Protein 4KEM (pdb70)

Radius of gyration: 26.62 Å; Cα contacts (8 Å, |Δi|>4): 1867; chains: 2; bounding box: 56×68×78 Å

Secondary structure (DSSP, 8-state):
--EEEEEEEEEE---S-B-SS-B-TT-EEEEEEEEEEEEETTEEEEEEEEPPTTS---HHHIIIIIHHHHHTS-GGGGB-TTSSSB-HHHHHHHHTTT--SS--SSHHHHHHHHHHHHHHHHHHHHTSBHHHHHHHHHSTT---SSEEEEEE---B-TT--HHHHHHHHHHHHHTT-S-EEEE-SSS-HHHHHHHHHHHHHHH-SGGGEEEE-TT-B-HHHHHHHHHHHGGG--SEEE--B-TT-HHHHHHHHTT--S-EEE-TT--SHHHHHHHHHHS---TTT-EE---GGGTTHHHHHHHHHHHHHHTT--GGGB--SS--HHHHHHHHHHT-S-EEE-SSTTTTS---STT---BTTEE---SSSBSSGGGSHHHHHHHHHHHT--/--EEEEEEEEEE---S-B-SS-B-TT-EEEEEEEEEEEEETTEEEEEEEEPPTTS---HHHIIIIIHHHHHTS-GGGGB-TTSSSB-HHHHHHHHTTT--SS--SSHHHHHHHHHHHHHHHHHHHHTSBHHHHHHHHHSTT---SSEEEEEE---B-TT--HHHHHHHHHHHHHTT-S-EEEE-SSS-HHHHHHHHHHHHHHH-SGGGEEEE-TT---HHHHHHHHHHHGGG--SEEE--S-TT-HHHHHHHHTT--S-EEE-TT--SHHHHHHHHHHS---TTT-EE---GGGTTHHHHHHHHHHHHHHTT--GGGB--SS--HHHHHHHHHHT-S-EEE-SSTTTTS---STT---BTTEE---SSSBSSGGG-HHHHHHHHHHHT--

Structure (mmCIF, N/CA/C/O backbone):
data_4KEM
#
_entry.id   4KEM
#
_cell.length_a   50.167
_cell.length_b   82.925
_cell.length_c   103.266
_cell.angle_alpha   90.000
_cell.angle_beta   100.860
_cell.angle_gamma   90.000
#
_symmetry.space_group_name_H-M   'P 1 21 1'
#
loop_
_entity.id
_entity.type
_entity.pdbx_description
1 polymer 'Mandelate racemase/muconate lactonizing enzyme'
2 non-polymer 'MAGNESIUM ION'
3 non-polymer 'CHLORIDE ION'
4 non-polymer 'ACRYLIC ACID'
5 water water
#
loop_
_atom_site.group_PDB
_atom_site.id
_atom_site.type_symbol
_atom_site.label_atom_id
_atom_site.label_alt_id
_atom_site.label_comp_id
_atom_site.label_asym_id
_atom_site.label_entity_id
_atom_site.label_seq_id
_atom_site.pdbx_PDB_ins_code
_atom_site.Cartn_x
_atom_site.Cartn_y
_atom_site.Cartn_z
_atom_site.occupancy
_atom_site.B_iso_or_equiv
_atom_site.auth_seq_id
_atom_site.auth_comp_id
_atom_site.auth_asym_id
_atom_site.auth_atom_id
_atom_site.pdbx_PDB_model_num
ATOM 1 N N . MET A 1 1 ? -5.045 41.540 35.633 1.00 22.92 1 MET A N 1
ATOM 2 C CA . MET A 1 1 ? -5.401 40.581 34.562 1.00 20.63 1 MET A CA 1
ATOM 3 C C . MET A 1 1 ? -4.883 39.199 34.916 1.00 23.34 1 MET A C 1
ATOM 4 O O . MET A 1 1 ? -3.992 39.057 35.756 1.00 23.28 1 MET A O 1
ATOM 20 N N . ARG A 1 2 ? -5.451 38.185 34.273 1.00 18.15 2 ARG A N 1
ATOM 21 C CA . ARG A 1 2 ? -5.069 36.807 34.538 1.00 18.35 2 ARG A CA 1
ATOM 22 C C . ARG A 1 2 ? -5.676 35.854 33.530 1.00 17.84 2 ARG A C 1
ATOM 23 O O . ARG A 1 2 ? -6.559 36.218 32.750 1.00 17.80 2 ARG A O 1
ATOM 44 N N . ILE A 1 3 ? -5.176 34.628 33.565 1.00 14.68 3 ILE A N 1
ATOM 45 C CA . ILE A 1 3 ? -5.816 33.495 32.917 1.00 12.81 3 ILE A CA 1
ATOM 46 C C . ILE A 1 3 ? -6.965 33.044 33.804 1.00 17.61 3 ILE A C 1
ATOM 47 O O . ILE A 1 3 ? -6.759 32.679 34.964 1.00 17.73 3 ILE A O 1
ATOM 63 N N . VAL A 1 4 ? -8.176 33.107 33.263 1.00 13.50 4 VAL A N 1
ATOM 64 C CA . VAL A 1 4 ? -9.383 32.739 33.990 1.00 13.51 4 VAL A CA 1
ATOM 65 C C . VAL A 1 4 ? -9.631 31.227 33.916 1.00 14.71 4 VAL A C 1
ATOM 66 O O . VAL A 1 4 ? -10.046 30.606 34.901 1.00 17.69 4 VAL A O 1
ATOM 79 N N . GLU A 1 5 ? -9.390 30.634 32.751 1.00 12.36 5 GLU A N 1
ATOM 80 C CA . GLU A 1 5 ? -9.520 29.196 32.595 1.00 15.53 5 GLU A CA 1
ATOM 81 C C . GLU A 1 5 ? -8.730 28.736 31.384 1.00 11.91 5 GLU A C 1
ATOM 82 O O . GLU A 1 5 ? -8.382 29.534 30.506 1.00 12.45 5 GLU A O 1
ATOM 94 N N . ILE A 1 6 ? -8.406 27.448 31.364 1.00 10.45 6 ILE A N 1
ATOM 95 C CA . ILE A 1 6 ? -7.790 26.822 30.217 1.00 10.86 6 ILE A CA 1
ATOM 96 C C . ILE A 1 6 ? -8.616 25.601 29.860 1.00 10.72 6 ILE A C 1
ATOM 97 O O . ILE A 1 6 ? -8.844 24.718 30.706 1.00 12.54 6 ILE A O 1
ATOM 113 N N . ARG A 1 7 ? -9.077 25.560 28.614 1.00 9.96 7 ARG A N 1
ATOM 114 C CA . ARG A 1 7 ? -9.931 24.483 28.132 1.00 9.49 7 ARG A CA 1
ATOM 115 C C . ARG A 1 7 ? -9.174 23.647 27.116 1.00 9.36 7 ARG A C 1
ATOM 116 O O . ARG A 1 7 ? -8.292 24.146 26.403 1.00 9.15 7 ARG A O 1
ATOM 137 N N . GLU A 1 8 ? -9.510 22.365 27.044 1.00 10.14 8 GLU A N 1
ATOM 138 C CA . GLU A 1 8 ? -8.973 21.483 26.012 1.00 10.66 8 GLU A CA 1
ATOM 139 C C . GLU A 1 8 ? -10.046 20.568 25.459 1.00 9.17 8 GLU A C 1
ATOM 140 O O . GLU A 1 8 ? -11.009 20.211 26.148 1.00 10.62 8 GLU A O 1
ATOM 152 N N . GLN A 1 9 ? -9.875 20.197 24.202 1.00 7.97 9 GLN A N 1
ATOM 153 C CA . GLN A 1 9 ? -10.715 19.186 23.568 1.00 9.61 9 GLN A CA 1
ATOM 154 C C . GLN A 1 9 ? -9.902 18.460 22.516 1.00 8.53 9 GLN A C 1
ATOM 155 O O . GLN A 1 9 ? -8.873 18.956 22.048 1.00 9.56 9 GLN A O 1
ATOM 169 N N . THR A 1 10 ? -10.342 17.255 22.177 1.00 9.41 10 THR A N 1
ATOM 170 C CA . THR A 1 10 ? -9.720 16.466 21.133 1.00 8.80 10 THR A CA 1
ATOM 171 C C . THR A 1 10 ? -10.502 16.576 19.826 1.00 8.67 10 THR A C 1
ATOM 172 O O . THR A 1 10 ? -11.737 16.471 19.812 1.00 11.38 10 THR A O 1
ATOM 183 N N . ALA A 1 11 ? -9.754 16.781 18.747 1.00 8.64 11 ALA A N 1
ATOM 184 C CA . ALA A 1 11 ? -10.276 16.818 17.380 1.00 7.71 11 ALA A CA 1
ATOM 185 C C . ALA A 1 11 ? -9.789 15.606 16.586 1.00 8.37 11 ALA A C 1
ATOM 186 O O . ALA A 1 11 ? -8.666 15.155 16.772 1.00 9.76 11 ALA A O 1
ATOM 193 N N . GLY A 1 12 ? -10.626 15.112 15.682 1.00 9.48 12 GLY A N 1
ATOM 194 C CA . GLY A 1 12 ? -10.214 14.075 14.751 1.00 9.12 12 GLY A CA 1
ATOM 195 C C . GLY A 1 12 ? -9.663 14.661 13.453 1.00 9.45 12 GLY A C 1
ATOM 196 O O . GLY A 1 12 ? -10.217 15.627 12.908 1.00 8.68 12 GLY A O 1
ATOM 200 N N . ILE A 1 13 ? -8.541 14.108 12.989 1.00 8.37 13 ILE A N 1
ATOM 201 C CA . ILE A 1 13 ? -8.001 14.366 11.651 1.00 7.81 13 ILE A CA 1
ATOM 202 C C . ILE A 1 13 ? -7.680 13.021 11.010 1.00 7.64 13 ILE A C 1
ATOM 203 O O . ILE A 1 13 ? -6.572 12.772 10.535 1.00 9.01 13 ILE A O 1
ATOM 219 N N . LYS A 1 14 ? -8.682 12.157 11.034 1.00 7.89 14 LYS A N 1
ATOM 220 C CA . LYS A 1 14 ? -8.532 10.763 10.623 1.00 9.87 14 LYS A CA 1
ATOM 221 C C . LYS A 1 14 ? -8.718 10.599 9.121 1.00 11.16 14 LYS A C 1
ATOM 222 O O . LYS A 1 14 ? -9.608 11.204 8.529 1.00 11.56 14 LYS A O 1
ATOM 241 N N . SER A 1 15 ? -7.871 9.787 8.502 1.00 10.45 15 SER A N 1
ATOM 242 C CA . SER A 1 15 ? -8.080 9.372 7.123 1.00 10.53 15 SER A CA 1
ATOM 243 C C . SER A 1 15 ? -7.136 8.213 6.816 1.00 9.45 15 SER A C 1
ATOM 244 O O . SER A 1 15 ? -6.233 7.918 7.599 1.00 9.91 15 SER A O 1
ATOM 252 N N . ASP A 1 16 ? -7.333 7.590 5.663 1.00 9.77 16 ASP A N 1
ATOM 253 C CA . ASP A 1 16 ? -6.538 6.422 5.295 1.00 8.86 16 ASP A CA 1
ATOM 254 C C . ASP A 1 16 ? -5.270 6.782 4.522 1.00 9.96 16 ASP A C 1
ATOM 255 O O . ASP A 1 16 ? -4.636 5.895 3.952 1.00 10.74 16 ASP A O 1
ATOM 264 N N . ILE A 1 17 ? -4.881 8.060 4.494 1.00 7.60 17 ILE A N 1
ATOM 265 C CA . ILE A 1 17 ? -3.573 8.382 3.956 1.00 7.31 17 ILE A CA 1
ATOM 266 C C . ILE A 1 17 ? -2.485 7.668 4.778 1.00 7.36 17 ILE A C 1
ATOM 267 O O . ILE A 1 17 ? -2.651 7.405 5.986 1.00 7.33 17 ILE A O 1
ATOM 283 N N . ALA A 1 18 ? -1.354 7.387 4.140 1.00 8.31 18 ALA A N 1
ATOM 284 C CA . ALA A 1 18 ? -0.264 6.659 4.789 1.00 7.30 18 ALA A CA 1
ATOM 285 C C . ALA A 1 18 ? 1.078 7.151 4.280 1.00 8.09 18 ALA A C 1
ATOM 286 O O . ALA A 1 18 ? 1.236 7.553 3.126 1.00 7.55 18 ALA A O 1
ATOM 293 N N . ASN A 1 19 ? 2.048 7.137 5.176 1.00 7.08 19 ASN A N 1
ATOM 294 C CA . ASN A 1 19 ? 3.438 7.326 4.804 1.00 6.03 19 ASN A CA 1
ATOM 295 C C . ASN A 1 19 ? 4.170 5.995 5.027 1.00 6.19 19 ASN A C 1
ATOM 296 O O . ASN A 1 19 ? 3.509 4.985 5.223 1.00 9.13 19 ASN A O 1
ATOM 307 N N . ALA A 1 20 ? 5.501 5.966 4.935 1.00 6.32 20 ALA A N 1
ATOM 308 C CA . ALA A 1 20 ? 6.241 4.719 5.056 1.00 7.40 20 ALA A CA 1
ATOM 309 C C . ALA A 1 20 ? 6.151 4.076 6.425 1.00 7.10 20 ALA A C 1
ATOM 310 O O . ALA A 1 20 ? 6.411 2.876 6.542 1.00 8.35 20 ALA A O 1
ATOM 317 N N . PHE A 1 21 ? 5.812 4.860 7.449 1.00 7.25 21 PHE A N 1
ATOM 318 C CA . PHE A 1 21 ? 5.824 4.371 8.834 1.00 5.89 21 PHE A CA 1
ATOM 319 C C . PHE A 1 21 ? 4.442 4.073 9.429 1.00 6.33 21 PHE A C 1
ATOM 320 O O . PHE A 1 21 ? 4.274 3.058 10.091 1.00 8.73 21 PHE A O 1
ATOM 337 N N . ILE A 1 22 ? 3.467 4.943 9.179 1.00 7.34 22 ILE A N 1
ATOM 338 C CA . ILE A 1 22 ? 2.117 4.852 9.764 1.00 6.09 22 ILE A CA 1
ATOM 339 C C . ILE A 1 22 ? 1.023 5.198 8.746 1.00 6.45 22 ILE A C 1
ATOM 340 O O . ILE A 1 22 ? 1.295 5.841 7.710 1.00 7.29 22 ILE A O 1
ATOM 356 N N . ASP A 1 23 ? -0.222 4.836 9.066 1.00 6.70 23 ASP A N 1
ATOM 357 C CA . ASP A 1 23 ? -1.383 5.439 8.398 1.00 7.96 23 ASP A CA 1
ATOM 358 C C . ASP A 1 23 ? -2.092 6.337 9.410 1.00 8.06 23 ASP A C 1
ATOM 359 O O . ASP A 1 23 ? -1.793 6.275 10.611 1.00 9.04 23 ASP A O 1
ATOM 368 N N . PHE A 1 24 ? -2.988 7.180 8.927 1.00 7.68 24 PHE A N 1
ATOM 369 C CA . PHE A 1 24 ? -3.580 8.238 9.748 1.00 5.68 24 PHE A CA 1
ATOM 370 C C . PHE A 1 24 ? -5.025 7.917 10.145 1.00 7.93 24 PHE A C 1
ATOM 371 O O . PHE A 1 24 ? -5.791 8.802 10.527 1.00 8.32 24 PHE A O 1
ATOM 388 N N . SER A 1 25 ? -5.374 6.631 10.110 1.00 6.57 25 SER A N 1
ATOM 389 C CA . SER A 1 25 ? -6.759 6.231 10.331 1.00 7.21 25 SER A CA 1
ATOM 390 C C . SER A 1 25 ? -7.292 6.533 11.728 1.00 7.21 25 SER A C 1
ATOM 391 O O . SER A 1 25 ? -8.501 6.503 11.929 1.00 9.35 25 SER A O 1
ATOM 399 N N . GLN A 1 26 ? -6.408 6.755 12.697 1.00 8.59 26 GLN A N 1
ATOM 400 C CA . GLN A 1 26 ? -6.874 7.157 14.025 1.00 9.56 26 GLN A CA 1
ATOM 401 C C . GLN A 1 26 ? -6.272 8.470 14.502 1.00 8.57 26 GLN A C 1
ATOM 402 O O . GLN A 1 26 ? -6.299 8.777 15.694 1.00 9.08 26 GLN A O 1
ATOM 416 N N . MET A 1 27 ? -5.777 9.268 13.573 1.00 8.67 27 MET A N 1
ATOM 417 C CA . MET A 1 27 ? -5.081 10.473 13.977 1.00 8.36 27 MET A CA 1
ATOM 418 C C . MET A 1 27 ? -6.014 11.519 14.572 1.00 9.13 27 MET A C 1
ATOM 419 O O . MET A 1 27 ? -7.098 11.795 14.051 1.00 7.94 27 MET A O 1
ATOM 433 N N . THR A 1 28 ? -5.536 12.116 15.664 1.00 7.61 28 THR A N 1
ATOM 434 C CA . THR A 1 28 ? -6.245 13.145 16.415 1.00 7.32 28 THR A CA 1
ATOM 435 C C . THR A 1 28 ? -5.278 14.288 16.720 1.00 6.00 28 THR A C 1
ATOM 436 O O . THR A 1 28 ? -4.053 14.182 16.483 1.00 6.77 28 THR A O 1
ATOM 447 N N . CYS A 1 29 ? -5.811 15.391 17.246 1.00 6.86 29 CYS A N 1
ATOM 448 C CA . CYS A 1 29 ? -4.974 16.444 17.800 1.00 6.13 29 CYS A CA 1
ATOM 449 C C . CYS A 1 29 ? -5.720 17.127 18.924 1.00 6.12 29 CYS A C 1
ATOM 450 O O . CYS A 1 29 ? -6.959 17.066 19.002 1.00 7.78 29 CYS A O 1
ATOM 458 N N . SER A 1 30 ? -4.966 17.779 19.803 1.00 7.21 30 SER A N 1
ATOM 459 C CA . SER A 1 30 ? -5.537 18.607 20.864 1.00 6.58 30 SER A CA 1
ATOM 460 C C . SER A 1 30 ? -5.765 20.028 20.375 1.00 7.75 30 SER A C 1
ATOM 461 O O . SER A 1 30 ? -4.990 20.545 19.566 1.00 7.73 30 SER A O 1
ATOM 469 N N . VAL A 1 31 ? -6.826 20.644 20.880 1.00 6.23 31 VAL A N 1
ATOM 470 C CA . VAL A 1 31 ? -7.054 22.078 20.753 1.00 7.00 31 VAL A CA 1
ATOM 471 C C . VAL A 1 31 ? -7.193 22.648 22.168 1.00 7.10 31 VAL A C 1
ATOM 472 O O . VAL A 1 31 ? -7.709 21.979 23.071 1.00 7.80 31 VAL A O 1
ATOM 485 N N . VAL A 1 32 ? -6.674 23.861 22.369 1.00 6.47 32 VAL A N 1
ATOM 486 C CA . VAL A 1 32 ? -6.650 24.504 23.683 1.00 8.19 32 VAL A CA 1
ATOM 487 C C . VAL A 1 32 ? -7.102 25.952 23.554 1.00 7.53 32 VAL A C 1
ATOM 488 O O . VAL A 1 32 ? -6.776 26.617 22.566 1.00 7.16 32 VAL A O 1
ATOM 501 N N . ALA A 1 33 ? -7.875 26.420 24.533 1.00 7.82 33 ALA A N 1
ATOM 502 C CA . ALA A 1 33 ? -8.196 27.844 24.689 1.00 8.33 33 ALA A CA 1
ATOM 503 C C . ALA A 1 33 ? -7.668 28.326 26.025 1.00 8.51 33 ALA A C 1
ATOM 504 O O . ALA A 1 33 ? -7.975 27.742 27.068 1.00 8.96 33 ALA A O 1
ATOM 511 N N . VAL A 1 34 ? -6.882 29.400 25.997 1.00 9.17 34 VAL A N 1
ATOM 512 C CA . VAL A 1 34 ? -6.446 30.073 27.210 1.00 8.87 34 VAL A CA 1
ATOM 513 C C . VAL A 1 34 ? -7.300 31.330 27.332 1.00 10.18 34 VAL A C 1
ATOM 514 O O . VAL A 1 34 ? -7.107 32.305 26.602 1.00 9.73 34 VAL A O 1
ATOM 527 N N . VAL A 1 35 ? -8.281 31.288 28.230 1.00 11.82 35 VAL A N 1
ATOM 528 C CA . VAL A 1 35 ? -9.251 32.363 28.394 1.00 11.99 35 VAL A CA 1
ATOM 529 C C . VAL A 1 35 ? -8.737 33.363 29.411 1.00 11.55 35 VAL A C 1
ATOM 530 O O . VAL A 1 35 ? -8.493 33.010 30.570 1.00 13.31 35 VAL A O 1
ATOM 543 N N . THR A 1 36 ? -8.577 34.617 28.982 1.00 11.93 36 THR A N 1
ATOM 544 C CA . THR A 1 36 ? -8.129 35.673 29.876 1.00 14.52 36 THR A CA 1
ATOM 545 C C . THR A 1 36 ? -9.286 36.588 30.236 1.00 15.45 36 THR A C 1
ATOM 546 O O . THR A 1 36 ? -10.393 36.439 29.721 1.00 15.73 36 THR A O 1
ATOM 557 N N . ASP A 1 37 ? -9.025 37.541 31.124 1.00 14.96 37 ASP A N 1
ATOM 558 C CA . ASP A 1 37 ? -10.024 38.554 31.462 1.00 16.15 37 ASP A CA 1
ATOM 559 C C . ASP A 1 37 ? -9.711 39.919 30.847 1.00 16.77 37 ASP A C 1
ATOM 560 O O . ASP A 1 37 ? -10.250 40.948 31.270 1.00 17.93 37 ASP A O 1
ATOM 569 N N . VAL A 1 38 ? -8.856 39.916 29.829 1.00 14.92 38 VAL A N 1
ATOM 570 C CA . VAL A 1 38 ? -8.530 41.134 29.099 1.00 15.31 38 VAL A CA 1
ATOM 571 C C . VAL A 1 38 ? -9.533 41.368 27.981 1.00 20.31 38 VAL A C 1
ATOM 572 O O . VAL A 1 38 ? -9.937 40.440 27.289 1.00 19.00 38 VAL A O 1
ATOM 585 N N . VAL A 1 39 ? -9.944 42.618 27.812 1.00 21.76 39 VAL A N 1
ATOM 586 C CA . VAL A 1 39 ? -10.873 42.966 26.748 1.00 26.87 39 VAL A CA 1
ATOM 587 C C . VAL A 1 39 ? -10.150 43.664 25.597 1.00 20.35 39 VAL A C 1
ATOM 588 O O . VAL A 1 39 ? -9.430 44.643 25.800 1.00 23.36 39 VAL A O 1
ATOM 601 N N . ARG A 1 40 ? -10.329 43.124 24.395 1.00 21.39 40 ARG A N 1
ATOM 602 C CA . ARG A 1 40 ? -9.817 43.735 23.183 1.00 26.66 40 ARG A CA 1
ATOM 603 C C . ARG A 1 40 ? -10.930 43.720 22.152 1.00 24.53 40 ARG A C 1
ATOM 604 O O . ARG A 1 40 ? -11.510 42.669 21.861 1.00 26.77 40 ARG A O 1
ATOM 625 N N . ASP A 1 41 ? -11.233 44.895 21.615 1.00 30.31 41 ASP A N 1
ATOM 626 C CA . ASP A 1 41 ? -12.275 45.042 20.605 1.00 36.64 41 ASP A CA 1
ATOM 627 C C . ASP A 1 41 ? -13.620 44.489 21.089 1.00 37.73 41 ASP A C 1
ATOM 628 O O . ASP A 1 41 ? -14.345 43.844 20.331 1.00 37.59 41 ASP A O 1
ATOM 637 N N . GLY A 1 42 ? -13.937 44.729 22.359 1.00 29.82 42 GLY A N 1
ATOM 638 C CA . GLY A 1 42 ? -15.254 44.416 22.891 1.00 29.90 42 GLY A CA 1
ATOM 639 C C . GLY A 1 42 ? -15.487 42.989 23.360 1.00 33.69 42 GLY A C 1
ATOM 640 O O . GLY A 1 42 ? -16.593 42.656 23.784 1.00 38.59 42 GLY A O 1
ATOM 644 N N . LYS A 1 43 ? -14.468 42.138 23.293 1.00 32.11 43 LYS A N 1
ATOM 645 C CA . LYS A 1 43 ? -14.618 40.749 23.731 1.00 32.12 43 LYS A CA 1
ATOM 646 C C . LYS A 1 43 ? -13.404 40.273 24.516 1.00 23.50 43 LYS A C 1
ATOM 647 O O . LYS A 1 43 ? -12.338 40.879 24.448 1.00 24.72 43 LYS A O 1
ATOM 666 N N . PRO A 1 44 ? -13.570 39.181 25.275 1.00 27.43 44 PRO A N 1
ATOM 667 C CA . PRO A 1 44 ? -12.437 38.582 25.980 1.00 21.81 44 PRO A CA 1
ATOM 668 C C . PRO A 1 44 ? -11.334 38.154 25.024 1.00 18.18 44 PRO A C 1
ATOM 669 O O . PRO A 1 44 ? -11.613 37.635 23.938 1.00 19.89 44 PRO A O 1
ATOM 680 N N . VAL A 1 45 ? -10.088 38.381 25.423 1.00 13.66 45 VAL A N 1
ATOM 681 C CA . VAL A 1 45 ? -8.964 37.835 24.698 1.00 12.73 45 VAL A CA 1
ATOM 682 C C . VAL A 1 45 ? -8.854 36.360 25.068 1.00 11.94 45 VAL A C 1
ATOM 683 O O . VAL A 1 45 ? -8.722 35.990 26.240 1.00 12.20 45 VAL A O 1
ATOM 696 N N . ILE A 1 46 ? -8.940 35.513 24.061 1.00 7.83 46 ILE A N 1
ATOM 697 C CA . ILE A 1 46 ? -8.736 34.083 24.237 1.00 9.30 46 ILE A CA 1
ATOM 698 C C . ILE A 1 46 ? -7.634 33.629 23.292 1.00 8.52 46 ILE A C 1
ATOM 699 O O . ILE A 1 46 ? -7.724 33.842 22.085 1.00 10.46 46 ILE A O 1
ATOM 715 N N . GLY A 1 47 ? -6.586 33.021 23.835 1.00 8.44 47 GLY A N 1
ATOM 716 C CA . GLY A 1 47 ? -5.544 32.428 23.016 1.00 7.15 47 GLY A CA 1
ATOM 717 C C . GLY A 1 47 ? -5.888 31.008 22.627 1.00 7.32 47 GLY A C 1
ATOM 718 O O . GLY A 1 47 ? -6.461 30.269 23.440 1.00 8.77 47 GLY A O 1
ATOM 722 N N . TYR A 1 48 ? -5.512 30.617 21.413 1.00 6.21 48 TYR A N 1
ATOM 723 C CA . TYR A 1 48 ? -5.822 29.288 20.873 1.00 7.75 48 TYR A CA 1
ATOM 724 C C . TYR A 1 48 ? -4.560 28.547 20.477 1.00 7.13 48 TYR A C 1
ATOM 725 O O . TYR A 1 48 ? -3.555 29.135 20.093 1.00 6.95 48 TYR A O 1
ATOM 743 N N . GLY A 1 49 ? -4.621 27.224 20.585 1.00 5.84 49 GLY A N 1
ATOM 744 C CA . GLY A 1 49 ? -3.508 26.382 20.189 1.00 6.18 49 GLY A CA 1
ATOM 745 C C . GLY A 1 49 ? -3.985 25.024 19.704 1.00 7.31 49 GLY A C 1
ATOM 746 O O . GLY A 1 49 ? -5.062 24.590 20.076 1.00 7.11 49 GLY A O 1
ATOM 750 N N . PHE A 1 50 ? -3.209 24.385 18.839 1.00 5.49 50 PHE A N 1
ATOM 751 C CA . PHE A 1 50 ? -3.435 22.986 18.474 1.00 6.61 50 PHE A CA 1
ATOM 752 C C . PHE A 1 50 ? -2.089 22.346 18.175 1.00 6.40 50 PHE A C 1
ATOM 753 O O . PHE A 1 50 ? -1.128 23.046 17.857 1.00 7.38 50 PHE A O 1
ATOM 770 N N . ASN A 1 51 ? -2.007 21.022 18.266 1.00 5.70 51 ASN A N 1
ATOM 771 C CA . ASN A 1 51 ? -0.754 20.357 17.915 1.00 5.16 51 ASN A CA 1
ATOM 772 C C . ASN A 1 51 ? -0.799 19.764 16.512 1.00 5.47 51 ASN A C 1
ATOM 773 O O . ASN A 1 51 ? -1.844 19.370 16.016 1.00 6.44 51 ASN A O 1
ATOM 784 N N . SER A 1 52 ? 0.378 19.683 15.905 1.00 5.96 52 SER A N 1
ATOM 785 C CA . SER A 1 52 ? 0.531 19.196 14.540 1.00 6.40 52 SER A CA 1
ATOM 786 C C . SER A 1 52 ? 0.144 17.729 14.422 1.00 5.96 52 SER A C 1
ATOM 787 O O . SER A 1 52 ? 0.135 16.968 15.397 1.00 7.29 52 SER A O 1
ATOM 795 N N . ASN A 1 53 ? -0.119 17.330 13.186 1.00 5.81 53 ASN A N 1
ATOM 796 C CA . ASN A 1 53 ? -0.405 15.962 12.819 1.00 7.20 53 ASN A CA 1
ATOM 797 C C . ASN A 1 53 ? 0.738 15.035 13.192 1.00 7.11 53 ASN A C 1
ATOM 798 O O . ASN A 1 53 ? 1.911 15.418 13.187 1.00 7.56 53 ASN A O 1
ATOM 809 N N . GLY A 1 54 ? 0.374 13.793 13.499 1.00 7.41 54 GLY A N 1
ATOM 810 C CA . GLY A 1 54 ? 1.308 12.685 13.521 1.00 7.81 54 GLY A CA 1
ATOM 811 C C . GLY A 1 54 ? 1.572 12.123 14.895 1.00 6.17 54 GLY A C 1
ATOM 812 O O . GLY A 1 54 ? 1.945 10.962 15.023 1.00 7.34 54 GLY A O 1
ATOM 816 N N . ARG A 1 55 ? 1.410 12.946 15.927 1.00 5.95 55 ARG A N 1
ATOM 817 C CA . ARG A 1 55 ? 1.722 12.524 17.282 1.00 5.34 55 ARG A CA 1
ATOM 818 C C . ARG A 1 55 ? 0.481 12.252 18.135 1.00 6.31 55 ARG A C 1
ATOM 819 O O . ARG A 1 55 ? 0.615 11.748 19.257 1.00 7.29 55 ARG A O 1
ATOM 840 N N . TYR A 1 56 ? -0.706 12.512 17.590 1.00 5.61 56 TYR A N 1
ATOM 841 C CA . TYR A 1 56 ? -1.998 12.345 18.266 1.00 5.92 56 TYR A CA 1
ATOM 842 C C . TYR A 1 56 ? -2.217 13.445 19.313 1.00 5.99 56 TYR A C 1
ATOM 843 O O . TYR A 1 56 ? -1.322 14.215 19.647 1.00 7.21 56 TYR A O 1
ATOM 861 N N . ALA A 1 57 ? -3.439 13.495 19.831 1.00 6.98 57 ALA A N 1
ATOM 862 C CA . ALA A 1 57 ? -3.813 14.444 20.874 1.00 6.05 57 ALA A CA 1
ATOM 863 C C . ALA A 1 57 ? -3.168 14.050 22.206 1.00 7.50 57 ALA A C 1
ATOM 864 O O . ALA A 1 57 ? -2.748 12.911 22.423 1.00 8.00 57 ALA A O 1
ATOM 871 N N . ALA A 1 58 ? -3.102 15.011 23.114 1.00 7.47 58 ALA A N 1
ATOM 872 C CA . ALA A 1 58 ? -2.555 14.802 24.455 1.00 7.68 58 ALA A CA 1
ATOM 873 C C . ALA A 1 58 ? -3.510 15.326 25.530 1.00 7.19 58 ALA A C 1
ATOM 874 O O . ALA A 1 58 ? -3.090 15.953 26.503 1.00 7.03 58 ALA A O 1
ATOM 881 N N . GLY A 1 59 ? -4.797 15.041 25.356 1.00 9.37 59 GLY A N 1
ATOM 882 C CA . GLY A 1 59 ? -5.832 15.459 26.290 1.00 7.84 59 GLY A CA 1
ATOM 883 C C . GLY A 1 59 ? -5.632 14.973 27.715 1.00 8.20 59 GLY A C 1
ATOM 884 O O . GLY A 1 59 ? -5.801 15.742 28.648 1.00 9.44 59 GLY A O 1
ATOM 888 N N . GLY A 1 60 ? -5.269 13.706 27.893 1.00 8.13 60 GLY A N 1
ATOM 889 C CA . GLY A 1 60 ? -5.024 13.170 29.219 1.00 9.66 60 GLY A CA 1
ATOM 890 C C . GLY A 1 60 ? -3.965 13.956 29.969 1.00 9.39 60 GLY A C 1
ATOM 891 O O . GLY A 1 60 ? -4.152 14.345 31.139 1.00 9.02 60 GLY A O 1
ATOM 895 N N . LEU A 1 61 ? -2.822 14.140 29.324 1.00 7.72 61 LEU A N 1
ATOM 896 C CA . LEU A 1 61 ? -1.727 14.914 29.889 1.00 8.24 61 LEU A CA 1
ATOM 897 C C . LEU A 1 61 ? -2.153 16.347 30.219 1.00 8.22 61 LEU A C 1
ATOM 898 O O . LEU A 1 61 ? -1.826 16.874 31.292 1.00 7.58 61 LEU A O 1
ATOM 914 N N . LEU A 1 62 ? -2.849 16.991 29.290 1.00 8.44 62 LEU A N 1
ATOM 915 C CA . LEU A 1 62 ? -3.318 18.356 29.511 1.00 8.59 62 LEU A CA 1
ATOM 916 C C . LEU A 1 62 ? -4.203 18.421 30.753 1.00 8.45 62 LEU A C 1
ATOM 917 O O . LEU A 1 62 ? -4.011 19.279 31.619 1.00 9.09 62 LEU A O 1
ATOM 933 N N . ARG A 1 63 ? -5.169 17.507 30.872 1.00 9.05 63 ARG A N 1
ATOM 934 C CA . ARG A 1 63 ? -6.133 17.561 31.972 1.00 8.16 63 ARG A CA 1
ATOM 935 C C . ARG A 1 63 ? -5.562 17.115 33.300 1.00 11.43 63 ARG A C 1
ATOM 936 O O . ARG A 1 63 ? -5.939 17.642 34.335 1.00 12.52 63 ARG A O 1
ATOM 957 N N . GLU A 1 64 ? -4.681 16.117 33.281 1.00 9.94 64 GLU A N 1
ATOM 958 C CA . GLU A 1 64 ? -4.248 15.469 34.507 1.00 10.66 64 GLU A CA 1
ATOM 959 C C . GLU A 1 64 ? -2.999 16.085 35.130 1.00 10.55 64 GLU A C 1
ATOM 960 O O . GLU A 1 64 ? -2.841 16.050 36.355 1.00 11.76 64 GLU A O 1
ATOM 972 N N . ARG A 1 65 ? -2.119 16.634 34.300 1.00 9.00 65 ARG A N 1
ATOM 973 C CA . ARG A 1 65 ? -0.877 17.225 34.781 1.00 7.99 65 ARG A CA 1
ATOM 974 C C . ARG A 1 65 ? -0.783 18.734 34.544 1.00 7.92 65 ARG A C 1
ATOM 975 O O . ARG A 1 65 ? -0.609 19.526 35.477 1.00 10.13 65 ARG A O 1
ATOM 996 N N . PHE A 1 66 ? -0.899 19.150 33.294 1.00 8.01 66 PHE A N 1
ATOM 997 C CA . PHE A 1 66 ? -0.445 20.494 32.923 1.00 7.51 66 PHE A CA 1
ATOM 998 C C . PHE A 1 66 ? -1.433 21.630 33.231 1.00 7.92 66 PHE A C 1
ATOM 999 O O . PHE A 1 66 ? -1.059 22.618 33.867 1.00 7.99 66 PHE A O 1
ATOM 1016 N N . ILE A 1 67 ? -2.696 21.480 32.862 1.00 8.40 67 ILE A N 1
ATOM 1017 C CA . ILE A 1 67 ? -3.673 22.527 33.144 1.00 8.91 67 ILE A CA 1
ATOM 1018 C C . ILE A 1 67 ? -3.824 22.739 34.657 1.00 9.65 67 ILE A C 1
ATOM 1019 O O . ILE A 1 67 ? -3.801 23.879 35.119 1.00 9.46 67 ILE A O 1
ATOM 1035 N N . PRO A 1 68 ? -3.924 21.657 35.452 1.00 8.96 68 PRO A N 1
ATOM 1036 C CA . PRO A 1 68 ? -4.042 21.929 36.898 1.00 9.95 68 PRO A CA 1
ATOM 1037 C C . PRO A 1 68 ? -2.857 22.684 37.521 1.00 12.13 68 PRO A C 1
ATOM 1038 O O . PRO A 1 68 ? -3.045 23.476 38.450 1.00 12.03 68 PRO A O 1
ATOM 1049 N N . ARG A 1 69 ? -1.654 22.460 37.006 1.00 13.46 69 ARG A N 1
ATOM 1050 C CA . ARG A 1 69 ? -0.499 23.211 37.472 1.00 19.60 69 ARG A CA 1
ATOM 1051 C C . ARG A 1 69 ? -0.620 24.699 37.274 1.00 24.69 69 ARG A C 1
ATOM 1052 O O . ARG A 1 69 ? -0.341 25.474 38.185 1.00 26.35 69 ARG A O 1
ATOM 1073 N N . LEU A 1 70 ? -1.004 25.118 36.074 1.00 19.80 70 LEU A N 1
ATOM 1074 C CA . LEU A 1 70 ? -1.137 26.542 35.812 1.00 17.67 70 LEU A CA 1
ATOM 1075 C C . LEU A 1 70 ? -2.255 27.130 36.617 1.00 17.76 70 LEU A C 1
ATOM 1076 O O . LEU A 1 70 ? -2.157 28.241 37.142 1.00 19.31 70 LEU A O 1
ATOM 1092 N N . MET A 1 71 ? -3.353 26.396 36.701 1.00 15.08 71 MET A N 1
ATOM 1093 C CA . MET A 1 71 ? -4.533 26.946 37.310 1.00 13.79 71 MET A CA 1
ATOM 1094 C C . MET A 1 71 ? -4.432 27.007 38.831 1.00 15.65 71 MET A C 1
ATOM 1095 O O . MET A 1 71 ? -5.192 27.719 39.474 1.00 18.04 71 MET A O 1
ATOM 1109 N N . SER A 1 72 ? -3.466 26.293 39.398 1.00 17.10 72 SER A N 1
ATOM 1110 C CA . SER A 1 72 ? -3.229 26.369 40.837 1.00 18.20 72 SER A CA 1
ATOM 1111 C C . SER A 1 72 ? -2.190 27.437 41.198 1.00 20.84 72 SER A C 1
ATOM 1112 O O . SER A 1 72 ? -1.993 27.738 42.375 1.00 20.54 72 SER A O 1
ATOM 1120 N N . ALA A 1 73 ? -1.537 28.022 40.196 1.00 17.94 73 ALA A N 1
ATOM 1121 C CA . ALA A 1 73 ? -0.541 29.066 40.447 1.00 20.89 73 ALA A CA 1
ATOM 1122 C C . ALA A 1 73 ? -1.205 30.374 40.867 1.00 18.69 73 ALA A C 1
ATOM 1123 O O . ALA A 1 73 ? -2.314 30.686 40.436 1.00 24.06 73 ALA A O 1
ATOM 1130 N N . ALA A 1 74 ? -0.524 31.147 41.708 1.00 17.53 74 ALA A N 1
ATOM 1131 C CA . ALA A 1 74 ? -0.947 32.514 41.978 1.00 20.51 74 ALA A CA 1
ATOM 1132 C C . ALA A 1 74 ? -1.029 33.275 40.650 1.00 19.91 74 ALA A C 1
ATOM 1133 O O . ALA A 1 74 ? -0.065 33.303 39.885 1.00 19.48 74 ALA A O 1
ATOM 1140 N N . PRO A 1 75 ? -2.187 33.878 40.364 1.00 16.81 75 PRO A N 1
ATOM 1141 C CA . PRO A 1 75 ? -2.361 34.530 39.059 1.00 22.40 75 PRO A CA 1
ATOM 1142 C C . PRO A 1 75 ? -1.277 35.554 38.734 1.00 22.30 75 PRO A C 1
ATOM 1143 O O . PRO A 1 75 ? -0.826 35.603 37.589 1.00 23.58 75 PRO A O 1
ATOM 1154 N N . ASP A 1 76 ? -0.867 36.358 39.707 1.00 20.59 76 ASP A N 1
ATOM 1155 C CA . ASP A 1 76 ? 0.153 37.369 39.457 1.00 23.95 76 ASP A CA 1
ATOM 1156 C C . ASP A 1 76 ? 1.486 36.745 39.025 1.00 22.18 76 ASP A C 1
ATOM 1157 O O . ASP A 1 76 ? 2.298 37.412 38.389 1.00 18.10 76 ASP A O 1
ATOM 1166 N N . SER A 1 77 ? 1.705 35.470 39.351 1.00 14.10 77 SER A N 1
ATOM 1167 C CA . SER A 1 77 ? 2.990 34.823 39.071 1.00 16.08 77 SER A CA 1
ATOM 1168 C C . SER A 1 77 ? 3.161 34.439 37.601 1.00 12.75 77 SER A C 1
ATOM 1169 O O . SER A 1 77 ? 4.234 33.979 37.198 1.00 13.94 77 SER A O 1
ATOM 1177 N N . LEU A 1 78 ? 2.107 34.621 36.816 1.00 13.84 78 LEU A N 1
ATOM 1178 C CA . LEU A 1 78 ? 2.125 34.264 35.407 1.00 11.39 78 LEU A CA 1
ATOM 1179 C C . LEU A 1 78 ? 2.253 35.503 34.501 1.00 12.99 78 LEU A C 1
ATOM 1180 O O . LEU A 1 78 ? 2.283 35.369 33.284 1.00 13.14 78 LEU A O 1
ATOM 1196 N N . LEU A 1 79 ? 2.333 36.688 35.104 1.00 14.39 79 LEU A N 1
ATOM 1197 C CA . LEU A 1 79 ? 2.356 37.954 34.371 1.00 13.42 79 LEU A CA 1
ATOM 1198 C C . LEU A 1 79 ? 3.800 38.413 34.140 1.00 12.64 79 LEU A C 1
ATOM 1199 O O . LEU A 1 79 ? 4.705 38.053 34.892 1.00 15.62 79 LEU A O 1
ATOM 1215 N N . ASP A 1 80 ? 4.014 39.223 33.101 1.00 13.80 80 ASP A N 1
ATOM 1216 C CA . ASP A 1 80 ? 5.346 39.783 32.858 1.00 13.75 80 ASP A CA 1
ATOM 1217 C C . ASP A 1 80 ? 5.581 40.988 33.775 1.00 19.35 80 ASP A C 1
ATOM 1218 O O . ASP A 1 80 ? 4.711 41.353 34.564 1.00 18.09 80 ASP A O 1
ATOM 1227 N N . GLU A 1 81 ? 6.753 41.607 33.659 1.00 22.58 81 GLU A N 1
ATOM 1228 C CA . GLU A 1 81 ? 7.140 42.735 34.518 1.00 23.39 81 GLU A CA 1
ATOM 1229 C C . GLU A 1 81 ? 6.170 43.912 34.530 1.00 24.80 81 GLU A C 1
ATOM 1230 O O . GLU A 1 81 ? 6.159 44.698 35.491 1.00 26.03 81 GLU A O 1
ATOM 1242 N N . THR A 1 82 ? 5.395 44.083 33.464 1.00 23.20 82 THR A N 1
ATOM 1243 C CA . THR A 1 82 ? 4.507 45.239 33.344 1.00 24.21 82 THR A CA 1
ATOM 1244 C C . THR A 1 82 ? 3.211 45.018 34.107 1.00 22.72 82 THR A C 1
ATOM 1245 O O . THR A 1 82 ? 2.506 45.974 34.434 1.00 24.24 82 THR A O 1
ATOM 1256 N N . GLY A 1 83 ? 2.893 43.755 34.389 1.00 22.59 83 GLY A N 1
ATOM 1257 C CA . GLY A 1 83 ? 1.647 43.430 35.055 1.00 17.16 83 GLY A CA 1
ATOM 1258 C C . GLY A 1 83 ? 0.431 43.455 34.152 1.00 21.36 83 GLY A C 1
ATOM 1259 O O . GLY A 1 83 ? -0.680 43.189 34.616 1.00 27.02 83 GLY A O 1
ATOM 1263 N N . GLU A 1 84 ? 0.630 43.731 32.862 1.00 21.45 84 GLU A N 1
ATOM 1264 C CA . GLU A 1 84 ? -0.491 43.824 31.921 1.00 19.80 84 GLU A CA 1
ATOM 1265 C C . GLU A 1 84 ? -0.346 42.934 30.680 1.00 22.39 84 GLU A C 1
ATOM 1266 O O . GLU A 1 84 ? -1.022 43.154 29.675 1.00 23.06 84 GLU A O 1
ATOM 1278 N N . ASN A 1 85 ? 0.532 41.935 30.747 1.00 15.71 85 ASN A N 1
ATOM 1279 C CA . ASN A 1 85 ? 0.530 40.865 29.773 1.00 12.86 85 ASN A CA 1
ATOM 1280 C C . ASN A 1 85 ? 1.070 39.612 30.439 1.00 14.04 85 ASN A C 1
ATOM 1281 O O . ASN A 1 85 ? 1.676 39.689 31.520 1.00 12.75 85 ASN A O 1
ATOM 1292 N N . LEU A 1 86 ? 0.804 38.473 29.811 1.00 11.64 86 LEU A N 1
ATOM 1293 C CA . LEU A 1 86 ? 1.256 37.175 30.310 1.00 10.29 86 LEU A CA 1
ATOM 1294 C C . LEU A 1 86 ? 2.741 37.029 30.008 1.00 10.30 86 LEU A C 1
ATOM 1295 O O . LEU A 1 86 ? 3.245 37.645 29.058 1.00 10.49 86 LEU A O 1
ATOM 1311 N N . ASP A 1 87 ? 3.420 36.207 30.809 1.00 9.98 87 ASP A N 1
ATOM 1312 C CA . ASP A 1 87 ? 4.834 35.897 30.614 1.00 9.77 87 ASP A CA 1
ATOM 1313 C C . ASP A 1 87 ? 4.940 34.433 30.213 1.00 10.06 87 ASP A C 1
ATOM 1314 O O . ASP A 1 87 ? 4.817 33.557 31.067 1.00 9.41 87 ASP A O 1
ATOM 1323 N N . PRO A 1 88 ? 5.150 34.152 28.916 1.00 8.43 88 PRO A N 1
ATOM 1324 C CA . PRO A 1 88 ? 5.239 32.752 28.497 1.00 9.90 88 PRO A CA 1
ATOM 1325 C C . PRO A 1 88 ? 6.358 31.980 29.198 1.00 9.42 88 PRO A C 1
ATOM 1326 O O . PRO A 1 88 ? 6.250 30.759 29.298 1.00 8.43 88 PRO A O 1
ATOM 1337 N N . PHE A 1 89 ? 7.412 32.662 29.634 1.00 8.64 89 PHE A N 1
ATOM 1338 C CA . PHE A 1 89 ? 8.543 31.998 30.273 1.00 9.48 89 PHE A CA 1
ATOM 1339 C C . PHE A 1 89 ? 8.206 31.563 31.691 1.00 8.62 89 PHE A C 1
ATOM 1340 O O . PHE A 1 89 ? 8.531 30.450 32.096 1.00 9.76 89 PHE A O 1
ATOM 1357 N N . ARG A 1 90 ? 7.550 32.424 32.457 1.00 9.42 90 ARG A N 1
ATOM 1358 C CA . ARG A 1 90 ? 7.079 32.034 33.781 1.00 9.57 90 ARG A CA 1
ATOM 1359 C C . ARG A 1 90 ? 6.039 30.918 33.671 1.00 9.10 90 ARG A C 1
ATOM 1360 O O . ARG A 1 90 ? 6.005 30.013 34.489 1.00 9.11 90 ARG A O 1
ATOM 1381 N N . ILE A 1 91 ? 5.173 31.004 32.670 1.00 8.73 91 ILE A N 1
ATOM 1382 C CA . ILE A 1 91 ? 4.152 29.981 32.430 1.00 8.30 91 ILE A CA 1
ATOM 1383 C C . ILE A 1 91 ? 4.802 28.625 32.105 1.00 7.75 91 ILE A C 1
ATOM 1384 O O . ILE A 1 91 ? 4.426 27.587 32.674 1.00 7.78 91 ILE A O 1
ATOM 1400 N N . TRP A 1 92 ? 5.840 28.654 31.285 1.00 7.46 92 TRP A N 1
ATOM 1401 C CA . TRP A 1 92 ? 6.541 27.419 30.895 1.00 6.98 92 TRP A CA 1
ATOM 1402 C C . TRP A 1 92 ? 7.180 26.794 32.138 1.00 8.35 92 TRP A C 1
ATOM 1403 O O . TRP A 1 92 ? 7.053 25.586 32.372 1.00 8.95 92 TRP A O 1
ATOM 1424 N N . THR A 1 93 ? 7.854 27.606 32.942 1.00 8.19 93 THR A N 1
ATOM 1425 C CA . THR A 1 93 ? 8.479 27.104 34.152 1.00 9.52 93 THR A CA 1
ATOM 1426 C C . THR A 1 93 ? 7.441 26.462 35.063 1.00 9.26 93 THR A C 1
ATOM 1427 O O . THR A 1 93 ? 7.687 25.394 35.615 1.00 10.38 93 THR A O 1
ATOM 1438 N N . ARG A 1 94 ? 6.268 27.075 35.212 1.00 8.85 94 ARG A N 1
ATOM 1439 C CA . ARG A 1 94 ? 5.245 26.509 36.064 1.00 11.89 94 ARG A CA 1
ATOM 1440 C C . ARG A 1 94 ? 4.745 25.190 35.490 1.00 10.51 94 ARG A C 1
ATOM 1441 O O . ARG A 1 94 ? 4.564 24.214 36.232 1.00 10.01 94 ARG A O 1
ATOM 1462 N N . LEU A 1 95 ? 4.579 25.127 34.176 1.00 8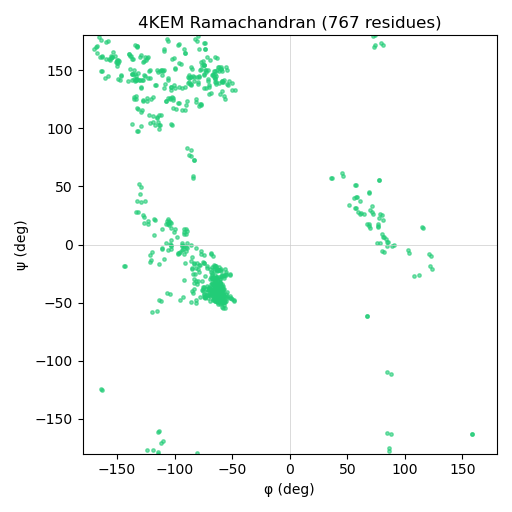.19 95 LEU A N 1
ATOM 1463 C CA . LEU A 1 95 ? 4.069 23.927 33.531 1.00 7.05 95 LEU A CA 1
ATOM 1464 C C . LEU A 1 95 ? 5.017 22.751 33.771 1.00 7.26 95 LEU A C 1
ATOM 1465 O O . LEU A 1 95 ? 4.582 21.610 33.939 1.00 8.22 95 LEU A O 1
ATOM 1481 N N . MET A 1 96 ? 6.314 23.019 33.773 1.00 7.02 96 MET A N 1
ATOM 1482 C CA . MET A 1 96 ? 7.301 21.943 33.810 1.00 7.32 96 MET A CA 1
ATOM 1483 C C . MET A 1 96 ? 7.850 21.662 35.189 1.00 8.52 96 MET A C 1
ATOM 1484 O O . MET A 1 96 ? 8.772 20.850 35.357 1.00 9.55 96 MET A O 1
ATOM 1498 N N A THR A 1 97 ? 7.262 22.282 36.199 0.56 7.56 97 THR A N 1
ATOM 1499 N N B THR A 1 97 ? 7.304 22.322 36.202 0.44 7.57 97 THR A N 1
ATOM 1500 C CA A THR A 1 97 ? 7.653 22.001 37.564 0.56 7.99 97 THR A CA 1
ATOM 1501 C CA B THR A 1 97 ? 7.693 21.986 37.556 0.44 7.99 97 THR A CA 1
ATOM 1502 C C A THR A 1 97 ? 7.274 20.569 37.969 0.56 7.83 97 THR A C 1
ATOM 1503 C C B THR A 1 97 ? 7.363 20.523 37.812 0.44 7.76 97 THR A C 1
ATOM 1504 O O A THR A 1 97 ? 6.157 20.109 37.727 0.56 7.67 97 THR A O 1
ATOM 1505 O O B THR A 1 97 ? 6.365 19.998 37.303 0.44 7.95 97 THR A O 1
ATOM 1526 N N . ASN A 1 98 ? 8.229 19.881 38.591 1.00 8.00 98 ASN A N 1
ATOM 1527 C CA . ASN A 1 98 ? 8.093 18.480 38.987 1.00 8.32 98 ASN A CA 1
ATOM 1528 C C . ASN A 1 98 ? 8.041 17.487 37.808 1.00 7.30 98 ASN A C 1
ATOM 1529 O O . ASN A 1 98 ? 7.533 16.365 37.947 1.00 8.48 98 ASN A O 1
ATOM 1541 N N . GLU A 1 99 ? 8.616 17.868 36.677 1.00 6.90 99 GLU A N 1
ATOM 1542 C CA . GLU A 1 99 ? 8.795 16.967 35.533 1.00 6.60 99 GLU A CA 1
ATOM 1543 C C . GLU A 1 99 ? 10.251 16.512 35.444 1.00 6.36 99 GLU A C 1
ATOM 1544 O O . GLU A 1 99 ? 11.176 17.329 35.439 1.00 6.69 99 GLU A O 1
ATOM 1556 N N . LYS A 1 100 ? 10.464 15.198 35.420 1.00 6.22 100 LYS A N 1
ATOM 1557 C CA . LYS A 1 100 ? 11.823 14.686 35.323 1.00 6.21 100 LYS A CA 1
ATOM 1558 C C . LYS A 1 100 ? 12.372 14.861 33.921 1.00 6.94 100 LYS A C 1
ATOM 1559 O O . LYS A 1 100 ? 11.623 14.949 32.964 1.00 6.82 100 LYS A O 1
ATOM 1578 N N . PRO A 1 101 ? 13.704 14.932 33.795 1.00 7.21 101 PRO A N 1
ATOM 1579 C CA . PRO A 1 101 ? 14.344 15.087 32.491 1.00 5.90 101 PRO A CA 1
ATOM 1580 C C . PRO A 1 101 ? 14.301 13.815 31.652 1.00 6.55 101 PRO A C 1
ATOM 1581 O O . PRO A 1 101 ? 13.989 12.753 32.191 1.00 6.91 101 PRO A O 1
ATOM 1592 N N . GLY A 1 102 ? 14.648 13.931 30.374 1.00 6.05 102 GLY A N 1
ATOM 1593 C CA . GLY A 1 102 ? 14.484 12.834 29.431 1.00 6.06 102 GLY A CA 1
ATOM 1594 C C . GLY A 1 102 ? 13.011 12.639 29.122 1.00 8.13 102 GLY A C 1
ATOM 1595 O O . GLY A 1 102 ? 12.144 13.337 29.643 1.00 7.72 102 GLY A O 1
ATOM 1599 N N . GLY A 1 103 ? 12.699 11.671 28.267 1.00 5.43 103 GLY A N 1
ATOM 1600 C CA . GLY A 1 103 ? 11.312 11.356 27.995 1.00 5.78 103 GLY A CA 1
ATOM 1601 C C . GLY A 1 103 ? 10.548 12.429 27.224 1.00 4.38 103 GLY A C 1
ATOM 1602 O O . GLY A 1 103 ? 9.386 12.697 27.558 1.00 5.96 103 GLY A O 1
ATOM 1606 N N . HIS A 1 104 ? 11.150 12.974 26.165 1.00 5.40 104 HIS A N 1
ATOM 1607 C CA . HIS A 1 104 ? 10.547 14.079 25.431 1.00 5.52 104 HIS A CA 1
ATOM 1608 C C . HIS A 1 104 ? 9.650 13.557 24.321 1.00 6.26 104 HIS A C 1
ATOM 1609 O O . HIS A 1 104 ? 10.034 13.477 23.147 1.00 7.06 104 HIS A O 1
ATOM 1624 N N . GLY A 1 105 ? 8.429 13.232 24.722 1.00 7.08 105 GLY A N 1
ATOM 1625 C CA . GLY A 1 105 ? 7.362 12.804 23.850 1.00 5.57 105 GLY A CA 1
ATOM 1626 C C . GLY A 1 105 ? 6.049 12.904 24.614 1.00 7.61 105 GLY A C 1
ATOM 1627 O O . GLY A 1 105 ? 6.026 12.754 25.850 1.00 6.94 105 GLY A O 1
ATOM 1631 N N . GLU A 1 106 ? 4.976 13.175 23.873 1.00 6.58 106 GLU A N 1
ATOM 1632 C CA . GLU A 1 106 ? 3.603 13.298 24.378 1.00 4.86 106 GLU A CA 1
ATOM 1633 C C . GLU A 1 106 ? 3.395 14.519 25.291 1.00 7.30 106 GLU A C 1
ATOM 1634 O O . GLU A 1 106 ? 2.594 15.394 24.968 1.00 7.17 106 GLU A O 1
ATOM 1646 N N . ARG A 1 107 ? 4.097 14.589 26.420 1.00 5.52 107 ARG A N 1
ATOM 1647 C CA . ARG A 1 107 ? 4.004 15.786 27.263 1.00 4.84 107 ARG A CA 1
ATOM 1648 C C . ARG A 1 107 ? 4.556 17.009 26.510 1.00 6.48 107 ARG A C 1
ATOM 1649 O O . ARG A 1 107 ? 4.140 18.141 26.776 1.00 6.49 107 ARG A O 1
ATOM 1670 N N . SER A 1 108 ? 5.495 16.763 25.591 1.00 5.99 108 SER A N 1
ATOM 1671 C CA . SER A 1 108 ? 6.027 17.825 24.725 1.00 5.29 108 SER A CA 1
ATOM 1672 C C . SER A 1 108 ? 4.934 18.437 23.842 1.00 5.96 108 SER A C 1
ATOM 1673 O O . SER A 1 108 ? 4.975 19.617 23.521 1.00 5.31 108 SER A O 1
ATOM 1681 N N . VAL A 1 109 ? 3.966 17.606 23.468 1.00 6.08 109 VAL A N 1
ATOM 1682 C CA . VAL A 1 109 ? 2.817 18.008 22.673 1.00 5.36 109 VAL A CA 1
ATOM 1683 C C . VAL A 1 109 ? 1.833 18.799 23.537 1.00 4.35 109 VAL A C 1
ATOM 1684 O O . VAL A 1 109 ? 1.355 19.855 23.118 1.00 5.94 109 VAL A O 1
ATOM 1697 N N . ALA A 1 110 ? 1.549 18.320 24.745 1.00 6.07 110 ALA A N 1
ATOM 1698 C CA . ALA A 1 110 ? 0.679 19.061 25.658 1.00 6.66 110 ALA A CA 1
ATOM 1699 C C . ALA A 1 110 ? 1.203 20.470 25.930 1.00 6.72 110 ALA A C 1
ATOM 1700 O O . ALA A 1 110 ? 0.475 21.460 25.809 1.00 6.58 110 ALA A O 1
ATOM 1707 N N . VAL A 1 111 ? 2.492 20.563 26.254 1.00 6.65 111 VAL A N 1
ATOM 1708 C CA . VAL A 1 111 ? 3.087 21.857 26.589 1.00 7.09 111 VAL A CA 1
ATOM 1709 C C . VAL A 1 111 ? 3.181 22.723 25.330 1.00 6.35 111 VAL A C 1
ATOM 1710 O O . VAL A 1 111 ? 2.924 23.918 25.393 1.00 5.89 111 VAL A O 1
ATOM 1723 N N . GLY A 1 112 ? 3.516 22.135 24.185 1.00 4.72 112 GLY A N 1
ATOM 1724 C CA . GLY A 1 112 ? 3.583 22.874 22.928 1.00 6.78 112 GLY A CA 1
ATOM 1725 C C . GLY A 1 112 ? 2.265 23.517 22.572 1.00 7.20 112 GLY A C 1
ATOM 1726 O O . GLY A 1 112 ? 2.223 24.636 22.030 1.00 6.30 112 GLY A O 1
ATOM 1730 N N . THR A 1 113 ? 1.170 22.827 22.870 1.00 5.74 113 THR A N 1
ATOM 1731 C CA . THR A 1 113 ? -0.169 23.305 22.547 1.00 6.72 113 THR A CA 1
ATOM 1732 C C . THR A 1 113 ? -0.592 24.454 23.465 1.00 5.80 113 THR A C 1
ATOM 1733 O O . THR A 1 113 ? -1.138 25.455 22.994 1.00 6.57 113 THR A O 1
ATOM 1744 N N . ILE A 1 114 ? -0.364 24.317 24.768 1.00 6.15 114 ILE A N 1
ATOM 1745 C CA . ILE A 1 114 ? -0.613 25.437 25.659 1.00 6.80 114 ILE A CA 1
ATOM 1746 C C . ILE A 1 114 ? 0.256 26.646 25.301 1.00 5.76 114 ILE A C 1
ATOM 1747 O O . ILE A 1 114 ? -0.232 27.766 25.269 1.00 6.37 114 ILE A O 1
ATOM 1763 N N . ASP A 1 115 ? 1.540 26.423 25.025 1.00 5.18 115 ASP A N 1
ATOM 1764 C CA . ASP A 1 115 ? 2.445 27.529 24.667 1.00 7.56 115 ASP A CA 1
ATOM 1765 C C . ASP A 1 115 ? 1.960 28.301 23.434 1.00 5.65 115 ASP A C 1
ATOM 1766 O O . ASP A 1 115 ? 1.975 29.534 23.434 1.00 6.51 115 ASP A O 1
ATOM 1775 N N . MET A 1 116 ? 1.486 27.586 22.415 1.00 5.82 116 MET A N 1
ATOM 1776 C CA . MET A 1 116 ? 0.905 28.254 21.250 1.00 6.14 116 MET A CA 1
ATOM 1777 C C . MET A 1 116 ? -0.216 29.203 21.666 1.00 7.28 116 MET A C 1
ATOM 1778 O O . MET A 1 116 ? -0.238 30.353 21.215 1.00 6.19 116 MET A O 1
ATOM 1792 N N . ALA A 1 117 ? -1.142 28.737 22.497 1.00 7.28 117 ALA A N 1
ATOM 1793 C CA . ALA A 1 117 ? -2.270 29.546 22.947 1.00 8.18 117 ALA A CA 1
ATOM 1794 C C . ALA A 1 117 ? -1.807 30.735 23.784 1.00 8.42 117 ALA A C 1
ATOM 1795 O O . ALA A 1 117 ? -2.378 31.830 23.681 1.00 7.38 117 ALA A O 1
ATOM 1802 N N . VAL A 1 118 ? -0.772 30.530 24.599 1.00 6.83 118 VAL A N 1
ATOM 1803 C CA . VAL A 1 118 ? -0.220 31.594 25.418 1.00 7.10 118 VAL A CA 1
ATOM 1804 C C . VAL A 1 118 ? 0.348 32.702 24.534 1.00 8.19 118 VAL A C 1
ATOM 1805 O O . VAL A 1 118 ? 0.037 33.873 24.735 1.00 8.12 118 VAL A O 1
ATOM 1818 N N . TRP A 1 119 ? 1.150 32.352 23.537 1.00 6.59 119 TRP A N 1
ATOM 1819 C CA . TRP A 1 119 ? 1.705 33.380 22.667 1.00 6.38 119 TRP A CA 1
ATOM 1820 C C . TRP A 1 119 ? 0.628 34.070 21.844 1.00 6.11 119 TRP A C 1
ATOM 1821 O O . TRP A 1 119 ? 0.720 35.270 21.556 1.00 6.88 119 TRP A O 1
ATOM 1842 N N . ASP A 1 120 ? -0.383 33.316 21.433 1.00 7.17 120 ASP A N 1
ATOM 1843 C CA . ASP A 1 120 ? -1.510 33.919 20.714 1.00 6.51 120 ASP A CA 1
ATOM 1844 C C . ASP A 1 120 ? -2.153 35.008 21.610 1.00 6.93 120 ASP A C 1
ATOM 1845 O O . ASP A 1 120 ? -2.381 36.134 21.161 1.00 7.49 120 ASP A O 1
ATOM 1854 N N . ALA A 1 121 ? -2.407 34.672 22.874 1.00 7.42 121 ALA A N 1
ATOM 1855 C CA . ALA A 1 121 ? -2.960 35.635 23.830 1.00 9.57 121 ALA A CA 1
ATOM 1856 C C . ALA A 1 121 ? -2.051 36.851 24.070 1.00 8.61 121 ALA A C 1
ATOM 1857 O O . ALA A 1 121 ? -2.526 37.978 24.107 1.00 9.47 121 ALA A O 1
ATOM 1864 N N . VAL A 1 122 ? -0.748 36.621 24.212 1.00 7.77 122 VAL A N 1
ATOM 1865 C CA . VAL A 1 122 ? 0.203 37.697 24.474 1.00 8.41 122 VAL A CA 1
ATOM 1866 C C . VAL A 1 122 ? 0.191 38.670 23.311 1.00 9.63 122 VAL A C 1
ATOM 1867 O O . VAL A 1 122 ? 0.165 39.895 23.506 1.00 10.01 122 VAL A O 1
ATOM 1880 N N . ALA A 1 123 ? 0.218 38.150 22.090 1.00 8.04 123 ALA A N 1
ATOM 1881 C CA . ALA A 1 123 ? 0.235 39.024 20.920 1.00 8.43 123 ALA A CA 1
ATOM 1882 C C . ALA A 1 123 ? -1.078 39.789 20.797 1.00 8.49 123 ALA A C 1
ATOM 1883 O O . ALA A 1 123 ? -1.088 40.976 20.461 1.00 9.20 123 ALA A O 1
ATOM 1890 N N . LYS A 1 124 ? -2.193 39.130 21.089 1.00 8.42 124 LYS A N 1
ATOM 1891 C CA . LYS A 1 124 ? -3.484 39.796 21.092 1.00 8.95 124 LYS A CA 1
ATOM 1892 C C . LYS A 1 124 ? -3.569 40.895 22.152 1.00 9.07 124 LYS A C 1
ATOM 1893 O O . LYS A 1 124 ? -4.135 41.966 21.916 1.00 11.31 124 LYS A O 1
ATOM 1912 N N . ILE A 1 125 ? -3.023 40.649 23.334 1.00 9.95 125 ILE A N 1
ATOM 1913 C CA . ILE A 1 125 ? -3.055 41.666 24.375 1.00 12.24 125 ILE A CA 1
ATOM 1914 C C . ILE A 1 125 ? -2.203 42.872 23.959 1.00 12.54 125 ILE A C 1
ATOM 1915 O O . ILE A 1 125 ? -2.586 44.025 24.201 1.00 12.43 125 ILE A O 1
ATOM 1931 N N . ALA A 1 126 ? -1.074 42.601 23.304 1.00 10.61 126 ALA A N 1
ATOM 1932 C CA . ALA A 1 126 ? -0.200 43.653 22.775 1.00 10.65 126 ALA A CA 1
ATOM 1933 C C . ALA A 1 126 ? -0.770 44.321 21.514 1.00 10.40 126 ALA A C 1
ATOM 1934 O O . ALA A 1 126 ? -0.331 45.401 21.134 1.00 12.70 126 ALA A O 1
ATOM 1941 N N . GLY A 1 127 ? -1.753 43.698 20.881 1.00 9.85 127 GLY A N 1
ATOM 1942 C CA . GLY A 1 127 ? -2.404 44.275 19.710 1.00 9.79 127 GLY A CA 1
ATOM 1943 C C . GLY A 1 127 ? -1.670 44.119 18.387 1.00 10.27 127 GLY A C 1
ATOM 1944 O O . GLY A 1 127 ? -1.881 44.918 17.473 1.00 12.05 127 GLY A O 1
ATOM 1948 N N . VAL A 1 128 ? -0.822 43.105 18.250 1.00 9.72 128 VAL A N 1
ATOM 1949 C CA . VAL A 1 128 ? -0.015 42.947 17.051 1.00 9.82 128 VAL A CA 1
ATOM 1950 C C . VAL A 1 128 ? -0.019 41.497 16.587 1.00 9.07 128 VAL A C 1
ATOM 1951 O O . VAL A 1 128 ? -0.264 40.582 17.369 1.00 7.78 128 VAL A O 1
ATOM 1964 N N . PRO A 1 129 ? 0.303 41.246 15.313 1.00 8.54 129 PRO A N 1
ATOM 1965 C CA . PRO A 1 129 ? 0.543 39.866 14.884 1.00 9.62 129 PRO A CA 1
ATOM 1966 C C . PRO A 1 129 ? 1.724 39.269 15.635 1.00 9.19 129 PRO A C 1
ATOM 1967 O O . PRO A 1 129 ? 2.624 40.009 16.016 1.00 8.08 129 PRO A O 1
ATOM 1978 N N . LEU A 1 130 ? 1.723 37.959 15.860 1.00 7.09 130 LEU A N 1
ATOM 1979 C CA . LEU A 1 130 ? 2.786 37.364 16.637 1.00 6.88 130 LEU A CA 1
ATOM 1980 C C . LEU A 1 130 ? 4.167 37.610 16.015 1.00 7.28 130 LEU A C 1
ATOM 1981 O O . LEU A 1 130 ? 5.129 37.858 16.731 1.00 6.70 130 LEU A O 1
ATOM 1997 N N . TYR A 1 131 ? 4.283 37.584 14.679 1.00 6.06 131 TYR A N 1
ATOM 1998 C CA . TYR A 1 131 ? 5.608 37.773 14.093 1.00 5.69 131 TYR A CA 1
ATOM 1999 C C . TYR A 1 131 ? 6.184 39.134 14.487 1.00 7.60 131 TYR A C 1
ATOM 2000 O O . TYR A 1 131 ? 7.394 39.263 14.642 1.00 7.44 131 TYR A O 1
ATOM 2018 N N . ARG A 1 132 ? 5.313 40.127 14.635 1.00 7.56 132 ARG A N 1
ATOM 2019 C CA . ARG A 1 132 ? 5.739 41.479 14.979 1.00 7.67 132 ARG A CA 1
ATOM 2020 C C . ARG A 1 132 ? 6.187 41.529 16.442 1.00 8.18 132 ARG A C 1
ATOM 2021 O O . ARG A 1 132 ? 7.225 42.109 16.747 1.00 9.15 132 ARG A O 1
ATOM 2042 N N . LEU A 1 133 ? 5.428 40.896 17.337 1.00 8.04 133 LEU A N 1
ATOM 2043 C CA . LEU A 1 133 ? 5.840 40.771 18.738 1.00 8.24 133 LEU A CA 1
ATOM 2044 C C . LEU A 1 133 ? 7.237 40.132 18.812 1.00 7.56 133 LEU A C 1
ATOM 2045 O O . LEU A 1 133 ? 8.110 40.612 19.525 1.00 8.54 133 LEU A O 1
ATOM 2061 N N . LEU A 1 134 ? 7.449 39.058 18.059 1.00 7.18 134 LEU A N 1
ATOM 2062 C CA . LEU A 1 134 ? 8.715 38.342 18.119 1.00 9.06 134 LEU A CA 1
ATOM 2063 C C . LEU A 1 134 ? 9.873 39.128 17.519 1.00 8.20 134 LEU A C 1
ATOM 2064 O O . LEU A 1 134 ? 10.965 39.172 18.089 1.00 8.99 134 LEU A O 1
ATOM 2080 N N . ALA A 1 135 ? 9.648 39.765 16.368 1.00 7.64 135 ALA A N 1
ATOM 2081 C CA . ALA A 1 135 ? 10.694 40.562 15.749 1.00 8.47 135 ALA A CA 1
ATOM 2082 C C . ALA A 1 135 ? 11.119 41.696 16.676 1.00 9.28 135 ALA A C 1
ATOM 2083 O O . ALA A 1 135 ? 12.311 42.002 16.803 1.00 9.20 135 ALA A O 1
ATOM 2090 N N . ASP A 1 136 ? 10.142 42.349 17.295 1.00 9.15 136 ASP A N 1
ATOM 2091 C CA . ASP A 1 136 ? 10.422 43.493 18.169 1.00 8.94 136 ASP A CA 1
ATOM 2092 C C . ASP A 1 136 ? 11.198 43.061 19.402 1.00 9.83 136 ASP A C 1
ATOM 2093 O O . ASP A 1 136 ? 12.104 43.768 19.837 1.00 11.79 136 ASP A O 1
ATOM 2102 N N . ARG A 1 137 ? 10.835 41.917 19.974 1.00 10.93 137 ARG A N 1
ATOM 2103 C CA . ARG A 1 137 ? 11.432 41.483 21.229 1.00 12.09 137 ARG A CA 1
ATOM 2104 C C . ARG A 1 137 ? 12.768 40.777 21.036 1.00 12.60 137 ARG A C 1
ATOM 2105 O O . ARG A 1 137 ? 13.637 40.860 21.909 1.00 16.54 137 ARG A O 1
ATOM 2126 N N . PHE A 1 138 ? 12.953 40.103 19.903 1.00 12.36 138 PHE A N 1
ATOM 2127 C CA . PHE A 1 138 ? 14.119 39.234 19.719 1.00 11.84 138 PHE A CA 1
ATOM 2128 C C . PHE A 1 138 ? 15.031 39.562 18.543 1.00 13.49 138 PHE A C 1
ATOM 2129 O O . PHE A 1 138 ? 16.158 39.052 18.493 1.00 14.84 138 PHE A O 1
ATOM 2146 N N . ARG A 1 139 ? 14.569 40.395 17.607 1.00 13.36 139 ARG A N 1
ATOM 2147 C CA . ARG A 1 139 ? 15.333 40.680 16.389 1.00 11.87 139 ARG A CA 1
ATOM 2148 C C . ARG A 1 139 ? 15.417 42.184 16.090 1.00 13.77 139 ARG A C 1
ATOM 2149 O O . ARG A 1 139 ? 15.548 42.589 14.941 1.00 13.20 139 ARG A O 1
ATOM 2170 N N . GLY A 1 140 ? 15.350 43.009 17.128 1.00 12.21 140 GLY A N 1
ATOM 2171 C CA . GLY A 1 140 ? 15.518 44.444 16.959 1.00 15.65 140 GLY A CA 1
ATOM 2172 C C . GLY A 1 140 ? 14.507 45.092 16.022 1.00 12.62 140 GLY A C 1
ATOM 2173 O O . GLY A 1 140 ? 14.785 46.119 15.388 1.00 12.44 140 GLY A O 1
ATOM 2177 N N . GLY A 1 141 ? 13.324 44.493 15.934 1.00 10.54 141 GLY A N 1
ATOM 2178 C CA . GLY A 1 141 ? 12.245 45.018 15.125 1.00 9.98 141 GLY A CA 1
ATOM 2179 C C . GLY A 1 141 ? 12.309 44.631 13.661 1.00 10.62 141 GLY A C 1
ATOM 2180 O O . GLY A 1 141 ? 11.475 45.061 12.867 1.00 11.48 141 GLY A O 1
ATOM 2184 N N . VAL A 1 142 ? 13.269 43.796 13.279 1.00 9.99 142 VAL A N 1
ATOM 2185 C CA . VAL A 1 142 ? 13.378 43.391 11.885 1.00 10.37 142 VAL A CA 1
ATOM 2186 C C . VAL A 1 142 ? 12.625 42.085 11.628 1.00 10.77 142 VAL A C 1
ATOM 2187 O O . VAL A 1 142 ? 12.976 41.051 12.185 1.00 10.83 142 VAL A O 1
ATOM 2200 N N . ALA A 1 143 ? 11.586 42.138 10.797 1.00 9.61 143 ALA A N 1
ATOM 2201 C CA . ALA A 1 143 ? 10.821 40.961 10.393 1.00 8.41 143 ALA A CA 1
ATOM 2202 C C . ALA A 1 143 ? 10.984 40.695 8.909 1.00 7.92 143 ALA A C 1
ATOM 2203 O O . ALA A 1 143 ? 11.110 41.643 8.131 1.00 9.79 143 ALA A O 1
ATOM 2210 N N . ASP A 1 144 ? 10.942 39.434 8.501 1.00 7.67 144 ASP A N 1
ATOM 2211 C CA . ASP A 1 144 ? 10.853 39.117 7.081 1.00 7.40 144 ASP A CA 1
ATOM 2212 C C . ASP A 1 144 ? 9.531 39.619 6.510 1.00 7.25 144 ASP A C 1
ATOM 2213 O O . ASP A 1 144 ? 8.489 39.543 7.172 1.00 9.30 144 ASP A O 1
ATOM 2222 N N . ASP A 1 145 ? 9.565 40.100 5.261 1.00 7.99 145 ASP A N 1
ATOM 2223 C CA . ASP A 1 145 ? 8.371 40.547 4.540 1.00 8.91 145 ASP A CA 1
ATOM 2224 C C . ASP A 1 145 ? 7.433 39.386 4.226 1.00 8.74 145 ASP A C 1
ATOM 2225 O O . ASP A 1 145 ? 6.220 39.566 4.096 1.00 9.60 145 ASP A O 1
ATOM 2234 N N . GLY A 1 146 ? 7.994 38.188 4.121 1.00 8.20 146 GLY A N 1
ATOM 2235 C CA . GLY A 1 146 ? 7.218 37.010 3.797 1.00 10.64 146 GLY A CA 1
ATOM 2236 C C . GLY A 1 146 ? 8.031 35.774 4.091 1.00 8.68 146 GLY A C 1
ATOM 2237 O O . GLY A 1 146 ? 9.190 35.870 4.495 1.00 10.24 146 GLY A O 1
ATOM 2241 N N . VAL A 1 147 ? 7.425 34.609 3.874 1.00 7.27 147 VAL A N 1
ATOM 2242 C CA . VAL A 1 147 ? 8.018 33.343 4.252 1.00 8.00 147 VAL A CA 1
ATOM 2243 C C . VAL A 1 147 ? 8.003 32.357 3.094 1.00 8.04 147 VAL A C 1
ATOM 2244 O O . VAL A 1 147 ? 6.989 32.208 2.405 1.00 8.48 147 VAL A O 1
ATOM 2257 N N . TRP A 1 148 ? 9.131 31.677 2.891 1.00 6.25 148 TRP A N 1
ATOM 2258 C CA . TRP A 1 148 ? 9.215 30.595 1.925 1.00 6.92 148 TRP A CA 1
ATOM 2259 C C . TRP A 1 148 ? 8.394 29.411 2.388 1.00 6.92 148 TRP A C 1
ATOM 2260 O O . TRP A 1 148 ? 8.529 28.958 3.523 1.00 7.18 148 TRP A O 1
ATOM 2281 N N . VAL A 1 149 ? 7.561 28.890 1.502 1.00 7.18 149 VAL A N 1
ATOM 2282 C CA . VAL A 1 149 ? 6.702 27.745 1.826 1.00 6.19 149 VAL A CA 1
ATOM 2283 C C . VAL A 1 149 ? 6.689 26.733 0.678 1.00 6.62 149 VAL A C 1
ATOM 2284 O O . VAL A 1 149 ? 6.817 27.101 -0.486 1.00 8.44 149 VAL A O 1
ATOM 2297 N N . TYR A 1 150 ? 6.574 25.451 1.018 1.00 5.90 150 TYR A N 1
ATOM 2298 C CA . TYR A 1 150 ? 6.475 24.373 0.050 1.00 7.04 150 TYR A CA 1
ATOM 2299 C C . TYR A 1 150 ? 5.242 23.563 0.414 1.00 6.89 150 TYR A C 1
ATOM 2300 O O . TYR A 1 150 ? 4.809 23.555 1.575 1.00 7.86 150 TYR A O 1
ATOM 2318 N N . ALA A 1 151 ? 4.709 22.855 -0.580 1.00 6.98 151 ALA A N 1
ATOM 2319 C CA . ALA A 1 151 ? 3.467 22.101 -0.427 1.00 7.03 151 ALA A CA 1
ATOM 2320 C C . ALA A 1 151 ? 3.776 20.636 -0.169 1.00 6.86 151 ALA A C 1
ATOM 2321 O O . ALA A 1 151 ? 4.345 19.954 -1.030 1.00 7.45 151 ALA A O 1
ATOM 2328 N N . ALA A 1 152 ? 3.388 20.157 1.004 1.00 5.79 152 ALA A N 1
ATOM 2329 C CA . ALA A 1 152 ? 3.635 18.774 1.409 1.00 7.13 152 ALA A CA 1
ATOM 2330 C C . ALA A 1 152 ? 2.398 17.918 1.251 1.00 7.71 152 ALA A C 1
ATOM 2331 O O . ALA A 1 152 ? 1.325 18.208 1.782 1.00 8.79 152 ALA A O 1
ATOM 2338 N N . GLY A 1 153 ? 2.554 16.835 0.501 1.00 6.94 153 GLY A N 1
ATOM 2339 C CA . GLY A 1 153 ? 1.509 15.831 0.371 1.00 7.81 153 GLY A CA 1
ATOM 2340 C C . GLY A 1 153 ? 2.115 14.548 -0.183 1.00 7.70 153 GLY A C 1
ATOM 2341 O O . GLY A 1 153 ? 3.068 14.019 0.364 1.00 7.45 153 GLY A O 1
ATOM 2345 N N . GLY A 1 154 ? 1.570 14.039 -1.282 1.00 7.50 154 GLY A N 1
ATOM 2346 C CA . GLY A 1 154 ? 2.114 12.838 -1.902 1.00 7.15 154 GLY A CA 1
ATOM 2347 C C . GLY A 1 154 ? 2.094 11.605 -1.023 1.00 6.47 154 GLY A C 1
ATOM 2348 O O . GLY A 1 154 ? 2.996 10.781 -1.093 1.00 6.81 154 GLY A O 1
ATOM 2352 N N . TYR A 1 155 ? 1.034 11.477 -0.239 1.00 6.43 155 TYR A N 1
ATOM 2353 C CA . TYR A 1 155 ? 0.838 10.310 0.615 1.00 5.96 155 TYR A CA 1
ATOM 2354 C C . TYR A 1 155 ? 0.389 9.123 -0.234 1.00 6.80 155 TYR A C 1
ATOM 2355 O O . TYR A 1 155 ? -0.145 9.292 -1.344 1.00 6.82 155 TYR A O 1
ATOM 2373 N N . TYR A 1 156 ? 0.610 7.915 0.281 1.00 6.38 156 TYR A N 1
ATOM 2374 C CA . TYR A 1 156 ? -0.002 6.719 -0.290 1.00 5.52 156 TYR A CA 1
ATOM 2375 C C . TYR A 1 156 ? -1.452 6.694 0.184 1.00 6.97 156 TYR A C 1
ATOM 2376 O O . TYR A 1 156 ? -1.773 7.151 1.291 1.00 9.17 156 TYR A O 1
ATOM 2394 N N . TYR A 1 157 ? -2.320 6.116 -0.640 1.00 7.42 157 TYR A N 1
ATOM 2395 C CA . TYR A 1 157 ? -3.743 6.026 -0.333 1.00 7.91 157 TYR A CA 1
ATOM 2396 C C . TYR A 1 157 ? -4.353 4.883 -1.150 1.00 9.74 157 TYR A C 1
ATOM 2397 O O . TYR A 1 157 ? -3.946 4.642 -2.280 1.00 10.17 157 TYR A O 1
ATOM 2415 N N . PRO A 1 158 ? -5.331 4.168 -0.590 1.00 9.72 158 PRO A N 1
ATOM 2416 C CA . PRO A 1 158 ? -5.872 3.051 -1.375 1.00 10.49 158 PRO A CA 1
ATOM 2417 C C . PRO A 1 158 ? -6.487 3.537 -2.692 1.00 9.89 158 PRO A C 1
ATOM 2418 O O . PRO A 1 158 ? -7.293 4.468 -2.682 1.00 10.47 158 PRO A O 1
ATOM 2429 N N . GLY A 1 159 ? -6.096 2.918 -3.803 1.00 9.68 159 GLY A N 1
ATOM 2430 C CA . GLY A 1 159 ? -6.604 3.298 -5.111 1.00 12.37 159 GLY A CA 1
ATOM 2431 C C . GLY A 1 159 ? -5.906 4.494 -5.745 1.00 12.60 159 GLY A C 1
ATOM 2432 O O . GLY A 1 159 ? -6.194 4.825 -6.902 1.00 15.24 159 GLY A O 1
ATOM 2436 N N . LYS A 1 160 ? -5.012 5.149 -5.012 1.00 9.20 160 LYS A N 1
ATOM 2437 C CA . LYS A 1 160 ? -4.293 6.310 -5.539 1.00 8.87 160 LYS A CA 1
ATOM 2438 C C . LYS A 1 160 ? -3.111 5.896 -6.393 1.00 9.28 160 LYS A C 1
ATOM 2439 O O . LYS A 1 160 ? -2.266 5.116 -5.946 1.00 11.74 160 LYS A O 1
ATOM 2458 N N . ASP A 1 161 ? -3.082 6.397 -7.632 1.00 9.32 161 ASP A N 1
ATOM 2459 C CA . ASP A 1 161 ? -2.116 5.995 -8.647 1.00 9.28 161 ASP A CA 1
ATOM 2460 C C . ASP A 1 161 ? -1.380 7.243 -9.134 1.00 8.58 161 ASP A C 1
ATOM 2461 O O . ASP A 1 161 ? -1.583 8.329 -8.592 1.00 8.32 161 ASP A O 1
ATOM 2470 N N . VAL A 1 162 ? -0.505 7.082 -10.117 1.00 8.89 162 VAL A N 1
ATOM 2471 C CA . VAL A 1 162 ? 0.335 8.199 -10.530 1.00 9.83 162 VAL A CA 1
ATOM 2472 C C . VAL A 1 162 ? -0.474 9.333 -11.134 1.00 9.65 162 VAL A C 1
ATOM 2473 O O . VAL A 1 162 ? -0.113 10.480 -10.978 1.00 9.11 162 VAL A O 1
ATOM 2486 N N . LYS A 1 163 ? -1.587 9.030 -11.793 1.00 9.81 163 LYS A N 1
ATOM 2487 C CA . LYS A 1 163 ? -2.438 10.084 -12.346 1.00 10.24 163 LYS A CA 1
ATOM 2488 C C . LYS A 1 163 ? -2.989 10.934 -11.211 1.00 9.75 163 LYS A C 1
ATOM 2489 O O . LYS A 1 163 ? -2.935 12.177 -11.276 1.00 9.76 163 LYS A O 1
ATOM 2508 N N . ALA A 1 164 ? -3.475 10.296 -10.150 1.00 9.36 164 ALA A N 1
ATOM 2509 C CA . ALA A 1 164 ? -4.020 11.061 -9.031 1.00 10.18 164 ALA A CA 1
ATOM 2510 C C . ALA A 1 164 ? -2.936 11.859 -8.318 1.00 8.36 164 ALA A C 1
ATOM 2511 O O . ALA A 1 164 ? -3.173 12.978 -7.871 1.00 8.67 164 ALA A O 1
ATOM 2518 N N . LEU A 1 165 ? -1.738 11.295 -8.206 1.00 8.07 165 LEU A N 1
ATOM 2519 C CA . LEU A 1 165 ? -0.615 11.991 -7.591 1.00 8.19 165 LEU A CA 1
ATOM 2520 C C . LEU A 1 165 ? -0.222 13.210 -8.428 1.00 7.89 165 LEU A C 1
ATOM 2521 O O . LEU A 1 165 ? 0.092 14.277 -7.887 1.00 7.61 165 LEU A O 1
ATOM 2537 N N . GLN A 1 166 ? -0.221 13.061 -9.739 1.00 9.38 166 GLN A N 1
ATOM 2538 C CA . GLN A 1 166 ? 0.039 14.200 -10.607 1.00 9.20 166 GLN A CA 1
ATOM 2539 C C . GLN A 1 166 ? -1.015 15.294 -10.442 1.00 9.56 166 GLN A C 1
ATOM 2540 O O . GLN A 1 166 ? -0.668 16.471 -10.343 1.00 10.01 166 GLN A O 1
ATOM 2554 N N . ASP A 1 167 ? -2.288 14.913 -10.401 1.00 9.29 167 ASP A N 1
ATOM 2555 C CA . ASP A 1 167 ? -3.363 15.886 -10.210 1.00 9.81 167 ASP A CA 1
ATOM 2556 C C . ASP A 1 167 ? -3.189 16.655 -8.907 1.00 9.24 167 ASP A C 1
ATOM 2557 O O . ASP A 1 167 ? -3.404 17.867 -8.852 1.00 9.14 167 ASP A O 1
ATOM 2566 N N . GLU A 1 168 ? -2.807 15.944 -7.863 1.00 8.39 168 GLU A N 1
ATOM 2567 C CA . GLU A 1 168 ? -2.546 16.542 -6.573 1.00 8.31 168 GLU A CA 1
ATOM 2568 C C . GLU A 1 168 ? -1.462 17.604 -6.694 1.00 7.78 168 GLU A C 1
ATOM 2569 O O . GLU A 1 168 ? -1.647 18.733 -6.243 1.00 8.60 168 GLU A O 1
ATOM 2581 N N . MET A 1 169 ? -0.304 17.235 -7.239 1.00 8.26 169 MET A N 1
ATOM 2582 C CA . MET A 1 169 ? 0.827 18.162 -7.302 1.00 8.29 169 MET A CA 1
ATOM 2583 C C . MET A 1 169 ? 0.545 19.348 -8.222 1.00 8.34 169 MET A C 1
ATOM 2584 O O . MET A 1 169 ? 0.973 20.470 -7.913 1.00 8.89 169 MET A O 1
ATOM 2598 N N . ARG A 1 170 ? -0.207 19.127 -9.302 1.00 9.00 170 ARG A N 1
ATOM 2599 C CA . ARG A 1 170 ? -0.654 20.213 -10.163 1.00 10.19 170 ARG A CA 1
ATOM 2600 C C . ARG A 1 170 ? -1.492 21.217 -9.374 1.00 11.07 170 ARG A C 1
ATOM 2601 O O . ARG A 1 170 ? -1.354 22.442 -9.544 1.00 10.38 170 ARG A O 1
ATOM 2622 N N . SER A 1 171 ? -2.372 20.717 -8.512 1.00 9.61 171 SER A N 1
ATOM 2623 C CA . SER A 1 171 ? -3.223 21.597 -7.716 1.00 8.48 171 SER A CA 1
ATOM 2624 C C . SER A 1 171 ? -2.419 22.416 -6.714 1.00 11.18 171 SER A C 1
ATOM 2625 O O . SER A 1 171 ? -2.817 23.543 -6.377 1.00 10.13 171 SER A O 1
ATOM 2633 N N . TYR A 1 172 ? -1.295 21.878 -6.245 1.00 7.51 172 TYR A N 1
ATOM 2634 C CA . TYR A 1 172 ? -0.436 22.649 -5.356 1.00 8.31 172 TYR A CA 1
ATOM 2635 C C . TYR A 1 172 ? 0.238 23.763 -6.140 1.00 8.36 172 TYR A C 1
ATOM 2636 O O . TYR A 1 172 ? 0.286 24.909 -5.683 1.00 9.99 172 TYR A O 1
ATOM 2654 N N A ARG A 1 173 ? 0.742 23.442 -7.322 0.50 9.27 173 ARG A N 1
ATOM 2655 N N B ARG A 1 173 ? 0.770 23.431 -7.315 0.50 8.88 173 ARG A N 1
ATOM 2656 C CA A ARG A 1 173 ? 1.404 24.439 -8.154 0.50 10.27 173 ARG A CA 1
ATOM 2657 C CA B ARG A 1 173 ? 1.413 24.419 -8.190 0.50 10.66 173 ARG A CA 1
ATOM 2658 C C A ARG A 1 173 ? 0.431 25.531 -8.601 0.50 9.44 173 ARG A C 1
ATOM 2659 C C B ARG A 1 173 ? 0.433 25.524 -8.595 0.50 9.10 173 ARG A C 1
ATOM 2660 O O A ARG A 1 173 ? 0.789 26.712 -8.637 0.50 11.18 173 ARG A O 1
ATOM 2661 O O B ARG A 1 173 ? 0.790 26.705 -8.592 0.50 10.98 173 ARG A O 1
ATOM 2702 N N . ASP A 1 174 ? -0.808 25.154 -8.902 1.00 9.53 174 ASP A N 1
ATOM 2703 C CA . ASP A 1 174 ? -1.843 26.117 -9.270 1.00 13.03 174 ASP A CA 1
ATOM 2704 C C . ASP A 1 174 ? -2.181 27.058 -8.111 1.00 11.27 174 ASP A C 1
ATOM 2705 O O . ASP A 1 174 ? -2.669 28.176 -8.341 1.00 11.90 174 ASP A O 1
ATOM 2714 N N . ARG A 1 175 ? -1.954 26.621 -6.874 1.00 9.41 175 ARG A N 1
ATOM 2715 C CA . ARG A 1 175 ? -2.185 27.467 -5.710 1.00 11.48 175 ARG A CA 1
ATOM 2716 C C . ARG A 1 175 ? -0.943 28.255 -5.276 1.00 14.02 175 ARG A C 1
ATOM 2717 O O . ARG A 1 175 ? -0.905 28.822 -4.174 1.00 13.99 175 ARG A O 1
ATOM 2738 N N . GLY A 1 176 ? 0.073 28.290 -6.129 1.00 8.66 176 GLY A N 1
ATOM 2739 C CA . GLY A 1 176 ? 1.207 29.184 -5.933 1.00 10.20 176 GLY A CA 1
ATOM 2740 C C . GLY A 1 176 ? 2.479 28.582 -5.387 1.00 10.39 176 GLY A C 1
ATOM 2741 O O . GLY A 1 176 ? 3.477 29.286 -5.270 1.00 10.95 176 GLY A O 1
ATOM 2745 N N . TYR A 1 177 ? 2.467 27.298 -5.026 1.00 7.70 177 TYR A N 1
ATOM 2746 C CA . TYR A 1 177 ? 3.666 26.639 -4.520 1.00 8.23 177 TYR A CA 1
ATOM 2747 C C . TYR A 1 177 ? 4.565 26.251 -5.675 1.00 9.81 177 TYR A C 1
ATOM 2748 O O . TYR A 1 177 ? 4.067 25.768 -6.701 1.00 14.92 177 TYR A O 1
ATOM 2766 N N . ARG A 1 178 ? 5.874 26.442 -5.547 1.00 8.68 178 ARG A N 1
ATOM 2767 C CA . ARG A 1 178 ? 6.809 25.978 -6.569 1.00 11.43 178 ARG A CA 1
ATOM 2768 C C . ARG A 1 178 ? 7.335 24.584 -6.242 1.00 7.94 178 ARG A C 1
ATOM 2769 O O . ARG A 1 178 ? 7.391 23.705 -7.117 1.00 7.79 178 ARG A O 1
ATOM 2790 N N . VAL A 1 179 ? 7.718 24.384 -4.986 1.00 7.50 179 VAL A N 1
ATOM 2791 C CA . VAL A 1 179 ? 8.329 23.147 -4.517 1.00 8.37 179 VAL A CA 1
ATOM 2792 C C . VAL A 1 179 ? 7.266 22.329 -3.807 1.00 7.21 179 VAL A C 1
ATOM 2793 O O . VAL A 1 179 ? 6.466 22.860 -3.025 1.00 8.57 179 VAL A O 1
ATOM 2806 N N . VAL A 1 180 ? 7.262 21.025 -4.078 1.00 6.24 180 VAL A N 1
ATOM 2807 C CA . VAL A 1 180 ? 6.342 20.093 -3.435 1.00 6.99 180 VAL A CA 1
ATOM 2808 C C . VAL A 1 180 ? 7.117 18.961 -2.757 1.00 6.46 180 VAL A C 1
ATOM 2809 O O . VAL A 1 180 ? 8.303 18.743 -3.053 1.00 7.40 180 VAL A O 1
ATOM 2822 N N . LYS A 1 181 ? 6.471 18.277 -1.814 1.00 5.85 181 LYS A N 1
ATOM 2823 C CA . LYS A 1 181 ? 7.077 17.138 -1.142 1.00 6.11 181 LYS A CA 1
ATOM 2824 C C . LYS A 1 181 ? 6.141 15.946 -1.230 1.00 5.75 181 LYS A C 1
ATOM 2825 O O . LYS A 1 181 ? 4.923 16.096 -1.153 1.00 7.31 181 LYS A O 1
ATOM 2844 N N . MET A 1 182 ? 6.718 14.768 -1.431 1.00 6.17 182 MET A N 1
ATOM 2845 C CA . MET A 1 182 ? 5.948 13.520 -1.486 1.00 5.27 182 MET A CA 1
ATOM 2846 C C . MET A 1 182 ? 6.565 12.482 -0.556 1.00 6.34 182 MET A C 1
ATOM 2847 O O . MET A 1 182 ? 7.730 12.583 -0.173 1.00 6.46 182 MET A O 1
ATOM 2861 N N . LYS A 1 183 ? 5.788 11.448 -0.249 1.00 6.37 183 LYS A N 1
ATOM 2862 C CA . LYS A 1 183 ? 6.265 10.346 0.566 1.00 5.93 183 LYS A CA 1
ATOM 2863 C C . LYS A 1 183 ? 6.914 9.271 -0.291 1.00 6.28 183 LYS A C 1
ATOM 2864 O O . LYS A 1 183 ? 6.505 9.007 -1.416 1.00 7.59 183 LYS A O 1
ATOM 2883 N N . ILE A 1 184 ? 7.953 8.663 0.262 1.00 6.10 184 ILE A N 1
ATOM 2884 C CA . ILE A 1 184 ? 8.588 7.481 -0.331 1.00 6.66 184 ILE A CA 1
ATOM 2885 C C . ILE A 1 184 ? 8.783 6.442 0.780 1.00 7.48 184 ILE A C 1
ATOM 2886 O O . ILE A 1 184 ? 8.572 6.726 1.975 1.00 7.30 184 ILE A O 1
ATOM 2902 N N . GLY A 1 185 ? 9.175 5.232 0.395 1.00 7.41 185 GLY A N 1
ATOM 2903 C CA . GLY A 1 185 ? 9.453 4.169 1.346 1.00 8.29 185 GLY A CA 1
ATOM 2904 C C . GLY A 1 185 ? 8.279 3.295 1.735 1.00 8.29 185 GLY A C 1
ATOM 2905 O O . GLY A 1 185 ? 8.462 2.349 2.525 1.00 9.37 185 GLY A O 1
ATOM 2909 N N . GLY A 1 186 ? 7.086 3.571 1.219 1.00 6.76 186 GLY A N 1
ATOM 2910 C CA . GLY A 1 186 ? 5.909 2.752 1.483 1.00 8.55 186 GLY A CA 1
ATOM 2911 C C . GLY A 1 186 ? 5.500 1.877 0.309 1.00 9.45 186 GLY A C 1
ATOM 2912 O O . GLY A 1 186 ? 4.359 1.410 0.253 1.00 10.51 186 GLY A O 1
ATOM 2916 N N . ALA A 1 187 ? 6.431 1.678 -0.627 1.00 7.93 187 ALA A N 1
ATOM 2917 C CA . ALA A 1 187 ? 6.224 0.832 -1.791 1.00 7.51 187 ALA A CA 1
ATOM 2918 C C . ALA A 1 187 ? 7.598 0.371 -2.249 1.00 6.93 187 ALA A C 1
ATOM 2919 O O . ALA A 1 187 ? 8.603 0.982 -1.904 1.00 8.85 187 ALA A O 1
ATOM 2926 N N . PRO A 1 188 ? 7.649 -0.683 -3.064 1.00 7.73 188 PRO A N 1
ATOM 2927 C CA . PRO A 1 188 ? 8.948 -1.073 -3.612 1.00 7.54 188 PRO A CA 1
ATOM 2928 C C . PRO A 1 188 ? 9.639 0.076 -4.361 1.00 8.47 188 PRO A C 1
ATOM 2929 O O . PRO A 1 188 ? 8.968 0.950 -4.928 1.00 7.63 188 PRO A O 1
ATOM 2940 N N . LEU A 1 189 ? 10.966 0.031 -4.386 1.00 8.76 189 LEU A N 1
ATOM 2941 C CA . LEU A 1 189 ? 11.777 1.091 -4.967 1.00 9.13 189 LEU A CA 1
ATOM 2942 C C . LEU A 1 189 ? 11.308 1.463 -6.371 1.00 8.84 189 LEU A C 1
ATOM 2943 O O . LEU A 1 189 ? 11.148 2.649 -6.683 1.00 8.49 189 LEU A O 1
ATOM 2959 N N . ALA A 1 190 ? 11.071 0.473 -7.228 1.00 7.70 190 ALA A N 1
ATOM 2960 C CA . ALA A 1 190 ? 10.713 0.771 -8.612 1.00 9.27 190 ALA A CA 1
ATOM 2961 C C . ALA A 1 190 ? 9.401 1.521 -8.673 1.00 8.10 190 ALA A C 1
ATOM 2962 O O . ALA A 1 190 ? 9.220 2.398 -9.522 1.00 8.05 190 ALA A O 1
ATOM 2969 N N . GLU A 1 191 ? 8.482 1.199 -7.772 1.00 7.72 191 GLU A N 1
ATOM 2970 C CA . GLU A 1 191 ? 7.176 1.831 -7.767 1.00 7.66 191 GLU A CA 1
ATOM 2971 C C . GLU A 1 191 ? 7.348 3.278 -7.285 1.00 7.29 191 GLU A C 1
ATOM 2972 O O . GLU A 1 191 ? 6.730 4.195 -7.828 1.00 7.34 191 GLU A O 1
ATOM 2984 N N . ASP A 1 192 ? 8.181 3.512 -6.273 1.00 6.97 192 ASP A N 1
ATOM 2985 C CA . ASP A 1 192 ? 8.482 4.877 -5.818 1.00 6.78 192 ASP A CA 1
ATOM 2986 C C . ASP A 1 192 ? 9.165 5.688 -6.920 1.00 8.87 192 ASP A C 1
ATOM 2987 O O . ASP A 1 192 ? 8.861 6.859 -7.088 1.00 6.94 192 ASP A O 1
ATOM 2996 N N . LEU A 1 193 ? 10.100 5.096 -7.658 1.00 8.57 193 LEU A N 1
ATOM 2997 C CA . LEU A 1 193 ? 10.750 5.829 -8.752 1.00 9.40 193 LEU A CA 1
ATOM 2998 C C . LEU A 1 193 ? 9.755 6.238 -9.827 1.00 8.80 193 LEU A C 1
ATOM 2999 O O . LEU A 1 193 ? 9.847 7.333 -10.361 1.00 8.85 193 LEU A O 1
ATOM 3015 N N . ARG A 1 194 ? 8.819 5.357 -10.164 1.00 8.81 194 ARG A N 1
ATOM 3016 C CA . ARG A 1 194 ? 7.769 5.704 -11.105 1.00 8.06 194 ARG A CA 1
ATOM 3017 C C . ARG A 1 194 ? 6.905 6.865 -10.583 1.00 7.81 194 ARG A C 1
ATOM 3018 O O . ARG A 1 194 ? 6.519 7.751 -11.348 1.00 8.19 194 ARG A O 1
ATOM 3039 N N . ARG A 1 195 ? 6.616 6.871 -9.281 1.00 7.41 195 ARG A N 1
ATOM 3040 C CA . ARG A 1 195 ? 5.882 7.985 -8.665 1.00 8.18 195 ARG A CA 1
ATOM 3041 C C . ARG A 1 195 ? 6.654 9.299 -8.772 1.00 7.07 195 ARG A C 1
ATOM 3042 O O . ARG A 1 195 ? 6.081 10.324 -9.145 1.00 7.54 195 ARG A O 1
ATOM 3063 N N . ILE A 1 196 ? 7.955 9.234 -8.531 1.00 7.47 196 ILE A N 1
ATOM 3064 C CA . ILE A 1 196 ? 8.823 10.408 -8.611 1.00 8.09 196 ILE A CA 1
ATOM 3065 C C . ILE A 1 196 ? 8.864 10.891 -10.060 1.00 7.39 196 ILE A C 1
ATOM 3066 O O . ILE A 1 196 ? 8.745 12.098 -10.331 1.00 8.31 196 ILE A O 1
ATOM 3082 N N . ASP A 1 197 ? 8.990 9.969 -11.008 1.00 8.67 197 ASP A N 1
ATOM 3083 C CA . ASP A 1 197 ? 8.998 10.333 -12.429 1.00 9.20 197 ASP A CA 1
ATOM 3084 C C . ASP A 1 197 ? 7.719 11.062 -12.758 1.00 10.26 197 ASP A C 1
ATOM 3085 O O . ASP A 1 197 ? 7.724 12.087 -13.444 1.00 9.34 197 ASP A O 1
ATOM 3094 N N . ALA A 1 198 ? 6.599 10.556 -12.253 1.00 8.21 198 ALA A N 1
ATOM 3095 C CA . ALA A 1 198 ? 5.310 11.139 -12.594 1.00 10.69 198 ALA A CA 1
ATOM 3096 C C . ALA A 1 198 ? 5.216 12.565 -12.061 1.00 9.42 198 ALA A C 1
ATOM 3097 O O . ALA A 1 198 ? 4.703 13.466 -12.720 1.00 9.66 198 ALA A O 1
ATOM 3104 N N . VAL A 1 199 ? 5.708 12.779 -10.850 1.00 8.63 199 VAL A N 1
ATOM 3105 C CA . VAL A 1 199 ? 5.626 14.108 -10.261 1.00 9.49 199 VAL A CA 1
ATOM 3106 C C . VAL A 1 199 ? 6.548 15.096 -10.970 1.00 8.63 199 VAL A C 1
ATOM 3107 O O . VAL A 1 199 ? 6.202 16.262 -11.111 1.00 8.40 199 VAL A O 1
ATOM 3120 N N . LEU A 1 200 ? 7.724 14.656 -11.386 1.00 8.20 200 LEU A N 1
ATOM 3121 C CA . LEU A 1 200 ? 8.632 15.534 -12.104 1.00 10.91 200 LEU A CA 1
ATOM 3122 C C . LEU A 1 200 ? 8.058 15.977 -13.463 1.00 11.24 200 LEU A C 1
ATOM 3123 O O . LEU A 1 200 ? 8.410 17.046 -13.966 1.00 11.29 200 LEU A O 1
ATOM 3139 N N . GLU A 1 201 ? 7.168 15.186 -14.063 1.00 9.44 201 GLU A N 1
ATOM 3140 C CA . GLU A 1 201 ? 6.484 15.639 -15.287 1.00 11.64 201 GLU A CA 1
ATOM 3141 C C . GLU A 1 201 ? 5.635 16.868 -15.011 1.00 11.41 201 GLU A C 1
ATOM 3142 O O . GLU A 1 201 ? 5.387 17.674 -15.909 1.00 12.83 201 GLU A O 1
ATOM 3154 N N . VAL A 1 202 ? 5.169 17.015 -13.779 1.00 9.79 202 VAL A N 1
ATOM 3155 C CA . VAL A 1 202 ? 4.400 18.179 -13.368 1.00 10.32 202 VAL A CA 1
ATOM 3156 C C . VAL A 1 202 ? 5.293 19.348 -12.929 1.00 9.31 202 VAL A C 1
ATOM 3157 O O . VAL A 1 202 ? 5.114 20.465 -13.418 1.00 11.22 202 VAL A O 1
ATOM 3170 N N . VAL A 1 203 ? 6.268 19.110 -12.063 1.00 9.71 203 VAL A N 1
ATOM 3171 C CA . VAL A 1 203 ? 7.001 20.218 -11.445 1.00 10.70 203 VAL A CA 1
ATOM 3172 C C . VAL A 1 203 ? 8.320 20.560 -12.117 1.00 9.59 203 VAL A C 1
ATOM 3173 O O . VAL A 1 203 ? 8.924 21.583 -11.781 1.00 10.04 203 VAL A O 1
ATOM 3186 N N . GLY A 1 204 ? 8.750 19.751 -13.075 1.00 10.22 204 GLY A N 1
ATOM 3187 C CA . GLY A 1 204 ? 9.940 20.058 -13.853 1.00 12.32 204 GLY A CA 1
ATOM 3188 C C . GLY A 1 204 ? 11.230 19.625 -13.187 1.00 11.65 204 GLY A C 1
ATOM 3189 O O . GLY A 1 204 ? 11.504 18.430 -13.084 1.00 13.70 204 GLY A O 1
ATOM 3193 N N . SER A 1 205 ? 12.014 20.592 -12.725 1.00 15.07 205 SER A N 1
ATOM 3194 C CA . SER A 1 205 ? 13.317 20.316 -12.117 1.00 13.11 205 SER A CA 1
ATOM 3195 C C . SER A 1 205 ? 13.212 19.559 -10.793 1.00 11.45 205 SER A C 1
ATOM 3196 O O . SER A 1 205 ? 12.267 19.759 -10.024 1.00 11.83 205 SER A O 1
ATOM 3204 N N . GLY A 1 206 ? 14.188 18.690 -10.519 1.00 9.11 206 GLY A N 1
ATOM 3205 C CA . GLY A 1 206 ? 14.356 18.150 -9.176 1.00 10.15 206 GLY A CA 1
ATOM 3206 C C . GLY A 1 206 ? 14.426 19.204 -8.085 1.00 10.93 206 GLY A C 1
ATOM 3207 O O . GLY A 1 206 ? 14.148 18.908 -6.911 1.00 9.85 206 GLY A O 1
ATOM 3211 N N . ASP A 1 207 ? 14.840 20.413 -8.464 1.00 8.82 207 ASP A N 1
ATOM 3212 C CA . ASP A 1 207 ? 14.870 21.540 -7.539 1.00 9.73 207 ASP A CA 1
ATOM 3213 C C . ASP A 1 207 ? 13.492 21.777 -6.936 1.00 7.75 207 ASP A C 1
ATOM 3214 O O . ASP A 1 207 ? 13.364 22.431 -5.889 1.00 9.17 207 ASP A O 1
ATOM 3223 N N . ASN A 1 208 ? 12.459 21.295 -7.607 1.00 9.06 208 ASN A N 1
ATOM 3224 C CA . ASN A 1 208 ? 11.087 21.501 -7.148 1.00 7.09 208 ASN A CA 1
ATOM 3225 C C . ASN A 1 208 ? 10.453 20.318 -6.421 1.00 6.75 208 ASN A C 1
ATOM 3226 O O . ASN A 1 208 ? 9.242 20.326 -6.186 1.00 7.98 208 ASN A O 1
ATOM 3237 N N . LEU A 1 209 ? 11.257 19.314 -6.070 1.00 6.54 209 LEU A N 1
ATOM 3238 C CA . LEU A 1 209 ? 10.739 18.103 -5.432 1.00 6.64 209 LEU A CA 1
ATOM 3239 C C . LEU A 1 209 ? 11.557 17.663 -4.217 1.00 7.28 209 LEU A C 1
ATOM 3240 O O . LEU A 1 209 ? 12.800 17.530 -4.296 1.00 8.32 209 LEU A O 1
ATOM 3256 N N . CYS A 1 210 ? 10.854 17.452 -3.103 1.00 7.06 210 CYS A N 1
ATOM 3257 C CA . CYS A 1 210 ? 11.406 16.824 -1.910 1.00 5.84 210 CYS A CA 1
ATOM 3258 C C . CYS A 1 210 ? 10.777 15.457 -1.748 1.00 6.29 210 CYS A C 1
ATOM 3259 O O . CYS A 1 210 ? 9.605 15.274 -2.057 1.00 7.25 210 CYS A O 1
ATOM 3267 N N . VAL A 1 211 ? 11.533 14.530 -1.175 1.00 6.48 211 VAL A N 1
ATOM 3268 C CA . VAL A 1 211 ? 11.007 13.205 -0.839 1.00 7.76 211 VAL A CA 1
ATOM 3269 C C . VAL A 1 211 ? 11.240 12.899 0.641 1.00 7.52 211 VAL A C 1
ATOM 3270 O O . VAL A 1 211 ? 12.259 13.294 1.201 1.00 8.20 211 VAL A O 1
ATOM 3283 N N . ASP A 1 212 ? 10.291 12.189 1.250 1.00 7.07 212 ASP A N 1
ATOM 3284 C CA . ASP A 1 212 ? 10.293 11.964 2.698 1.00 6.70 212 ASP A CA 1
ATOM 3285 C C . ASP A 1 212 ? 10.052 10.491 3.001 1.00 7.38 212 ASP A C 1
ATOM 3286 O O . ASP A 1 212 ? 8.975 9.963 2.689 1.00 5.88 212 ASP A O 1
ATOM 3295 N N . ALA A 1 213 ? 11.042 9.848 3.635 1.00 6.94 213 ALA A N 1
ATOM 3296 C CA . ALA A 1 213 ? 10.950 8.434 3.985 1.00 6.56 213 ALA A CA 1
ATOM 3297 C C . ALA A 1 213 ? 10.399 8.179 5.377 1.00 5.87 213 ALA A C 1
ATOM 3298 O O . ALA A 1 213 ? 10.281 7.024 5.796 1.00 6.43 213 ALA A O 1
ATOM 3305 N N . ASN A 1 214 ? 10.099 9.246 6.116 1.00 7.27 214 ASN A N 1
ATOM 3306 C CA . ASN A 1 214 ? 9.489 9.158 7.444 1.00 7.74 214 ASN A CA 1
ATOM 3307 C C . ASN A 1 214 ? 10.186 8.225 8.440 1.00 6.44 214 ASN A C 1
ATOM 3308 O O . ASN A 1 214 ? 9.561 7.583 9.307 1.00 8.59 214 ASN A O 1
ATOM 3319 N N . GLY A 1 215 ? 11.503 8.169 8.316 1.00 5.98 215 GLY A N 1
ATOM 3320 C CA . GLY A 1 215 ? 12.336 7.460 9.259 1.00 8.02 215 GLY A CA 1
ATOM 3321 C C . GLY A 1 215 ? 12.328 5.960 9.123 1.00 9.22 215 GLY A C 1
ATOM 3322 O O . GLY A 1 215 ? 12.749 5.268 10.043 1.00 9.26 215 GLY A O 1
ATOM 3326 N N . ARG A 1 216 ? 11.880 5.437 7.992 1.00 7.99 216 ARG A N 1
ATOM 3327 C CA . ARG A 1 216 ? 11.618 4.005 7.893 1.00 8.35 216 ARG A CA 1
ATOM 3328 C C . ARG A 1 216 ? 12.846 3.158 7.540 1.00 8.51 216 ARG A C 1
ATOM 3329 O O . ARG A 1 216 ? 12.847 1.955 7.816 1.00 8.16 216 ARG A O 1
ATOM 3350 N N . PHE A 1 217 ? 13.884 3.743 6.947 1.00 7.26 217 PHE A N 1
ATOM 3351 C CA . PHE A 1 217 ? 14.954 2.939 6.345 1.00 9.94 217 PHE A CA 1
ATOM 3352 C C . PHE A 1 217 ? 16.078 2.535 7.310 1.00 8.31 217 PHE A C 1
ATOM 3353 O O . PHE A 1 217 ? 16.531 3.360 8.125 1.00 8.44 217 PHE A O 1
ATOM 3370 N N . ASP A 1 218 ? 16.548 1.292 7.187 1.00 7.66 218 ASP A N 1
ATOM 3371 C CA . ASP A 1 218 ? 17.851 0.926 7.726 1.00 7.68 218 ASP A CA 1
ATOM 3372 C C . ASP A 1 218 ? 18.963 1.507 6.851 1.00 9.05 218 ASP A C 1
ATOM 3373 O O . ASP A 1 218 ? 18.695 2.111 5.805 1.00 8.13 218 ASP A O 1
ATOM 3382 N N . ILE A 1 219 ? 20.210 1.390 7.269 1.00 8.39 219 ILE A N 1
ATOM 3383 C CA . ILE A 1 219 ? 21.281 2.077 6.534 1.00 9.95 219 ILE A CA 1
ATOM 3384 C C . ILE A 1 219 ? 21.404 1.567 5.093 1.00 9.06 219 ILE A C 1
ATOM 3385 O O . ILE A 1 219 ? 21.581 2.365 4.169 1.00 9.68 219 ILE A O 1
ATOM 3401 N N . ASP A 1 220 ? 21.302 0.260 4.882 1.00 9.77 220 ASP A N 1
ATOM 3402 C CA . ASP A 1 220 ? 21.447 -0.269 3.528 1.00 11.11 220 ASP A CA 1
ATOM 3403 C C . ASP A 1 220 ? 20.363 0.274 2.599 1.00 8.98 220 ASP A C 1
ATOM 3404 O O . ASP A 1 220 ? 20.641 0.656 1.459 1.00 10.46 220 ASP A O 1
ATOM 3413 N N . THR A 1 221 ? 19.120 0.299 3.078 1.00 8.74 221 THR A N 1
ATOM 3414 C CA . THR A 1 221 ? 18.001 0.784 2.282 1.00 9.07 221 THR A CA 1
ATOM 3415 C C . THR A 1 221 ? 18.119 2.305 2.062 1.00 7.69 221 THR A C 1
ATOM 3416 O O . THR A 1 221 ? 17.804 2.819 0.993 1.00 8.80 221 THR A O 1
ATOM 3427 N N . ALA A 1 222 ? 18.570 3.024 3.081 1.00 6.62 222 ALA A N 1
ATOM 3428 C CA . ALA A 1 222 ? 18.748 4.465 2.990 1.00 8.77 222 ALA A CA 1
ATOM 3429 C C . ALA A 1 222 ? 19.800 4.807 1.942 1.00 8.02 222 ALA A C 1
ATOM 3430 O O . ALA A 1 222 ? 19.604 5.707 1.128 1.00 7.81 222 ALA A O 1
ATOM 3437 N N . ILE A 1 223 ? 20.899 4.067 1.925 1.00 8.35 223 ILE A N 1
ATOM 3438 C CA . ILE A 1 223 ? 21.931 4.249 0.922 1.00 9.25 223 ILE A CA 1
ATOM 3439 C C . ILE A 1 223 ? 21.426 3.867 -0.470 1.00 8.58 223 ILE A C 1
ATOM 3440 O O . ILE A 1 223 ? 21.688 4.578 -1.447 1.00 10.29 223 ILE A O 1
ATOM 3456 N N . ALA A 1 224 ? 20.719 2.741 -0.582 1.00 9.70 224 ALA A N 1
ATOM 3457 C CA . ALA A 1 224 ? 20.214 2.287 -1.872 1.00 8.44 224 ALA A CA 1
ATOM 3458 C C . ALA A 1 224 ? 19.221 3.291 -2.468 1.00 9.32 224 ALA A C 1
ATOM 3459 O O . ALA A 1 224 ? 19.261 3.606 -3.660 1.00 10.63 224 ALA A O 1
ATOM 3466 N N . TYR A 1 225 ? 18.296 3.784 -1.653 1.00 8.66 225 TYR A N 1
ATOM 3467 C CA . TYR A 1 225 ? 17.399 4.832 -2.143 1.00 9.15 225 TYR A CA 1
ATOM 3468 C C . TYR A 1 225 ? 18.209 6.053 -2.526 1.00 6.45 225 TYR A C 1
ATOM 3469 O O . TYR A 1 225 ? 17.969 6.652 -3.562 1.00 7.85 225 TYR A O 1
ATOM 3487 N N . GLY A 1 226 ? 19.164 6.453 -1.704 1.00 7.72 226 GLY A N 1
ATOM 3488 C CA . GLY A 1 226 ? 20.007 7.586 -2.070 1.00 8.31 226 GLY A CA 1
ATOM 3489 C C . GLY A 1 226 ? 20.646 7.462 -3.444 1.00 8.36 226 GLY A C 1
ATOM 3490 O O . GLY A 1 226 ? 20.664 8.421 -4.231 1.00 8.05 226 GLY A O 1
ATOM 3494 N N . GLU A 1 227 ? 21.172 6.284 -3.763 1.00 9.57 227 GLU A N 1
ATOM 3495 C CA . GLU A 1 227 ? 21.842 6.117 -5.036 1.00 9.38 227 GLU A CA 1
ATOM 3496 C C . GLU A 1 227 ? 20.835 6.266 -6.175 1.00 9.39 227 GLU A C 1
ATOM 3497 O O . GLU A 1 227 ? 21.136 6.852 -7.210 1.00 10.71 227 GLU A O 1
ATOM 3509 N N . ALA A 1 228 ? 19.626 5.755 -5.969 1.00 9.32 228 ALA A N 1
ATOM 3510 C CA . ALA A 1 228 ? 18.599 5.806 -7.003 1.00 10.28 228 ALA A CA 1
ATOM 3511 C C . ALA A 1 228 ? 18.051 7.221 -7.157 1.00 9.52 228 ALA A C 1
ATOM 3512 O O . ALA A 1 228 ? 17.602 7.611 -8.229 1.00 11.44 228 ALA A O 1
ATOM 3519 N N . LEU A 1 229 ? 18.115 7.994 -6.081 1.00 8.89 229 LEU A N 1
ATOM 3520 C CA . LEU A 1 229 ? 17.596 9.370 -6.067 1.00 9.28 229 LEU A CA 1
ATOM 3521 C C . LEU A 1 229 ? 18.574 10.378 -6.664 1.00 8.73 229 LEU A C 1
ATOM 3522 O O . LEU A 1 229 ? 18.160 11.416 -7.183 1.00 8.81 229 LEU A O 1
ATOM 3538 N N . LYS A 1 230 ? 19.864 10.074 -6.635 1.00 10.34 230 LYS A N 1
ATOM 3539 C CA . LYS A 1 230 ? 20.884 11.039 -7.062 1.00 11.14 230 LYS A CA 1
ATOM 3540 C C . LYS A 1 230 ? 20.663 11.647 -8.442 1.00 13.18 230 LYS A C 1
ATOM 3541 O O . LYS A 1 230 ? 20.795 12.864 -8.596 1.00 14.51 230 LYS A O 1
ATOM 3560 N N . PRO A 1 231 ? 20.332 10.829 -9.444 1.00 12.07 231 PRO A N 1
ATOM 3561 C CA . PRO A 1 231 ? 20.183 11.372 -10.801 1.00 13.52 231 PRO A CA 1
ATOM 3562 C C . PRO A 1 231 ? 19.085 12.424 -10.923 1.00 15.96 231 PRO A C 1
ATOM 3563 O O . PRO A 1 231 ? 19.101 13.199 -11.879 1.00 15.88 231 PRO A O 1
ATOM 3574 N N . TYR A 1 232 ? 18.152 12.459 -9.979 1.00 10.54 232 TYR A N 1
ATOM 3575 C CA . TYR A 1 232 ? 17.036 13.389 -10.059 1.00 11.91 232 TYR A CA 1
ATOM 3576 C C . TYR A 1 232 ? 17.387 14.781 -9.532 1.00 12.49 232 TYR A C 1
ATOM 3577 O O . TYR A 1 232 ? 16.677 15.745 -9.818 1.00 13.14 232 TYR A O 1
ATOM 3595 N N . GLY A 1 233 ? 18.474 14.904 -8.780 1.00 10.56 233 GLY A N 1
ATOM 3596 C CA . GLY A 1 233 ? 18.865 16.198 -8.227 1.00 10.50 233 GLY A CA 1
ATOM 3597 C C . GLY A 1 233 ? 17.784 16.820 -7.355 1.00 9.59 233 GLY A C 1
ATOM 3598 O O . GLY A 1 233 ? 17.433 18.006 -7.526 1.00 11.23 233 GLY A O 1
ATOM 3602 N N . LEU A 1 234 ? 17.272 16.048 -6.400 1.00 10.14 234 LEU A N 1
ATOM 3603 C CA . LEU A 1 234 ? 16.141 16.480 -5.580 1.00 7.82 234 LEU A CA 1
ATOM 3604 C C . LEU A 1 234 ? 16.514 17.576 -4.597 1.00 9.09 234 LEU A C 1
ATOM 3605 O O . LEU A 1 234 ? 17.644 17.660 -4.119 1.00 10.04 234 LEU A O 1
ATOM 3621 N N . PHE A 1 235 ? 15.542 18.421 -4.273 1.00 9.00 235 PHE A N 1
ATOM 3622 C CA . PHE A 1 235 ? 15.787 19.526 -3.366 1.00 7.71 235 PHE A CA 1
ATOM 3623 C C . PHE A 1 235 ? 16.217 19.036 -1.974 1.00 7.53 235 PHE A C 1
ATOM 3624 O O . PHE A 1 235 ? 17.150 19.589 -1.389 1.00 9.18 235 PHE A O 1
ATOM 3641 N N . TRP A 1 236 ? 15.538 18.031 -1.428 1.00 7.20 236 TRP A N 1
ATOM 3642 C CA . TRP A 1 236 ? 16.054 17.340 -0.265 1.00 7.21 236 TRP A CA 1
ATOM 3643 C C . TRP A 1 236 ? 15.477 15.937 -0.168 1.00 6.88 236 TRP A C 1
ATOM 3644 O O . TRP A 1 236 ? 14.441 15.614 -0.753 1.00 6.62 236 TRP A O 1
ATOM 3665 N N . TYR A 1 237 ? 16.212 15.107 0.574 1.00 6.58 237 TYR A N 1
ATOM 3666 C CA . TYR A 1 237 ? 15.890 13.713 0.907 1.00 7.04 237 TYR A CA 1
ATOM 3667 C C . TYR A 1 237 ? 15.704 13.708 2.434 1.00 6.64 237 TYR A C 1
ATOM 3668 O O . TYR A 1 237 ? 16.647 13.948 3.193 1.00 7.43 237 TYR A O 1
ATOM 3686 N N . GLU A 1 238 ? 14.456 13.541 2.866 1.00 5.57 238 GLU A N 1
ATOM 3687 C CA . GLU A 1 238 ? 14.066 13.746 4.255 1.00 6.05 238 GLU A CA 1
ATOM 3688 C C . GLU A 1 238 ? 13.864 12.471 5.077 1.00 6.88 238 GLU A C 1
ATOM 3689 O O . GLU A 1 238 ? 13.246 11.509 4.611 1.00 6.34 238 GLU A O 1
ATOM 3701 N N . GLU A 1 239 ? 14.410 12.506 6.300 1.00 6.78 239 GLU A N 1
ATOM 3702 C CA . GLU A 1 239 ? 14.237 11.504 7.345 1.00 5.55 239 GLU A CA 1
ATOM 3703 C C . GLU A 1 239 ? 14.394 10.090 6.804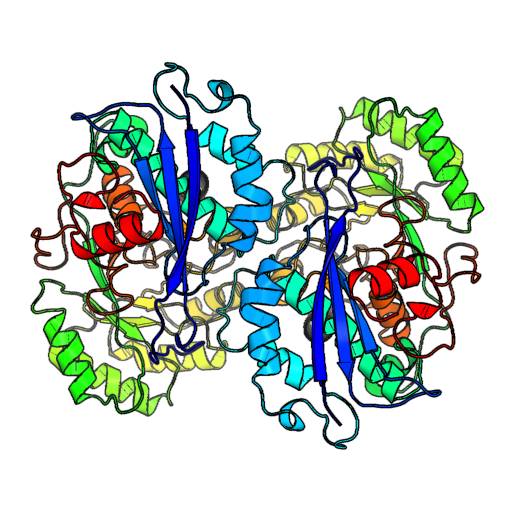 1.00 6.92 239 GLU A C 1
ATOM 3704 O O . GLU A 1 239 ? 13.483 9.268 6.871 1.00 7.69 239 GLU A O 1
ATOM 3716 N N . ALA A 1 240 ? 15.573 9.800 6.278 1.00 5.92 240 ALA A N 1
ATOM 3717 C CA . ALA A 1 240 ? 15.819 8.496 5.666 1.00 5.14 240 ALA A CA 1
ATOM 3718 C C . ALA A 1 240 ? 15.667 7.401 6.719 1.00 8.76 240 ALA A C 1
ATOM 3719 O O . ALA A 1 240 ? 14.936 6.419 6.509 1.00 7.72 240 ALA A O 1
ATOM 3726 N N . GLY A 1 241 ? 16.368 7.577 7.848 1.00 6.27 241 GLY A N 1
ATOM 3727 C CA . GLY A 1 241 ? 16.384 6.609 8.918 1.00 5.46 241 GLY A CA 1
ATOM 3728 C C . GLY A 1 241 ? 15.754 7.105 10.206 1.00 7.34 241 GLY A C 1
ATOM 3729 O O . GLY A 1 241 ? 15.281 8.230 10.295 1.00 6.50 241 GLY A O 1
ATOM 3733 N N . ASP A 1 242 ? 15.756 6.234 11.206 1.00 6.61 242 ASP A N 1
ATOM 3734 C CA . ASP A 1 242 ? 15.170 6.537 12.502 1.00 6.42 242 ASP A CA 1
ATOM 3735 C C . ASP A 1 242 ? 15.646 7.912 12.986 1.00 4.93 242 ASP A C 1
ATOM 3736 O O . ASP A 1 242 ? 16.840 8.199 12.952 1.00 6.50 242 ASP A O 1
ATOM 3745 N N . PRO A 1 243 ? 14.724 8.749 13.458 1.00 5.58 243 PRO A N 1
ATOM 3746 C CA . PRO A 1 243 ? 15.087 10.117 13.849 1.00 6.26 243 PRO A CA 1
ATOM 3747 C C . PRO A 1 243 ? 16.172 10.185 14.908 1.00 6.64 243 PRO A C 1
ATOM 3748 O O . PRO A 1 243 ? 16.878 11.188 14.974 1.00 6.58 243 PRO A O 1
ATOM 3759 N N . LEU A 1 244 ? 16.284 9.143 15.728 1.00 5.17 244 LEU A N 1
ATOM 3760 C CA . LEU A 1 244 ? 17.243 9.138 16.823 1.00 7.28 244 LEU A CA 1
ATOM 3761 C C . LEU A 1 244 ? 18.561 8.427 16.457 1.00 7.59 244 LEU A C 1
ATOM 3762 O O . LEU A 1 244 ? 19.511 8.444 17.242 1.00 6.65 244 LEU A O 1
ATOM 3778 N N . ASP A 1 245 ? 18.630 7.784 15.292 1.00 7.46 245 ASP A N 1
ATOM 3779 C CA . ASP A 1 245 ? 19.830 7.012 14.932 1.00 6.97 245 A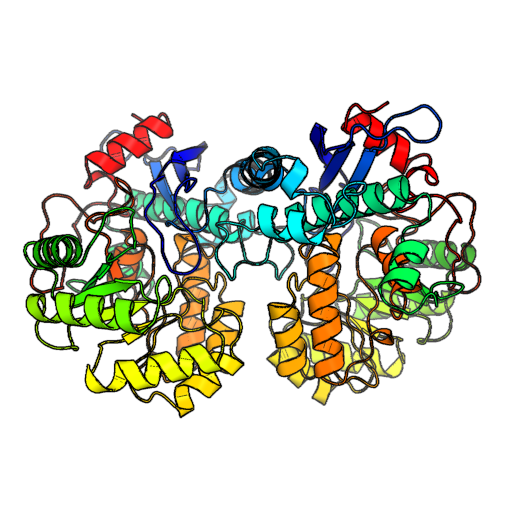SP A CA 1
ATOM 3780 C C . ASP A 1 245 ? 20.821 7.965 14.253 1.00 7.01 245 ASP A C 1
ATOM 3781 O O . ASP A 1 245 ? 20.951 8.037 13.023 1.00 7.67 245 ASP A O 1
ATOM 3790 N N . TYR A 1 246 ? 21.482 8.769 15.070 1.00 5.78 246 TYR A N 1
ATOM 3791 C CA . TYR A 1 246 ? 22.342 9.819 14.555 1.00 6.41 246 TYR A CA 1
ATOM 3792 C C . TYR A 1 246 ? 23.503 9.255 13.728 1.00 8.42 246 TYR A C 1
ATOM 3793 O O . TYR A 1 246 ? 23.845 9.803 12.672 1.00 7.79 246 TYR A O 1
ATOM 3811 N N . ALA A 1 247 ? 24.100 8.167 14.195 1.00 7.90 247 ALA A N 1
ATOM 3812 C CA . ALA A 1 247 ? 25.180 7.528 13.451 1.00 8.32 247 ALA A CA 1
ATOM 3813 C C . ALA A 1 247 ? 24.767 7.087 12.045 1.00 8.85 247 ALA A C 1
ATOM 3814 O O . ALA A 1 247 ? 25.566 7.145 11.126 1.00 8.29 247 ALA A O 1
ATOM 3821 N N . LEU A 1 248 ? 23.522 6.661 11.872 1.00 8.05 248 LEU A N 1
ATOM 3822 C CA . LEU A 1 248 ? 23.030 6.259 10.547 1.00 8.24 248 LEU A CA 1
ATOM 3823 C C . LEU A 1 248 ? 23.020 7.457 9.586 1.00 9.08 248 LEU A C 1
ATOM 3824 O O . LEU A 1 248 ? 23.507 7.367 8.467 1.00 8.41 248 LEU A O 1
ATOM 3840 N N . GLN A 1 249 ? 22.473 8.584 10.032 1.00 7.28 249 GLN A N 1
ATOM 3841 C CA . GLN A 1 249 ? 22.475 9.777 9.198 1.00 6.86 249 GLN A CA 1
ATOM 3842 C C . GLN A 1 249 ? 23.908 10.213 8.854 1.00 7.76 249 GLN A C 1
ATOM 3843 O O . GLN A 1 249 ? 24.179 10.636 7.729 1.00 8.10 249 GLN A O 1
ATOM 3857 N N . ALA A 1 250 ? 24.817 10.129 9.822 1.00 8.10 250 ALA A N 1
ATOM 3858 C CA . ALA A 1 250 ? 26.216 10.487 9.593 1.00 8.73 250 ALA A CA 1
ATOM 3859 C C . ALA A 1 250 ? 26.851 9.591 8.526 1.00 8.12 250 ALA A C 1
ATOM 3860 O O . ALA A 1 250 ? 27.605 10.062 7.670 1.00 9.94 250 ALA A O 1
ATOM 3867 N N . GLU A 1 251 ? 26.544 8.303 8.570 1.00 8.47 251 GLU A N 1
ATOM 3868 C CA . GLU A 1 251 ? 27.059 7.384 7.577 1.00 8.75 251 GLU A CA 1
ATOM 3869 C C . GLU A 1 251 ? 26.428 7.664 6.216 1.00 8.19 251 GLU A C 1
ATOM 3870 O O . GLU A 1 251 ? 27.118 7.651 5.209 1.00 9.84 251 GLU A O 1
ATOM 3882 N N . LEU A 1 252 ? 25.117 7.913 6.199 1.00 8.37 252 LEU A N 1
ATOM 3883 C CA . LEU A 1 252 ? 24.406 8.201 4.948 1.00 9.61 252 LEU A CA 1
ATOM 3884 C C . LEU A 1 252 ? 25.007 9.427 4.240 1.00 8.34 252 LEU A C 1
ATOM 3885 O O . LEU A 1 252 ? 25.152 9.446 3.013 1.00 9.92 252 LEU A O 1
ATOM 3901 N N . ALA A 1 253 ? 25.395 10.427 5.010 1.00 9.71 253 ALA A N 1
ATOM 3902 C CA . ALA A 1 253 ? 25.953 11.636 4.437 1.00 9.30 253 ALA A CA 1
ATOM 3903 C C . ALA A 1 253 ? 27.268 11.355 3.688 1.00 10.44 253 ALA A C 1
ATOM 3904 O O . ALA A 1 253 ? 27.664 12.110 2.800 1.00 13.52 253 ALA A O 1
ATOM 3911 N N . LYS A 1 254 ? 27.945 10.267 4.026 1.00 10.37 254 LYS A N 1
ATOM 3912 C CA . LYS A 1 254 ? 29.152 9.868 3.303 1.00 11.80 254 LYS A CA 1
ATOM 3913 C C . LYS A 1 254 ? 28.826 9.336 1.909 1.00 11.41 254 LYS A C 1
ATOM 3914 O O . LYS A 1 254 ? 29.694 9.316 1.039 1.00 14.72 254 LYS A O 1
ATOM 3933 N N . HIS A 1 255 ? 27.578 8.914 1.704 1.00 10.17 255 HIS A N 1
ATOM 3934 C CA . HIS A 1 255 ? 27.156 8.288 0.448 1.00 9.50 255 HIS A CA 1
ATOM 3935 C C . HIS A 1 255 ? 26.231 9.154 -0.393 1.00 12.95 255 HIS A C 1
ATOM 3936 O O . HIS A 1 255 ? 25.964 8.835 -1.544 1.00 16.36 255 HIS A O 1
ATOM 3951 N N . TYR A 1 256 ? 25.709 10.228 0.189 1.00 13.11 256 TYR A N 1
ATOM 3952 C CA . TYR A 1 256 ? 24.715 11.059 -0.482 1.00 9.35 256 TYR A CA 1
ATOM 3953 C C . TYR A 1 256 ? 25.064 12.519 -0.237 1.00 8.90 256 TYR A C 1
ATOM 3954 O O . TYR A 1 256 ? 24.814 13.061 0.852 1.00 10.50 256 TYR A O 1
ATOM 3972 N N . ASP A 1 257 ? 25.623 13.155 -1.265 1.00 11.74 257 ASP A N 1
ATOM 3973 C CA . ASP A 1 257 ? 26.199 14.495 -1.129 1.00 14.85 257 ASP A CA 1
ATOM 3974 C C . ASP A 1 257 ? 25.176 15.627 -1.299 1.00 15.09 257 ASP A C 1
ATOM 3975 O O . ASP A 1 257 ? 25.439 16.777 -0.916 1.00 14.45 257 ASP A O 1
ATOM 3984 N N . ARG A 1 258 ? 24.001 15.306 -1.827 1.00 9.70 258 ARG A N 1
ATOM 3985 C CA . ARG A 1 258 ? 22.933 16.290 -1.983 1.00 11.93 258 ARG A CA 1
ATOM 3986 C C . ARG A 1 258 ? 22.191 16.552 -0.655 1.00 7.95 258 ARG A C 1
ATOM 3987 O O . ARG A 1 258 ? 22.369 15.828 0.326 1.00 8.57 258 ARG A O 1
ATOM 4008 N N . PRO A 1 259 ? 21.358 17.608 -0.620 1.00 8.81 259 PRO A N 1
ATOM 4009 C CA . PRO A 1 259 ? 20.762 18.038 0.647 1.00 8.69 259 PRO A CA 1
ATOM 4010 C C . PRO A 1 259 ? 19.835 17.010 1.276 1.00 6.74 259 PRO A C 1
ATOM 4011 O O . PRO A 1 259 ? 19.083 16.311 0.602 1.00 7.69 259 PRO A O 1
ATOM 4022 N N . MET A 1 260 ? 19.930 16.906 2.593 1.00 7.42 260 MET A N 1
ATOM 4023 C CA . MET A 1 260 ? 19.045 16.062 3.371 1.00 9.27 260 MET A CA 1
ATOM 4024 C C . MET A 1 260 ? 18.388 16.895 4.462 1.00 7.01 260 MET A C 1
ATOM 4025 O O . MET A 1 260 ? 18.838 17.999 4.786 1.00 7.86 260 MET A O 1
ATOM 4039 N N . ALA A 1 261 ? 17.292 16.374 5.001 1.00 6.73 261 ALA A N 1
ATOM 4040 C CA . ALA A 1 261 ? 16.513 17.083 6.013 1.00 5.90 261 ALA A CA 1
ATOM 4041 C C . ALA A 1 261 ? 16.053 16.115 7.059 1.00 7.18 261 ALA A C 1
ATOM 4042 O O . ALA A 1 261 ? 15.703 14.978 6.732 1.00 7.02 261 ALA A O 1
ATOM 4049 N N . THR A 1 262 ? 16.074 16.533 8.319 1.00 6.35 262 THR A N 1
ATOM 4050 C CA . THR A 1 262 ? 15.473 15.718 9.363 1.00 4.75 262 THR A CA 1
ATOM 4051 C C . THR A 1 262 ? 15.112 16.570 10.581 1.00 5.55 262 THR A C 1
ATOM 4052 O O . THR A 1 262 ? 15.441 17.769 10.607 1.00 6.71 262 THR A O 1
ATOM 4063 N N . GLY A 1 263 ? 14.455 15.965 11.568 1.00 6.25 263 GLY A N 1
ATOM 4064 C CA . GLY A 1 263 ? 14.264 16.593 12.855 1.00 6.06 263 GLY A CA 1
ATOM 4065 C C . GLY A 1 263 ? 12.841 16.803 13.324 1.00 7.41 263 GLY A C 1
ATOM 4066 O O . GLY A 1 263 ? 12.659 17.206 14.463 1.00 6.18 263 GLY A O 1
ATOM 4070 N N . GLU A 1 264 ? 11.836 16.555 12.485 1.00 6.21 264 GLU A N 1
ATOM 4071 C CA . GLU A 1 264 ? 10.453 16.755 12.886 1.00 4.64 264 GLU A CA 1
ATOM 4072 C C . GLU A 1 264 ? 10.093 15.936 14.128 1.00 5.15 264 GLU A C 1
ATOM 4073 O O . GLU A 1 264 ? 9.168 16.300 14.875 1.00 5.44 264 GLU A O 1
ATOM 4085 N N . ASN A 1 265 ? 10.797 14.814 14.333 1.00 6.12 265 ASN A N 1
ATOM 4086 C CA . ASN A 1 265 ? 10.482 13.884 15.420 1.00 5.05 265 ASN A CA 1
ATOM 4087 C C . ASN A 1 265 ? 11.429 13.990 16.595 1.00 6.37 265 ASN A C 1
ATOM 4088 O O . ASN A 1 265 ? 11.523 13.055 17.390 1.00 5.87 265 ASN A O 1
ATOM 4099 N N . LEU A 1 266 ? 12.146 15.112 16.691 1.00 5.31 266 LEU A N 1
ATOM 4100 C CA . LEU A 1 266 ? 12.949 15.471 17.863 1.00 5.64 266 LEU A CA 1
ATOM 4101 C C . LEU A 1 266 ? 12.233 16.605 18.601 1.00 4.72 266 LEU A C 1
ATOM 4102 O O . LEU A 1 266 ? 11.969 17.640 17.992 1.00 5.51 266 LEU A O 1
ATOM 4118 N N . PHE A 1 267 ? 11.932 16.406 19.890 1.00 6.30 267 PHE A N 1
ATOM 4119 C CA . PHE A 1 267 ? 10.944 17.238 20.595 1.00 6.02 267 PHE A CA 1
ATOM 4120 C C . PHE A 1 267 ? 11.512 18.046 21.771 1.00 4.19 267 PHE A C 1
ATOM 4121 O O . PHE A 1 267 ? 10.770 18.480 22.636 1.00 6.75 267 PHE A O 1
ATOM 4138 N N . SER A 1 268 ? 12.828 18.257 21.773 1.00 4.48 268 SER A N 1
ATOM 4139 C CA . SER A 1 268 ? 13.482 19.076 22.799 1.00 5.75 268 SER A CA 1
ATOM 4140 C C . SER A 1 268 ? 14.775 19.655 22.247 1.00 5.20 268 SER A C 1
ATOM 4141 O O . SER A 1 268 ? 15.328 19.152 21.252 1.00 6.40 268 SER A O 1
ATOM 4149 N N . HIS A 1 269 ? 15.274 20.700 22.903 1.00 4.39 269 HIS A N 1
ATOM 4150 C CA . HIS A 1 269 ? 16.584 21.230 22.519 1.00 6.34 269 HIS A CA 1
ATOM 4151 C C . HIS A 1 269 ? 17.680 20.191 22.763 1.00 5.60 269 HIS A C 1
ATOM 4152 O O . HIS A 1 269 ? 18.667 20.152 22.018 1.00 6.28 269 HIS A O 1
ATOM 4167 N N . GLN A 1 270 ? 17.504 19.317 23.760 1.00 5.78 270 GLN A N 1
ATOM 4168 C CA . GLN A 1 270 ? 18.514 18.290 24.039 1.00 6.94 270 GLN A CA 1
ATOM 4169 C C . GLN A 1 270 ? 18.614 17.310 22.888 1.00 5.88 270 GLN A C 1
ATOM 4170 O O . GLN A 1 270 ? 19.717 16.922 22.480 1.00 6.32 270 GLN A O 1
ATOM 4184 N N . ASP A 1 271 ? 17.464 16.865 22.401 1.00 6.69 271 ASP A N 1
ATOM 4185 C CA . ASP A 1 271 ? 17.453 15.939 21.277 1.00 6.29 271 ASP A CA 1
ATOM 4186 C C . ASP A 1 271 ? 17.952 16.609 19.989 1.00 6.89 271 ASP A C 1
ATOM 4187 O O . ASP A 1 271 ? 18.704 16.013 19.226 1.00 8.26 271 ASP A O 1
ATOM 4196 N N . ALA A 1 272 ? 17.547 17.851 19.751 1.00 6.30 272 ALA A N 1
ATOM 4197 C CA . ALA A 1 272 ? 18.051 18.612 18.616 1.00 5.96 272 ALA A CA 1
ATOM 4198 C C . ALA A 1 272 ? 19.563 18.757 18.697 1.00 5.49 272 ALA A C 1
ATOM 4199 O O . ALA A 1 272 ? 20.263 18.639 17.687 1.00 7.59 272 ALA A O 1
ATOM 4206 N N . ARG A 1 273 ? 20.071 19.032 19.901 1.00 5.97 273 ARG A N 1
ATOM 4207 C CA . ARG A 1 273 ? 21.502 19.210 20.075 1.00 6.67 273 ARG A CA 1
ATOM 4208 C C . ARG A 1 273 ? 22.256 17.918 19.751 1.00 6.71 273 ARG A C 1
ATOM 4209 O O . ARG A 1 273 ? 23.350 17.954 19.199 1.00 6.92 273 ARG A O 1
ATOM 4230 N N . ASN A 1 274 ? 21.707 16.781 20.162 1.00 6.55 274 ASN A N 1
ATOM 4231 C CA . ASN A 1 274 ? 22.330 15.504 19.825 1.00 6.29 274 ASN A CA 1
ATOM 4232 C C . ASN A 1 274 ? 22.393 15.251 18.311 1.00 6.57 274 ASN A C 1
ATOM 4233 O O . ASN A 1 274 ? 23.394 14.738 17.833 1.00 7.22 274 ASN A O 1
ATOM 4244 N N . LEU A 1 275 ? 21.370 15.674 17.571 1.00 7.11 275 LEU A N 1
ATOM 4245 C CA . LEU A 1 275 ? 21.417 15.589 16.103 1.00 7.02 275 LEU A CA 1
ATOM 4246 C C . LEU A 1 275 ? 22.578 16.434 15.567 1.00 6.00 275 LEU A C 1
ATOM 4247 O O . LEU A 1 275 ? 23.370 15.989 14.741 1.00 6.21 275 LEU A O 1
ATOM 4263 N N . ILE A 1 276 ? 22.692 17.649 16.083 1.00 7.30 276 ILE A N 1
ATOM 4264 C CA . ILE A 1 276 ? 23.731 18.567 15.645 1.00 7.62 276 ILE A CA 1
ATOM 4265 C C . ILE A 1 276 ? 25.133 18.061 15.958 1.00 7.75 276 ILE A C 1
ATOM 4266 O O . ILE A 1 276 ? 26.051 18.231 15.169 1.00 9.08 276 ILE A O 1
ATOM 4282 N N . ARG A 1 277 ? 25.312 17.445 17.127 1.00 7.18 277 ARG A N 1
ATOM 4283 C CA . ARG A 1 277 ? 26.614 16.913 17.524 1.00 7.50 277 ARG A CA 1
ATOM 4284 C C . ARG A 1 277 ? 26.990 15.630 16.817 1.00 7.56 277 ARG A C 1
ATOM 4285 O O . ARG A 1 277 ? 28.150 15.435 16.470 1.00 8.08 277 ARG A O 1
ATOM 4306 N N . HIS A 1 278 ? 26.019 14.747 16.640 1.00 7.36 278 HIS A N 1
ATOM 4307 C CA . HIS A 1 278 ? 26.318 13.351 16.294 1.00 7.32 278 HIS A CA 1
ATOM 4308 C C . HIS A 1 278 ? 25.744 12.845 14.967 1.00 8.05 278 HIS A C 1
ATOM 4309 O O . HIS A 1 278 ? 26.048 11.725 14.556 1.00 7.68 278 HIS A O 1
ATOM 4324 N N . GLY A 1 279 ? 24.920 13.652 14.299 1.00 6.60 279 GLY A N 1
ATOM 4325 C CA . GLY A 1 279 ? 24.216 13.211 13.111 1.00 8.57 279 GLY A CA 1
ATOM 4326 C C . GLY A 1 279 ? 24.874 13.499 11.774 1.00 8.27 279 GLY A C 1
ATOM 4327 O O . GLY A 1 279 ? 24.345 13.100 10.743 1.00 8.38 279 GLY A O 1
ATOM 4331 N N . GLY A 1 280 ? 26.024 14.154 11.756 1.00 8.90 280 GLY A N 1
ATOM 4332 C CA . GLY A 1 280 ? 26.689 14.445 10.499 1.00 9.00 280 GLY A CA 1
ATOM 4333 C C . GLY A 1 280 ? 25.881 15.339 9.566 1.00 10.37 280 GLY A C 1
ATOM 4334 O O . GLY A 1 280 ? 26.015 15.249 8.336 1.00 11.88 280 GLY A O 1
ATOM 4338 N N . MET A 1 281 ? 25.016 16.177 10.125 1.00 9.64 281 MET A N 1
ATOM 4339 C CA . MET A 1 281 ? 24.300 17.158 9.315 1.00 8.73 281 MET A CA 1
ATOM 4340 C C . MET A 1 281 ? 25.275 18.274 8.932 1.00 9.01 281 MET A C 1
ATOM 4341 O O . MET A 1 281 ? 26.182 18.635 9.689 1.00 11.53 281 MET A O 1
ATOM 4355 N N . ARG A 1 282 ? 25.074 18.815 7.741 1.00 8.82 282 ARG A N 1
ATOM 4356 C CA . ARG A 1 282 ? 26.010 19.745 7.134 1.00 10.74 282 ARG A CA 1
ATOM 4357 C C . ARG A 1 282 ? 25.371 21.136 7.063 1.00 9.44 282 ARG A C 1
ATOM 4358 O O . ARG A 1 282 ? 24.409 21.343 6.330 1.00 9.82 282 ARG A O 1
ATOM 4379 N N . PRO A 1 283 ? 25.885 22.095 7.851 1.00 9.22 283 PRO A N 1
ATOM 4380 C CA . PRO A 1 283 ? 25.226 23.405 7.992 1.00 9.28 283 PRO A CA 1
ATOM 4381 C C . PRO A 1 283 ? 25.072 24.184 6.699 1.00 12.98 283 PRO A C 1
ATOM 4382 O O . PRO A 1 283 ? 24.234 25.080 6.659 1.00 13.05 283 PRO A O 1
ATOM 4393 N N . ASP A 1 284 ? 25.871 23.866 5.687 1.00 11.35 284 ASP A N 1
ATOM 4394 C CA . ASP A 1 284 ? 25.860 24.591 4.427 1.00 10.61 284 ASP A CA 1
ATOM 4395 C C . ASP A 1 284 ? 24.779 24.124 3.469 1.00 12.17 284 ASP A C 1
ATOM 4396 O O . ASP A 1 284 ? 24.480 24.824 2.497 1.00 15.91 284 ASP A O 1
ATOM 4405 N N . ARG A 1 285 ? 24.204 22.949 3.706 1.00 10.53 285 ARG A N 1
ATOM 4406 C CA . ARG A 1 285 ? 23.317 22.355 2.709 1.00 12.33 285 ARG A CA 1
ATOM 4407 C C . ARG A 1 285 ? 22.112 21.585 3.244 1.00 10.79 285 ARG A C 1
ATOM 4408 O O . ARG A 1 285 ? 21.181 21.326 2.488 1.00 11.31 285 ARG A O 1
ATOM 4429 N N . ASP A 1 286 ? 22.129 21.183 4.513 1.00 7.64 286 ASP A N 1
ATOM 4430 C CA . ASP A 1 286 ? 21.058 20.352 5.060 1.00 8.10 286 ASP A CA 1
ATOM 4431 C C . ASP A 1 286 ? 20.027 21.215 5.797 1.00 8.29 286 ASP A C 1
ATOM 4432 O O . ASP A 1 286 ? 20.235 22.416 5.989 1.00 7.72 286 ASP A O 1
ATOM 4441 N N . TRP A 1 287 ? 18.921 20.602 6.192 1.00 5.89 287 TRP A N 1
ATOM 4442 C CA . TRP A 1 287 ? 17.728 21.307 6.666 1.00 6.67 287 TRP A CA 1
ATOM 4443 C C . TRP A 1 287 ? 17.209 20.652 7.955 1.00 6.09 287 TRP A C 1
ATOM 4444 O O . TRP A 1 287 ? 17.274 19.425 8.108 1.00 6.08 287 TRP A O 1
ATOM 4465 N N . LEU A 1 288 ? 16.742 21.480 8.885 1.00 5.96 288 LEU A N 1
ATOM 4466 C CA . LEU A 1 288 ? 16.295 21.043 10.201 1.00 4.62 288 LEU A CA 1
ATOM 4467 C C . LEU A 1 288 ? 14.802 21.356 10.333 1.00 6.13 288 LEU A C 1
ATOM 4468 O O . LEU A 1 288 ? 14.371 22.442 9.943 1.00 7.32 288 LEU A O 1
ATOM 4484 N N . GLN A 1 289 ? 14.020 20.435 10.887 1.00 5.69 289 GLN A N 1
ATOM 4485 C CA . GLN A 1 289 ? 12.560 20.498 10.747 1.00 4.64 289 GLN A CA 1
ATOM 4486 C C . GLN A 1 289 ? 11.791 20.432 12.055 1.00 5.92 289 GLN A C 1
ATOM 4487 O O . GLN A 1 289 ? 10.598 20.103 12.091 1.00 5.87 289 GLN A O 1
ATOM 4501 N N . PHE A 1 290 ? 12.457 20.854 13.127 1.00 5.76 290 PHE A N 1
ATOM 4502 C CA . PHE A 1 290 ? 11.887 20.890 14.466 1.00 6.05 290 PHE A CA 1
ATOM 4503 C C . PHE A 1 290 ? 10.565 21.663 14.441 1.00 4.64 290 PHE A C 1
ATOM 4504 O O . PHE A 1 290 ? 10.459 22.719 13.786 1.00 5.75 290 PHE A O 1
ATOM 4521 N N . ASP A 1 291 ? 9.582 21.182 15.188 1.00 5.09 291 ASP A N 1
ATOM 4522 C CA . ASP A 1 291 ? 8.208 21.717 15.192 1.00 5.78 291 ASP A CA 1
ATOM 4523 C C . ASP A 1 291 ? 7.845 22.154 16.622 1.00 5.59 291 ASP A C 1
ATOM 4524 O O . ASP A 1 291 ? 7.741 21.321 17.528 1.00 5.67 291 ASP A O 1
ATOM 4533 N N . CYS A 1 292 ? 7.701 23.455 16.858 1.00 6.00 292 CYS A N 1
ATOM 4534 C CA . CYS A 1 292 ? 7.490 23.905 18.236 1.00 6.88 292 CYS A CA 1
ATOM 4535 C C . CYS A 1 292 ? 6.228 23.353 18.898 1.00 5.42 292 CYS A C 1
ATOM 4536 O O . CYS A 1 292 ? 6.201 23.158 20.121 1.00 6.09 292 CYS A O 1
ATOM 4544 N N . ALA A 1 293 ? 5.192 23.070 18.107 1.00 5.15 293 ALA A N 1
ATOM 4545 C CA . ALA A 1 293 ? 3.916 22.658 18.668 1.00 5.54 293 ALA A CA 1
ATOM 4546 C C . ALA A 1 293 ? 4.017 21.258 19.292 1.00 7.39 293 ALA A C 1
ATOM 4547 O O . ALA A 1 293 ? 3.185 20.889 20.116 1.00 8.10 293 ALA A O 1
ATOM 4554 N N . LEU A 1 294 ? 5.024 20.494 18.866 1.00 5.52 294 LEU A N 1
ATOM 4555 C CA . LEU A 1 294 ? 5.257 19.134 19.346 1.00 6.62 294 LEU A CA 1
ATOM 4556 C C . LEU A 1 294 ? 6.395 19.070 20.346 1.00 5.59 294 LEU A C 1
ATOM 4557 O O . LEU A 1 294 ? 6.675 17.998 20.892 1.00 5.69 294 LEU A O 1
ATOM 4573 N N . SER A 1 295 ? 7.011 20.220 20.640 1.00 5.78 295 SER A N 1
ATOM 4574 C CA . SER A 1 295 ? 8.330 20.259 21.275 1.00 5.70 295 SER A CA 1
ATOM 4575 C C . SER A 1 295 ? 8.404 21.224 22.463 1.00 5.61 295 SER A C 1
ATOM 4576 O O . SER A 1 295 ? 9.407 21.906 22.656 1.00 5.69 295 SER A O 1
ATOM 4584 N N . TYR A 1 296 ? 7.325 21.297 23.240 1.00 4.96 296 TYR A N 1
ATOM 4585 C CA . TYR A 1 296 ? 7.224 22.197 24.388 1.00 6.08 296 TYR A CA 1
ATOM 4586 C C . TYR A 1 296 ? 7.190 23.678 23.990 1.00 5.49 296 TYR A C 1
ATOM 4587 O O . TYR A 1 296 ? 7.432 24.539 24.839 1.00 5.23 296 TYR A O 1
ATOM 4605 N N . GLY A 1 297 ? 6.900 23.993 22.730 1.00 5.58 297 GLY A N 1
ATOM 4606 C CA . GLY A 1 297 ? 6.523 25.343 22.351 1.00 6.28 297 GLY A CA 1
ATOM 4607 C C . GLY A 1 297 ? 7.675 26.260 22.044 1.00 5.52 297 GLY A C 1
ATOM 4608 O O . GLY A 1 297 ? 8.837 25.872 21.982 1.00 5.75 297 GLY A O 1
ATOM 4612 N N . LEU A 1 298 ? 7.317 27.511 21.797 1.00 6.15 298 LEU A N 1
ATOM 4613 C CA . LEU A 1 298 ? 8.284 28.531 21.422 1.00 5.58 298 LEU A CA 1
ATOM 4614 C C . LEU A 1 298 ? 9.291 28.857 22.514 1.00 5.81 298 LEU A C 1
ATOM 4615 O O . LEU A 1 298 ? 10.454 29.107 22.224 1.00 5.89 298 LEU A O 1
ATOM 4631 N N . VAL A 1 299 ? 8.903 28.749 23.782 1.00 6.02 299 VAL A N 1
ATOM 4632 C CA . VAL A 1 299 ? 9.868 28.978 24.844 1.00 7.13 299 VAL A CA 1
ATOM 4633 C C . VAL A 1 299 ? 11.038 28.004 24.712 1.00 6.80 299 VAL A C 1
ATOM 4634 O O . VAL A 1 299 ? 12.204 28.369 24.770 1.00 6.67 299 VAL A O 1
ATOM 4647 N N . GLU A 1 300 ? 10.721 26.748 24.454 1.00 6.12 300 GLU A N 1
ATOM 4648 C CA . GLU A 1 300 ? 11.751 25.736 24.241 1.00 7.38 300 GLU A CA 1
ATOM 4649 C C . GLU A 1 300 ? 12.461 25.944 22.888 1.00 6.69 300 GLU A C 1
ATOM 4650 O O . GLU A 1 300 ? 13.679 25.718 22.781 1.00 6.14 300 GLU A O 1
ATOM 4662 N N . TYR A 1 301 ? 11.726 26.381 21.863 1.00 6.89 301 TYR A N 1
ATOM 4663 C CA . TYR A 1 301 ? 12.301 26.575 20.525 1.00 8.11 301 TYR A CA 1
ATOM 4664 C C . TYR A 1 301 ? 13.411 27.620 20.532 1.00 5.65 301 TYR A C 1
ATOM 4665 O O . TYR A 1 301 ? 14.405 27.490 19.818 1.00 6.93 301 TYR A O 1
ATOM 4683 N N . LEU A 1 302 ? 13.250 28.637 21.378 1.00 5.85 302 LEU A N 1
ATOM 4684 C CA . LEU A 1 302 ? 14.280 29.670 21.550 1.00 8.87 302 LEU A CA 1
ATOM 4685 C C . LEU A 1 302 ? 15.583 29.055 22.067 1.00 7.31 302 LEU A C 1
ATOM 4686 O O . LEU A 1 302 ? 16.670 29.435 21.636 1.00 8.00 302 LEU A O 1
ATOM 4702 N N . ARG A 1 303 ? 15.489 28.102 22.989 1.00 7.64 303 ARG A N 1
ATOM 4703 C CA . ARG A 1 303 ? 16.662 27.358 23.456 1.00 7.26 303 ARG A CA 1
ATOM 4704 C C . ARG A 1 303 ? 17.309 26.574 22.312 1.00 7.19 303 ARG A C 1
ATOM 4705 O O . ARG A 1 303 ? 18.530 26.557 22.159 1.00 8.12 303 ARG A O 1
ATOM 4726 N N . THR A 1 304 ? 16.497 25.928 21.497 1.00 7.77 304 THR A N 1
ATOM 4727 C CA . THR A 1 304 ? 17.008 25.233 20.324 1.00 6.55 304 THR A CA 1
ATOM 4728 C C . THR A 1 304 ? 17.701 26.188 19.356 1.00 6.60 304 THR A C 1
ATOM 4729 O O . THR A 1 304 ? 18.793 25.866 18.872 1.00 6.84 304 THR A O 1
ATOM 4740 N N . LEU A 1 305 ? 17.115 27.354 19.104 1.00 6.92 305 LEU A N 1
ATOM 4741 C CA . LEU A 1 305 ? 17.741 28.334 18.210 1.00 7.19 305 LEU A CA 1
ATOM 4742 C C . LEU A 1 305 ? 19.065 28.832 18.784 1.00 8.73 305 LEU A C 1
ATOM 4743 O O . LEU A 1 305 ? 20.040 28.965 18.041 1.00 7.58 305 LEU A O 1
ATOM 4759 N N . ASP A 1 306 ? 19.131 29.056 20.098 1.00 6.73 306 ASP A N 1
ATOM 4760 C CA . ASP A 1 306 ? 20.380 29.486 20.735 1.00 8.15 306 ASP A CA 1
ATOM 4761 C C . ASP A 1 306 ? 21.447 28.420 20.550 1.00 8.99 306 ASP A C 1
ATOM 4762 O O . ASP A 1 306 ? 22.607 28.705 20.261 1.00 8.79 306 ASP A O 1
ATOM 4771 N N . MET A 1 307 ? 21.046 27.175 20.746 1.00 7.77 307 MET A N 1
ATOM 4772 C CA . MET A 1 307 ? 21.942 26.034 20.552 1.00 7.46 307 MET A CA 1
ATOM 4773 C C . MET A 1 307 ? 22.463 25.967 19.117 1.00 6.96 307 MET A C 1
ATOM 4774 O O . MET A 1 307 ? 23.669 25.770 18.889 1.00 7.37 307 MET A O 1
ATOM 4788 N N . LEU A 1 308 ? 21.601 26.204 18.143 1.00 7.74 308 LEU A N 1
ATOM 4789 C CA . LEU A 1 308 ? 22.047 26.183 16.759 1.00 8.33 308 LEU A CA 1
ATOM 4790 C C . LEU A 1 308 ? 23.133 27.230 16.508 1.00 7.87 308 LEU A C 1
ATOM 4791 O O . LEU A 1 308 ? 24.169 26.941 15.906 1.00 8.33 308 LEU A O 1
ATOM 4807 N N . LYS A 1 309 ? 22.923 28.439 17.019 1.00 7.50 309 LYS A N 1
ATOM 4808 C CA . LYS A 1 309 ? 23.907 29.500 16.833 1.00 10.18 309 LYS A CA 1
ATOM 4809 C C . LYS A 1 309 ? 25.254 29.109 17.421 1.00 10.66 309 LYS A C 1
ATOM 4810 O O . LYS A 1 309 ? 26.301 29.286 16.790 1.00 12.14 309 LYS A O 1
ATOM 4829 N N . GLU A 1 310 ? 25.232 28.598 18.644 1.00 9.90 310 GLU A N 1
ATOM 4830 C CA . GLU A 1 310 ? 26.444 28.173 19.337 1.00 13.32 310 GLU A CA 1
ATOM 4831 C C . GLU A 1 310 ? 27.191 27.079 18.577 1.00 8.86 310 GLU A C 1
ATOM 4832 O O . GLU A 1 310 ? 28.418 26.930 18.706 1.00 11.83 310 GLU A O 1
ATOM 4844 N N . ASN A 1 311 ? 26.447 26.306 17.795 1.00 9.73 311 ASN A N 1
ATOM 4845 C CA . ASN A 1 311 ? 26.999 25.170 17.064 1.00 10.17 311 ASN A CA 1
ATOM 4846 C C . ASN A 1 311 ? 27.216 25.448 15.574 1.00 9.64 311 ASN A C 1
ATOM 4847 O O . ASN A 1 311 ? 27.404 24.520 14.781 1.00 11.39 311 ASN A O 1
ATOM 4858 N N . GLY A 1 312 ? 27.168 26.717 15.185 1.00 10.15 312 GLY A N 1
ATOM 4859 C CA . GLY A 1 312 ? 27.537 27.096 13.834 1.00 12.45 312 GLY A CA 1
ATOM 4860 C C . GLY A 1 312 ? 26.467 26.895 12.786 1.00 10.07 312 GLY A C 1
ATOM 4861 O O . GLY A 1 312 ? 26.782 26.844 11.594 1.00 13.95 312 GLY A O 1
ATOM 4865 N N . TRP A 1 313 ? 25.214 26.828 13.211 1.00 8.12 313 TRP A N 1
ATOM 4866 C CA . TRP A 1 313 ? 24.094 26.685 12.289 1.00 9.90 313 TRP A CA 1
ATOM 4867 C C . TRP A 1 313 ? 23.275 27.955 12.218 1.00 8.76 313 TRP A C 1
ATOM 4868 O O . TRP A 1 313 ? 22.971 28.559 13.240 1.00 12.65 313 TRP A O 1
ATOM 4889 N N . SER A 1 314 ? 22.921 28.363 11.010 1.00 8.64 314 SER A N 1
ATOM 4890 C CA . SER A 1 314 ? 22.002 29.474 10.814 1.00 8.60 314 SER A CA 1
ATOM 4891 C C . SER A 1 314 ? 20.545 29.070 11.021 1.00 8.59 314 SER A C 1
ATOM 4892 O O . SER A 1 314 ? 20.134 27.972 10.610 1.00 8.17 314 SER A O 1
ATOM 4900 N N . SER A 1 315 ? 19.750 29.977 11.583 1.00 8.91 315 SER A N 1
ATOM 4901 C CA . SER A 1 315 ? 18.315 29.763 11.680 1.00 7.22 315 SER A CA 1
ATOM 4902 C C . SER A 1 315 ? 17.676 29.602 10.291 1.00 7.51 315 SER A C 1
ATOM 4903 O O . SER A 1 315 ? 16.577 29.062 10.181 1.00 7.36 315 SER A O 1
ATOM 4911 N N . ARG A 1 316 ? 18.345 30.095 9.252 1.00 7.01 316 ARG A N 1
ATOM 4912 C CA . ARG A 1 316 ? 17.824 29.960 7.898 1.00 6.64 316 ARG A CA 1
ATOM 4913 C C . ARG A 1 316 ? 17.831 28.504 7.406 1.00 7.61 316 ARG A C 1
ATOM 4914 O O . ARG A 1 316 ? 17.311 28.221 6.327 1.00 7.85 316 ARG A O 1
ATOM 4935 N N . ARG A 1 317 ? 18.430 27.581 8.165 1.00 6.41 317 ARG A N 1
ATOM 4936 C CA . ARG A 1 317 ? 18.394 26.165 7.788 1.00 6.83 317 ARG A CA 1
ATOM 4937 C C . ARG A 1 317 ? 17.187 25.479 8.401 1.00 7.68 317 ARG A C 1
ATOM 4938 O O . ARG A 1 317 ? 16.985 24.285 8.173 1.00 7.61 317 ARG A O 1
ATOM 4959 N N . VAL A 1 318 ? 16.391 26.196 9.188 1.00 6.25 318 VAL A N 1
ATOM 4960 C CA . VAL A 1 318 ? 15.241 25.619 9.883 1.00 7.45 318 VAL A CA 1
ATOM 4961 C C . VAL A 1 318 ? 13.971 25.857 9.102 1.00 6.71 318 VAL A C 1
ATOM 4962 O O . VAL A 1 318 ? 13.628 26.995 8.771 1.00 6.21 318 VAL A O 1
ATOM 4975 N N . VAL A 1 319 ? 13.295 24.768 8.745 1.00 6.56 319 VAL A N 1
ATOM 4976 C CA . VAL A 1 319 ? 12.010 24.823 8.052 1.00 6.75 319 VAL A CA 1
ATOM 4977 C C . VAL A 1 319 ? 11.062 23.875 8.786 1.00 6.28 319 VAL A C 1
ATOM 4978 O O . VAL A 1 319 ? 11.095 22.667 8.573 1.00 5.41 319 VAL A O 1
ATOM 4991 N N . PRO A 1 320 ? 10.222 24.415 9.681 1.00 5.47 320 PRO A N 1
ATOM 4992 C CA . PRO A 1 320 ? 9.474 23.522 10.573 1.00 5.82 320 PRO A CA 1
ATOM 4993 C C . PRO A 1 320 ? 8.468 22.604 9.893 1.00 5.59 320 PRO A C 1
ATOM 4994 O O . PRO A 1 320 ? 7.779 23.011 8.971 1.00 6.91 320 PRO A O 1
ATOM 5005 N N . HIS A 1 321 ? 8.369 21.391 10.407 1.00 5.77 321 HIS A N 1
ATOM 5006 C CA . HIS A 1 321 ? 7.225 20.539 10.166 1.00 6.04 321 HIS A CA 1
ATOM 5007 C C . HIS A 1 321 ? 5.969 21.181 10.734 1.00 5.08 321 HIS A C 1
ATOM 5008 O O . HIS A 1 321 ? 6.019 21.923 11.702 1.00 6.65 321 HIS A O 1
ATOM 5023 N N . GLY A 1 322 ? 4.826 20.851 10.147 1.00 5.64 322 GLY A N 1
ATOM 5024 C CA . GLY A 1 322 ? 3.531 20.999 10.801 1.00 5.75 322 GLY A CA 1
ATOM 5025 C C . GLY A 1 322 ? 2.505 21.883 10.106 1.00 5.27 322 GLY A C 1
ATOM 5026 O O . GLY A 1 322 ? 1.316 21.800 10.438 1.00 7.07 322 GLY A O 1
ATOM 5030 N N . GLY A 1 323 ? 2.951 22.744 9.183 1.00 5.38 323 GLY A N 1
ATOM 5031 C CA . GLY A 1 323 ? 2.083 23.556 8.342 1.00 5.67 323 GLY A CA 1
ATOM 5032 C C . GLY A 1 323 ? 1.313 24.667 9.037 1.00 5.65 323 GLY A C 1
ATOM 5033 O O . GLY A 1 323 ? 0.384 25.223 8.442 1.00 7.25 323 GLY A O 1
ATOM 5037 N N . HIS A 1 324 ? 1.673 25.019 10.265 1.00 6.60 324 HIS A N 1
ATOM 5038 C CA . HIS A 1 324 ? 0.816 25.892 11.052 1.00 6.83 324 HIS A CA 1
ATOM 5039 C C . HIS A 1 324 ? 1.255 27.359 11.081 1.00 6.46 324 HIS A C 1
ATOM 5040 O O . HIS A 1 324 ? 2.400 27.720 10.795 1.00 6.16 324 HIS A O 1
ATOM 5055 N N . GLN A 1 325 ? 0.306 28.208 11.435 1.00 5.40 325 GLN A N 1
ATOM 5056 C CA . GLN A 1 325 ? 0.538 29.647 11.513 1.00 5.83 325 GLN A CA 1
ATOM 5057 C C . GLN A 1 325 ? 1.478 30.041 12.648 1.00 6.12 325 GLN A C 1
ATOM 5058 O O . GLN A 1 325 ? 2.154 31.059 12.572 1.00 6.35 325 GLN A O 1
ATOM 5072 N N . MET A 1 326 ? 1.523 29.250 13.708 1.00 5.20 326 MET A N 1
ATOM 5073 C CA . MET A 1 326 ? 2.484 29.516 14.772 1.00 6.83 326 MET A CA 1
ATOM 5074 C C . MET A 1 326 ? 3.905 29.512 14.186 1.00 6.21 326 MET A C 1
ATOM 5075 O O . MET A 1 326 ? 4.663 30.484 14.354 1.00 6.33 326 MET A O 1
ATOM 5089 N N . SER A 1 327 ? 4.246 28.465 13.429 1.00 5.19 327 SER A N 1
ATOM 5090 C CA . SER A 1 327 ? 5.554 28.403 12.799 1.00 5.12 327 SER A CA 1
ATOM 5091 C C . SER A 1 327 ? 5.718 29.514 11.768 1.00 6.80 327 SER A C 1
ATOM 5092 O O . SER A 1 327 ? 6.832 30.020 11.595 1.00 6.28 327 SER A O 1
ATOM 5100 N N . LEU A 1 328 ? 4.639 29.862 11.065 1.00 5.87 328 LEU A N 1
ATOM 5101 C CA . LEU A 1 328 ? 4.718 30.914 10.049 1.00 5.17 328 LEU A CA 1
ATOM 5102 C C . LEU A 1 328 ? 5.172 32.228 10.709 1.00 6.56 328 LEU A C 1
ATOM 5103 O O . LEU A 1 328 ? 6.053 32.929 10.182 1.00 6.41 328 LEU A O 1
ATOM 5119 N N . ASN A 1 329 ? 4.592 32.535 11.871 1.00 5.28 329 ASN A N 1
ATOM 5120 C CA . ASN A 1 329 ? 4.952 33.733 12.612 1.00 6.72 329 ASN A CA 1
ATOM 5121 C C . ASN A 1 329 ? 6.379 33.666 13.136 1.00 5.42 329 ASN A C 1
ATOM 5122 O O . ASN A 1 329 ? 7.118 34.669 13.111 1.00 7.15 329 ASN A O 1
ATOM 5133 N N . ILE A 1 330 ? 6.776 32.497 13.637 1.00 6.15 330 ILE A N 1
ATOM 5134 C CA . ILE A 1 330 ? 8.154 32.320 14.101 1.00 7.71 330 ILE A CA 1
ATOM 5135 C C . ILE A 1 330 ? 9.144 32.515 12.954 1.00 5.54 330 ILE A C 1
ATOM 5136 O O . ILE A 1 330 ? 10.211 33.117 13.112 1.00 7.34 330 ILE A O 1
ATOM 5152 N N . ALA A 1 331 ? 8.800 31.979 11.790 1.00 5.56 331 ALA A N 1
ATOM 5153 C CA . ALA A 1 331 ? 9.680 32.073 10.652 1.00 6.39 331 ALA A CA 1
ATOM 5154 C C . ALA A 1 331 ? 9.988 33.540 10.295 1.00 5.61 331 ALA A C 1
ATOM 5155 O O . ALA A 1 331 ? 11.147 33.905 10.097 1.00 6.24 331 ALA A O 1
ATOM 5162 N N . ALA A 1 332 ? 8.952 34.367 10.213 1.00 5.86 332 ALA A N 1
ATOM 5163 C CA . ALA A 1 332 ? 9.123 35.774 9.827 1.00 6.67 332 ALA A CA 1
ATOM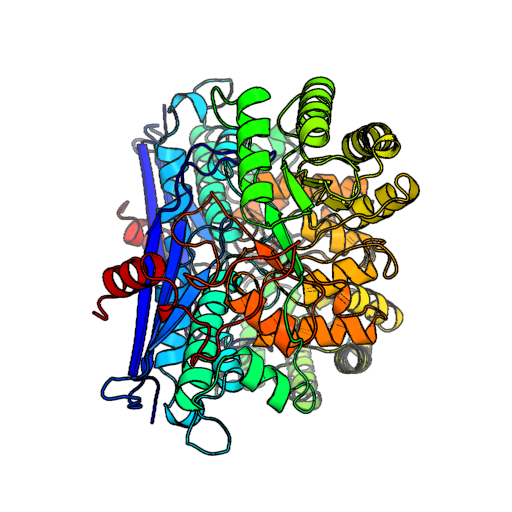 5164 C C . ALA A 1 332 ? 9.722 36.608 10.946 1.00 7.11 332 ALA A C 1
ATOM 5165 O O . ALA A 1 332 ? 10.505 37.537 10.696 1.00 7.51 332 ALA A O 1
ATOM 5172 N N . GLY A 1 333 ? 9.338 36.293 12.179 1.00 6.53 333 GLY A N 1
ATOM 5173 C CA . GLY A 1 333 ? 9.760 37.068 13.327 1.00 6.33 333 GLY A CA 1
ATOM 5174 C C . GLY A 1 333 ? 11.150 36.748 13.825 1.00 7.51 333 GLY A C 1
ATOM 5175 O O . GLY A 1 333 ? 11.835 37.630 14.363 1.00 8.79 333 GLY A O 1
ATOM 5179 N N . LEU A 1 334 ? 11.543 35.481 13.707 1.00 7.46 334 LEU A N 1
ATOM 5180 C CA . LEU A 1 334 ? 12.850 35.028 14.205 1.00 8.72 334 LEU A CA 1
ATOM 5181 C C . LEU A 1 334 ? 13.836 34.638 13.118 1.00 8.96 334 LEU A C 1
ATOM 5182 O O . LEU A 1 334 ? 14.992 34.341 13.401 1.00 12.61 334 LEU A O 1
ATOM 5198 N N . HIS A 1 335 ? 13.387 34.683 11.865 1.00 6.90 335 HIS A N 1
ATOM 5199 C CA . HIS A 1 335 ? 14.222 34.517 10.668 1.00 7.61 335 HIS A CA 1
ATOM 5200 C C . HIS A 1 335 ? 14.575 33.048 10.408 1.00 7.18 335 HIS A C 1
ATOM 5201 O O . HIS A 1 335 ? 15.747 32.692 10.251 1.00 7.94 335 HIS A O 1
ATOM 5216 N N . LEU A 1 336 ? 13.556 32.207 10.313 1.00 6.58 336 LEU A N 1
ATOM 5217 C CA . LEU A 1 336 ? 13.770 30.822 9.888 1.00 6.48 336 LEU A CA 1
ATOM 5218 C C . LEU A 1 336 ? 13.877 30.739 8.363 1.00 5.83 336 LEU A C 1
ATOM 5219 O O . LEU A 1 336 ? 13.674 31.720 7.655 1.00 7.00 336 LEU A O 1
ATOM 5235 N N . GLY A 1 337 ? 14.173 29.551 7.856 1.00 6.81 337 GLY A N 1
ATOM 5236 C CA . GLY A 1 337 ? 14.295 29.340 6.417 1.00 8.40 337 GLY A CA 1
ATOM 5237 C C . GLY A 1 337 ? 12.978 29.237 5.676 1.00 7.65 337 GLY A C 1
ATOM 5238 O O . GLY A 1 337 ? 12.951 29.406 4.461 1.00 10.16 337 GLY A O 1
ATOM 5242 N N . GLY A 1 338 ? 11.882 28.982 6.378 1.00 7.02 338 GLY A N 1
ATOM 5243 C CA . GLY A 1 338 ? 10.592 28.826 5.727 1.00 8.60 338 GLY A CA 1
ATOM 5244 C C . GLY A 1 338 ? 9.641 28.046 6.602 1.00 6.31 338 GLY A C 1
ATOM 5245 O O . GLY A 1 338 ? 9.879 27.893 7.794 1.00 7.07 338 GLY A O 1
ATOM 5249 N N . ASN A 1 339 ? 8.563 27.540 6.009 1.00 6.89 339 ASN A N 1
ATOM 5250 C CA . ASN A 1 339 ? 7.600 26.696 6.723 1.00 7.63 339 ASN A CA 1
ATOM 5251 C C . ASN A 1 339 ? 6.999 25.673 5.771 1.00 8.23 339 ASN A C 1
ATOM 5252 O O . ASN A 1 339 ? 6.750 25.972 4.612 1.00 8.64 339 ASN A O 1
ATOM 5263 N N . GLU A 1 340 ? 6.789 24.453 6.261 1.00 7.32 340 GLU A N 1
ATOM 5264 C CA . GLU A 1 340 ? 6.018 23.437 5.552 1.00 7.30 340 GLU A CA 1
ATOM 5265 C C . GLU A 1 340 ? 4.577 23.923 5.444 1.00 9.38 340 GLU A C 1
ATOM 5266 O O . GLU A 1 340 ? 4.105 24.647 6.338 1.00 9.05 340 GLU A O 1
ATOM 5278 N N . SER A 1 341 ? 3.893 23.576 4.349 1.00 7.64 341 SER A N 1
ATOM 5279 C CA . SER A 1 341 ? 2.461 23.833 4.245 1.00 6.48 341 SER A CA 1
ATOM 5280 C C . SER A 1 341 ? 1.717 22.588 3.775 1.00 6.11 341 SER A C 1
ATOM 5281 O O . SER A 1 341 ? 2.234 21.817 2.965 1.00 8.85 341 SER A O 1
ATOM 5289 N N . TYR A 1 342 ? 0.481 22.424 4.239 1.00 7.21 342 TYR A N 1
ATOM 5290 C CA . TYR A 1 342 ? -0.388 21.351 3.778 1.00 9.17 342 TYR A CA 1
ATOM 5291 C C . TYR A 1 342 ? -1.622 21.928 3.090 1.00 9.09 342 TYR A C 1
ATOM 5292 O O . TYR A 1 342 ? -2.529 22.410 3.764 1.00 11.55 342 TYR A O 1
ATOM 5310 N N . PRO A 1 343 ? -1.667 21.900 1.751 1.00 7.39 343 PRO A N 1
ATOM 5311 C CA . PRO A 1 343 ? -2.859 22.449 1.109 1.00 8.82 343 PRO A CA 1
ATOM 5312 C C . PRO A 1 343 ? -4.061 21.499 1.098 1.00 11.08 343 PRO A C 1
ATOM 5313 O O . PRO A 1 343 ? -5.189 21.987 0.997 1.00 14.50 343 PRO A O 1
ATOM 5324 N N . ASP A 1 344 ? -3.846 20.197 1.240 1.00 10.28 344 ASP A N 1
ATOM 5325 C CA . ASP A 1 344 ? -4.945 19.223 1.190 1.00 13.95 344 ASP A CA 1
ATOM 5326 C C . ASP A 1 344 ? -5.181 18.527 2.557 1.00 15.07 344 ASP A C 1
ATOM 5327 O O . ASP A 1 344 ? -6.318 18.414 3.017 1.00 17.65 344 ASP A O 1
ATOM 5336 N N . VAL A 1 345 ? -4.116 18.052 3.189 1.00 10.13 345 VAL A N 1
ATOM 5337 C CA . VAL A 1 345 ? -4.256 17.109 4.299 1.00 9.33 345 VAL A CA 1
ATOM 5338 C C . VAL A 1 345 ? -4.493 17.797 5.651 1.00 7.82 345 VAL A C 1
ATOM 5339 O O . VAL A 1 345 ? -4.104 18.937 5.886 1.00 7.92 345 VAL A O 1
ATOM 5352 N N . PHE A 1 346 ? -5.195 17.065 6.513 1.00 7.67 346 PHE A N 1
ATOM 5353 C CA . PHE A 1 346 ? -5.450 17.415 7.915 1.00 8.40 346 PHE A CA 1
ATOM 5354 C C . PHE A 1 346 ? -6.431 18.566 8.094 1.00 8.01 346 PHE A C 1
ATOM 5355 O O . PHE A 1 346 ? -6.411 19.253 9.110 1.00 8.69 346 PHE A O 1
ATOM 5372 N N . LYS A 1 347 ? -7.333 18.730 7.132 1.00 8.57 347 LYS A N 1
ATOM 5373 C CA . LYS A 1 347 ? -8.335 19.798 7.221 1.00 10.02 347 LYS A CA 1
ATOM 5374 C C . LYS A 1 347 ? -9.172 19.657 8.475 1.00 10.43 347 LYS A C 1
ATOM 5375 O O . LYS A 1 347 ? -9.531 18.547 8.865 1.00 11.29 347 LYS A O 1
ATOM 5394 N N . PRO A 1 348 ? -9.495 20.778 9.127 1.00 10.41 348 PRO A N 1
ATOM 5395 C CA . PRO A 1 348 ? -9.166 22.164 8.773 1.00 9.63 348 PRO A CA 1
ATOM 5396 C C . PRO A 1 348 ? -7.839 22.688 9.364 1.00 8.96 348 PRO A C 1
ATOM 5397 O O . PRO A 1 348 ? -7.555 23.889 9.276 1.00 9.08 348 PRO A O 1
ATOM 5408 N N . PHE A 1 349 ? -7.056 21.794 9.968 1.00 6.97 349 PHE A N 1
ATOM 5409 C CA . PHE A 1 349 ? -5.814 22.147 10.645 1.00 6.63 349 PHE A CA 1
ATOM 5410 C C . PHE A 1 349 ? -4.645 22.239 9.680 1.00 7.56 349 PHE A C 1
ATOM 5411 O O . PHE A 1 349 ? -3.638 21.525 9.795 1.00 8.45 349 PHE A O 1
ATOM 5428 N N . CYS A 1 350 ? -4.803 23.136 8.710 1.00 8.08 350 CYS A N 1
ATOM 5429 C CA . CYS A 1 350 ? -3.859 23.292 7.608 1.00 7.62 350 CYS A CA 1
ATOM 5430 C C . CYS A 1 350 ? -4.127 24.609 6.917 1.00 7.98 350 CYS A C 1
ATOM 5431 O O . CYS A 1 350 ? -5.205 25.173 7.053 1.00 8.32 350 CYS A O 1
ATOM 5439 N N . GLY A 1 351 ? -3.138 25.052 6.166 1.00 6.83 351 GLY A N 1
ATOM 5440 C CA . GLY A 1 351 ? -3.197 26.320 5.477 1.00 7.56 351 GLY A CA 1
ATOM 5441 C C . GLY A 1 351 ? -2.917 27.511 6.377 1.00 6.93 351 GLY A C 1
ATOM 5442 O O . GLY A 1 351 ? -2.764 27.392 7.582 1.00 7.55 351 GLY A O 1
ATOM 5446 N N . PHE A 1 352 ? -2.825 28.680 5.753 1.00 7.40 352 PHE A N 1
ATOM 5447 C CA . PHE A 1 352 ? -2.621 29.934 6.462 1.00 6.03 352 PHE A CA 1
ATOM 5448 C C . PHE A 1 352 ? -3.872 30.805 6.276 1.00 8.17 352 PHE A C 1
ATOM 5449 O O . PHE A 1 352 ? -4.946 30.299 5.969 1.00 7.91 352 PHE A O 1
ATOM 5466 N N . ALA A 1 353 ? -3.758 32.107 6.510 1.00 7.54 353 ALA A N 1
ATOM 5467 C CA . ALA A 1 353 ? -4.929 32.986 6.472 1.00 6.57 353 ALA A CA 1
ATOM 5468 C C . ALA A 1 353 ? -5.723 32.908 5.161 1.00 6.84 353 ALA A C 1
ATOM 5469 O O . ALA A 1 353 ? -5.140 32.874 4.084 1.00 8.40 353 ALA A O 1
ATOM 5476 N N . ASP A 1 354 ? -7.053 32.903 5.265 1.00 7.12 354 ASP A N 1
ATOM 5477 C CA . ASP A 1 354 ? -7.913 32.989 4.090 1.00 7.44 354 ASP A CA 1
ATOM 5478 C C . ASP A 1 354 ? -7.589 34.252 3.287 1.00 8.94 354 ASP A C 1
ATOM 5479 O O . ASP A 1 354 ? -7.369 35.327 3.852 1.00 8.69 354 ASP A O 1
ATOM 5488 N N . GLY A 1 355 ? -7.619 34.145 1.969 1.00 9.26 355 GLY A N 1
ATOM 5489 C CA . GLY A 1 355 ? -7.581 35.337 1.141 1.00 11.12 355 GLY A CA 1
ATOM 5490 C C . GLY A 1 355 ? -6.208 35.936 0.918 1.00 13.05 355 GLY A C 1
ATOM 5491 O O . GLY A 1 355 ? -6.089 37.013 0.341 1.00 13.83 355 GLY A O 1
ATOM 5495 N N . ILE A 1 356 ? -5.169 35.262 1.381 1.00 9.33 356 ILE A N 1
ATOM 5496 C CA . ILE A 1 356 ? -3.801 35.717 1.188 1.00 9.99 356 ILE A CA 1
ATOM 5497 C C . ILE A 1 356 ? -3.079 34.612 0.440 1.00 9.83 356 ILE A C 1
ATOM 5498 O O . ILE A 1 356 ? -2.766 33.581 0.979 1.00 9.27 356 ILE A O 1
ATOM 5514 N N . ALA A 1 357 ? -2.860 34.836 -0.844 1.00 12.61 357 ALA A N 1
ATOM 5515 C CA . ALA A 1 357 ? -2.391 33.785 -1.731 1.00 13.65 357 ALA A CA 1
ATOM 5516 C C . ALA A 1 357 ? -0.894 33.567 -1.608 1.00 10.86 357 ALA A C 1
ATOM 5517 O O . ALA A 1 357 ? -0.136 34.494 -1.375 1.00 12.58 357 ALA A O 1
ATOM 5524 N N . VAL A 1 358 ? -0.478 32.310 -1.731 1.00 10.27 358 VAL A N 1
ATOM 5525 C CA . VAL A 1 358 ? 0.926 31.982 -1.926 1.00 7.48 358 VAL A CA 1
ATOM 5526 C C . VAL A 1 358 ? 1.313 32.361 -3.353 1.00 8.46 358 VAL A C 1
ATOM 5527 O O . VAL A 1 358 ? 0.566 32.080 -4.289 1.00 9.67 358 VAL A O 1
ATOM 5540 N N . GLU A 1 359 ? 2.465 33.009 -3.519 1.00 8.84 359 GLU A N 1
ATOM 5541 C CA . GLU A 1 359 ? 2.921 33.471 -4.833 1.00 10.95 359 GLU A CA 1
ATOM 5542 C C . GLU A 1 359 ? 4.350 33.010 -5.081 1.00 10.34 359 GLU A C 1
ATOM 5543 O O . GLU A 1 359 ? 5.259 33.401 -4.367 1.00 11.09 359 GLU A O 1
ATOM 5555 N N . ASP A 1 360 ? 4.509 32.129 -6.071 1.00 10.88 360 ASP A N 1
ATOM 5556 C CA . ASP A 1 360 ? 5.779 31.465 -6.353 1.00 14.33 360 ASP A CA 1
ATOM 5557 C C . ASP A 1 360 ? 6.550 31.135 -5.072 1.00 11.71 360 ASP A C 1
ATOM 5558 O O . ASP A 1 360 ? 7.716 31.526 -4.877 1.00 11.86 360 ASP A O 1
ATOM 5567 N N . GLY A 1 361 ? 5.879 30.384 -4.217 1.00 10.07 361 GLY A N 1
ATOM 5568 C CA . GLY A 1 361 ? 6.500 29.807 -3.049 1.00 11.19 361 GLY A CA 1
ATOM 5569 C C . GLY A 1 361 ? 6.751 30.725 -1.877 1.00 9.47 361 GLY A C 1
ATOM 5570 O O . GLY A 1 361 ? 7.509 30.351 -1.001 1.00 7.83 361 GLY A O 1
ATOM 5574 N N . ARG A 1 362 ? 6.139 31.909 -1.850 1.00 8.08 362 ARG A N 1
ATOM 5575 C CA . ARG A 1 362 ? 6.286 32.837 -0.728 1.00 8.30 362 ARG A CA 1
ATOM 5576 C C . ARG A 1 362 ? 4.903 33.331 -0.323 1.00 6.99 362 ARG A C 1
ATOM 5577 O O . ARG A 1 362 ? 4.050 33.580 -1.178 1.00 9.15 362 ARG A O 1
ATOM 5598 N N . VAL A 1 363 ? 4.700 33.500 0.977 1.00 7.36 363 VAL A N 1
ATOM 5599 C CA . VAL A 1 363 ? 3.428 33.994 1.476 1.00 9.06 363 VAL A CA 1
ATOM 5600 C C . VAL A 1 363 ? 3.698 35.086 2.494 1.00 7.05 363 VAL A C 1
ATOM 5601 O O . VAL A 1 363 ? 4.650 35.007 3.263 1.00 8.35 363 VAL A O 1
ATOM 5614 N N . ARG A 1 364 ? 2.865 36.120 2.482 1.00 7.88 364 ARG A N 1
ATOM 5615 C CA . ARG A 1 364 ? 2.948 37.173 3.492 1.00 7.38 364 ARG A CA 1
ATOM 5616 C C . ARG A 1 364 ? 2.040 36.811 4.672 1.00 7.81 364 ARG A C 1
ATOM 5617 O O . ARG A 1 364 ? 1.207 35.891 4.579 1.00 9.03 364 ARG A O 1
ATOM 5638 N N . LEU A 1 365 ? 2.253 37.499 5.785 1.00 6.80 365 LEU A N 1
ATOM 5639 C CA . LEU A 1 365 ? 1.491 37.301 7.000 1.00 7.81 365 LEU A CA 1
ATOM 5640 C C . LEU A 1 365 ? 0.518 38.450 7.205 1.00 6.71 365 LEU A C 1
ATOM 5641 O O . LEU A 1 365 ? 0.834 39.604 6.942 1.00 7.02 365 LEU A O 1
ATOM 5657 N N . PRO A 1 366 ? -0.687 38.140 7.687 1.00 6.46 366 PRO A N 1
ATOM 5658 C CA . PRO A 1 366 ? -1.691 39.183 7.883 1.00 8.31 366 PRO A CA 1
ATOM 5659 C C . PRO A 1 366 ? -1.371 40.116 9.043 1.00 7.84 366 PRO A C 1
ATOM 5660 O O . PRO A 1 366 ? -0.874 39.689 10.083 1.00 8.28 366 PRO A O 1
ATOM 5671 N N . ASP A 1 367 ? -1.648 41.397 8.852 1.00 7.75 367 ASP A N 1
ATOM 5672 C CA . ASP A 1 367 ? -1.507 42.380 9.925 1.00 7.38 367 ASP A CA 1
ATOM 5673 C C . ASP A 1 367 ? -2.771 42.337 10.782 1.00 7.50 367 ASP A C 1
ATOM 5674 O O . ASP A 1 367 ? -3.633 43.198 10.725 1.00 8.59 367 ASP A O 1
ATOM 5683 N N . LEU A 1 368 ? -2.858 41.256 11.554 1.00 7.44 368 LEU A N 1
ATOM 5684 C CA . LEU A 1 368 ? -3.987 40.978 12.442 1.00 7.37 368 LEU A CA 1
ATOM 5685 C C . LEU A 1 368 ? -3.418 40.482 13.763 1.00 7.26 368 LEU A C 1
ATOM 5686 O O . LEU A 1 368 ? -2.362 39.842 13.768 1.00 8.10 368 LEU A O 1
ATOM 5702 N N . PRO A 1 369 ? -4.076 40.802 14.882 1.00 8.38 369 PRO A N 1
ATOM 5703 C CA . PRO A 1 369 ? -3.498 40.394 16.167 1.00 9.03 369 PRO A CA 1
ATOM 5704 C C . PRO A 1 369 ? -3.407 38.884 16.374 1.00 10.71 369 PRO A C 1
ATOM 5705 O O . PRO A 1 369 ? -4.265 38.125 15.913 1.00 11.57 369 PRO A O 1
ATOM 5716 N N . GLY A 1 370 ? -2.354 38.454 17.053 1.00 7.51 370 GLY A N 1
ATOM 5717 C CA . GLY A 1 370 ? -2.217 37.051 17.415 1.00 7.96 370 GLY A CA 1
ATOM 5718 C C . GLY A 1 370 ? -1.546 36.195 16.367 1.00 8.10 370 GLY A C 1
ATOM 5719 O O . GLY A 1 370 ? -0.891 36.680 15.446 1.00 7.38 370 GLY A O 1
ATOM 5723 N N . VAL A 1 371 ? -1.734 34.898 16.515 1.00 7.29 371 VAL A N 1
ATOM 5724 C CA . VAL A 1 371 ? -1.207 33.930 15.573 1.00 6.88 371 VAL A CA 1
ATOM 5725 C C . VAL A 1 371 ? -1.906 34.044 14.214 1.00 6.17 371 VAL A C 1
ATOM 5726 O O . VAL A 1 371 ? -1.290 33.799 13.180 1.00 7.26 371 VAL A O 1
ATOM 5739 N N . GLY A 1 372 ? -3.193 34.382 14.242 1.00 6.81 372 GLY A N 1
ATOM 5740 C CA . GLY A 1 372 ? -3.980 34.517 13.025 1.00 8.43 372 GLY A CA 1
ATOM 5741 C C . GLY A 1 372 ? -5.122 33.517 12.831 1.00 7.00 372 GLY A C 1
ATOM 5742 O O . GLY A 1 372 ? -5.636 33.413 11.705 1.00 7.79 372 GLY A O 1
ATOM 5746 N N . PHE A 1 373 ? -5.524 32.800 13.884 1.00 6.46 373 PHE A N 1
ATOM 5747 C CA . PHE A 1 373 ? -6.569 31.787 13.740 1.00 7.67 373 PHE A CA 1
ATOM 5748 C C . PHE A 1 373 ? -7.879 32.349 13.188 1.00 7.96 373 PHE A C 1
ATOM 5749 O O . PHE A 1 373 ? -8.542 31.684 12.380 1.00 8.19 373 PHE A O 1
ATOM 5766 N N . GLU A 1 374 ? -8.254 33.551 13.631 1.00 8.31 374 GLU A N 1
ATOM 5767 C CA . GLU A 1 374 ? -9.532 34.142 13.289 1.00 9.97 374 GLU A CA 1
ATOM 5768 C C . GLU A 1 374 ? -9.599 34.450 11.789 1.00 8.63 374 GLU A C 1
ATOM 5769 O O . GLU A 1 374 ? -10.692 34.579 11.237 1.00 10.64 374 GLU A O 1
ATOM 5781 N N . ALA A 1 375 ? -8.434 34.520 11.137 1.00 7.29 375 ALA A N 1
ATOM 5782 C CA . ALA A 1 375 ? -8.354 34.783 9.703 1.00 8.22 375 ALA A CA 1
ATOM 5783 C C . ALA A 1 375 ? -8.594 33.521 8.872 1.00 7.92 375 ALA A C 1
ATOM 5784 O O . ALA A 1 375 ? -8.584 33.580 7.649 1.00 8.64 375 ALA A O 1
ATOM 5791 N N . LYS A 1 376 ? -8.772 32.379 9.541 1.00 8.19 376 LYS A N 1
ATOM 5792 C CA . LYS A 1 376 ? -9.087 31.118 8.887 1.00 8.56 376 LYS A CA 1
ATOM 5793 C C . LYS A 1 376 ? -10.497 30.717 9.308 1.00 7.99 376 LYS A C 1
ATOM 5794 O O . LYS A 1 376 ? -10.700 30.182 10.388 1.00 7.78 376 LYS A O 1
ATOM 5813 N N . SER A 1 377 ? -11.466 30.972 8.458 1.00 9.36 377 SER A N 1
ATOM 5814 C CA . SER A 1 377 ? -12.864 30.847 8.835 1.00 9.03 377 SER A CA 1
ATOM 5815 C C . SER A 1 377 ? -13.211 29.430 9.305 1.00 9.10 377 SER A C 1
ATOM 5816 O O . SER A 1 377 ? -13.828 29.255 10.357 1.00 10.38 377 SER A O 1
ATOM 5824 N N . GLU A 1 378 ? -12.820 28.420 8.537 1.00 9.47 378 GLU A N 1
ATOM 5825 C CA . GLU A 1 378 ? -13.200 27.047 8.861 1.00 10.49 378 GLU A CA 1
ATOM 5826 C C . GLU A 1 378 ? -12.500 26.566 10.119 1.00 9.85 378 GLU A C 1
ATOM 5827 O O . GLU A 1 378 ? -13.123 25.994 11.018 1.00 11.57 378 GLU A O 1
ATOM 5839 N N . LEU A 1 379 ? -11.191 26.762 10.180 1.00 8.65 379 LEU A N 1
ATOM 5840 C CA . LEU A 1 379 ? -10.443 26.331 11.352 1.00 8.99 379 LEU A CA 1
ATOM 5841 C C . LEU A 1 379 ? -10.954 27.006 12.613 1.00 8.83 379 LEU A C 1
ATOM 5842 O O . LEU A 1 379 ? -11.129 26.352 13.639 1.00 8.19 379 LEU A O 1
ATOM 5858 N N . PHE A 1 380 ? -11.165 28.316 12.561 1.00 8.28 380 PHE A N 1
ATOM 5859 C CA . PHE A 1 380 ? -11.620 29.007 13.759 1.00 7.92 380 PHE A CA 1
ATOM 5860 C C . PHE A 1 380 ? -13.018 28.555 14.195 1.00 8.85 380 PHE A C 1
ATOM 5861 O O . PHE A 1 380 ? -13.297 28.397 15.387 1.00 8.81 380 PHE A O 1
ATOM 5878 N N . ALA A 1 381 ? -13.901 28.308 13.236 1.00 9.30 381 ALA A N 1
ATOM 5879 C CA . ALA A 1 381 ? -15.233 27.804 13.563 1.00 9.31 381 ALA A CA 1
ATOM 5880 C C . ALA A 1 381 ? -15.106 26.449 14.281 1.00 10.00 381 ALA A C 1
ATOM 5881 O O . ALA A 1 381 ? -15.766 26.179 15.288 1.00 10.14 381 ALA A O 1
ATOM 5888 N N . THR A 1 382 ? -14.243 25.593 13.753 1.00 9.34 382 THR A N 1
ATOM 5889 C CA . THR A 1 382 ? -14.052 24.271 14.325 1.00 9.14 382 THR A CA 1
ATOM 5890 C C . THR A 1 382 ? -13.492 24.349 15.745 1.00 9.54 382 THR A C 1
ATOM 5891 O O . THR A 1 382 ? -14.016 23.727 16.662 1.00 9.64 382 THR A O 1
ATOM 5902 N N . MET A 1 383 ? -12.434 25.128 15.924 1.00 9.66 383 MET A N 1
ATOM 5903 C CA . MET A 1 383 ? -11.777 25.229 17.219 1.00 8.58 383 MET A CA 1
ATOM 5904 C C . MET A 1 383 ? -12.670 25.882 18.270 1.00 9.04 383 MET A C 1
ATOM 5905 O O . MET A 1 383 ? -12.797 25.374 19.385 1.00 9.78 383 MET A O 1
ATOM 5919 N N . SER A 1 384 ? -13.295 26.999 17.918 1.00 10.11 384 SER A N 1
ATOM 5920 C CA . SER A 1 384 ? -14.154 27.697 18.864 1.00 9.87 384 SER A CA 1
ATOM 5921 C C . SER A 1 384 ? -15.378 26.848 19.217 1.00 11.24 384 SER A C 1
ATOM 5922 O O . SER A 1 384 ? -15.839 26.849 20.356 1.00 11.14 384 SER A O 1
ATOM 5930 N N . GLY A 1 385 ? -15.867 26.075 18.256 1.00 10.84 385 GLY A N 1
ATOM 5931 C CA . GLY A 1 385 ? -16.962 25.164 18.527 1.00 10.47 385 GLY A CA 1
ATOM 5932 C C . GLY A 1 385 ? -16.559 24.076 19.517 1.00 10.52 385 GLY A C 1
ATOM 5933 O O . GLY A 1 385 ? -17.258 23.808 20.500 1.00 11.01 385 GLY A O 1
ATOM 5937 N N . LEU A 1 386 ? -15.413 23.454 19.259 1.00 10.02 386 LEU A N 1
ATOM 5938 C CA . LEU A 1 386 ? -14.910 22.384 20.111 1.00 10.04 386 LEU A CA 1
ATOM 5939 C C . LEU A 1 386 ? -14.647 22.894 21.523 1.00 10.13 386 LEU A C 1
ATOM 5940 O O . LEU A 1 386 ? -14.861 22.167 22.489 1.00 10.85 386 LEU A O 1
ATOM 5956 N N . LEU A 1 387 ? -14.162 24.130 21.630 1.00 10.66 387 LEU A N 1
ATOM 5957 C CA . LEU A 1 387 ? -13.762 24.697 22.919 1.00 12.33 387 LEU A CA 1
ATOM 5958 C C . LEU A 1 387 ? -14.853 25.506 23.626 1.00 14.04 387 LEU A C 1
ATOM 5959 O O . LEU A 1 387 ? -14.625 26.047 24.709 1.00 15.61 387 LEU A O 1
ATOM 5975 N N . GLY A 1 388 ? -16.034 25.589 23.026 1.00 11.63 388 GLY A N 1
ATOM 5976 C CA . GLY A 1 388 ? -17.167 26.235 23.666 1.00 12.87 388 GLY A CA 1
ATOM 5977 C C . GLY A 1 388 ? -17.033 27.749 23.732 1.00 13.61 388 GLY A C 1
ATOM 5978 O O . GLY A 1 388 ? -17.626 28.391 24.604 1.00 15.64 388 GLY A O 1
ATOM 5982 N N . THR A 1 389 ? -16.276 28.334 22.809 1.00 13.09 389 THR A N 1
ATOM 5983 C CA . THR A 1 389 ? -16.080 29.777 22.803 1.00 13.37 389 THR A CA 1
ATOM 5984 C C . THR A 1 389 ? -16.831 30.467 21.661 1.00 15.42 389 THR A C 1
ATOM 5985 O O . THR A 1 389 ? -16.741 31.681 21.511 1.00 18.20 389 THR A O 1
ATOM 5996 N N . ARG A 1 390 ? -17.567 29.694 20.865 1.00 15.17 390 ARG A N 1
ATOM 5997 C CA . ARG A 1 390 ? -18.380 30.240 19.783 1.00 16.17 390 ARG A CA 1
ATOM 5998 C C . ARG A 1 390 ? -19.707 30.747 20.326 1.00 19.41 390 ARG A C 1
ATOM 5999 O O . ARG A 1 390 ? -20.346 30.096 21.161 1.00 20.51 390 ARG A O 1
ATOM 6021 N N . MET B 1 1 ? -8.388 -19.577 23.585 1.00 28.69 1 MET B N 1
ATOM 6022 C CA . MET B 1 1 ? -8.078 -18.628 24.683 1.00 25.65 1 MET B CA 1
ATOM 6023 C C . MET B 1 1 ? -7.812 -17.243 24.114 1.00 24.56 1 MET B C 1
ATOM 6024 O O . MET B 1 1 ? -7.518 -17.098 22.930 1.00 24.55 1 MET B O 1
ATOM 6040 N N . ARG B 1 2 ? -7.900 -16.227 24.964 1.00 21.70 2 ARG B N 1
ATOM 6041 C CA . ARG B 1 2 ? -7.753 -14.855 24.502 1.00 17.60 2 ARG B CA 1
ATOM 6042 C C . ARG B 1 2 ? -7.593 -13.899 25.665 1.00 15.50 2 ARG B C 1
ATOM 6043 O O . ARG B 1 2 ? -7.872 -14.242 26.819 1.00 16.00 2 ARG B O 1
ATOM 6064 N N . ILE B 1 3 ? -7.143 -12.693 25.350 1.00 14.64 3 ILE B N 1
ATOM 6065 C CA . ILE B 1 3 ? -7.323 -11.562 26.239 1.00 13.23 3 ILE B CA 1
ATOM 6066 C C . ILE B 1 3 ? -8.773 -11.109 26.107 1.00 17.25 3 ILE B C 1
ATOM 6067 O O . ILE B 1 3 ? -9.218 -10.742 25.010 1.00 17.00 3 ILE B O 1
ATOM 6083 N N . VAL B 1 4 ? -9.509 -11.142 27.216 1.00 14.28 4 VAL B N 1
ATOM 6084 C CA . VAL B 1 4 ? -10.926 -10.789 27.234 1.00 16.48 4 VAL B CA 1
ATOM 6085 C C . VAL B 1 4 ? -11.093 -9.274 27.368 1.00 17.42 4 VAL B C 1
ATOM 6086 O O . VAL B 1 4 ? -11.934 -8.656 26.713 1.00 20.04 4 VAL B O 1
ATOM 6099 N N . GLU B 1 5 ? -10.273 -8.677 28.220 1.00 13.57 5 GLU B N 1
ATOM 6100 C CA . GLU B 1 5 ? -10.301 -7.238 28.406 1.00 18.17 5 GLU B CA 1
ATOM 6101 C C . GLU B 1 5 ? -9.036 -6.760 29.081 1.00 14.08 5 GLU B C 1
ATOM 6102 O O . GLU B 1 5 ? -8.305 -7.547 29.695 1.00 13.52 5 GLU B O 1
ATOM 6114 N N . ILE B 1 6 ? -8.780 -5.466 28.956 1.00 11.72 6 ILE B N 1
ATOM 6115 C CA . ILE B 1 6 ? -7.665 -4.833 29.635 1.00 11.65 6 ILE B CA 1
ATOM 6116 C C . ILE B 1 6 ? -8.192 -3.633 30.403 1.00 10.67 6 ILE B C 1
ATOM 6117 O O . ILE B 1 6 ? -8.839 -2.762 29.815 1.00 14.40 6 ILE B O 1
ATOM 6133 N N . ARG B 1 7 ? -7.941 -3.590 31.707 1.00 12.37 7 ARG B N 1
ATOM 6134 C CA . ARG B 1 7 ? -8.395 -2.487 32.551 1.00 13.41 7 ARG B CA 1
ATOM 6135 C C . ARG B 1 7 ? -7.224 -1.615 32.991 1.00 11.50 7 ARG B C 1
ATOM 6136 O O . ARG B 1 7 ? -6.094 -2.100 33.126 1.00 10.55 7 ARG B O 1
ATOM 6157 N N . GLU B 1 8 ? -7.480 -0.324 33.203 1.00 10.26 8 GLU B N 1
ATOM 6158 C CA . GLU B 1 8 ? -6.475 0.576 33.768 1.00 10.56 8 GLU B CA 1
ATOM 6159 C C . GLU B 1 8 ? -7.066 1.471 34.847 1.00 11.10 8 GLU B C 1
ATOM 6160 O O . GLU B 1 8 ? -8.259 1.801 34.811 1.00 11.64 8 GLU B O 1
ATOM 6172 N N . GLN B 1 9 ? -6.234 1.847 35.809 1.00 10.47 9 GLN B N 1
ATOM 6173 C CA . GLN B 1 9 ? -6.622 2.802 36.846 1.00 10.60 9 GLN B CA 1
ATOM 6174 C C . GLN B 1 9 ? -5.383 3.567 37.279 1.00 8.13 9 GLN B C 1
ATOM 6175 O O . GLN B 1 9 ? -4.256 3.116 37.045 1.00 11.28 9 GLN B O 1
ATOM 6189 N N . THR B 1 10 ? -5.583 4.747 37.864 1.00 9.90 10 THR B N 1
ATOM 6190 C CA . THR B 1 10 ? -4.494 5.574 38.358 1.00 10.62 10 THR B CA 1
ATOM 6191 C C . THR B 1 10 ? -4.396 5.482 39.883 1.00 8.92 10 THR B C 1
ATOM 6192 O O . THR B 1 10 ? -5.406 5.557 40.577 1.00 12.15 10 THR B O 1
ATOM 6203 N N . ALA B 1 11 ? -3.181 5.285 40.372 1.00 9.50 11 ALA B N 1
ATOM 6204 C CA . ALA B 1 11 ? -2.898 5.247 41.806 1.00 8.78 11 ALA B CA 1
ATOM 6205 C C . ALA B 1 11 ? -2.058 6.453 42.195 1.00 11.42 11 ALA B C 1
ATOM 6206 O O . ALA B 1 11 ? -1.273 6.947 41.397 1.00 9.84 11 ALA B O 1
ATOM 6213 N N . GLY B 1 12 ? -2.227 6.913 43.429 1.00 9.98 12 GLY B N 1
ATOM 6214 C CA . GLY B 1 12 ? -1.403 7.968 43.984 1.00 8.30 12 GLY B CA 1
ATOM 6215 C C . GLY B 1 12 ? -0.225 7.389 44.751 1.00 10.46 12 GLY B C 1
ATOM 6216 O O . GLY B 1 12 ? -0.381 6.440 45.527 1.00 10.12 12 GLY B O 1
ATOM 6220 N N . ILE B 1 13 ? 0.961 7.945 44.514 1.00 8.70 13 ILE B N 1
ATOM 6221 C CA . ILE B 1 13 ? 2.144 7.700 45.343 1.00 8.93 13 ILE B CA 1
ATOM 6222 C C . ILE B 1 13 ? 2.764 9.049 45.745 1.00 6.92 13 ILE B C 1
ATOM 6223 O O . ILE B 1 13 ? 3.958 9.291 45.594 1.00 8.54 13 ILE B O 1
ATOM 6239 N N . LYS B 1 14 ? 1.910 9.919 46.249 1.00 8.50 14 LYS B N 1
ATOM 6240 C CA . LYS B 1 14 ? 2.283 11.299 46.531 1.00 9.54 14 LYS B CA 1
ATOM 6241 C C . LYS B 1 14 ? 2.965 11.434 47.879 1.00 10.40 14 LYS B C 1
ATOM 6242 O O . LYS B 1 14 ? 2.564 10.803 48.851 1.00 11.10 14 LYS B O 1
ATOM 6261 N N . SER B 1 15 ? 3.989 12.277 47.935 1.00 9.01 15 SER B N 1
ATOM 6262 C CA . SER B 1 15 ? 4.563 12.691 49.206 1.00 10.09 15 SER B CA 1
ATOM 6263 C C . SER B 1 15 ? 5.509 13.857 48.932 1.00 10.90 15 SER B C 1
ATOM 6264 O O . SER B 1 15 ? 5.839 14.152 47.781 1.00 9.62 15 SER B O 1
ATOM 6272 N N . ASP B 1 16 ? 5.966 14.490 50.000 1.00 8.32 16 ASP B N 1
ATOM 6273 C CA . ASP B 1 16 ? 6.838 15.651 49.874 1.00 7.61 16 ASP B CA 1
ATOM 6274 C C . ASP B 1 16 ? 8.332 15.302 49.811 1.00 8.68 16 ASP B C 1
ATOM 6275 O O . ASP B 1 16 ? 9.171 16.197 49.879 1.00 12.23 16 ASP B O 1
ATOM 6284 N N . ILE B 1 17 ? 8.691 14.031 49.631 1.00 6.50 17 ILE B N 1
ATOM 6285 C CA . ILE B 1 17 ? 10.084 13.728 49.367 1.00 6.91 17 ILE B CA 1
ATOM 6286 C C . ILE B 1 17 ? 10.509 14.417 48.073 1.00 6.84 17 ILE B C 1
ATOM 6287 O O . ILE B 1 17 ? 9.698 14.661 47.166 1.00 8.74 17 ILE B O 1
ATOM 6303 N N . ALA B 1 18 ? 11.802 14.714 47.982 1.00 8.05 18 ALA B N 1
ATOM 6304 C CA . ALA B 1 18 ? 12.340 15.455 46.850 1.00 6.94 18 ALA B CA 1
ATOM 6305 C C . ALA B 1 18 ? 13.745 14.981 46.531 1.00 6.70 18 ALA B C 1
ATOM 6306 O O . ALA B 1 18 ? 14.495 14.555 47.418 1.00 8.09 18 ALA B O 1
ATOM 6313 N N . ASN B 1 19 ? 14.079 14.982 45.245 1.00 5.86 19 ASN B N 1
ATOM 6314 C CA . ASN B 1 19 ? 15.449 14.805 44.789 1.00 6.47 19 ASN B CA 1
ATOM 6315 C C . ASN B 1 19 ? 15.933 16.138 44.213 1.00 7.33 19 ASN B C 1
ATOM 6316 O O . ASN B 1 19 ? 15.269 17.155 44.410 1.00 9.00 19 ASN B O 1
ATOM 6327 N N . ALA B 1 20 ? 17.074 16.163 43.528 1.00 7.39 20 ALA B N 1
ATOM 6328 C CA . ALA B 1 20 ? 17.611 17.424 43.046 1.00 8.18 20 ALA B CA 1
ATOM 6329 C C . ALA B 1 20 ? 16.775 18.070 41.959 1.00 6.85 20 ALA B C 1
ATOM 6330 O O . ALA B 1 20 ? 16.923 19.268 41.707 1.00 7.76 20 ALA B O 1
ATOM 6337 N N . PHE B 1 21 ? 15.926 17.280 41.309 1.00 7.20 21 PHE B N 1
ATOM 6338 C CA . PHE B 1 21 ? 15.190 17.769 40.141 1.00 5.89 21 PHE B CA 1
ATOM 6339 C C . PHE B 1 21 ? 13.704 18.035 40.400 1.00 5.70 21 PHE B C 1
ATOM 6340 O O . PHE B 1 21 ? 13.180 19.037 39.923 1.00 7.86 21 PHE B O 1
ATOM 6357 N N . ILE B 1 22 ? 13.036 17.149 41.146 1.00 6.75 22 ILE B N 1
ATOM 6358 C CA . ILE B 1 22 ? 11.587 17.236 41.391 1.00 6.19 22 ILE B CA 1
ATOM 6359 C C . ILE B 1 22 ? 11.236 16.891 42.838 1.00 6.89 22 ILE B C 1
ATOM 6360 O O . ILE B 1 22 ? 12.045 16.259 43.554 1.00 7.97 22 ILE B O 1
ATOM 6376 N N . ASP B 1 23 ? 10.022 17.248 43.255 1.00 6.81 23 ASP B N 1
ATOM 6377 C CA . ASP B 1 23 ? 9.417 16.618 44.425 1.00 7.92 23 ASP B CA 1
ATOM 6378 C C . ASP B 1 23 ? 8.260 15.720 43.983 1.00 8.21 23 ASP B C 1
ATOM 6379 O O . ASP B 1 23 ? 7.851 15.755 42.810 1.00 7.84 23 ASP B O 1
ATOM 6388 N N . PHE B 1 24 ? 7.772 14.896 44.904 1.00 6.70 24 PHE B N 1
ATOM 6389 C CA . PHE B 1 24 ? 6.851 13.821 44.563 1.00 5.70 24 PHE B CA 1
ATOM 6390 C C . PHE B 1 24 ? 5.417 14.133 45.007 1.00 8.30 24 PHE B C 1
ATOM 6391 O O . PHE B 1 24 ? 4.567 13.246 45.061 1.00 8.20 24 PHE B O 1
ATOM 6408 N N . SER B 1 25 ? 5.132 15.422 45.225 1.00 9.07 25 SER B N 1
ATOM 6409 C CA . SER B 1 25 ? 3.851 15.838 45.795 1.00 8.78 25 SER B CA 1
ATOM 6410 C C . SER B 1 25 ? 2.646 15.542 44.898 1.00 6.98 25 SER B C 1
ATOM 6411 O O . SER B 1 25 ? 1.516 15.553 45.363 1.00 9.78 25 SER B O 1
ATOM 6419 N N . GLN B 1 26 ? 2.897 15.325 43.614 1.00 7.94 26 GLN B N 1
ATOM 6420 C CA . GLN B 1 26 ? 1.834 15.039 42.660 1.00 10.12 26 GLN B CA 1
ATOM 6421 C C . GLN B 1 26 ? 1.980 13.644 42.030 1.00 7.78 26 GLN B C 1
ATOM 6422 O O . GLN B 1 26 ? 1.254 13.297 41.090 1.00 8.87 26 GLN B O 1
ATOM 6436 N N . MET B 1 27 ? 2.906 12.836 42.533 1.00 7.46 27 MET B N 1
ATOM 6437 C CA . MET B 1 27 ? 3.278 11.621 41.813 1.00 7.97 27 MET B CA 1
ATOM 6438 C C . MET B 1 27 ? 2.185 10.554 41.807 1.00 9.44 27 MET B C 1
ATOM 6439 O O . MET B 1 27 ? 1.553 10.266 42.834 1.00 8.64 27 MET B O 1
ATOM 6453 N N . THR B 1 28 ? 1.979 9.980 40.624 1.00 7.92 28 THR B N 1
ATOM 6454 C CA . THR B 1 28 ? 0.983 8.940 40.385 1.00 8.47 28 THR B CA 1
ATOM 6455 C C . THR B 1 28 ? 1.632 7.795 39.602 1.00 6.21 28 THR B C 1
ATOM 6456 O O . THR B 1 28 ? 2.775 7.912 39.162 1.00 6.81 28 THR B O 1
ATOM 6467 N N . CYS B 1 29 ? 0.917 6.685 39.454 1.00 6.81 29 CYS B N 1
ATOM 6468 C CA . CYS B 1 29 ? 1.326 5.620 38.539 1.00 6.38 29 CYS B CA 1
ATOM 6469 C C . CYS B 1 29 ? 0.079 4.924 38.013 1.00 7.00 29 CYS B C 1
ATOM 6470 O O . CYS B 1 29 ? -1.004 4.983 38.624 1.00 8.90 29 CYS B O 1
ATOM 6478 N N . SER B 1 30 ? 0.219 4.308 36.848 1.00 6.75 30 SER B N 1
ATOM 6479 C CA . SER B 1 30 ? -0.830 3.449 36.298 1.00 8.67 30 SER B CA 1
ATOM 6480 C C . SER B 1 30 ? -0.757 2.035 36.863 1.00 6.36 30 SER B C 1
ATOM 6481 O O . SER B 1 30 ? 0.327 1.512 37.114 1.00 6.91 30 SER B O 1
ATOM 6489 N N . VAL B 1 31 ? -1.920 1.426 37.040 1.00 7.04 31 VAL B N 1
ATOM 6490 C CA . VAL B 1 31 ? -2.017 -0.005 37.241 1.00 8.27 31 VAL B CA 1
ATOM 6491 C C . VAL B 1 31 ? -2.904 -0.574 36.133 1.00 7.75 31 VAL B C 1
ATOM 6492 O O . VAL B 1 31 ? -3.860 0.088 35.681 1.00 9.07 31 VAL B O 1
ATOM 6505 N N . VAL B 1 32 ? -2.559 -1.773 35.664 1.00 7.17 32 VAL B N 1
ATOM 6506 C CA . VAL B 1 32 ? -3.242 -2.453 34.559 1.00 8.22 32 VAL B CA 1
ATOM 6507 C C . VAL B 1 32 ? -3.538 -3.917 34.896 1.00 8.84 32 VAL B C 1
ATOM 6508 O O . VAL B 1 32 ? -2.739 -4.597 35.572 1.00 8.84 32 VAL B O 1
ATOM 6521 N N . ALA B 1 33 ? -4.697 -4.386 34.440 1.00 8.59 33 ALA B N 1
ATOM 6522 C CA . ALA B 1 33 ? -5.070 -5.801 34.486 1.00 10.47 33 ALA B CA 1
ATOM 6523 C C . ALA B 1 33 ? -5.326 -6.299 33.072 1.00 9.88 33 ALA B C 1
ATOM 6524 O O . ALA B 1 33 ? -6.136 -5.723 32.346 1.00 11.14 33 ALA B O 1
ATOM 6531 N N . VAL B 1 34 ? -4.639 -7.363 32.679 1.00 9.69 34 VAL B N 1
ATOM 6532 C CA . VAL B 1 34 ? -4.914 -8.057 31.429 1.00 9.83 34 VAL B CA 1
ATOM 6533 C C . VAL B 1 34 ? -5.690 -9.316 31.800 1.00 10.64 34 VAL B C 1
ATOM 6534 O O . VAL B 1 34 ? -5.129 -10.290 32.314 1.00 10.81 34 VAL B O 1
ATOM 6547 N N . VAL B 1 35 ? -6.997 -9.282 31.586 1.00 11.44 35 VAL B N 1
ATOM 6548 C CA . VAL B 1 35 ? -7.878 -10.369 31.963 1.00 13.53 35 VAL B CA 1
ATOM 6549 C C . VAL B 1 35 ? -7.969 -11.368 30.820 1.00 12.83 35 VAL B C 1
ATOM 6550 O O . VAL B 1 35 ? -8.338 -11.006 29.700 1.00 13.99 35 VAL B O 1
ATOM 6563 N N . THR B 1 36 ? -7.640 -12.630 31.093 1.00 13.49 36 THR B N 1
ATOM 6564 C CA . THR B 1 36 ? -7.774 -13.688 30.103 1.00 14.64 36 THR B CA 1
ATOM 6565 C C . THR B 1 36 ? -8.957 -14.577 30.437 1.00 15.81 36 THR B C 1
ATOM 6566 O O . THR B 1 36 ? -9.606 -14.401 31.474 1.00 16.51 36 THR B O 1
ATOM 6577 N N . ASP B 1 37 ? -9.216 -15.541 29.559 1.00 16.29 37 ASP B N 1
ATOM 6578 C CA . ASP B 1 37 ? -10.217 -16.575 29.817 1.00 17.33 37 ASP B CA 1
ATOM 6579 C C . ASP B 1 37 ? -9.588 -17.925 30.177 1.00 17.67 37 ASP B C 1
ATOM 6580 O O . ASP B 1 37 ? -10.256 -18.962 30.121 1.00 18.70 37 ASP B O 1
ATOM 6589 N N . VAL B 1 38 ? -8.308 -17.908 30.540 1.00 16.78 38 VAL B N 1
ATOM 6590 C CA . VAL B 1 38 ? -7.617 -19.114 30.987 1.00 17.19 38 VAL B CA 1
ATOM 6591 C C . VAL B 1 38 ? -7.843 -19.330 32.475 1.00 17.43 38 VAL B C 1
ATOM 6592 O O . VAL B 1 38 ? -7.801 -18.391 33.266 1.00 20.25 38 VAL B O 1
ATOM 6605 N N . VAL B 1 39 ? -8.103 -20.577 32.843 1.00 21.57 39 VAL B N 1
ATOM 6606 C CA . VAL B 1 39 ? -8.324 -20.941 34.235 1.00 27.09 39 VAL B CA 1
ATOM 6607 C C . VAL B 1 39 ? -7.088 -21.605 34.830 1.00 25.56 39 VAL B C 1
ATOM 6608 O O . VAL B 1 39 ? -6.564 -22.567 34.267 1.00 24.70 39 VAL B O 1
ATOM 6621 N N . ARG B 1 40 ? -6.622 -21.078 35.960 1.00 23.49 40 ARG B N 1
ATOM 6622 C CA . ARG B 1 40 ? -5.555 -21.711 36.727 1.00 24.63 40 ARG B CA 1
ATOM 6623 C C . ARG B 1 40 ? -5.947 -21.692 38.199 1.00 27.74 40 ARG B C 1
ATOM 6624 O O . ARG B 1 40 ? -6.275 -20.645 38.753 1.00 32.35 40 ARG B O 1
ATOM 6645 N N . ASP B 1 41 ? -5.950 -22.865 38.821 1.00 34.39 41 ASP B N 1
ATOM 6646 C CA . ASP B 1 41 ? -6.282 -22.984 40.239 1.00 37.53 41 ASP B CA 1
ATOM 6647 C C . ASP B 1 41 ? -7.670 -22.427 40.564 1.00 37.38 41 ASP B C 1
ATOM 6648 O O . ASP B 1 41 ? -7.865 -21.761 41.581 1.00 39.66 41 ASP B O 1
ATOM 6657 N N . GLY B 1 42 ? -8.632 -22.697 39.690 1.00 36.07 42 GLY B N 1
ATOM 6658 C CA . GLY B 1 42 ? -10.021 -22.392 39.978 1.00 36.89 42 GLY B CA 1
ATOM 6659 C C . GLY B 1 42 ? -10.474 -20.975 39.678 1.00 33.34 42 GLY B C 1
ATOM 6660 O O . GLY B 1 42 ? -11.647 -20.655 39.874 1.00 39.79 42 GLY B O 1
ATOM 6664 N N . LYS B 1 43 ? -9.568 -20.123 39.201 1.00 32.04 43 LYS B N 1
ATOM 6665 C CA . LYS B 1 43 ? -9.920 -18.734 38.885 1.00 35.81 43 LYS B CA 1
ATOM 6666 C C . LYS B 1 43 ? -9.281 -18.275 37.578 1.00 29.85 43 LYS B C 1
ATOM 6667 O O . LYS B 1 43 ? -8.334 -18.892 37.090 1.00 27.68 43 LYS B O 1
ATOM 6686 N N . PRO B 1 44 ? -9.803 -17.187 37.003 1.00 29.31 44 PRO B N 1
ATOM 6687 C CA . PRO B 1 44 ? -9.206 -16.714 35.752 1.00 26.94 44 PRO B CA 1
ATOM 6688 C C . PRO B 1 44 ? -7.794 -16.177 35.956 1.00 26.03 44 PRO B C 1
ATOM 6689 O O . PRO B 1 44 ? -7.467 -15.615 37.010 1.00 24.24 44 PRO B O 1
ATOM 6700 N N . VAL B 1 45 ? -6.956 -16.379 34.947 1.00 14.84 45 VAL B N 1
ATOM 6701 C CA . VAL B 1 45 ? -5.628 -15.814 34.949 1.00 13.89 45 VAL B CA 1
ATOM 6702 C C . VAL B 1 45 ? -5.751 -14.338 34.574 1.00 13.10 45 VAL B C 1
ATOM 6703 O O . VAL B 1 45 ? -6.283 -13.982 33.506 1.00 13.11 45 VAL B O 1
ATOM 6716 N N . ILE B 1 46 ? -5.287 -13.475 35.465 1.00 12.69 46 ILE B N 1
ATOM 6717 C CA . ILE B 1 46 ? -5.209 -12.056 35.175 1.00 11.92 46 ILE B CA 1
ATOM 6718 C C . ILE B 1 46 ? -3.775 -11.597 35.371 1.00 11.12 46 ILE B C 1
ATOM 6719 O O . ILE B 1 46 ? -3.180 -11.829 36.421 1.00 11.79 46 ILE B O 1
ATOM 6735 N N . GLY B 1 47 ? -3.208 -10.965 34.352 1.00 10.67 47 GLY B N 1
ATOM 6736 C CA . GLY B 1 47 ? -1.879 -10.388 34.458 1.00 11.26 47 GLY B CA 1
ATOM 6737 C C . GLY B 1 47 ? -1.970 -8.971 34.990 1.00 9.39 47 GLY B C 1
ATOM 6738 O O . GLY B 1 47 ? -2.873 -8.222 34.604 1.00 10.51 47 GLY B O 1
ATOM 6742 N N . TYR B 1 48 ? -1.010 -8.573 35.819 1.00 8.71 48 TYR B N 1
ATOM 6743 C CA . TYR B 1 48 ? -0.978 -7.236 36.405 1.00 8.22 48 TYR B CA 1
ATOM 6744 C C . TYR B 1 48 ? 0.293 -6.500 36.046 1.00 8.12 48 TYR B C 1
ATOM 6745 O O . TYR B 1 48 ? 1.358 -7.098 35.843 1.00 7.93 48 TYR B O 1
ATOM 6763 N N . GLY B 1 49 ? 0.170 -5.185 35.979 1.00 8.38 49 GLY B N 1
ATOM 6764 C CA . GLY B 1 49 ? 1.311 -4.325 35.745 1.00 8.29 49 GLY B CA 1
ATOM 6765 C C . GLY B 1 49 ? 1.151 -2.961 36.395 1.00 7.19 49 GLY B C 1
ATOM 6766 O O . GLY B 1 49 ? 0.041 -2.516 36.661 1.00 7.19 49 GLY B O 1
ATOM 6770 N N . PHE B 1 50 ? 2.271 -2.308 36.658 1.00 6.47 50 PHE B N 1
ATOM 6771 C CA . PHE B 1 50 ? 2.266 -0.910 37.112 1.00 6.88 50 PHE B CA 1
ATOM 6772 C C . PHE B 1 50 ? 3.552 -0.269 36.652 1.00 8.40 50 PHE B C 1
ATOM 6773 O O . PHE B 1 50 ? 4.524 -0.972 36.388 1.00 7.60 50 PHE B O 1
ATOM 6790 N N . ASN B 1 51 ? 3.574 1.062 36.532 1.00 6.02 51 ASN B N 1
ATOM 6791 C CA . ASN B 1 51 ? 4.804 1.738 36.136 1.00 6.27 51 ASN B CA 1
ATOM 6792 C C . ASN B 1 51 ? 5.545 2.338 37.324 1.00 5.96 51 ASN B C 1
ATOM 6793 O O . ASN B 1 51 ? 4.943 2.706 38.322 1.00 7.66 51 ASN B O 1
ATOM 6804 N N . SER B 1 52 ? 6.870 2.417 37.190 1.00 6.04 52 SER B N 1
ATOM 6805 C CA . SER B 1 52 ? 7.738 2.932 38.238 1.00 7.28 52 SER B CA 1
ATOM 6806 C C . SER B 1 52 ? 7.477 4.385 38.558 1.00 6.27 52 SER B C 1
ATOM 6807 O O . SER B 1 52 ? 6.935 5.142 37.754 1.00 7.09 52 SER B O 1
ATOM 6815 N N . ASN B 1 53 ? 7.935 4.771 39.736 1.00 6.55 53 ASN B N 1
ATOM 6816 C CA . ASN B 1 53 ? 7.863 6.128 40.213 1.00 8.02 53 ASN B CA 1
ATOM 6817 C C . ASN B 1 53 ? 8.597 7.077 39.286 1.00 8.48 53 ASN B C 1
ATOM 6818 O O . ASN B 1 53 ? 9.562 6.690 38.617 1.00 6.86 53 ASN B O 1
ATOM 6829 N N . GLY B 1 54 ? 8.135 8.326 39.261 1.00 6.89 54 GLY B N 1
ATOM 6830 C CA . GLY B 1 54 ? 8.878 9.433 38.678 1.00 6.19 54 GLY B CA 1
ATOM 6831 C C . GLY B 1 54 ? 8.352 9.974 37.372 1.00 6.30 54 GLY B C 1
ATOM 6832 O O . GLY B 1 54 ? 8.569 11.144 37.056 1.00 6.45 54 GLY B O 1
ATOM 6836 N N . ARG B 1 55 ? 7.672 9.134 36.607 1.00 5.79 55 ARG B N 1
ATOM 6837 C CA . ARG B 1 55 ? 7.143 9.554 35.324 1.00 4.95 55 ARG B CA 1
ATOM 6838 C C . ARG B 1 55 ? 5.633 9.830 35.294 1.00 5.45 55 ARG B C 1
ATOM 6839 O O . ARG B 1 55 ? 5.139 10.311 34.262 1.00 6.89 55 ARG B O 1
ATOM 6860 N N . TYR B 1 56 ? 4.938 9.580 36.405 1.00 5.47 56 TYR B N 1
ATOM 6861 C CA . TYR B 1 56 ? 3.490 9.734 36.546 1.00 5.01 56 TYR B CA 1
ATOM 6862 C C . TYR B 1 56 ? 2.750 8.608 35.808 1.00 5.86 56 TYR B C 1
ATOM 6863 O O . TYR B 1 56 ? 3.323 7.833 35.044 1.00 6.53 56 TYR B O 1
ATOM 6881 N N . ALA B 1 57 ? 1.444 8.558 36.025 1.00 6.39 57 ALA B N 1
ATOM 6882 C CA . ALA B 1 57 ? 0.586 7.597 35.365 1.00 5.71 57 ALA B CA 1
ATOM 6883 C C . ALA B 1 57 ? 0.493 7.938 33.868 1.00 5.93 57 ALA B C 1
ATOM 6884 O O . ALA B 1 57 ? 0.697 9.089 33.441 1.00 7.79 57 ALA B O 1
ATOM 6891 N N . ALA B 1 58 ? 0.128 6.936 33.083 1.00 8.60 58 ALA B N 1
ATOM 6892 C CA . ALA B 1 58 ? -0.067 7.082 31.638 1.00 9.40 58 ALA B CA 1
ATOM 6893 C C . ALA B 1 58 ? -1.450 6.588 31.226 1.00 11.88 58 ALA B C 1
ATOM 6894 O O . ALA B 1 58 ? -1.624 5.991 30.159 1.00 9.61 58 ALA B O 1
ATOM 6901 N N . GLY B 1 59 ? -2.432 6.853 32.073 1.00 9.20 59 GLY B N 1
ATOM 6902 C CA . GLY B 1 59 ? -3.799 6.424 31.833 1.00 9.53 59 GLY B CA 1
ATOM 6903 C C . GLY B 1 59 ? -4.446 6.989 30.585 1.00 10.21 59 GLY B C 1
ATOM 6904 O O . GLY B 1 59 ? -5.229 6.310 29.928 1.00 10.02 59 GLY B O 1
ATOM 6908 N N . GLY B 1 60 ? -4.141 8.246 30.266 1.00 10.37 60 GLY B N 1
ATOM 6909 C CA . GLY B 1 60 ? -4.674 8.855 29.066 1.00 12.15 60 GLY B CA 1
ATOM 6910 C C . GLY B 1 60 ? -4.239 8.075 27.844 1.00 7.27 60 GLY B C 1
ATOM 6911 O O . GLY B 1 60 ? -5.056 7.722 26.984 1.00 11.51 60 GLY B O 1
ATOM 6915 N N . LEU B 1 61 ? -2.943 7.822 27.761 1.00 8.33 61 LEU B N 1
ATOM 6916 C CA . LEU B 1 61 ? -2.393 7.068 26.645 1.00 10.24 61 LEU B CA 1
ATOM 6917 C C . LEU B 1 61 ? -2.991 5.665 26.577 1.00 7.69 61 LEU B C 1
ATOM 6918 O O . LEU B 1 61 ? -3.329 5.157 25.512 1.00 9.26 61 LEU B O 1
ATOM 6934 N N . LEU B 1 62 ? -3.091 5.017 27.729 1.00 7.70 62 LEU B N 1
ATOM 6935 C CA . LEU B 1 62 ? -3.654 3.669 27.802 1.00 8.68 62 LEU B CA 1
ATOM 6936 C C . LEU B 1 62 ? -5.075 3.631 27.279 1.00 8.73 62 LEU B C 1
ATOM 6937 O O . LEU B 1 62 ? -5.427 2.770 26.467 1.00 9.88 62 LEU B O 1
ATOM 6953 N N . ARG B 1 63 ? -5.913 4.547 27.749 1.00 8.41 63 ARG B N 1
ATOM 6954 C CA . ARG B 1 63 ? -7.322 4.499 27.401 1.00 9.51 63 ARG B CA 1
ATOM 6955 C C . ARG B 1 63 ? -7.602 5.071 26.011 1.00 11.20 63 ARG B C 1
ATOM 6956 O O . ARG B 1 63 ? -8.493 4.591 25.318 1.00 13.59 63 ARG B O 1
ATOM 6977 N N . GLU B 1 64 ? -6.820 6.053 25.583 1.00 9.78 64 GLU B N 1
ATOM 6978 C CA . GLU B 1 64 ? -7.080 6.721 24.318 1.00 10.88 64 GLU B CA 1
ATOM 6979 C C . GLU B 1 64 ? -6.521 5.969 23.106 1.00 9.33 64 GLU B C 1
ATOM 6980 O O . GLU B 1 64 ? -7.119 6.011 22.027 1.00 11.86 64 GLU B O 1
ATOM 6992 N N . ARG B 1 65 ? -5.336 5.372 23.248 1.00 8.32 65 ARG B N 1
ATOM 6993 C CA . ARG B 1 65 ? -4.647 4.753 22.112 1.00 8.43 65 ARG B CA 1
ATOM 6994 C C . ARG B 1 65 ? -4.401 3.254 22.283 1.00 8.41 65 ARG B C 1
ATOM 6995 O O . ARG B 1 65 ? -4.800 2.453 21.450 1.00 8.89 65 ARG B O 1
ATOM 7016 N N . PHE B 1 66 ? -3.704 2.877 23.344 1.00 9.14 66 PHE B N 1
ATOM 7017 C CA . PHE B 1 66 ? -3.126 1.535 23.366 1.00 9.33 66 PHE B CA 1
ATOM 7018 C C . PHE B 1 66 ? -4.114 0.415 23.685 1.00 9.12 66 PHE B C 1
ATOM 7019 O O . PHE B 1 66 ? -4.106 -0.599 22.999 1.00 9.07 66 PHE B O 1
ATOM 7036 N N . ILE B 1 67 ? -4.970 0.583 24.689 1.00 10.19 67 ILE B N 1
ATOM 7037 C CA . ILE B 1 67 ? -5.934 -0.479 24.995 1.00 10.13 67 ILE B CA 1
ATOM 7038 C C . ILE B 1 67 ? -6.905 -0.683 23.818 1.00 9.73 67 ILE B C 1
ATOM 7039 O O . ILE B 1 67 ? -7.084 -1.812 23.383 1.00 11.03 67 ILE B O 1
ATOM 7055 N N . PRO B 1 68 ? -7.497 0.397 23.263 1.00 10.54 68 PRO B N 1
ATOM 7056 C CA . PRO B 1 68 ? -8.397 0.136 22.125 1.00 12.17 68 PRO B CA 1
ATOM 7057 C C . PRO B 1 68 ? -7.712 -0.530 20.919 1.00 12.14 68 PRO B C 1
ATOM 7058 O O . PRO B 1 68 ? -8.317 -1.354 20.218 1.00 12.19 68 PRO B O 1
ATOM 7069 N N . ARG B 1 69 ? -6.461 -0.145 20.677 1.00 12.79 69 ARG B N 1
ATOM 7070 C CA . ARG B 1 69 ? -5.738 -0.649 19.526 1.00 16.55 69 ARG B CA 1
ATOM 7071 C C . ARG B 1 69 ? -5.481 -2.138 19.684 1.00 13.34 69 ARG B C 1
ATOM 7072 O O . ARG B 1 69 ? -5.624 -2.907 18.742 1.00 13.30 69 ARG B O 1
ATOM 7093 N N . LEU B 1 70 ? -5.142 -2.555 20.892 1.00 12.75 70 LEU B N 1
ATOM 7094 C CA . LEU B 1 70 ? -4.829 -3.944 21.140 1.00 12.52 70 LEU B CA 1
ATOM 7095 C C . LEU B 1 70 ? -6.104 -4.787 21.163 1.00 13.79 70 LEU B C 1
ATOM 7096 O O . LEU B 1 70 ? -6.141 -5.871 20.598 1.00 16.03 70 LEU B O 1
ATOM 7112 N N . MET B 1 71 ? -7.172 -4.232 21.735 1.00 15.11 71 MET B N 1
ATOM 7113 C CA . MET B 1 71 ? -8.439 -4.937 21.850 1.00 14.27 71 MET B CA 1
ATOM 7114 C C . MET B 1 71 ? -9.250 -4.993 20.559 1.00 15.95 71 MET B C 1
ATOM 7115 O O . MET B 1 71 ? -10.255 -5.709 20.487 1.00 18.51 71 MET B O 1
ATOM 7129 N N . SER B 1 72 ? -8.826 -4.266 19.531 1.00 16.57 72 SER B N 1
ATOM 7130 C CA . SER B 1 72 ? -9.511 -4.358 18.239 1.00 15.53 72 SER B CA 1
ATOM 7131 C C . SER B 1 72 ? -8.844 -5.386 17.325 1.00 20.97 72 SER B C 1
ATOM 7132 O O . SER B 1 72 ? -9.357 -5.682 16.248 1.00 19.61 72 SER B O 1
ATOM 7140 N N . ALA B 1 73 ? -7.726 -5.962 17.766 1.00 17.25 73 ALA B N 1
ATOM 7141 C CA . ALA B 1 73 ? -7.058 -6.996 16.989 1.00 18.40 73 ALA B CA 1
ATOM 7142 C C . ALA B 1 73 ? -7.858 -8.289 17.054 1.00 18.59 73 ALA B C 1
ATOM 7143 O O . ALA B 1 73 ? -8.551 -8.550 18.036 1.00 18.71 73 ALA B O 1
ATOM 7150 N N . ALA B 1 74 ? -7.773 -9.101 16.004 1.00 18.85 74 ALA B N 1
ATOM 7151 C CA . ALA B 1 74 ? -8.339 -10.446 16.057 1.00 20.36 74 ALA B CA 1
ATOM 7152 C C . ALA B 1 74 ? -7.674 -11.194 17.203 1.00 16.66 74 ALA B C 1
ATOM 7153 O O . ALA B 1 74 ? -6.449 -11.170 17.333 1.00 18.01 74 ALA B O 1
ATOM 7160 N N . PRO B 1 75 ? -8.469 -11.858 18.053 1.00 17.75 75 PRO B N 1
ATOM 7161 C CA . PRO B 1 75 ? -7.878 -12.455 19.256 1.00 16.93 75 PRO B CA 1
ATOM 7162 C C . PRO B 1 75 ? -6.815 -13.514 18.959 1.00 18.33 75 PRO B C 1
ATOM 7163 O O . PRO B 1 75 ? -5.818 -13.567 19.680 1.00 18.52 75 PRO B O 1
ATOM 7174 N N . ASP B 1 76 ? -7.006 -14.334 17.929 1.00 18.76 76 ASP B N 1
ATOM 7175 C CA . ASP B 1 76 ? -6.010 -15.359 17.602 1.00 20.45 76 ASP B CA 1
ATOM 7176 C C . ASP B 1 76 ? -4.662 -14.735 17.197 1.00 17.17 76 ASP B C 1
ATOM 7177 O O . ASP B 1 76 ? -3.623 -15.392 17.273 1.00 18.93 76 ASP B O 1
ATOM 7186 N N . SER B 1 77 ? -4.669 -13.466 16.780 1.00 14.81 77 SER B N 1
ATOM 7187 C CA . SER B 1 77 ? -3.447 -12.817 16.295 1.00 14.28 77 SER B CA 1
ATOM 7188 C C . SER B 1 77 ? -2.500 -12.458 17.437 1.00 13.39 77 SER B C 1
ATOM 7189 O O . SER B 1 77 ? -1.369 -12.045 17.200 1.00 14.88 77 SER B O 1
ATOM 7197 N N . LEU B 1 78 ? -2.970 -12.606 18.671 1.00 13.67 78 LEU B N 1
ATOM 7198 C CA . LEU B 1 78 ? -2.162 -12.256 19.832 1.00 12.82 78 LEU B CA 1
ATOM 7199 C C . LEU B 1 78 ? -1.575 -13.486 20.524 1.00 12.56 78 LEU B C 1
ATOM 7200 O O . LEU B 1 78 ? -0.925 -13.358 21.558 1.00 13.65 78 LEU B O 1
ATOM 7216 N N . LEU B 1 79 ? -1.797 -14.661 19.947 1.00 14.43 79 LEU B N 1
ATOM 7217 C CA . LEU B 1 79 ? -1.360 -15.926 20.549 1.00 13.53 79 LEU B CA 1
ATOM 7218 C C . LEU B 1 79 ? -0.022 -16.379 19.977 1.00 13.68 79 LEU B C 1
ATOM 7219 O O . LEU B 1 79 ? 0.326 -16.031 18.837 1.00 17.54 79 LEU B O 1
ATOM 7235 N N . ASP B 1 80 ? 0.712 -17.193 20.743 1.00 13.99 80 ASP B N 1
ATOM 7236 C CA . ASP B 1 80 ? 1.985 -17.716 20.253 1.00 16.10 80 ASP B CA 1
ATOM 7237 C C . ASP B 1 80 ? 1.743 -18.899 19.320 1.00 20.38 80 ASP B C 1
ATOM 7238 O O . ASP B 1 80 ? 0.601 -19.291 19.091 1.00 16.27 80 ASP B O 1
ATOM 7247 N N . GLU B 1 81 ? 2.831 -19.458 18.797 1.00 19.76 81 GLU B N 1
ATOM 7248 C CA . GLU B 1 81 ? 2.766 -20.481 17.754 1.00 20.75 81 GLU B CA 1
ATOM 7249 C C . GLU B 1 81 ? 2.150 -21.796 18.216 1.00 22.04 81 GLU B C 1
ATOM 7250 O O . GLU B 1 81 ? 1.869 -22.674 17.387 1.00 24.98 81 GLU B O 1
ATOM 7262 N N . THR B 1 82 ? 1.935 -21.950 19.521 1.00 20.70 82 THR B N 1
ATOM 7263 C CA . THR B 1 82 ? 1.268 -23.141 20.050 1.00 24.35 82 THR B CA 1
ATOM 7264 C C . THR B 1 82 ? -0.248 -22.943 20.157 1.00 23.91 82 THR B C 1
ATOM 7265 O O . THR B 1 82 ? -0.996 -23.906 20.277 1.00 24.41 82 THR B O 1
ATOM 7276 N N . GLY B 1 83 ? -0.706 -21.700 20.092 1.00 19.20 83 GLY B N 1
ATOM 7277 C CA . GLY B 1 83 ? -2.121 -21.422 20.260 1.00 22.47 83 GLY B CA 1
ATOM 7278 C C . GLY B 1 83 ? -2.625 -21.490 21.690 1.00 21.14 83 GLY B C 1
ATOM 7279 O O . GLY B 1 83 ? -3.809 -21.257 21.936 1.00 24.77 83 GLY B O 1
ATOM 7283 N N . GLU B 1 84 ? -1.739 -21.773 22.644 1.00 20.89 84 GLU B N 1
ATOM 7284 C CA . GLU B 1 84 ? -2.170 -21.934 24.039 1.00 24.27 84 GLU B CA 1
ATOM 7285 C C . GLU B 1 84 ? -1.472 -21.001 25.042 1.00 23.58 84 GLU B C 1
ATOM 7286 O O . GLU B 1 84 ? -1.514 -21.232 26.250 1.00 21.33 84 GLU B O 1
ATOM 7298 N N . ASN B 1 85 ? -0.844 -19.937 24.552 1.00 16.46 85 ASN B N 1
ATOM 7299 C CA . ASN B 1 85 ? -0.415 -18.862 25.423 1.00 13.55 85 ASN B CA 1
ATOM 7300 C C . ASN B 1 85 ? -0.369 -17.605 24.588 1.00 14.34 85 ASN B C 1
ATOM 7301 O O . ASN B 1 85 ? -0.419 -17.673 23.361 1.00 13.56 85 ASN B O 1
ATOM 7312 N N . LEU B 1 86 ? -0.294 -16.466 25.262 1.00 12.08 86 LEU B N 1
ATOM 7313 C CA . LEU B 1 86 ? -0.157 -15.178 24.594 1.00 11.47 86 LEU B CA 1
ATOM 7314 C C . LEU B 1 86 ? 1.271 -15.014 24.062 1.00 12.48 86 LEU B C 1
ATOM 7315 O O . LEU B 1 86 ? 2.218 -15.607 24.590 1.00 12.78 86 LEU B O 1
ATOM 7331 N N . ASP B 1 87 ? 1.405 -14.189 23.024 1.00 11.44 87 ASP B N 1
ATOM 7332 C CA . ASP B 1 87 ? 2.697 -13.876 22.429 1.00 11.01 87 ASP B CA 1
ATOM 7333 C C . ASP B 1 87 ? 2.997 -12.408 22.691 1.00 10.21 87 ASP B C 1
ATOM 7334 O O . ASP B 1 87 ? 2.430 -11.532 22.024 1.00 10.52 87 ASP B O 1
ATOM 7343 N N . PRO B 1 88 ? 3.872 -12.108 23.666 1.00 9.41 88 PRO B N 1
ATOM 7344 C CA . PRO B 1 88 ? 4.180 -10.715 23.969 1.00 9.62 88 PRO B CA 1
ATOM 7345 C C . PRO B 1 88 ? 4.708 -9.931 22.771 1.00 9.83 88 PRO B C 1
ATOM 7346 O O . PRO B 1 88 ? 4.538 -8.711 22.715 1.00 9.11 88 PRO B O 1
ATOM 7357 N N . PHE B 1 89 ? 5.359 -10.618 21.843 1.00 9.84 89 PHE B N 1
ATOM 7358 C CA . PHE B 1 89 ? 5.957 -9.953 20.685 1.00 10.97 89 PHE B CA 1
ATOM 7359 C C . PHE B 1 89 ? 4.892 -9.512 19.683 1.00 10.53 89 PHE B C 1
ATOM 7360 O O . PHE B 1 89 ? 4.928 -8.378 19.182 1.00 10.62 89 PHE B O 1
ATOM 7377 N N . ARG B 1 90 ? 3.939 -10.387 19.376 1.00 10.81 90 ARG B N 1
ATOM 7378 C CA . ARG B 1 90 ? 2.820 -10.008 18.518 1.00 11.33 90 ARG B CA 1
ATOM 7379 C C . ARG B 1 90 ? 1.998 -8.895 19.175 1.00 11.47 90 ARG B C 1
ATOM 7380 O O . ARG B 1 90 ? 1.519 -7.977 18.504 1.00 11.21 90 ARG B O 1
ATOM 7401 N N . ILE B 1 91 ? 1.834 -8.981 20.493 1.00 9.73 91 ILE B N 1
ATOM 7402 C CA . ILE B 1 91 ? 1.085 -7.974 21.236 1.00 9.36 91 ILE B CA 1
ATOM 7403 C C . ILE B 1 91 ? 1.788 -6.609 21.151 1.00 8.81 91 ILE B C 1
ATOM 7404 O O . ILE B 1 91 ? 1.141 -5.575 20.901 1.00 9.64 91 ILE B O 1
ATOM 7420 N N . TRP B 1 92 ? 3.114 -6.616 21.268 1.00 9.25 92 TRP B N 1
ATOM 7421 C CA . TRP B 1 92 ? 3.902 -5.383 21.204 1.00 8.05 92 TRP B CA 1
ATOM 7422 C C . TRP B 1 92 ? 3.761 -4.750 19.828 1.00 8.33 92 TRP B C 1
ATOM 7423 O O . TRP B 1 92 ? 3.528 -3.540 19.701 1.00 8.92 92 TRP B O 1
ATOM 7444 N N . THR B 1 93 ? 3.912 -5.558 18.787 1.00 8.68 93 THR B N 1
ATOM 7445 C CA . THR B 1 93 ? 3.752 -5.061 17.435 1.00 9.36 93 THR B CA 1
ATOM 7446 C C . THR B 1 93 ? 2.382 -4.435 17.243 1.00 9.19 93 THR B C 1
ATOM 7447 O O . THR B 1 93 ? 2.283 -3.358 16.631 1.00 9.78 93 THR B O 1
ATOM 7458 N N . ARG B 1 94 ? 1.321 -5.074 17.735 1.00 9.57 94 ARG B N 1
ATOM 7459 C CA . ARG B 1 94 ? -0.000 -4.501 17.618 1.00 9.93 94 ARG B CA 1
ATOM 7460 C C . ARG B 1 94 ? -0.078 -3.166 18.368 1.00 10.39 94 ARG B C 1
ATOM 7461 O O . ARG B 1 94 ? -0.587 -2.179 17.840 1.00 10.88 94 ARG B O 1
ATOM 7482 N N . LEU B 1 95 ? 0.449 -3.111 19.580 1.00 9.41 95 LEU B N 1
ATOM 7483 C CA . LEU B 1 95 ? 0.371 -1.905 20.386 1.00 9.29 95 LEU B CA 1
ATOM 7484 C C . LEU B 1 95 ? 1.024 -0.728 19.665 1.00 9.26 95 LEU B C 1
ATOM 7485 O O . LEU B 1 95 ? 0.572 0.414 19.803 1.00 9.82 95 LEU B O 1
ATOM 7501 N N . MET B 1 96 ? 2.111 -0.990 18.943 1.00 8.80 96 MET B N 1
ATOM 7502 C CA . MET B 1 96 ? 2.918 0.078 18.370 1.00 7.68 96 MET B CA 1
ATOM 7503 C C . MET B 1 96 ? 2.600 0.356 16.915 1.00 9.27 96 MET B C 1
ATOM 7504 O O . MET B 1 96 ? 3.237 1.187 16.260 1.00 9.35 96 MET B O 1
ATOM 7518 N N . THR B 1 97 ? 1.569 -0.290 16.398 1.00 8.67 97 THR B N 1
ATOM 7519 C CA . THR B 1 97 ? 1.108 0.049 15.067 1.00 10.46 97 THR B CA 1
ATOM 7520 C C . THR B 1 97 ? 0.587 1.494 15.007 1.00 8.91 97 THR B C 1
ATOM 7521 O O . THR B 1 97 ? -0.071 1.963 15.936 1.00 9.79 97 THR B O 1
ATOM 7532 N N . ASN B 1 98 ? 0.950 2.190 13.926 1.00 8.93 98 ASN B N 1
ATOM 7533 C CA . ASN B 1 98 ? 0.575 3.586 13.682 1.00 8.83 98 ASN B CA 1
ATOM 7534 C C . ASN B 1 98 ? 1.153 4.580 14.701 1.00 8.19 98 ASN B C 1
ATOM 7535 O O . ASN B 1 98 ? 0.608 5.687 14.878 1.00 8.22 98 ASN B O 1
ATOM 7546 N N . GLU B 1 99 ? 2.281 4.217 15.312 1.00 7.81 99 GLU B N 1
ATOM 7547 C CA . GLU B 1 99 ? 3.037 5.121 16.183 1.00 7.25 99 GLU B CA 1
ATOM 7548 C C . GLU B 1 99 ? 4.282 5.574 15.428 1.00 8.00 99 GLU B C 1
ATOM 7549 O O . GLU B 1 99 ? 5.052 4.742 14.917 1.00 8.28 99 GLU B O 1
ATOM 7561 N N . LYS B 1 100 ? 4.476 6.889 15.339 1.00 7.00 100 LYS B N 1
ATOM 7562 C CA . LYS B 1 100 ? 5.655 7.423 14.662 1.00 8.78 100 LYS B CA 1
ATOM 7563 C C . LYS B 1 100 ? 6.907 7.249 15.514 1.00 6.52 100 LYS B C 1
ATOM 7564 O O . LYS B 1 100 ? 6.818 7.185 16.743 1.00 6.68 100 LYS B O 1
ATOM 7583 N N . PRO B 1 101 ? 8.084 7.192 14.866 1.00 6.90 101 PRO B N 1
ATOM 7584 C CA . PRO B 1 101 ? 9.330 7.047 15.614 1.00 6.63 101 PRO B CA 1
ATOM 7585 C C . PRO B 1 101 ? 9.746 8.321 16.350 1.00 6.11 101 PRO B C 1
ATOM 7586 O O . PRO B 1 101 ? 9.189 9.403 16.090 1.00 6.65 101 PRO B O 1
ATOM 7597 N N . GLY B 1 102 ? 10.728 8.209 17.235 1.00 6.17 102 GLY B N 1
ATOM 7598 C CA . GLY B 1 102 ? 11.083 9.307 18.117 1.00 7.53 102 GLY B CA 1
ATOM 7599 C C . GLY B 1 102 ? 10.040 9.461 19.204 1.00 7.24 102 GLY B C 1
ATOM 7600 O O . GLY B 1 102 ? 9.027 8.753 19.269 1.00 7.25 102 GLY B O 1
ATOM 7604 N N . GLY B 1 103 ? 10.251 10.434 20.078 1.00 6.96 103 GLY B N 1
ATOM 7605 C CA . GLY B 1 103 ? 9.249 10.774 21.077 1.00 6.68 103 GLY B CA 1
ATOM 7606 C C . GLY B 1 103 ? 9.043 9.701 22.151 1.00 5.37 103 GLY B C 1
ATOM 7607 O O . GLY B 1 103 ? 7.900 9.401 22.523 1.00 5.44 103 GLY B O 1
ATOM 7611 N N . HIS B 1 104 ? 10.131 9.142 22.671 1.00 6.38 104 HIS B N 1
ATOM 7612 C CA . HIS B 1 104 ? 10.065 8.031 23.615 1.00 6.87 104 HIS B CA 1
ATOM 7613 C C . HIS B 1 104 ? 9.894 8.553 25.045 1.00 5.86 104 HIS B C 1
ATOM 7614 O O . HIS B 1 104 ? 10.848 8.653 25.817 1.00 6.85 104 HIS B O 1
ATOM 7629 N N . GLY B 1 105 ? 8.647 8.884 25.385 1.00 7.32 105 GLY B N 1
ATOM 7630 C CA . GLY B 1 105 ? 8.236 9.305 26.708 1.00 5.37 105 GLY B CA 1
ATOM 7631 C C . GLY B 1 105 ? 6.725 9.177 26.792 1.00 7.06 105 GLY B C 1
ATOM 7632 O O . GLY B 1 105 ? 6.021 9.314 25.782 1.00 7.37 105 GLY B O 1
ATOM 7636 N N . GLU B 1 106 ? 6.246 8.897 28.000 1.00 6.60 106 GLU B N 1
ATOM 7637 C CA . GLU B 1 106 ? 4.827 8.752 28.334 1.00 5.29 106 GLU B CA 1
ATOM 7638 C C . GLU B 1 106 ? 4.183 7.522 27.670 1.00 7.30 106 GLU B C 1
ATOM 7639 O O . GLU B 1 106 ? 3.724 6.622 28.372 1.00 7.32 106 GLU B O 1
ATOM 7651 N N . ARG B 1 107 ? 4.151 7.470 26.338 1.00 5.75 107 ARG B N 1
ATOM 7652 C CA . ARG B 1 107 ? 3.636 6.262 25.681 1.00 6.04 107 ARG B CA 1
ATOM 7653 C C . ARG B 1 107 ? 4.540 5.054 25.995 1.00 6.40 107 ARG B C 1
ATOM 7654 O O . ARG B 1 107 ? 4.082 3.925 25.967 1.00 7.29 107 ARG B O 1
ATOM 7675 N N . SER B 1 108 ? 5.828 5.297 26.230 1.00 5.75 108 SER B N 1
ATOM 7676 C CA . SER B 1 108 ? 6.753 4.248 26.660 1.00 6.40 108 SER B CA 1
ATOM 7677 C C . SER B 1 108 ? 6.341 3.620 27.993 1.00 6.40 108 SER B C 1
ATOM 7678 O O . SER B 1 108 ? 6.557 2.435 28.235 1.00 7.11 108 SER B O 1
ATOM 7686 N N . VAL B 1 109 ? 5.761 4.435 28.861 1.00 5.31 109 VAL B N 1
ATOM 7687 C CA . VAL B 1 109 ? 5.250 4.010 30.159 1.00 6.45 109 VAL B CA 1
ATOM 7688 C C . VAL B 1 109 ? 3.959 3.215 29.983 1.00 6.07 109 VAL B C 1
ATOM 7689 O O . VAL B 1 109 ? 3.790 2.177 30.609 1.00 7.13 109 VAL B O 1
ATOM 7702 N N . ALA B 1 110 ? 3.041 3.696 29.141 1.00 7.24 110 ALA B N 1
ATOM 7703 C CA . ALA B 1 110 ? 1.815 2.936 28.861 1.00 6.79 110 ALA B CA 1
ATOM 7704 C C . ALA B 1 110 ? 2.116 1.529 28.338 1.00 7.61 110 ALA B C 1
ATOM 7705 O O . ALA B 1 110 ? 1.585 0.533 28.848 1.00 7.34 110 ALA B O 1
ATOM 7712 N N . VAL B 1 111 ? 2.990 1.453 27.344 1.00 6.98 111 VAL B N 1
ATOM 7713 C CA . VAL B 1 111 ? 3.331 0.160 26.745 1.00 6.41 111 VAL B CA 1
ATOM 7714 C C . VAL B 1 111 ? 4.106 -0.715 27.740 1.00 6.57 111 VAL B C 1
ATOM 7715 O O . VAL B 1 111 ? 3.868 -1.923 27.826 1.00 7.24 111 VAL B O 1
ATOM 7728 N N . GLY B 1 112 ? 5.027 -0.117 28.490 1.00 6.62 112 GLY B N 1
ATOM 7729 C CA . GLY B 1 112 ? 5.751 -0.839 29.525 1.00 6.50 112 GLY B CA 1
ATOM 7730 C C . GLY B 1 112 ? 4.831 -1.455 30.560 1.00 6.80 112 GLY B C 1
ATOM 7731 O O . GLY B 1 112 ? 5.090 -2.566 31.039 1.00 6.46 112 GLY B O 1
ATOM 7735 N N . THR B 1 113 ? 3.743 -0.773 30.892 1.00 6.19 113 THR B N 1
ATOM 7736 C CA . THR B 1 113 ? 2.835 -1.256 31.921 1.00 7.81 113 THR B CA 1
ATOM 7737 C C . THR B 1 113 ? 2.001 -2.413 31.389 1.00 6.50 113 THR B C 1
ATOM 7738 O O . THR B 1 113 ? 1.797 -3.409 32.084 1.00 7.19 113 THR B O 1
ATOM 7749 N N . ILE B 1 114 ? 1.517 -2.303 30.159 1.00 7.00 114 ILE B N 1
ATOM 7750 C CA . ILE B 1 114 ? 0.788 -3.413 29.545 1.00 7.50 114 ILE B CA 1
ATOM 7751 C C . ILE B 1 114 ? 1.709 -4.629 29.363 1.00 6.60 114 ILE B C 1
ATOM 7752 O O . ILE B 1 114 ? 1.333 -5.755 29.685 1.00 7.41 114 ILE B O 1
ATOM 7768 N N . ASP B 1 115 ? 2.922 -4.398 28.871 1.00 6.17 115 ASP B N 1
ATOM 7769 C CA . ASP B 1 115 ? 3.893 -5.471 28.699 1.00 7.37 115 ASP B CA 1
ATOM 7770 C C . ASP B 1 115 ? 4.129 -6.226 30.013 1.00 7.48 115 ASP B C 1
ATOM 7771 O O . ASP B 1 115 ? 4.141 -7.463 30.013 1.00 7.47 115 ASP B O 1
ATOM 7780 N N . MET B 1 116 ? 4.253 -5.514 31.128 1.00 5.82 116 MET B N 1
ATOM 7781 C CA . MET B 1 116 ? 4.451 -6.190 32.420 1.00 6.79 116 MET B CA 1
ATOM 7782 C C . MET B 1 116 ? 3.299 -7.167 32.681 1.00 6.25 116 MET B C 1
ATOM 7783 O O . MET B 1 116 ? 3.523 -8.317 33.065 1.00 6.53 116 MET B O 1
ATOM 7797 N N . ALA B 1 117 ? 2.068 -6.693 32.515 1.00 7.34 117 ALA B N 1
ATOM 7798 C CA . ALA B 1 117 ? 0.882 -7.516 32.729 1.00 9.68 117 ALA B CA 1
ATOM 7799 C C . ALA B 1 117 ? 0.816 -8.692 31.765 1.00 8.36 117 ALA B C 1
ATOM 7800 O O . ALA B 1 117 ? 0.386 -9.786 32.151 1.00 7.82 117 ALA B O 1
ATOM 7807 N N . VAL B 1 118 ? 1.255 -8.489 30.530 1.00 8.06 118 VAL B N 1
ATOM 7808 C CA . VAL B 1 118 ? 1.252 -9.551 29.544 1.00 9.31 118 VAL B CA 1
ATOM 7809 C C . VAL B 1 118 ? 2.221 -10.652 29.971 1.00 8.10 118 VAL B C 1
ATOM 7810 O O . VAL B 1 118 ? 1.875 -11.840 29.981 1.00 9.29 118 VAL B O 1
ATOM 7823 N N . TRP B 1 119 ? 3.440 -10.286 30.339 1.00 7.26 119 TRP B N 1
ATOM 7824 C CA . TRP B 1 119 ? 4.385 -11.307 30.779 1.00 8.62 119 TRP B CA 1
ATOM 7825 C C . TRP B 1 119 ? 3.946 -12.017 32.061 1.00 7.37 119 TRP B C 1
ATOM 7826 O O . TRP B 1 119 ? 4.188 -13.210 32.227 1.00 7.82 119 TRP B O 1
ATOM 7847 N N . ASP B 1 120 ? 3.317 -11.287 32.972 1.00 7.11 120 ASP B N 1
ATOM 7848 C CA . ASP B 1 120 ? 2.760 -11.896 34.173 1.00 7.24 120 ASP B CA 1
ATOM 7849 C C . ASP B 1 120 ? 1.751 -12.981 33.767 1.00 7.94 120 ASP B C 1
ATOM 7850 O O . ASP B 1 120 ? 1.808 -14.100 34.263 1.00 8.67 120 ASP B O 1
ATOM 7859 N N . ALA B 1 121 ? 0.843 -12.642 32.856 1.00 8.23 121 ALA B N 1
ATOM 7860 C CA . ALA B 1 121 ? -0.143 -13.606 32.370 1.00 8.96 121 ALA B CA 1
ATOM 7861 C C . ALA B 1 121 ? 0.490 -14.807 31.673 1.00 9.37 121 ALA B C 1
ATOM 7862 O O . ALA B 1 121 ? 0.078 -15.946 31.898 1.00 9.90 121 ALA B O 1
ATOM 7869 N N . VAL B 1 122 ? 1.493 -14.558 30.838 1.00 9.71 122 VAL B N 1
ATOM 7870 C CA . VAL B 1 122 ? 2.152 -15.651 30.106 1.00 9.90 122 VAL B CA 1
ATOM 7871 C C . VAL B 1 122 ? 2.787 -16.633 31.071 1.00 10.50 122 VAL B C 1
ATOM 7872 O O . VAL B 1 122 ? 2.622 -17.842 30.926 1.00 10.69 122 VAL B O 1
ATOM 7885 N N . ALA B 1 123 ? 3.497 -16.123 32.072 1.00 9.80 123 ALA B N 1
ATOM 7886 C CA . ALA B 1 123 ? 4.105 -16.998 33.056 1.00 8.99 123 ALA B CA 1
ATOM 7887 C C . ALA B 1 123 ? 3.052 -17.744 33.880 1.00 10.54 123 ALA B C 1
ATOM 7888 O O . ALA B 1 123 ? 3.219 -18.926 34.172 1.00 10.61 123 ALA B O 1
ATOM 7895 N N . LYS B 1 124 ? 1.959 -17.071 34.237 1.00 9.48 124 LYS B N 1
ATOM 7896 C CA . LYS B 1 124 ? 0.882 -17.737 34.965 1.00 10.74 124 LYS B CA 1
ATOM 7897 C C . LYS B 1 124 ? 0.251 -18.854 34.129 1.00 11.44 124 LYS B C 1
ATOM 7898 O O . LYS B 1 124 ? -0.034 -19.939 34.651 1.00 11.88 124 LYS B O 1
ATOM 7917 N N . ILE B 1 125 ? 0.027 -18.606 32.840 1.00 10.85 125 ILE B N 1
ATOM 7918 C CA . ILE B 1 125 ? -0.525 -19.638 31.965 1.00 12.70 125 ILE B CA 1
ATOM 7919 C C . ILE B 1 125 ? 0.441 -20.822 31.875 1.00 11.97 125 ILE B C 1
ATOM 7920 O O . ILE B 1 125 ? 0.011 -21.976 31.853 1.00 14.19 125 ILE B O 1
ATOM 7936 N N . ALA B 1 126 ? 1.738 -20.540 31.820 1.00 11.91 126 ALA B N 1
ATOM 7937 C CA . ALA B 1 126 ? 2.768 -21.578 31.779 1.00 13.53 126 ALA B CA 1
ATOM 7938 C C . ALA B 1 126 ? 2.984 -22.256 33.128 1.00 11.82 126 ALA B C 1
ATOM 7939 O O . ALA B 1 126 ? 3.620 -23.317 33.188 1.00 13.96 126 ALA B O 1
ATOM 7946 N N . GLY B 1 127 ? 2.488 -21.649 34.202 1.00 10.06 127 GLY B N 1
ATOM 7947 C CA . GLY B 1 127 ? 2.606 -22.233 35.530 1.00 10.19 127 GLY B CA 1
ATOM 7948 C C . GLY B 1 127 ? 3.953 -22.072 36.215 1.00 12.95 127 GLY B C 1
ATOM 7949 O O . GLY B 1 127 ? 4.290 -22.879 37.079 1.00 12.76 127 GLY B O 1
ATOM 7953 N N . VAL B 1 128 ? 4.717 -21.038 35.873 1.00 9.28 128 VAL B N 1
ATOM 7954 C CA . VAL B 1 128 ? 6.047 -20.867 36.424 1.00 9.99 128 VAL B CA 1
ATOM 7955 C C . VAL B 1 128 ? 6.288 -19.424 36.810 1.00 9.75 128 VAL B C 1
ATOM 7956 O O . VAL B 1 128 ? 5.646 -18.493 36.295 1.00 8.58 128 VAL B O 1
ATOM 7969 N N . PRO B 1 129 ? 7.261 -19.194 37.690 1.00 8.57 129 PRO B N 1
ATOM 7970 C CA . PRO B 1 129 ? 7.691 -17.811 37.936 1.00 9.96 129 PRO B CA 1
ATOM 7971 C C . PRO B 1 129 ? 8.273 -17.213 36.664 1.00 8.34 129 PRO B C 1
ATOM 7972 O O . PRO B 1 129 ? 8.837 -17.950 35.858 1.00 8.12 129 PRO B O 1
ATOM 7983 N N . LEU B 1 130 ? 8.145 -15.900 36.488 1.00 6.96 130 LEU B N 1
ATOM 7984 C CA . LEU B 1 130 ? 8.596 -15.296 35.242 1.00 7.58 130 LEU B CA 1
ATOM 7985 C C . LEU B 1 130 ? 10.093 -15.518 34.987 1.00 7.40 130 LEU B C 1
ATOM 7986 O O . LEU B 1 130 ? 10.485 -15.794 33.859 1.00 7.38 130 LEU B O 1
ATOM 8002 N N . TYR B 1 131 ? 10.921 -15.502 36.037 1.00 6.64 131 TYR B N 1
ATOM 8003 C CA . TYR B 1 131 ? 12.355 -15.669 35.827 1.00 6.60 131 TYR B CA 1
ATOM 8004 C C . TYR B 1 131 ? 12.625 -17.020 35.184 1.00 8.11 131 TYR B C 1
ATOM 8005 O O . TYR B 1 131 ? 13.564 -17.147 34.401 1.00 8.40 131 TYR B O 1
ATOM 8023 N N . ARG B 1 132 ? 11.828 -18.029 35.554 1.00 7.07 132 ARG B N 1
ATOM 8024 C CA . ARG B 1 132 ? 11.986 -19.381 35.023 1.00 7.93 132 ARG B CA 1
ATOM 8025 C C . ARG B 1 132 ? 11.589 -19.438 33.550 1.00 8.85 132 ARG B C 1
ATOM 8026 O O . ARG B 1 132 ? 12.300 -20.023 32.724 1.00 8.17 132 ARG B O 1
ATOM 8047 N N . LEU B 1 133 ? 10.470 -18.793 33.225 1.00 8.56 133 LEU B N 1
ATOM 8048 C CA . LEU B 1 133 ? 10.060 -18.678 31.826 1.00 7.89 133 LEU B CA 1
ATOM 8049 C C . LEU B 1 133 ? 11.160 -18.044 30.985 1.00 7.92 133 LEU B C 1
ATOM 8050 O O . LEU B 1 133 ? 11.481 -18.518 29.899 1.00 8.91 133 LEU B O 1
ATOM 8066 N N . LEU B 1 134 ? 11.749 -16.973 31.499 1.00 7.66 134 LEU B N 1
ATOM 8067 C CA . LEU B 1 134 ? 12.749 -16.228 30.742 1.00 10.31 134 LEU B CA 1
ATOM 8068 C C . LEU B 1 134 ? 14.054 -17.004 30.605 1.00 8.93 134 LEU B C 1
ATOM 8069 O O . LEU B 1 134 ? 14.639 -17.069 29.516 1.00 10.01 134 LEU B O 1
ATOM 8085 N N . ALA B 1 135 ? 14.499 -17.623 31.694 1.00 9.35 135 ALA B N 1
ATOM 8086 C CA . ALA B 1 135 ? 15.704 -18.429 31.659 1.00 9.31 135 ALA B CA 1
ATOM 8087 C C . ALA B 1 135 ? 15.546 -19.572 30.659 1.00 8.69 135 ALA B C 1
ATOM 8088 O O . ALA B 1 135 ? 16.468 -19.859 29.886 1.00 10.23 135 ALA B O 1
ATOM 8095 N N . ASP B 1 136 ? 14.390 -20.228 30.660 1.00 9.21 136 ASP B N 1
ATOM 8096 C CA . ASP B 1 136 ? 14.166 -21.364 29.770 1.00 8.74 136 ASP B CA 1
ATOM 8097 C C . ASP B 1 136 ? 14.141 -20.918 28.314 1.00 11.47 136 ASP B C 1
ATOM 8098 O O . ASP B 1 136 ? 14.660 -21.623 27.454 1.00 11.95 136 ASP B O 1
ATOM 8107 N N . ARG B 1 137 ? 13.503 -19.784 28.022 1.00 10.78 137 ARG B N 1
ATOM 8108 C CA . ARG B 1 137 ? 13.332 -19.353 26.636 1.00 11.62 137 ARG B CA 1
ATOM 8109 C C . ARG B 1 137 ? 14.575 -18.656 26.085 1.00 14.76 137 ARG B C 1
ATOM 8110 O O . ARG B 1 137 ? 14.842 -18.729 24.872 1.00 17.50 137 ARG B O 1
ATOM 8131 N N . PHE B 1 138 ? 15.328 -17.972 26.944 1.00 12.69 138 PHE B N 1
ATOM 8132 C CA . PHE B 1 138 ? 16.408 -17.113 26.464 1.00 13.22 138 PHE B CA 1
ATOM 8133 C C . PHE B 1 138 ? 17.815 -17.426 26.956 1.00 14.47 138 PHE B C 1
ATOM 8134 O O . PHE B 1 138 ? 18.776 -16.887 26.407 1.00 14.95 138 PHE B O 1
ATOM 8151 N N . ARG B 1 139 ? 17.952 -18.268 27.982 1.00 12.89 139 ARG B N 1
ATOM 8152 C CA . ARG B 1 139 ? 19.266 -18.530 28.574 1.00 12.58 139 ARG B CA 1
ATOM 8153 C C . ARG B 1 139 ? 19.525 -20.022 28.791 1.00 14.03 139 ARG B C 1
ATOM 8154 O O . ARG B 1 139 ? 20.263 -20.398 29.699 1.00 12.96 139 ARG B O 1
ATOM 8175 N N . GLY B 1 140 ? 18.910 -20.870 27.971 1.00 13.12 140 GLY B N 1
ATOM 8176 C CA . GLY B 1 140 ? 19.176 -22.299 28.015 1.00 13.97 140 GLY B CA 1
ATOM 8177 C C . GLY B 1 140 ? 18.826 -22.938 29.347 1.00 14.05 140 GLY B C 1
ATOM 8178 O O . GLY B 1 140 ? 19.406 -23.968 29.716 1.00 15.15 140 GLY B O 1
ATOM 8182 N N . GLY B 1 141 ? 17.881 -22.333 30.068 1.00 12.28 141 GLY B N 1
ATOM 8183 C CA . GLY B 1 141 ? 17.394 -22.870 31.328 1.00 11.68 141 GLY B CA 1
ATOM 8184 C C . GLY B 1 141 ? 18.222 -22.491 32.533 1.00 11.38 141 GLY B C 1
ATOM 8185 O O . GLY B 1 141 ? 17.929 -22.940 33.642 1.00 13.46 141 GLY B O 1
ATOM 8189 N N . VAL B 1 142 ? 19.262 -21.687 32.342 1.00 10.80 142 VAL B N 1
ATOM 8190 C CA . VAL B 1 142 ? 20.103 -21.256 33.453 1.00 10.61 142 VAL B CA 1
ATOM 8191 C C . VAL B 1 142 ? 19.593 -19.947 34.060 1.00 9.43 142 VAL B C 1
ATOM 8192 O O . VAL B 1 142 ? 19.573 -18.911 33.385 1.00 10.47 142 VAL B O 1
ATOM 8205 N N . ALA B 1 143 ? 19.169 -19.995 35.322 1.00 10.52 143 ALA B N 1
ATOM 8206 C CA . ALA B 1 143 ? 18.770 -18.801 36.060 1.00 8.74 143 ALA B CA 1
ATOM 8207 C C . ALA B 1 143 ? 19.690 -18.537 37.236 1.00 7.70 143 ALA B C 1
ATOM 8208 O O . ALA B 1 143 ? 20.222 -19.484 37.836 1.00 8.47 143 ALA B O 1
ATOM 8215 N N . ASP B 1 144 ? 19.860 -17.278 37.597 1.00 8.11 144 ASP B N 1
ATOM 8216 C CA . ASP B 1 144 ? 20.587 -16.958 38.817 1.00 8.96 144 ASP B CA 1
ATOM 8217 C C . ASP B 1 144 ? 19.802 -17.473 40.018 1.00 7.47 144 ASP B C 1
ATOM 8218 O O . ASP B 1 144 ? 18.566 -17.401 40.042 1.00 9.51 144 ASP B O 1
ATOM 8227 N N . ASP B 1 145 ? 20.515 -17.952 41.036 1.00 8.50 145 ASP B N 1
ATOM 8228 C CA . ASP B 1 145 ? 19.901 -18.397 42.290 1.00 8.75 145 ASP B CA 1
ATOM 8229 C C . ASP B 1 145 ? 19.277 -17.231 43.054 1.00 8.17 145 ASP B C 1
ATOM 8230 O O . ASP B 1 145 ? 18.320 -17.406 43.809 1.00 10.69 145 ASP B O 1
ATOM 8239 N N . GLY B 1 146 ? 19.822 -16.040 42.850 1.00 8.58 146 GLY B N 1
ATOM 8240 C CA . GLY B 1 146 ? 19.370 -14.850 43.547 1.00 9.60 146 GLY B CA 1
ATOM 8241 C C . GLY B 1 146 ? 19.888 -13.604 42.854 1.00 9.63 146 GLY B C 1
ATOM 8242 O O . GLY B 1 146 ? 20.648 -13.701 41.891 1.00 10.18 146 GLY B O 1
ATOM 8246 N N . VAL B 1 147 ? 19.480 -12.441 43.349 1.00 7.14 147 VAL B N 1
ATOM 8247 C CA . VAL B 1 147 ? 19.740 -11.169 42.694 1.00 7.22 147 VAL B CA 1
ATOM 8248 C C . VAL B 1 147 ? 20.359 -10.186 43.685 1.00 6.66 147 VAL B C 1
ATOM 8249 O O . VAL B 1 147 ? 19.895 -10.044 44.833 1.00 8.27 147 VAL B O 1
ATOM 8262 N N . TRP B 1 148 ? 21.397 -9.504 43.227 1.00 6.50 148 TRP B N 1
ATOM 8263 C CA . TRP B 1 148 ? 22.009 -8.435 43.990 1.00 7.43 148 TRP B CA 1
ATOM 8264 C C . TRP B 1 148 ? 21.062 -7.255 44.041 1.00 7.34 148 TRP B C 1
ATOM 8265 O O . TRP B 1 148 ? 20.563 -6.812 42.997 1.00 8.18 148 TRP B O 1
ATOM 8286 N N . VAL B 1 149 ? 20.816 -6.748 45.243 1.00 6.67 149 VAL B N 1
ATOM 8287 C CA . VAL B 1 149 ? 19.935 -5.594 45.454 1.00 6.49 149 VAL B CA 1
ATOM 8288 C C . VAL B 1 149 ? 20.548 -4.567 46.404 1.00 6.63 149 VAL B C 1
ATOM 8289 O O . VAL B 1 149 ? 21.273 -4.928 47.318 1.00 8.29 149 VAL B O 1
ATOM 8302 N N . TYR B 1 150 ? 20.252 -3.291 46.173 1.00 6.20 150 TYR B N 1
ATOM 8303 C CA . TYR B 1 150 ? 20.674 -2.211 47.042 1.00 6.89 150 TYR B CA 1
ATOM 8304 C C . TYR B 1 150 ? 19.436 -1.412 47.427 1.00 7.50 150 TYR B C 1
ATOM 8305 O O . TYR B 1 150 ? 18.411 -1.441 46.730 1.00 7.50 150 TYR B O 1
ATOM 8323 N N . ALA B 1 151 ? 19.532 -0.698 48.542 1.00 6.56 151 ALA B N 1
ATOM 8324 C CA . ALA B 1 151 ? 18.392 0.021 49.103 1.00 7.41 151 ALA B CA 1
ATOM 8325 C C . ALA B 1 151 ? 18.507 1.498 48.744 1.00 6.52 151 ALA B C 1
ATOM 8326 O O . ALA B 1 151 ? 19.466 2.185 49.149 1.00 7.85 151 ALA B O 1
ATOM 8333 N N . ALA B 1 152 ? 17.535 1.988 47.986 1.00 6.27 152 ALA B N 1
ATOM 8334 C CA . ALA B 1 152 ? 17.507 3.384 47.539 1.00 7.82 152 ALA B CA 1
ATOM 8335 C C . ALA B 1 152 ? 16.552 4.234 48.356 1.00 6.88 152 ALA B C 1
ATOM 8336 O O . ALA B 1 152 ? 15.365 3.918 48.493 1.00 8.44 152 ALA B O 1
ATOM 8343 N N . GLY B 1 153 ? 17.076 5.337 48.886 1.00 6.36 153 GLY B N 1
ATOM 8344 C CA . GLY B 1 153 ? 16.277 6.336 49.560 1.00 6.81 153 GLY B CA 1
ATOM 8345 C C . GLY B 1 153 ? 17.097 7.605 49.684 1.00 7.00 153 GLY B C 1
ATOM 8346 O O . GLY B 1 153 ? 17.588 8.127 48.694 1.00 7.13 153 GLY B O 1
ATOM 8350 N N . GLY B 1 154 ? 17.251 8.094 50.900 1.00 7.24 154 GLY B N 1
ATOM 8351 C CA . GLY B 1 154 ? 18.026 9.299 51.146 1.00 5.61 154 GLY B CA 1
ATOM 8352 C C . GLY B 1 154 ? 17.522 10.516 50.396 1.00 5.54 154 GLY B C 1
ATOM 8353 O O . GLY B 1 154 ? 18.319 11.324 49.939 1.00 5.78 154 GLY B O 1
ATOM 8357 N N . TYR B 1 155 ? 16.197 10.668 50.342 1.00 6.31 155 TYR B N 1
ATOM 8358 C CA . TYR B 1 155 ? 15.558 11.821 49.724 1.00 5.80 155 TYR B CA 1
ATOM 8359 C C . TYR B 1 155 ? 15.657 13.001 50.677 1.00 6.92 155 TYR B C 1
ATOM 8360 O O . TYR B 1 155 ? 15.819 12.826 51.894 1.00 7.09 155 TYR B O 1
ATOM 8378 N N . TYR B 1 156 ? 15.563 14.209 50.119 1.00 7.12 156 TYR B N 1
ATOM 8379 C CA . TYR B 1 156 ? 15.361 15.401 50.932 1.00 5.32 156 TYR B CA 1
ATOM 8380 C C . TYR B 1 156 ? 13.892 15.433 51.354 1.00 5.83 156 TYR B C 1
ATOM 8381 O O . TYR B 1 156 ? 13.018 14.941 50.630 1.00 7.51 156 TYR B O 1
ATOM 8399 N N . TYR B 1 157 ? 13.614 16.024 52.511 1.00 6.72 157 TYR B N 1
ATOM 8400 C CA . TYR B 1 157 ? 12.251 16.091 53.025 1.00 6.82 157 TYR B CA 1
ATOM 8401 C C . TYR B 1 157 ? 12.214 17.218 54.049 1.00 8.94 157 TYR B C 1
ATOM 8402 O O . TYR B 1 157 ? 13.188 17.427 54.773 1.00 10.63 157 TYR B O 1
ATOM 8420 N N . PRO B 1 158 ? 11.105 17.968 54.115 1.00 8.83 158 PRO B N 1
ATOM 8421 C CA . PRO B 1 158 ? 11.050 19.065 55.089 1.00 8.94 158 PRO B CA 1
ATOM 8422 C C . PRO B 1 158 ? 11.278 18.589 56.526 1.00 10.02 158 PRO B C 1
ATOM 8423 O O . PRO B 1 158 ? 10.618 17.657 56.983 1.00 10.62 158 PRO B O 1
ATOM 8434 N N . GLY B 1 159 ? 12.209 19.228 57.223 1.00 11.14 159 GLY B N 1
ATOM 8435 C CA . GLY B 1 159 ? 12.540 18.843 58.583 1.00 13.29 159 GLY B CA 1
ATOM 8436 C C . GLY B 1 159 ? 13.462 17.638 58.738 1.00 12.73 159 GLY B C 1
ATOM 8437 O O . GLY B 1 159 ? 13.850 17.318 59.865 1.00 13.02 159 GLY B O 1
ATOM 8441 N N . LYS B 1 160 ? 13.806 16.968 57.639 1.00 7.98 160 LYS B N 1
ATOM 8442 C CA . LYS B 1 160 ? 14.683 15.806 57.698 1.00 8.11 160 LYS B CA 1
ATOM 8443 C C . LYS B 1 160 ? 16.142 16.211 57.780 1.00 9.08 160 LYS B C 1
ATOM 8444 O O . LYS B 1 160 ? 16.636 16.966 56.940 1.00 11.59 160 LYS B O 1
ATOM 8463 N N . ASP B 1 161 ? 16.803 15.745 58.839 1.00 9.61 161 ASP B N 1
ATOM 8464 C CA . ASP B 1 161 ? 18.181 16.117 59.111 1.00 9.68 161 ASP B CA 1
ATOM 8465 C C . ASP B 1 161 ? 19.069 14.880 59.098 1.00 9.82 161 ASP B C 1
ATOM 8466 O O . ASP B 1 161 ? 18.609 13.771 58.771 1.00 7.77 161 ASP B O 1
ATOM 8475 N N . VAL B 1 162 ? 20.350 15.071 59.391 1.00 8.25 162 VAL B N 1
ATOM 8476 C CA . VAL B 1 162 ? 21.286 13.946 59.312 1.00 8.55 162 VAL B CA 1
ATOM 8477 C C . VAL B 1 162 ? 20.937 12.796 60.256 1.00 8.94 162 VAL B C 1
ATOM 8478 O O . VAL B 1 162 ? 21.154 11.629 59.898 1.00 8.44 162 VAL B O 1
ATOM 8491 N N . LYS B 1 163 ? 20.380 13.080 61.426 1.00 8.03 163 LYS B N 1
ATOM 8492 C CA . LYS B 1 163 ? 19.996 12.013 62.343 1.00 8.39 163 LYS B CA 1
ATOM 8493 C C . LYS B 1 163 ? 18.902 11.165 61.710 1.00 8.48 163 LYS B C 1
ATOM 8494 O O . LYS B 1 163 ? 18.954 9.932 61.749 1.00 8.59 163 LYS B O 1
ATOM 8513 N N . ALA B 1 164 ? 17.914 11.810 61.092 1.00 9.06 164 ALA B N 1
ATOM 8514 C CA . ALA B 1 164 ? 16.841 11.058 60.434 1.00 7.76 164 ALA B CA 1
ATOM 8515 C C . ALA B 1 164 ? 17.361 10.266 59.243 1.00 8.76 164 ALA B C 1
ATOM 8516 O O . ALA B 1 164 ? 16.930 9.117 58.995 1.00 7.82 164 ALA B O 1
ATOM 8523 N N . LEU B 1 165 ? 18.301 10.845 58.512 1.00 6.89 165 LEU B N 1
ATOM 8524 C CA . LEU B 1 165 ? 18.905 10.155 57.376 1.00 6.55 165 LEU B CA 1
ATOM 8525 C C . LEU B 1 165 ? 19.691 8.924 57.845 1.00 6.72 165 LEU B C 1
ATOM 8526 O O . LEU B 1 165 ? 19.609 7.854 57.246 1.00 7.39 165 LEU B O 1
ATOM 8542 N N . GLN B 1 166 ? 20.428 9.058 58.929 1.00 8.38 166 GLN B N 1
ATOM 8543 C CA . GLN B 1 166 ? 21.119 7.919 59.508 1.00 8.27 166 GLN B CA 1
ATOM 8544 C C . GLN B 1 166 ? 20.143 6.847 59.947 1.00 7.68 166 GLN B C 1
ATOM 8545 O O . GLN B 1 166 ? 20.383 5.674 59.710 1.00 8.60 166 GLN B O 1
ATOM 8559 N N . ASP B 1 167 ? 19.039 7.234 60.578 1.00 8.44 167 ASP B N 1
ATOM 8560 C CA . ASP B 1 167 ? 18.062 6.250 61.038 1.00 11.67 167 ASP B CA 1
ATOM 8561 C C . ASP B 1 167 ? 17.470 5.492 59.863 1.00 7.76 167 ASP B C 1
ATOM 8562 O O . ASP B 1 167 ? 17.272 4.264 59.930 1.00 8.31 167 ASP B O 1
ATOM 8571 N N . GLU B 1 168 ? 17.214 6.207 58.776 1.00 7.67 168 GLU B N 1
ATOM 8572 C CA . GLU B 1 168 ? 16.709 5.603 57.560 1.00 7.12 168 GLU B CA 1
ATOM 8573 C C . GLU B 1 168 ? 17.689 4.542 57.066 1.00 7.61 168 GLU B C 1
ATOM 8574 O O . GLU B 1 168 ? 17.309 3.402 56.792 1.00 7.70 168 GLU B O 1
ATOM 8586 N N . MET B 1 169 ? 18.957 4.921 56.901 1.00 7.19 169 MET B N 1
ATOM 8587 C CA . MET B 1 169 ? 19.920 3.998 56.299 1.00 8.77 169 MET B CA 1
ATOM 8588 C C . MET B 1 169 ? 20.201 2.793 57.201 1.00 7.72 169 MET B C 1
ATOM 8589 O O . MET B 1 169 ? 20.408 1.675 56.711 1.00 8.37 169 MET B O 1
ATOM 8603 N N . ARG B 1 170 ? 20.170 3.005 58.514 1.00 8.78 170 ARG B N 1
ATOM 8604 C CA . ARG B 1 170 ? 20.372 1.926 59.459 1.00 9.27 170 ARG B CA 1
ATOM 8605 C C . ARG B 1 170 ? 19.235 0.917 59.304 1.00 10.39 170 ARG B C 1
ATOM 8606 O O . ARG B 1 170 ? 19.431 -0.301 59.411 1.00 9.07 170 ARG B O 1
ATOM 8627 N N . SER B 1 171 ? 18.028 1.416 59.067 1.00 8.30 171 SER B N 1
ATOM 8628 C CA . SER B 1 171 ? 16.879 0.546 58.902 1.00 8.95 171 SER B CA 1
ATOM 8629 C C . SER B 1 171 ? 16.969 -0.289 57.630 1.00 9.53 171 SER B C 1
ATOM 8630 O O . SER B 1 171 ? 16.453 -1.423 57.601 1.00 9.73 171 SER B O 1
ATOM 8638 N N . TYR B 1 172 ? 17.637 0.225 56.597 1.00 6.74 172 TYR B N 1
ATOM 8639 C CA . TYR B 1 172 ? 17.874 -0.558 55.392 1.00 8.48 172 TYR B CA 1
ATOM 8640 C C . TYR B 1 172 ? 18.896 -1.658 55.634 1.00 9.89 172 TYR B C 1
ATOM 8641 O O . TYR B 1 172 ? 18.704 -2.825 55.233 1.00 8.83 172 TYR B O 1
ATOM 8659 N N . ARG B 1 173 ? 19.993 -1.292 56.283 1.00 8.18 173 ARG B N 1
ATOM 8660 C CA . ARG B 1 173 ? 21.011 -2.267 56.676 1.00 8.76 173 ARG B CA 1
ATOM 8661 C C . ARG B 1 173 ? 20.434 -3.355 57.576 1.00 7.50 173 ARG B C 1
ATOM 8662 O O . ARG B 1 173 ? 20.733 -4.529 57.375 1.00 9.53 173 ARG B O 1
ATOM 8683 N N . ASP B 1 174 ? 19.565 -2.989 58.512 1.00 9.13 174 ASP B N 1
ATOM 8684 C CA . ASP B 1 174 ? 18.926 -3.958 59.407 1.00 10.59 174 ASP B CA 1
ATOM 8685 C C . ASP B 1 174 ? 17.997 -4.903 58.665 1.00 10.94 174 ASP B C 1
ATOM 8686 O O . ASP B 1 174 ? 17.723 -6.009 59.138 1.00 13.50 174 ASP B O 1
ATOM 8695 N N . ARG B 1 175 ? 17.534 -4.481 57.498 1.00 11.54 175 ARG B N 1
ATOM 8696 C CA . ARG B 1 175 ? 16.694 -5.312 56.651 1.00 9.64 175 ARG B CA 1
ATOM 8697 C C . ARG B 1 175 ? 17.483 -6.135 55.622 1.00 10.69 175 ARG B C 1
ATOM 8698 O O . ARG B 1 175 ? 16.901 -6.714 54.687 1.00 14.73 175 ARG B O 1
ATOM 8719 N N . GLY B 1 176 ? 18.801 -6.174 55.753 1.00 7.20 176 GLY B N 1
ATOM 8720 C CA . GLY B 1 176 ? 19.620 -7.061 54.940 1.00 8.78 176 GLY B CA 1
ATOM 8721 C C . GLY B 1 176 ? 20.387 -6.448 53.794 1.00 9.40 176 GLY B C 1
ATOM 8722 O O . GLY B 1 176 ? 21.192 -7.116 53.155 1.00 10.09 176 GLY B O 1
ATOM 8726 N N . TYR B 1 177 ? 20.152 -5.175 53.517 1.00 7.63 177 TYR B N 1
ATOM 8727 C CA . TYR B 1 177 ? 20.850 -4.511 52.422 1.00 8.03 177 TYR B CA 1
ATOM 8728 C C . TYR B 1 177 ? 22.233 -4.118 52.896 1.00 10.20 177 TYR B C 1
ATOM 8729 O O . TYR B 1 177 ? 22.381 -3.703 54.047 1.00 15.67 177 TYR B O 1
ATOM 8747 N N . ARG B 1 178 ? 23.250 -4.263 52.057 1.00 8.83 178 ARG B N 1
ATOM 8748 C CA . ARG B 1 178 ? 24.596 -3.802 52.396 1.00 8.66 178 ARG B CA 1
ATOM 8749 C C . ARG B 1 178 ? 24.868 -2.403 51.829 1.00 6.90 178 ARG B C 1
ATOM 8750 O O . ARG B 1 178 ? 25.415 -1.530 52.525 1.00 7.31 178 ARG B O 1
ATOM 8771 N N . VAL B 1 179 ? 24.537 -2.216 50.552 1.00 7.27 179 VAL B N 1
ATOM 8772 C CA . VAL B 1 179 ? 24.742 -0.971 49.814 1.00 6.98 179 VAL B CA 1
ATOM 8773 C C . VAL B 1 179 ? 23.449 -0.188 49.842 1.00 6.35 179 VAL B C 1
ATOM 8774 O O . VAL B 1 179 ? 22.349 -0.742 49.639 1.00 6.68 179 VAL B O 1
ATOM 8787 N N . VAL B 1 180 ? 23.585 1.112 50.109 1.00 6.41 180 VAL B N 1
ATOM 8788 C CA . VAL B 1 180 ? 22.454 2.034 50.074 1.00 5.48 180 VAL B CA 1
ATOM 8789 C C . VAL B 1 180 ? 22.719 3.179 49.091 1.00 6.66 180 VAL B C 1
ATOM 8790 O O . VAL B 1 180 ? 23.879 3.414 48.691 1.00 6.59 180 VAL B O 1
ATOM 8803 N N . LYS B 1 181 ? 21.656 3.863 48.677 1.00 5.44 181 LYS B N 1
ATOM 8804 C CA . LYS B 1 181 ? 21.769 5.009 47.785 1.00 6.39 181 LYS B CA 1
ATOM 8805 C C . LYS B 1 181 ? 21.023 6.202 48.381 1.00 6.15 181 LYS B C 1
ATOM 8806 O O . LYS B 1 181 ? 19.944 6.064 48.942 1.00 7.23 181 LYS B O 1
ATOM 8825 N N . MET B 1 182 ? 21.609 7.387 48.213 1.00 6.03 182 MET B N 1
ATOM 8826 C CA . MET B 1 182 ? 21.010 8.634 48.682 1.00 5.19 182 MET B CA 1
ATOM 8827 C C . MET B 1 182 ? 21.004 9.668 47.557 1.00 7.17 182 MET B C 1
ATOM 8828 O O . MET B 1 182 ? 21.764 9.566 46.594 1.00 6.24 182 MET B O 1
ATOM 8842 N N . LYS B 1 183 ? 20.163 10.687 47.706 1.00 7.07 183 LYS B N 1
ATOM 8843 C CA . LYS B 1 183 ? 20.120 11.809 46.782 1.00 6.69 183 LYS B CA 1
ATOM 8844 C C . LYS B 1 183 ? 21.136 12.877 47.137 1.00 5.85 183 LYS B C 1
ATOM 8845 O O . LYS B 1 183 ? 21.409 13.139 48.307 1.00 6.70 183 LYS B O 1
ATOM 8863 N N . ILE B 1 184 ? 21.693 13.483 46.100 1.00 5.55 184 ILE B N 1
ATOM 8864 C CA . ILE B 1 184 ? 22.529 14.667 46.230 1.00 5.29 184 ILE B CA 1
ATOM 8865 C C . ILE B 1 184 ? 22.082 15.709 45.199 1.00 6.05 184 ILE B C 1
ATOM 8866 O O . ILE B 1 184 ? 21.260 15.425 44.308 1.00 6.72 184 ILE B O 1
ATOM 8882 N N . GLY B 1 185 ? 22.607 16.925 45.314 1.00 6.05 185 GLY B N 1
ATOM 8883 C CA . GLY B 1 185 ? 22.322 17.979 44.361 1.00 6.52 185 GLY B CA 1
ATOM 8884 C C . GLY B 1 185 ? 21.131 18.849 44.697 1.00 8.73 185 GLY B C 1
ATOM 8885 O O . GLY B 1 185 ? 20.812 19.767 43.926 1.00 8.30 185 GLY B O 1
ATOM 8889 N N . GLY B 1 186 ? 20.456 18.585 45.805 1.00 7.68 186 GLY B N 1
ATOM 8890 C CA . GLY B 1 186 ? 19.340 19.408 46.229 1.00 8.75 186 GLY B CA 1
ATOM 8891 C C . GLY B 1 186 ? 19.652 20.283 47.428 1.00 7.52 186 GLY B C 1
ATOM 8892 O O . GLY B 1 186 ? 18.729 20.758 48.088 1.00 9.92 186 GLY B O 1
ATOM 8896 N N . ALA B 1 187 ? 20.943 20.463 47.703 1.00 7.41 187 ALA B N 1
ATOM 8897 C CA . ALA B 1 187 ? 21.427 21.298 48.792 1.00 5.96 187 ALA B CA 1
ATOM 8898 C C . ALA B 1 187 ? 22.826 21.748 48.406 1.00 6.13 187 ALA B C 1
ATOM 8899 O O . ALA B 1 187 ? 23.436 21.162 47.517 1.00 8.72 187 ALA B O 1
ATOM 8906 N N . PRO B 1 188 ? 23.323 22.807 49.054 1.00 7.53 188 PRO B N 1
ATOM 8907 C CA . PRO B 1 188 ? 24.703 23.211 48.795 1.00 7.96 188 PRO B CA 1
ATOM 8908 C C . PRO B 1 188 ? 25.673 22.061 49.007 1.00 7.82 188 PRO B C 1
ATOM 8909 O O . PRO B 1 188 ? 25.430 21.173 49.841 1.00 7.03 188 PRO B O 1
ATOM 8920 N N . LEU B 1 189 ? 26.773 22.097 48.264 1.00 8.69 189 LEU B N 1
ATOM 8921 C CA . LEU B 1 189 ? 27.788 21.053 48.312 1.00 9.57 189 LEU B CA 1
ATOM 8922 C C . LEU B 1 189 ? 28.184 20.698 49.742 1.00 8.70 189 LEU B C 1
ATOM 8923 O O . LEU B 1 189 ? 28.223 19.511 50.085 1.00 8.15 189 LEU B O 1
ATOM 8939 N N . ALA B 1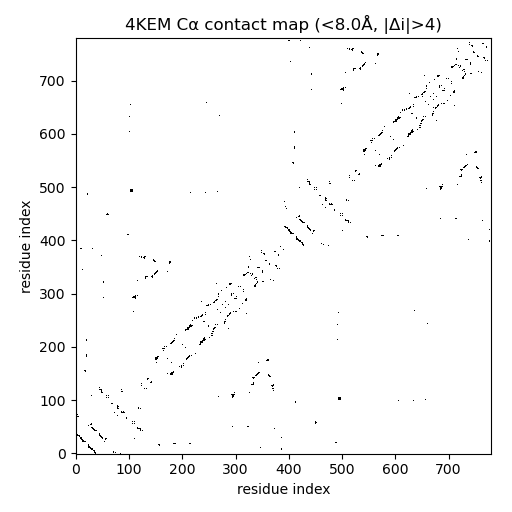 190 ? 28.474 21.682 50.588 1.00 8.02 190 ALA B N 1
ATOM 8940 C CA . ALA B 1 190 ? 28.929 21.365 51.949 1.00 7.80 190 ALA B CA 1
ATOM 8941 C C . ALA B 1 190 ? 27.863 20.627 52.747 1.00 6.33 190 ALA B C 1
ATOM 8942 O O . ALA B 1 190 ? 28.190 19.765 53.557 1.00 7.39 190 ALA B O 1
ATOM 8949 N N . GLU B 1 191 ? 26.594 20.941 52.503 1.00 6.74 191 GLU B N 1
ATOM 8950 C CA . GLU B 1 191 ? 25.507 20.302 53.220 1.00 8.11 191 GLU B CA 1
ATOM 8951 C C . GLU B 1 191 ? 25.375 18.855 52.716 1.00 6.61 191 GLU B C 1
ATOM 8952 O O . GLU B 1 191 ? 25.181 17.930 53.518 1.00 7.99 191 GLU B O 1
ATOM 8964 N N . ASP B 1 192 ? 25.548 18.624 51.417 1.00 6.50 192 ASP B N 1
ATOM 8965 C CA . ASP B 1 192 ? 25.525 17.266 50.877 1.00 7.07 192 ASP B CA 1
ATOM 8966 C C . ASP B 1 192 ? 26.699 16.462 51.398 1.00 8.05 192 ASP B C 1
ATOM 8967 O O . ASP B 1 192 ? 26.532 15.282 51.696 1.00 6.83 192 ASP B O 1
ATOM 8976 N N . LEU B 1 193 ? 27.887 17.056 51.508 1.00 7.50 193 LEU B N 1
ATOM 8977 C CA . LEU B 1 193 ? 29.014 16.314 52.056 1.00 7.32 193 LEU B CA 1
ATOM 8978 C C . LEU B 1 193 ? 28.780 15.921 53.510 1.00 6.99 193 LEU B C 1
ATOM 8979 O O . LEU B 1 193 ? 29.152 14.823 53.927 1.00 8.02 193 LEU B O 1
ATOM 8995 N N . ARG B 1 194 ? 28.152 16.796 54.286 1.00 8.00 194 ARG B N 1
ATOM 8996 C CA . ARG B 1 194 ? 27.833 16.442 55.660 1.00 7.71 194 ARG B CA 1
ATOM 8997 C C . ARG B 1 194 ? 26.814 15.297 55.715 1.00 7.16 194 ARG B C 1
ATOM 8998 O O . ARG B 1 194 ? 26.922 14.409 56.548 1.00 7.86 194 ARG B O 1
ATOM 9019 N N . ARG B 1 195 ? 25.840 15.289 54.809 1.00 7.36 195 ARG B N 1
ATOM 9020 C CA . ARG B 1 195 ? 24.904 14.167 54.687 1.00 7.09 195 ARG B CA 1
ATOM 9021 C C . ARG B 1 195 ? 25.614 12.860 54.337 1.00 6.22 195 ARG B C 1
ATOM 9022 O O . ARG B 1 195 ? 25.321 11.805 54.940 1.00 8.54 195 ARG B O 1
ATOM 9043 N N . ILE B 1 196 ? 26.549 12.921 53.394 1.00 7.53 196 ILE B N 1
ATOM 9044 C CA . ILE B 1 196 ? 27.333 11.744 53.014 1.00 7.91 196 ILE B CA 1
ATOM 9045 C C . ILE B 1 196 ? 28.149 11.243 54.219 1.00 7.68 196 ILE B C 1
ATOM 9046 O O . ILE B 1 196 ? 28.159 10.047 54.527 1.00 8.68 196 ILE B O 1
ATOM 9062 N N . ASP B 1 197 ? 28.812 12.171 54.913 1.00 9.02 197 ASP B N 1
ATOM 9063 C CA . ASP B 1 197 ? 29.594 11.834 56.102 1.00 9.96 197 ASP B CA 1
ATOM 9064 C C . ASP B 1 197 ? 28.716 11.085 57.100 1.00 7.45 197 ASP B C 1
ATOM 9065 O O . ASP B 1 197 ? 29.113 10.065 57.662 1.00 8.77 197 ASP B O 1
ATOM 9074 N N . ALA B 1 198 ? 27.490 11.571 57.302 1.00 7.79 198 ALA B N 1
ATOM 9075 C CA . ALA B 1 198 ? 26.585 10.993 58.287 1.00 9.09 198 ALA B CA 1
ATOM 9076 C C . ALA B 1 198 ? 26.212 9.563 57.891 1.00 8.61 198 ALA B C 1
ATOM 9077 O O . ALA B 1 198 ? 26.144 8.669 58.724 1.00 10.00 198 ALA B O 1
ATOM 9084 N N . VAL B 1 199 ? 25.980 9.335 56.610 1.00 7.78 199 VAL B N 1
ATOM 9085 C CA . VAL B 1 199 ? 25.565 8.014 56.165 1.00 8.79 199 VAL B CA 1
ATOM 9086 C C . VAL B 1 199 ? 26.722 7.032 56.279 1.00 8.69 199 VAL B C 1
ATOM 9087 O O . VAL B 1 199 ? 26.525 5.863 56.642 1.00 8.61 199 VAL B O 1
ATOM 9100 N N . LEU B 1 200 ? 27.924 7.476 55.946 1.00 7.56 200 LEU B N 1
ATOM 9101 C CA . LEU B 1 200 ? 29.096 6.623 56.063 1.00 9.60 200 LEU B CA 1
ATOM 9102 C C . LEU B 1 200 ? 29.370 6.174 57.506 1.00 10.32 200 LEU B C 1
ATOM 9103 O O . LEU B 1 200 ? 29.948 5.104 57.731 1.00 10.75 200 LEU B O 1
ATOM 9119 N N . GLU B 1 201 ? 28.963 6.968 58.488 1.00 10.31 201 GLU B N 1
ATOM 9120 C CA . GLU B 1 201 ? 29.090 6.546 59.886 1.00 11.98 201 GLU B CA 1
ATOM 9121 C C . GLU B 1 201 ? 28.256 5.296 60.111 1.00 12.05 201 GLU B C 1
ATOM 9122 O O . GLU B 1 201 ? 28.588 4.465 60.953 1.00 11.83 201 GLU B O 1
ATOM 9134 N N . VAL B 1 202 ? 27.160 5.167 59.379 1.00 11.97 202 VAL B N 1
ATOM 9135 C CA . VAL B 1 202 ? 26.308 3.998 59.453 1.00 9.97 202 VAL B CA 1
ATOM 9136 C C . VAL B 1 202 ? 26.825 2.814 58.611 1.00 10.49 202 VAL B C 1
ATOM 9137 O O . VAL B 1 202 ? 26.932 1.695 59.110 1.00 11.56 202 VAL B O 1
ATOM 9150 N N . VAL B 1 203 ? 27.155 3.042 57.345 1.00 9.62 203 VAL B N 1
ATOM 9151 C CA . VAL B 1 203 ? 27.403 1.932 56.438 1.00 8.92 203 VAL B CA 1
ATOM 9152 C C . VAL B 1 203 ? 28.880 1.583 56.266 1.00 8.14 203 VAL B C 1
ATOM 9153 O O . VAL B 1 203 ? 29.194 0.568 55.650 1.00 10.05 203 VAL B O 1
ATOM 9166 N N . GLY B 1 204 ? 29.779 2.399 56.793 1.00 9.53 204 GLY B N 1
ATOM 9167 C CA . GLY B 1 204 ? 31.207 2.087 56.771 1.00 10.91 204 GLY B CA 1
ATOM 9168 C C . GLY B 1 204 ? 31.908 2.569 55.506 1.00 14.04 204 GLY B C 1
ATOM 9169 O O . GLY B 1 204 ? 32.053 3.775 55.269 1.00 15.19 204 GLY B O 1
ATOM 9173 N N . SER B 1 205 ? 32.328 1.618 54.680 1.00 13.99 205 SER B N 1
ATOM 9174 C CA . SER B 1 205 ? 33.067 1.912 53.456 1.00 13.49 205 SER B CA 1
ATOM 9175 C C . SER B 1 205 ? 32.229 2.654 52.414 1.00 12.43 205 SER B C 1
ATOM 9176 O O . SER B 1 205 ? 31.014 2.445 52.313 1.00 10.36 205 SER B O 1
ATOM 9184 N N . GLY B 1 206 ? 32.875 3.529 51.643 1.00 10.82 206 GLY B N 1
ATOM 9185 C CA . GLY B 1 206 ? 32.282 4.094 50.432 1.00 9.72 206 GLY B CA 1
ATOM 9186 C C . GLY B 1 206 ? 31.750 3.022 49.492 1.00 10.35 206 GLY B C 1
ATOM 9187 O O . GLY B 1 206 ? 30.834 3.294 48.706 1.00 10.06 206 GLY B O 1
ATOM 9191 N N . ASP B 1 207 ? 32.319 1.821 49.569 1.00 9.22 207 ASP B N 1
ATOM 9192 C CA . ASP B 1 207 ? 31.835 0.692 48.788 1.00 10.03 207 ASP B CA 1
ATOM 9193 C C . ASP B 1 207 ? 30.347 0.449 49.032 1.00 7.61 207 ASP B C 1
ATOM 9194 O O . ASP B 1 207 ? 29.679 -0.222 48.239 1.00 9.49 207 ASP B O 1
ATOM 9203 N N . ASN B 1 208 ? 29.837 0.893 50.178 1.00 7.45 208 ASN B N 1
ATOM 9204 C CA . ASN B 1 208 ? 28.428 0.668 50.539 1.00 6.93 208 ASN B CA 1
ATOM 9205 C C . ASN B 1 208 ? 27.481 1.860 50.289 1.00 6.42 208 ASN B C 1
ATOM 9206 O O . ASN B 1 208 ? 26.333 1.842 50.750 1.00 8.00 208 ASN B O 1
ATOM 9217 N N . LEU B 1 209 ? 27.946 2.861 49.541 1.00 7.18 209 LEU B N 1
ATOM 9218 C CA . LEU B 1 209 ? 27.173 4.083 49.320 1.00 6.00 209 LEU B CA 1
ATOM 9219 C C . LEU B 1 209 ? 27.199 4.523 47.857 1.00 7.90 209 LEU B C 1
ATOM 9220 O O . LEU B 1 209 ? 28.272 4.679 47.252 1.00 7.68 209 LEU B O 1
ATOM 9236 N N . CYS B 1 210 ? 26.003 4.724 47.317 1.00 7.04 210 CYS B N 1
ATOM 9237 C CA . CYS B 1 210 ? 25.816 5.343 46.011 1.00 4.80 210 CYS B CA 1
ATOM 9238 C C . CYS B 1 210 ? 25.194 6.707 46.217 1.00 7.40 210 CYS B C 1
ATOM 9239 O O . CYS B 1 210 ? 24.413 6.893 47.149 1.00 6.30 210 CYS B O 1
ATOM 9247 N N . VAL B 1 211 ? 25.485 7.639 45.307 1.00 6.62 211 VAL B N 1
ATOM 9248 C CA . VAL B 1 211 ? 24.840 8.956 45.313 1.00 5.76 211 VAL B CA 1
ATOM 9249 C C . VAL B 1 211 ? 24.234 9.257 43.960 1.00 5.21 211 VAL B C 1
ATOM 9250 O O . VAL B 1 211 ? 24.786 8.884 42.930 1.00 7.08 211 VAL B O 1
ATOM 9263 N N . ASP B 1 212 ? 23.106 9.961 43.978 1.00 5.64 212 ASP B N 1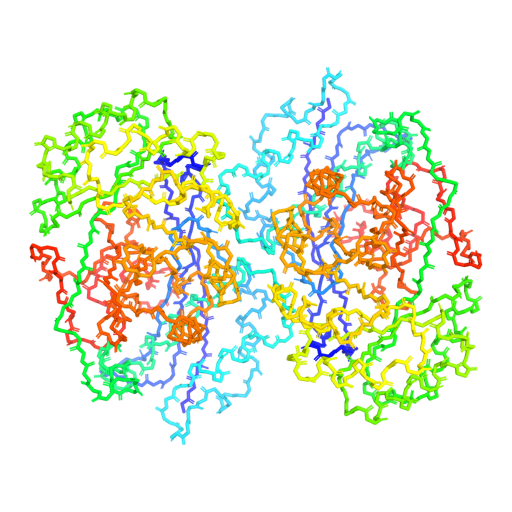
ATOM 9264 C CA . ASP B 1 2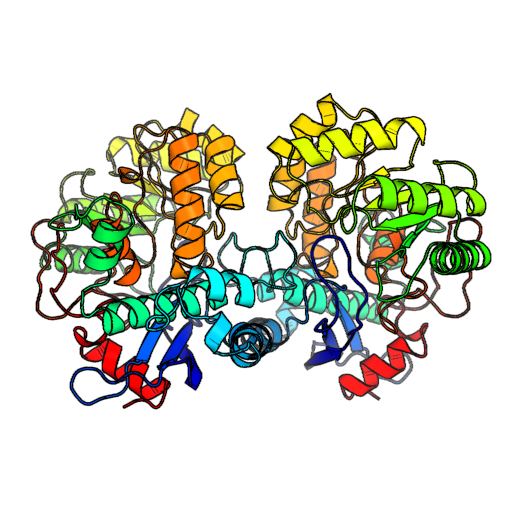12 ? 22.289 10.189 42.772 1.00 6.90 212 ASP B CA 1
ATOM 9265 C C . ASP B 1 212 ? 21.941 11.669 42.664 1.00 7.48 212 ASP B C 1
ATOM 9266 O O . ASP B 1 212 ? 21.228 12.194 43.511 1.00 5.82 212 ASP B O 1
ATOM 9275 N N . ALA B 1 213 ? 22.420 12.320 41.602 1.00 6.72 213 ALA B N 1
ATOM 9276 C CA . ALA B 1 213 ? 22.138 13.737 41.344 1.00 6.66 213 ALA B CA 1
ATOM 9277 C C . ALA B 1 213 ? 20.900 13.976 40.499 1.00 5.28 213 ALA B C 1
ATOM 9278 O O . ALA B 1 213 ? 20.578 15.124 40.215 1.00 5.64 213 ALA B O 1
ATOM 9285 N N . ASN B 1 214 ? 20.272 12.918 39.991 1.00 5.38 214 ASN B N 1
ATOM 9286 C CA . ASN B 1 214 ? 19.013 13.024 39.254 1.00 6.53 214 ASN B CA 1
ATOM 9287 C C . ASN B 1 214 ? 19.045 13.947 38.035 1.00 6.11 214 ASN B C 1
ATOM 9288 O O . ASN B 1 214 ? 18.049 14.573 37.661 1.00 7.72 214 ASN B O 1
ATOM 9299 N N . GLY B 1 215 ? 20.205 14.018 37.413 1.00 5.36 215 GLY B N 1
ATOM 9300 C CA . GLY B 1 215 ? 20.350 14.701 36.143 1.00 7.42 215 GLY B CA 1
ATOM 9301 C C . GLY B 1 215 ? 20.388 16.212 36.253 1.00 7.48 215 GLY B C 1
ATOM 9302 O O . GLY B 1 215 ? 20.233 16.908 35.252 1.00 7.12 215 GLY B O 1
ATOM 9306 N N . ARG B 1 216 ? 20.618 16.734 37.449 1.00 6.85 216 ARG B N 1
ATOM 9307 C CA . ARG B 1 216 ? 20.466 18.170 37.702 1.00 6.96 216 ARG B CA 1
ATOM 9308 C C . ARG B 1 216 ? 21.695 19.024 37.359 1.00 6.96 216 ARG B C 1
ATOM 9309 O O . ARG B 1 216 ? 21.540 20.226 37.146 1.00 7.60 216 ARG B O 1
ATOM 9330 N N . PHE B 1 217 ? 22.887 18.446 37.263 1.00 6.17 217 PHE B N 1
ATOM 9331 C CA . PHE B 1 217 ? 24.110 19.257 37.186 1.00 8.07 217 PHE B CA 1
ATOM 9332 C C . PHE B 1 217 ? 24.518 19.663 35.763 1.00 6.83 217 PHE B C 1
ATOM 9333 O O . PHE B 1 217 ? 24.470 18.856 34.832 1.00 7.55 217 PHE B O 1
ATOM 9350 N N . ASP B 1 218 ? 24.964 20.905 35.611 1.00 7.30 218 ASP B N 1
ATOM 9351 C CA . ASP B 1 218 ? 25.730 21.283 34.427 1.00 6.41 218 ASP B CA 1
ATOM 9352 C C . ASP B 1 218 ? 27.146 20.706 34.547 1.00 6.98 218 ASP B C 1
ATOM 9353 O O . ASP B 1 218 ? 27.508 20.121 35.581 1.00 7.60 218 ASP B O 1
ATOM 9362 N N . ILE B 1 219 ? 27.950 20.822 33.504 1.00 8.80 219 ILE B N 1
ATOM 9363 C CA . ILE B 1 219 ? 29.254 20.165 33.526 1.00 7.96 219 ILE B CA 1
ATOM 9364 C C . ILE B 1 219 ? 30.155 20.687 34.656 1.00 7.22 219 ILE B C 1
ATOM 9365 O O . ILE B 1 219 ? 30.841 19.902 35.306 1.00 8.48 219 ILE B O 1
ATOM 9381 N N . ASP B 1 220 ? 30.162 21.994 34.914 1.00 9.29 220 ASP B N 1
ATOM 9382 C CA . ASP B 1 220 ? 31.048 22.522 35.952 1.00 10.73 220 ASP B CA 1
ATOM 9383 C C . ASP B 1 220 ? 30.648 21.988 37.317 1.00 7.37 220 ASP B C 1
ATOM 9384 O O . ASP B 1 220 ? 31.510 21.600 38.117 1.00 9.94 220 ASP B O 1
ATOM 9393 N N . THR B 1 221 ? 29.346 21.946 37.599 1.00 7.92 221 THR B N 1
ATOM 9394 C CA . THR B 1 221 ? 28.887 21.451 38.888 1.00 7.10 221 THR B CA 1
ATOM 9395 C C . THR B 1 221 ? 29.141 19.938 38.987 1.00 8.53 221 THR B C 1
ATOM 9396 O O . THR B 1 221 ? 29.468 19.426 40.047 1.00 8.40 221 THR B O 1
ATOM 9407 N N . ALA B 1 222 ? 28.964 19.224 37.879 1.00 6.12 222 ALA B N 1
ATOM 9408 C CA . ALA B 1 222 ? 29.175 17.774 37.867 1.00 7.14 222 ALA B CA 1
ATOM 9409 C C . ALA B 1 222 ? 30.624 17.431 38.177 1.00 6.82 222 ALA B C 1
ATOM 9410 O O . ALA B 1 222 ? 30.892 16.521 38.958 1.00 6.28 222 ALA B O 1
ATOM 9417 N N . ILE B 1 223 ? 31.551 18.167 37.593 1.00 7.90 223 ILE B N 1
ATOM 9418 C CA . ILE B 1 223 ? 32.967 17.988 37.858 1.00 7.53 223 ILE B CA 1
ATOM 9419 C C . ILE B 1 223 ? 33.334 18.396 39.292 1.00 8.34 223 ILE B C 1
ATOM 9420 O O . ILE B 1 223 ? 34.079 17.680 39.961 1.00 9.09 223 ILE B O 1
ATOM 9436 N N . ALA B 1 224 ? 32.801 19.521 39.770 1.00 8.64 224 ALA B N 1
ATOM 9437 C CA . ALA B 1 224 ? 33.064 19.968 41.138 1.00 8.15 224 ALA B CA 1
ATOM 9438 C C . ALA B 1 224 ? 32.576 18.945 42.174 1.00 10.37 224 ALA B C 1
ATOM 9439 O O . ALA B 1 224 ? 33.290 18.605 43.127 1.00 9.39 224 ALA B O 1
ATOM 9446 N N . TYR B 1 225 ? 31.363 18.438 41.992 1.00 7.39 225 TYR B N 1
ATOM 9447 C CA . TYR B 1 225 ? 30.890 17.364 42.880 1.00 8.47 225 TYR B CA 1
ATOM 9448 C C . TYR B 1 225 ? 31.796 16.131 42.763 1.00 6.29 225 TYR B C 1
ATOM 9449 O O . TYR B 1 225 ? 32.191 15.540 43.758 1.00 8.54 225 TYR B O 1
ATOM 9467 N N . GLY B 1 226 ? 32.136 15.751 41.537 1.00 7.44 226 GLY B N 1
ATOM 9468 C CA . GLY B 1 226 ? 33.053 14.640 41.327 1.00 8.00 226 GLY B CA 1
ATOM 9469 C C . GLY B 1 226 ? 34.344 14.756 42.121 1.00 8.20 226 GLY B C 1
ATOM 9470 O O . GLY B 1 226 ? 34.769 13.806 42.782 1.00 8.70 226 GLY B O 1
ATOM 9474 N N . GLU B 1 227 ? 34.960 15.937 42.100 1.00 7.64 227 GLU B N 1
ATOM 9475 C CA . GLU B 1 227 ? 36.236 16.106 42.772 1.00 9.49 227 GLU B CA 1
ATOM 9476 C C . GLU B 1 227 ? 36.041 15.955 44.277 1.00 8.64 227 GLU B C 1
ATOM 9477 O O . GLU B 1 227 ? 36.871 15.386 44.960 1.00 9.45 227 GLU B O 1
ATOM 9489 N N . ALA B 1 228 ? 34.937 16.501 44.787 1.00 9.13 228 ALA B N 1
ATOM 9490 C CA . ALA B 1 228 ? 34.625 16.424 46.210 1.00 9.08 228 ALA B CA 1
ATOM 9491 C C . ALA B 1 228 ? 34.281 14.997 46.621 1.00 8.80 228 ALA B C 1
ATOM 9492 O O . ALA B 1 228 ? 34.533 14.599 47.764 1.00 9.22 228 ALA B O 1
ATOM 9499 N N . LEU B 1 229 ? 33.722 14.216 45.704 1.00 8.69 229 LEU B N 1
ATOM 9500 C CA . LEU B 1 229 ? 33.280 12.857 46.015 1.00 10.09 229 LEU B CA 1
ATOM 9501 C C . LEU B 1 229 ? 34.404 11.823 45.937 1.00 9.18 229 LEU B C 1
ATOM 9502 O O . LEU B 1 229 ? 34.346 10.797 46.611 1.00 9.06 229 LEU B O 1
ATOM 9518 N N . LYS B 1 230 ? 35.434 12.100 45.152 1.00 11.92 230 LYS B N 1
ATOM 9519 C CA . LYS B 1 230 ? 36.531 11.151 44.949 1.00 12.74 230 LYS B CA 1
ATOM 9520 C C . LYS B 1 230 ? 37.108 10.541 46.212 1.00 12.26 230 LYS B C 1
ATOM 9521 O O . LYS B 1 230 ? 37.311 9.332 46.268 1.00 13.36 230 LYS B O 1
ATOM 9540 N N . PRO B 1 231 ? 37.413 11.362 47.228 1.00 11.15 231 PRO B N 1
ATOM 9541 C CA . PRO B 1 231 ? 38.081 10.779 48.393 1.00 12.28 231 PRO B CA 1
ATOM 9542 C C . PRO B 1 231 ? 37.228 9.755 49.129 1.00 11.04 231 PRO B C 1
ATOM 9543 O O . PRO B 1 231 ? 37.764 8.966 49.908 1.00 16.43 231 PRO B O 1
ATOM 9554 N N . TYR B 1 232 ? 35.918 9.772 48.914 1.00 11.34 232 TYR B N 1
ATOM 9555 C CA . TYR B 1 232 ? 35.032 8.869 49.625 1.00 14.07 232 TYR B CA 1
ATOM 9556 C C . TYR B 1 232 ? 35.008 7.469 49.012 1.00 12.25 232 TYR B C 1
ATOM 9557 O O . TYR B 1 232 ? 34.549 6.523 49.643 1.00 14.74 232 TYR B O 1
ATOM 9575 N N . GLY B 1 233 ? 35.489 7.331 47.783 1.00 11.40 233 GLY B N 1
ATOM 9576 C CA . GLY B 1 233 ? 35.493 6.033 47.115 1.00 11.38 233 GLY B CA 1
ATOM 9577 C C . GLY B 1 233 ? 34.124 5.387 47.017 1.00 9.86 233 GLY B C 1
ATOM 9578 O O . GLY B 1 233 ? 33.969 4.214 47.374 1.00 10.44 233 GLY B O 1
ATOM 9582 N N . LEU B 1 234 ? 33.144 6.136 46.516 1.00 8.78 234 LEU B N 1
ATOM 9583 C CA . LEU B 1 234 ? 31.756 5.696 46.496 1.00 7.82 234 LEU B CA 1
ATOM 9584 C C . LEU B 1 234 ? 31.528 4.622 45.442 1.00 9.91 234 LEU B C 1
ATOM 9585 O O . LEU B 1 234 ? 32.185 4.578 44.397 1.00 9.48 234 LEU B O 1
ATOM 9601 N N . PHE B 1 235 ? 30.565 3.752 45.707 1.00 8.50 235 PHE B N 1
ATOM 9602 C CA . PHE B 1 235 ? 30.259 2.668 44.792 1.00 7.95 235 PHE B CA 1
ATOM 9603 C C . PHE B 1 235 ? 29.864 3.180 43.409 1.00 7.01 235 PHE B C 1
ATOM 9604 O O . PHE B 1 235 ? 30.338 2.656 42.402 1.00 8.78 235 PHE B O 1
ATOM 9621 N N . TRP B 1 236 ? 28.997 4.187 43.335 1.00 6.83 236 TRP B N 1
ATOM 9622 C CA . TRP B 1 236 ? 28.802 4.900 42.089 1.00 5.39 236 TRP B CA 1
ATOM 9623 C C . TRP B 1 236 ? 28.243 6.308 42.307 1.00 6.64 236 TRP B C 1
ATOM 9624 O O . TRP B 1 236 ? 27.704 6.622 43.361 1.00 6.83 236 TRP B O 1
ATOM 9645 N N . TYR B 1 237 ? 28.437 7.134 41.278 1.00 6.25 237 TYR B N 1
ATOM 9646 C CA . TYR B 1 237 ? 27.964 8.515 41.159 1.00 6.30 237 TYR B CA 1
ATOM 9647 C C . TYR B 1 237 ? 26.981 8.507 39.994 1.00 6.23 237 TYR B C 1
ATOM 9648 O O . TYR B 1 237 ? 27.357 8.282 38.845 1.00 6.76 237 TYR B O 1
ATOM 9666 N N . GLU B 1 238 ? 25.702 8.672 40.321 1.00 5.93 238 GLU B N 1
ATOM 9667 C CA . GLU B 1 238 ? 24.622 8.423 39.386 1.00 7.20 238 GLU B CA 1
ATOM 9668 C C . GLU B 1 238 ? 24.012 9.701 38.794 1.00 5.08 238 GLU B C 1
ATOM 9669 O O . GLU B 1 238 ? 23.747 10.665 39.523 1.00 6.46 238 GLU B O 1
ATOM 9681 N N . GLU B 1 239 ? 23.792 9.665 37.474 1.00 5.83 239 GLU B N 1
ATOM 9682 C CA . GLU B 1 239 ? 23.046 10.671 36.718 1.00 5.28 239 GLU B CA 1
ATOM 9683 C C . GLU B 1 239 ? 23.457 12.094 37.071 1.00 4.70 239 GLU B C 1
ATOM 9684 O O . GLU B 1 239 ? 22.651 12.919 37.509 1.00 6.53 239 GLU B O 1
ATOM 9696 N N . ALA B 1 240 ? 24.732 12.391 36.877 1.00 4.20 240 ALA B N 1
ATOM 9697 C CA . ALA B 1 240 ? 25.241 13.704 37.228 1.00 4.17 240 ALA B CA 1
ATOM 9698 C C . ALA B 1 240 ? 24.526 14.784 36.431 1.00 5.57 240 ALA B C 1
ATOM 9699 O O . ALA B 1 240 ? 24.029 15.773 37.001 1.00 6.63 240 ALA B O 1
ATOM 9706 N N . GLY B 1 241 ? 24.482 14.591 35.107 1.00 5.73 241 GLY B N 1
ATOM 9707 C CA . GLY B 1 241 ? 23.924 15.559 34.198 1.00 5.59 241 GLY B CA 1
ATOM 9708 C C . GLY B 1 241 ? 22.677 15.080 33.483 1.00 5.58 241 GLY B C 1
ATOM 9709 O O . GLY B 1 241 ? 22.214 13.953 33.669 1.00 6.05 241 GLY B O 1
ATOM 9713 N N . ASP B 1 242 ? 22.153 15.937 32.621 1.00 5.75 242 ASP B N 1
ATOM 9714 C CA . ASP B 1 242 ? 20.933 15.654 31.879 1.00 6.34 242 ASP B CA 1
ATOM 9715 C C . ASP B 1 242 ? 21.070 14.271 31.224 1.00 4.62 242 ASP B C 1
ATOM 9716 O O . ASP B 1 242 ? 22.106 13.976 30.613 1.00 6.32 242 ASP B O 1
ATOM 9725 N N . PRO B 1 243 ? 20.042 13.424 31.344 1.00 5.92 243 PRO B N 1
ATOM 9726 C CA . PRO B 1 243 ? 20.167 12.053 30.832 1.00 7.34 243 PRO B CA 1
ATOM 9727 C C . PRO B 1 243 ? 20.474 11.967 29.355 1.00 5.90 243 PRO B C 1
ATOM 9728 O O . PRO B 1 243 ? 21.026 10.973 28.899 1.00 6.76 243 PRO B O 1
ATOM 9739 N N . LEU B 1 244 ? 20.089 12.984 28.591 1.00 5.06 244 LEU B N 1
ATOM 9740 C CA . LEU B 1 244 ? 20.324 12.989 27.146 1.00 6.13 244 LEU B CA 1
ATOM 9741 C C . LEU B 1 244 ? 21.607 13.735 26.724 1.00 5.36 244 LEU B C 1
ATOM 9742 O O . LEU B 1 244 ? 21.949 13.747 25.544 1.00 6.20 244 LEU B O 1
ATOM 9758 N N . ASP B 1 245 ? 22.280 14.396 27.666 1.00 6.95 245 ASP B N 1
ATOM 9759 C CA . ASP B 1 245 ? 23.478 15.164 27.312 1.00 6.57 245 ASP B CA 1
ATOM 9760 C C . ASP B 1 245 ? 24.702 14.236 27.323 1.00 6.58 245 ASP B C 1
ATOM 9761 O O . ASP B 1 245 ? 25.485 14.201 28.276 1.00 7.16 245 ASP B O 1
ATOM 9770 N N . TYR B 1 246 ? 24.811 13.418 26.277 1.00 5.74 246 TYR B N 1
ATOM 9771 C CA . TYR B 1 246 ? 25.824 12.373 26.210 1.00 6.37 246 TYR B CA 1
ATOM 9772 C C . TYR B 1 246 ? 27.236 12.964 26.257 1.00 8.38 246 TYR B C 1
ATOM 9773 O O . TYR B 1 246 ? 28.115 12.449 26.944 1.00 8.83 246 TYR B O 1
ATOM 9791 N N . ALA B 1 247 ? 27.447 14.068 25.557 1.00 6.95 247 ALA B N 1
ATOM 9792 C CA . ALA B 1 247 ? 28.759 14.707 25.565 1.00 7.49 247 ALA B CA 1
ATOM 9793 C C . ALA B 1 247 ? 29.166 15.163 26.975 1.00 7.66 247 ALA B C 1
ATOM 9794 O O . ALA B 1 247 ? 30.368 15.153 27.318 1.00 9.31 247 ALA B O 1
ATOM 9801 N N . LEU B 1 248 ? 28.202 15.578 27.782 1.00 6.17 248 LEU B N 1
ATOM 9802 C CA . LEU B 1 248 ? 28.503 15.988 29.160 1.00 5.99 248 LEU B CA 1
ATOM 9803 C C . LEU B 1 248 ? 29.025 14.802 29.974 1.00 7.93 248 LEU B C 1
ATOM 9804 O O . LEU B 1 248 ? 30.030 14.917 30.650 1.00 8.09 248 LEU B O 1
ATOM 9820 N N . GLN B 1 249 ? 28.358 13.651 29.905 1.00 6.29 249 GLN B N 1
ATOM 9821 C CA . GLN B 1 249 ? 28.845 12.465 30.618 1.00 7.35 249 GLN B CA 1
ATOM 9822 C C . GLN B 1 249 ? 30.245 12.073 30.104 1.00 7.01 249 GLN B C 1
ATOM 9823 O O . GLN B 1 249 ? 31.089 11.685 30.893 1.00 6.84 249 GLN B O 1
ATOM 9837 N N . ALA B 1 250 ? 30.492 12.156 28.796 1.00 6.30 250 ALA B N 1
ATOM 9838 C CA . ALA B 1 250 ? 31.807 11.820 28.250 1.00 7.04 250 ALA B CA 1
ATOM 9839 C C . ALA B 1 250 ? 32.888 12.776 28.774 1.00 6.50 250 ALA B C 1
ATOM 9840 O O . ALA B 1 250 ? 33.992 12.335 29.074 1.00 9.04 250 ALA B O 1
ATOM 9847 N N . GLU B 1 251 ? 32.582 14.059 28.902 1.00 7.94 251 GLU B N 1
ATOM 9848 C CA . GLU B 1 251 ? 33.539 14.990 29.478 1.00 6.99 251 GLU B CA 1
ATOM 9849 C C . GLU B 1 251 ? 33.751 14.693 30.953 1.00 6.48 251 GLU B C 1
ATOM 9850 O O . GLU B 1 251 ? 34.878 14.713 31.412 1.00 8.46 251 GLU B O 1
ATOM 9862 N N . LEU B 1 252 ? 32.674 14.396 31.678 1.00 6.46 252 LEU B N 1
ATOM 9863 C CA . LEU B 1 252 ? 32.778 14.112 33.104 1.00 5.97 252 LEU B CA 1
ATOM 9864 C C . LEU B 1 252 ? 33.684 12.895 33.341 1.00 7.88 252 LEU B C 1
ATOM 9865 O O . LEU B 1 252 ? 34.485 12.892 34.274 1.00 7.91 252 LEU B O 1
ATOM 9881 N N . ALA B 1 253 ? 33.601 11.886 32.478 1.00 6.77 253 ALA B N 1
ATOM 9882 C CA . ALA B 1 253 ? 34.407 10.683 32.643 1.00 6.61 253 ALA B CA 1
ATOM 9883 C C . ALA B 1 253 ? 35.903 11.000 32.529 1.00 8.59 253 ALA B C 1
ATOM 9884 O O . ALA B 1 253 ? 36.735 10.246 33.034 1.00 11.76 253 ALA B O 1
ATOM 9891 N N . LYS B 1 254 ? 36.260 12.110 31.889 1.00 8.41 254 LYS B N 1
ATOM 9892 C CA . LYS B 1 254 ? 37.666 12.498 31.822 1.00 9.61 254 LYS B CA 1
ATOM 9893 C C . LYS B 1 254 ? 38.194 13.001 33.168 1.00 11.04 254 LYS B C 1
ATOM 9894 O O . LYS B 1 254 ? 39.405 13.041 33.377 1.00 13.95 254 LYS B O 1
ATOM 9913 N N . HIS B 1 255 ? 37.285 13.375 34.064 1.00 9.24 255 HIS B N 1
ATOM 9914 C CA . HIS B 1 255 ? 37.645 13.983 35.339 1.00 10.37 255 HIS B CA 1
ATOM 9915 C C . HIS B 1 255 ? 37.322 13.125 36.546 1.00 11.91 255 HIS B C 1
ATOM 9916 O O . HIS B 1 255 ? 37.813 13.395 37.644 1.00 19.93 255 HIS B O 1
ATOM 9931 N N . TYR B 1 256 ? 36.471 12.133 36.364 1.00 8.72 256 TYR B N 1
ATOM 9932 C CA . TYR B 1 256 ? 36.031 11.292 37.467 1.00 8.53 256 TYR B CA 1
ATOM 9933 C C . TYR B 1 256 ? 36.228 9.835 37.058 1.00 8.37 256 TYR B C 1
ATOM 9934 O O . TYR B 1 256 ? 35.433 9.273 36.287 1.00 7.91 256 TYR B O 1
ATOM 9952 N N . ASP B 1 257 ? 37.300 9.246 37.589 1.00 8.94 257 ASP B N 1
ATOM 9953 C CA . ASP B 1 257 ? 37.739 7.908 37.160 1.00 9.57 257 ASP B CA 1
ATOM 9954 C C . ASP B 1 257 ? 37.119 6.751 37.949 1.00 15.12 257 ASP B C 1
ATOM 9955 O O . ASP B 1 257 ? 37.396 5.581 37.652 1.00 16.79 257 ASP B O 1
ATOM 9964 N N . ARG B 1 258 ? 36.250 7.072 38.905 1.00 9.20 258 ARG B N 1
ATOM 9965 C CA . ARG B 1 258 ? 35.498 6.069 39.663 1.00 8.93 258 ARG B CA 1
ATOM 9966 C C . ARG B 1 258 ? 34.138 5.770 39.003 1.00 8.99 258 ARG B C 1
ATOM 9967 O O . ARG B 1 258 ? 33.698 6.486 38.095 1.00 7.80 258 ARG B O 1
ATOM 9988 N N . PRO B 1 259 ? 33.462 4.704 39.449 1.00 7.56 259 PRO B N 1
ATOM 9989 C CA . PRO B 1 259 ? 32.252 4.277 38.744 1.00 7.91 259 PRO B CA 1
ATOM 9990 C C . PRO B 1 259 ? 31.114 5.294 38.708 1.00 6.91 259 PRO B C 1
ATOM 9991 O O . PRO B 1 259 ? 30.852 5.969 39.699 1.00 6.77 259 PRO B O 1
ATOM 10002 N N . MET B 1 260 ? 30.476 5.381 37.546 1.00 8.11 260 MET B N 1
ATOM 10003 C CA . MET B 1 260 ? 29.287 6.192 37.350 1.00 7.51 260 MET B CA 1
ATOM 10004 C C . MET B 1 260 ? 28.149 5.346 36.797 1.00 6.06 260 MET B C 1
ATOM 10005 O O . MET B 1 260 ? 28.349 4.229 36.279 1.00 6.60 260 MET B O 1
ATOM 10019 N N . ALA B 1 261 ? 26.932 5.834 36.984 1.00 5.62 261 ALA B N 1
ATOM 10020 C CA . ALA B 1 261 ? 25.734 5.115 36.572 1.00 5.74 261 ALA B CA 1
ATOM 10021 C C . ALA B 1 261 ? 24.767 6.080 35.931 1.00 5.73 261 ALA B C 1
ATOM 10022 O O . ALA B 1 261 ? 24.670 7.212 36.371 1.00 6.68 261 ALA B O 1
ATOM 10029 N N . THR B 1 262 ? 24.081 5.654 34.880 1.00 6.44 262 THR B N 1
ATOM 10030 C CA . THR B 1 262 ? 22.998 6.462 34.337 1.00 4.32 262 THR B CA 1
ATOM 10031 C C . THR B 1 262 ? 22.064 5.584 33.504 1.00 5.01 262 THR B C 1
ATOM 10032 O O . THR B 1 262 ? 22.330 4.394 33.316 1.00 5.83 262 THR B O 1
ATOM 10043 N N . GLY B 1 263 ? 20.958 6.174 33.047 1.00 5.28 263 GLY B N 1
ATOM 10044 C CA . GLY B 1 263 ? 20.106 5.542 32.060 1.00 6.37 263 GLY B CA 1
ATOM 10045 C C . GLY B 1 263 ? 18.656 5.350 32.465 1.00 6.18 263 GLY B C 1
ATOM 10046 O O . GLY B 1 263 ? 17.877 4.936 31.626 1.00 6.47 263 GLY B O 1
ATOM 10050 N N . GLU B 1 264 ? 18.289 5.571 33.730 1.00 5.47 264 GLU B N 1
ATOM 10051 C CA . GLU B 1 264 ? 16.895 5.387 34.130 1.00 5.11 264 GLU B CA 1
ATOM 10052 C C . GLU B 1 264 ? 15.908 6.205 33.303 1.00 5.80 264 GLU B C 1
ATOM 10053 O O . GLU B 1 264 ? 14.722 5.848 33.233 1.00 5.42 264 GLU B O 1
ATOM 10065 N N . ASN B 1 265 ? 16.359 7.334 32.738 1.00 5.54 265 ASN B N 1
ATOM 10066 C CA . ASN B 1 265 ? 15.492 8.253 32.021 1.00 4.14 265 ASN B CA 1
ATOM 10067 C C . ASN B 1 265 ? 15.667 8.145 30.519 1.00 5.91 265 ASN B C 1
ATOM 10068 O O . ASN B 1 265 ? 15.282 9.059 29.805 1.00 6.49 265 ASN B O 1
ATOM 10079 N N . LEU B 1 266 ? 16.226 7.024 30.044 1.00 5.53 266 LEU B N 1
ATOM 10080 C CA . LEU B 1 266 ? 16.264 6.684 28.620 1.00 4.30 266 LEU B CA 1
ATOM 10081 C C . LEU B 1 266 ? 15.276 5.539 28.391 1.00 6.37 266 LEU B C 1
ATOM 10082 O O . LEU B 1 266 ? 15.402 4.489 29.024 1.00 5.61 266 LEU B O 1
ATOM 10098 N N . PHE B 1 267 ? 14.316 5.727 27.489 1.00 5.67 267 PHE B N 1
ATOM 10099 C CA . PHE B 1 267 ? 13.105 4.894 27.457 1.00 4.68 267 PHE B CA 1
ATOM 10100 C C . PHE B 1 267 ? 12.952 4.094 26.140 1.00 4.84 267 PHE B C 1
ATOM 10101 O O . PHE B 1 267 ? 11.854 3.657 25.806 1.00 6.39 267 PHE B O 1
ATOM 10118 N N . SER B 1 268 ? 14.058 3.884 25.428 1.00 4.89 268 SER B N 1
ATOM 10119 C CA . SER B 1 268 ? 14.042 3.063 24.206 1.00 5.19 268 SER B CA 1
ATOM 10120 C C . SER B 1 268 ? 15.419 2.490 23.944 1.00 5.20 268 SER B C 1
ATOM 10121 O O . SER B 1 268 ? 16.411 2.997 24.430 1.00 5.73 268 SER B O 1
ATOM 10129 N N . HIS B 1 269 ? 15.485 1.440 23.134 1.00 5.91 269 HIS B N 1
ATOM 10130 C CA . HIS B 1 269 ? 16.808 0.928 22.754 1.00 5.57 269 HIS B CA 1
ATOM 10131 C C . HIS B 1 269 ? 17.578 1.966 21.921 1.00 5.72 269 HIS B C 1
ATOM 10132 O O . HIS B 1 269 ? 18.817 1.981 21.949 1.00 6.62 269 HIS B O 1
ATOM 10147 N N . GLN B 1 270 ? 16.874 2.816 21.164 1.00 5.93 270 GLN B N 1
ATOM 10148 C CA . GLN B 1 270 ? 17.536 3.853 20.367 1.00 6.93 270 GLN B CA 1
ATOM 10149 C C . GLN B 1 270 ? 18.258 4.845 21.280 1.00 6.11 270 GLN B C 1
ATOM 10150 O O . GLN B 1 270 ? 19.420 5.217 21.020 1.00 6.59 270 GLN B O 1
ATOM 10164 N N . ASP B 1 271 ? 17.568 5.283 22.331 1.00 7.33 271 ASP B N 1
ATOM 10165 C CA . ASP B 1 271 ? 18.158 6.229 23.276 1.00 7.81 271 ASP B CA 1
ATOM 10166 C C . ASP B 1 271 ? 19.288 5.547 24.077 1.00 6.67 271 ASP B C 1
ATOM 10167 O O . ASP B 1 271 ? 20.332 6.146 24.303 1.00 8.15 271 ASP B O 1
ATOM 10176 N N . ALA B 1 272 ? 19.097 4.288 24.483 1.00 6.46 272 ALA B N 1
ATOM 10177 C CA . ALA B 1 272 ? 20.148 3.536 25.147 1.00 7.22 272 ALA B CA 1
ATOM 10178 C C . ALA B 1 272 ? 21.367 3.399 24.238 1.00 6.80 272 ALA B C 1
ATOM 10179 O O . ALA B 1 272 ? 22.497 3.550 24.696 1.00 6.68 272 ALA B O 1
ATOM 10186 N N . ARG B 1 273 ? 21.159 3.109 22.950 1.00 6.79 273 ARG B N 1
ATOM 10187 C CA . ARG B 1 273 ? 22.259 2.967 22.012 1.00 8.30 273 ARG B CA 1
ATOM 10188 C C . ARG B 1 273 ? 23.024 4.276 21.855 1.00 6.37 273 ARG B C 1
ATOM 10189 O O . ARG B 1 273 ? 24.244 4.277 21.720 1.00 6.50 273 ARG B O 1
ATOM 10210 N N . ASN B 1 274 ? 22.316 5.397 21.829 1.00 7.27 274 ASN B N 1
ATOM 10211 C CA . ASN B 1 274 ? 23.011 6.683 21.782 1.00 5.91 274 ASN B CA 1
ATOM 10212 C C . ASN B 1 274 ? 23.876 6.949 23.012 1.00 6.77 274 ASN B C 1
ATOM 10213 O O . ASN B 1 274 ? 24.967 7.507 22.878 1.00 5.96 274 ASN B O 1
ATOM 10224 N N . LEU B 1 275 ? 23.434 6.506 24.183 1.00 6.28 275 LEU B N 1
ATOM 10225 C CA . LEU B 1 275 ? 24.275 6.590 25.379 1.00 7.99 275 LEU B CA 1
ATOM 10226 C C . LEU B 1 275 ? 25.553 5.774 25.206 1.00 5.50 275 LEU B C 1
ATOM 10227 O O . LEU B 1 275 ? 26.671 6.233 25.495 1.00 6.37 275 LEU B O 1
ATOM 10243 N N . ILE B 1 276 ? 25.385 4.563 24.699 1.00 6.65 276 ILE B N 1
ATOM 10244 C CA . ILE B 1 276 ? 26.530 3.668 24.483 1.00 7.62 276 ILE B CA 1
ATOM 10245 C C . ILE B 1 276 ? 27.510 4.215 23.441 1.00 8.46 276 ILE B C 1
ATOM 10246 O O . ILE B 1 276 ? 28.723 4.067 23.562 1.00 11.00 276 ILE B O 1
ATOM 10262 N N . ARG B 1 277 ? 26.991 4.842 22.388 1.00 8.32 277 ARG B N 1
ATOM 10263 C CA . ARG B 1 277 ? 27.838 5.372 21.331 1.00 6.96 277 ARG B CA 1
ATOM 10264 C C . ARG B 1 277 ? 28.535 6.644 21.714 1.00 7.00 277 ARG B C 1
ATOM 10265 O O . ARG B 1 277 ? 29.689 6.847 21.333 1.00 9.08 277 ARG B O 1
ATOM 10286 N N . HIS B 1 278 ? 27.827 7.519 22.433 1.00 7.60 278 HIS B N 1
ATOM 10287 C CA . HIS B 1 278 ? 28.222 8.934 22.534 1.00 8.93 278 HIS B CA 1
ATOM 10288 C C . HIS B 1 278 ? 28.472 9.424 23.965 1.00 9.04 278 HIS B C 1
ATOM 10289 O O . HIS B 1 278 ? 28.975 10.532 24.165 1.00 8.79 278 HIS B O 1
ATOM 10304 N N . GLY B 1 279 ? 28.145 8.613 24.963 1.00 7.93 279 GLY B N 1
ATOM 10305 C CA . GLY B 1 279 ? 28.219 9.047 26.355 1.00 8.42 279 GLY B CA 1
ATOM 10306 C C . GLY B 1 279 ? 29.488 8.771 27.151 1.00 8.28 279 GLY B C 1
ATOM 10307 O O . GLY B 1 279 ? 29.568 9.146 28.329 1.00 9.41 279 GLY B O 1
ATOM 10311 N N . GLY B 1 280 ? 30.481 8.140 26.532 1.00 9.55 280 GLY B N 1
ATOM 10312 C CA . GLY B 1 280 ? 31.718 7.793 27.213 1.00 8.57 280 GLY B CA 1
ATOM 10313 C C . GLY B 1 280 ? 31.550 6.920 28.452 1.00 8.97 280 GLY B C 1
ATOM 10314 O O . GLY B 1 280 ? 32.319 7.039 29.420 1.00 10.78 280 GLY B O 1
ATOM 10318 N N . MET B 1 281 ? 30.536 6.067 28.452 1.00 9.21 281 MET B N 1
ATOM 10319 C CA . MET B 1 281 ? 30.379 5.084 29.512 1.00 8.19 281 MET B CA 1
ATOM 10320 C C . MET B 1 281 ? 31.418 3.978 29.307 1.00 10.17 281 MET B C 1
ATOM 10321 O O . MET B 1 281 ? 31.800 3.636 28.186 1.00 9.53 281 MET B O 1
ATOM 10335 N N . ARG B 1 282 ? 31.883 3.444 30.419 1.00 8.12 282 ARG B N 1
ATOM 10336 C CA . ARG B 1 282 ? 33.033 2.558 30.450 1.00 7.60 282 ARG B CA 1
ATOM 10337 C C . ARG B 1 282 ? 32.607 1.148 30.861 1.00 9.29 282 ARG B C 1
ATOM 10338 O O . ARG B 1 282 ? 32.199 0.937 32.001 1.00 7.79 282 ARG B O 1
ATOM 10359 N N . PRO B 1 283 ? 32.685 0.183 29.925 1.00 8.54 283 PRO B N 1
ATOM 10360 C CA . PRO B 1 283 ? 32.068 -1.125 30.176 1.00 9.56 283 PRO B CA 1
ATOM 10361 C C . PRO B 1 283 ? 32.638 -1.904 31.351 1.00 10.68 283 PRO B C 1
ATOM 10362 O O . PRO B 1 283 ? 31.932 -2.786 31.837 1.00 12.51 283 PRO B O 1
ATOM 10373 N N . ASP B 1 284 ? 33.874 -1.616 31.768 1.00 10.13 284 ASP B N 1
ATOM 10374 C CA . ASP B 1 284 ? 34.499 -2.321 32.890 1.00 9.26 284 ASP B CA 1
ATOM 10375 C C . ASP B 1 284 ? 34.157 -1.764 34.267 1.00 13.76 284 ASP B C 1
ATOM 10376 O O . ASP B 1 284 ? 34.487 -2.392 35.265 1.00 18.81 284 ASP B O 1
ATOM 10385 N N . ARG B 1 285 ? 33.528 -0.595 34.345 1.00 10.61 285 ARG B N 1
ATOM 10386 C CA . ARG B 1 285 ? 33.323 0.030 35.658 1.00 12.20 285 ARG B CA 1
ATOM 10387 C C . ARG B 1 285 ? 32.004 0.776 35.852 1.00 11.97 285 ARG B C 1
ATOM 10388 O O . ARG B 1 285 ? 31.620 1.045 36.987 1.00 11.52 285 ARG B O 1
ATOM 10409 N N . ASP B 1 286 ? 31.325 1.135 34.772 1.00 8.94 286 ASP B N 1
ATOM 10410 C CA . ASP B 1 286 ? 30.092 1.901 34.890 1.00 7.82 286 ASP B CA 1
ATOM 10411 C C . ASP B 1 286 ? 28.851 1.010 34.854 1.00 7.25 286 ASP B C 1
ATOM 10412 O O . ASP B 1 286 ? 28.938 -0.191 34.573 1.00 8.09 286 ASP B O 1
ATOM 10421 N N . TRP B 1 287 ? 27.700 1.612 35.105 1.00 5.33 287 TRP B N 1
ATOM 10422 C CA . TRP B 1 287 ? 26.445 0.904 35.341 1.00 5.40 287 TRP B CA 1
ATOM 10423 C C . TRP B 1 287 ? 25.317 1.564 34.552 1.00 8.22 287 TRP B C 1
ATOM 10424 O O . TRP B 1 287 ? 25.291 2.790 34.400 1.00 7.24 287 TRP B O 1
ATOM 10445 N N . LEU B 1 288 ? 24.420 0.728 34.027 1.00 5.41 288 LEU B N 1
ATOM 10446 C CA . LEU B 1 288 ? 23.311 1.144 33.185 1.00 6.32 288 LEU B CA 1
ATOM 10447 C C . LEU B 1 288 ? 21.987 0.834 33.876 1.00 6.66 288 LEU B C 1
ATOM 10448 O O . LEU B 1 288 ? 21.827 -0.248 34.424 1.00 7.34 288 LEU B O 1
ATOM 10464 N N . GLN B 1 289 ? 21.029 1.749 33.825 1.00 5.87 289 GLN B N 1
ATOM 10465 C CA . GLN B 1 289 ? 19.904 1.680 34.752 1.00 6.37 289 GLN B CA 1
ATOM 10466 C C . GLN B 1 289 ? 18.540 1.700 34.099 1.00 5.52 289 GLN B C 1
ATOM 10467 O O . GLN B 1 289 ? 17.540 2.031 34.723 1.00 5.23 289 GLN B O 1
ATOM 10481 N N . PHE B 1 290 ? 18.507 1.291 32.832 1.00 6.37 290 PHE B N 1
ATOM 10482 C CA . PHE B 1 290 ? 17.279 1.219 32.054 1.00 6.82 290 PHE B CA 1
ATOM 10483 C C . PHE B 1 290 ? 16.187 0.466 32.798 1.00 3.91 290 PHE B C 1
ATOM 10484 O O . PHE B 1 290 ? 16.445 -0.593 33.370 1.00 5.31 290 PHE B O 1
ATOM 10501 N N . ASP B 1 291 ? 14.962 0.961 32.725 1.00 4.04 291 ASP B N 1
ATOM 10502 C CA . ASP B 1 291 ? 13.793 0.428 33.432 1.00 5.67 291 ASP B CA 1
ATOM 10503 C C . ASP B 1 291 ? 12.718 -0.027 32.434 1.00 5.22 291 ASP B C 1
ATOM 10504 O O . ASP B 1 291 ? 12.120 0.794 31.732 1.00 5.63 291 ASP B O 1
ATOM 10513 N N . CYS B 1 292 ? 12.488 -1.330 32.320 1.00 6.38 292 CYS B N 1
ATOM 10514 C CA . CYS B 1 292 ? 11.568 -1.818 31.289 1.00 7.56 292 CYS B CA 1
ATOM 10515 C C . CYS B 1 292 ? 10.147 -1.281 31.445 1.00 5.44 292 CYS B C 1
ATOM 10516 O O . CYS B 1 292 ? 9.454 -1.090 30.453 1.00 6.26 292 CYS B O 1
ATOM 10524 N N . ALA B 1 293 ? 9.725 -0.988 32.675 1.00 5.77 293 ALA B N 1
ATOM 10525 C CA . ALA B 1 293 ? 8.345 -0.572 32.928 1.00 5.66 293 ALA B CA 1
ATOM 10526 C C . ALA B 1 293 ? 8.071 0.808 32.327 1.00 8.20 293 ALA B C 1
ATOM 10527 O O . ALA B 1 293 ? 6.916 1.154 32.070 1.00 7.93 293 ALA B O 1
ATOM 10534 N N . LEU B 1 294 ? 9.139 1.589 32.132 1.00 5.78 294 LEU B N 1
ATOM 10535 C CA . LEU B 1 294 ? 9.037 2.940 31.584 1.00 6.07 294 LEU B CA 1
ATOM 10536 C C . LEU B 1 294 ? 9.446 3.003 30.120 1.00 6.91 294 LEU B C 1
ATOM 10537 O O . LEU B 1 294 ? 9.361 4.064 29.501 1.00 5.88 294 LEU B O 1
ATOM 10553 N N . SER B 1 295 ? 9.854 1.861 29.563 1.00 5.74 295 SER B N 1
ATOM 10554 C CA . SER B 1 295 ? 10.595 1.833 28.309 1.00 4.88 295 SER B CA 1
ATOM 10555 C C . SER B 1 295 ? 10.017 0.870 27.272 1.00 6.49 295 SER B C 1
ATOM 10556 O O . SER B 1 295 ? 10.750 0.202 26.559 1.00 5.82 295 SER B O 1
ATOM 10564 N N . TYR B 1 296 ? 8.693 0.768 27.217 1.00 5.32 296 TYR B N 1
ATOM 10565 C CA . TYR B 1 296 ? 7.990 -0.137 26.294 1.00 5.71 296 TYR B CA 1
ATOM 10566 C C . TYR B 1 296 ? 8.181 -1.611 26.636 1.00 6.39 296 TYR B C 1
ATOM 10567 O O . TYR B 1 296 ? 7.930 -2.463 25.803 1.00 7.14 296 TYR B O 1
ATOM 10585 N N . GLY B 1 297 ? 8.602 -1.921 27.851 1.00 5.97 297 GLY B N 1
ATOM 10586 C CA . GLY B 1 297 ? 8.517 -3.280 28.344 1.00 7.35 297 GLY B CA 1
ATOM 10587 C C . GLY B 1 297 ? 9.665 -4.181 27.993 1.00 7.03 297 GLY B C 1
ATOM 10588 O O . GLY B 1 297 ? 10.670 -3.770 27.432 1.00 5.78 297 GLY B O 1
ATOM 10592 N N . LEU B 1 298 ? 9.530 -5.437 28.419 1.00 6.85 298 LEU B N 1
ATOM 10593 C CA . LEU B 1 298 ? 10.558 -6.449 28.214 1.00 5.75 298 LEU B CA 1
ATOM 10594 C C . LEU B 1 298 ? 10.806 -6.772 26.745 1.00 6.08 298 LEU B C 1
ATOM 10595 O O . LEU B 1 298 ? 11.928 -7.017 26.347 1.00 7.00 298 LEU B O 1
ATOM 10611 N N . VAL B 1 299 ? 9.787 -6.671 25.912 1.00 7.22 299 VAL B N 1
ATOM 10612 C CA . VAL B 1 299 ? 10.022 -6.913 24.496 1.00 6.80 299 VAL B CA 1
ATOM 10613 C C . VAL B 1 299 ? 11.063 -5.908 23.971 1.00 7.22 299 VAL B C 1
ATOM 10614 O O . VAL B 1 299 ? 12.003 -6.254 23.264 1.00 7.97 299 VAL B O 1
ATOM 10627 N N . GLU B 1 300 ? 10.910 -4.643 24.358 1.00 6.28 300 GLU B N 1
ATOM 10628 C CA . GLU B 1 300 ? 11.873 -3.617 23.968 1.00 7.27 300 GLU B CA 1
ATOM 10629 C C . GLU B 1 300 ? 13.210 -3.827 24.695 1.00 7.63 300 GLU B C 1
ATOM 10630 O O . GLU B 1 300 ? 14.278 -3.612 24.124 1.00 7.04 300 GLU B O 1
ATOM 10642 N N . TYR B 1 301 ? 13.158 -4.267 25.953 1.00 7.28 301 TYR B N 1
ATOM 10643 C CA . TYR B 1 301 ? 14.361 -4.453 26.765 1.00 7.81 301 TYR B CA 1
ATOM 10644 C C . TYR B 1 301 ? 15.288 -5.503 26.150 1.00 5.92 301 TYR B C 1
ATOM 10645 O O . TYR B 1 301 ? 16.514 -5.373 26.219 1.00 7.02 301 TYR B O 1
ATOM 10663 N N . LEU B 1 302 ? 14.710 -6.516 25.513 1.00 6.91 302 LEU B N 1
ATOM 10664 C CA . LEU B 1 302 ? 15.506 -7.537 24.830 1.00 7.08 302 LEU B CA 1
ATOM 10665 C C . LEU B 1 302 ? 16.300 -6.934 23.664 1.00 7.65 302 LEU B C 1
ATOM 10666 O O . LEU B 1 302 ? 17.453 -7.307 23.432 1.00 9.04 302 LEU B O 1
ATOM 10682 N N . ARG B 1 303 ? 15.717 -5.971 22.952 1.00 8.22 303 ARG B N 1
ATOM 10683 C CA . ARG B 1 303 ? 16.443 -5.249 21.901 1.00 6.95 303 ARG B CA 1
ATOM 10684 C C . ARG B 1 303 ? 17.595 -4.451 22.507 1.00 7.91 303 ARG B C 1
ATOM 10685 O O . ARG B 1 303 ? 18.696 -4.409 21.968 1.00 9.33 303 ARG B O 1
ATOM 10706 N N . THR B 1 304 ? 17.338 -3.792 23.622 1.00 6.21 304 THR B N 1
ATOM 10707 C CA . THR B 1 304 ? 18.383 -3.074 24.353 1.00 6.63 304 THR B CA 1
ATOM 10708 C C . THR B 1 304 ? 19.516 -4.011 24.788 1.00 6.63 304 THR B C 1
ATOM 10709 O O . THR B 1 304 ? 20.698 -3.711 24.569 1.00 7.51 304 THR B O 1
ATOM 10720 N N . LEU B 1 305 ? 19.173 -5.161 25.362 1.00 7.60 305 LEU B N 1
ATOM 10721 C CA . LEU B 1 305 ? 20.182 -6.141 25.768 1.00 8.87 305 LEU B CA 1
ATOM 10722 C C . LEU B 1 305 ? 20.961 -6.667 24.554 1.00 8.52 305 LEU B C 1
ATOM 10723 O O . LEU B 1 305 ? 22.183 -6.834 24.618 1.00 9.16 305 LEU B O 1
ATOM 10739 N N . ASP B 1 306 ? 20.289 -6.907 23.427 1.00 8.69 306 ASP B N 1
ATOM 10740 C CA . ASP B 1 306 ? 20.999 -7.327 22.221 1.00 10.71 306 ASP B CA 1
ATOM 10741 C C . ASP B 1 306 ? 21.991 -6.259 21.763 1.00 9.32 306 ASP B C 1
ATOM 10742 O O . ASP B 1 306 ? 23.126 -6.548 21.370 1.00 9.32 306 ASP B O 1
ATOM 10751 N N . MET B 1 307 ? 21.544 -5.009 21.784 1.00 7.95 307 MET B N 1
ATOM 10752 C CA . MET B 1 307 ? 22.400 -3.894 21.426 1.00 8.36 307 MET B CA 1
ATOM 10753 C C . MET B 1 307 ? 23.619 -3.803 22.343 1.00 7.29 307 MET B C 1
ATOM 10754 O O . MET B 1 307 ? 24.747 -3.617 21.870 1.00 8.02 307 MET B O 1
ATOM 10768 N N . LEU B 1 308 ? 23.421 -4.003 23.646 1.00 8.54 308 LEU B N 1
ATOM 10769 C CA . LEU B 1 308 ? 24.544 -3.953 24.565 1.00 8.95 308 LEU B CA 1
ATOM 10770 C C . LEU B 1 308 ? 25.574 -5.024 24.202 1.00 8.90 308 LEU B C 1
ATOM 10771 O O . LEU B 1 308 ? 26.772 -4.750 24.134 1.00 10.15 308 LEU B O 1
ATOM 10787 N N . LYS B 1 309 ? 25.127 -6.242 23.915 1.00 9.15 309 LYS B N 1
ATOM 10788 C CA . LYS B 1 309 ? 26.064 -7.314 23.599 1.00 12.21 309 LYS B CA 1
ATOM 10789 C C . LYS B 1 309 ? 26.860 -6.976 22.331 1.00 11.64 309 LYS B C 1
ATOM 10790 O O . LYS B 1 309 ? 28.070 -7.200 22.265 1.00 12.38 309 LYS B O 1
ATOM 10809 N N . GLU B 1 310 ? 26.181 -6.420 21.334 1.00 10.88 310 GLU B N 1
ATOM 10810 C CA . GLU B 1 310 ? 26.790 -6.071 20.058 1.00 14.20 310 GLU B CA 1
ATOM 10811 C C . GLU B 1 310 ? 27.792 -4.932 20.216 1.00 10.83 310 GLU B C 1
ATOM 10812 O O . GLU B 1 310 ? 28.710 -4.786 19.407 1.00 14.38 310 GLU B O 1
ATOM 10824 N N . ASN B 1 311 ? 27.617 -4.130 21.258 1.00 10.26 311 ASN B N 1
ATOM 10825 C CA . ASN B 1 311 ? 28.516 -3.017 21.532 1.00 11.72 311 ASN B CA 1
ATOM 10826 C C . ASN B 1 311 ? 29.484 -3.263 22.685 1.00 10.17 311 ASN B C 1
ATOM 10827 O O . ASN B 1 311 ? 30.009 -2.309 23.267 1.00 12.96 311 ASN B O 1
ATOM 10838 N N . GLY B 1 312 ? 29.696 -4.532 23.029 1.00 11.88 312 GLY B N 1
ATOM 10839 C CA . GLY B 1 312 ? 30.743 -4.911 23.962 1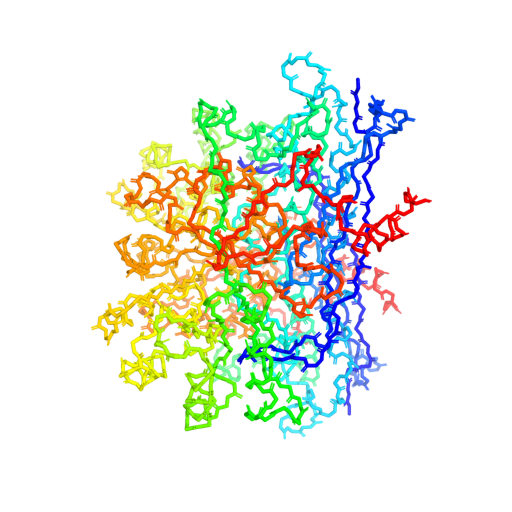.00 13.67 312 GLY B CA 1
ATOM 10840 C C . GLY B 1 312 ? 30.435 -4.676 25.424 1.00 12.41 312 GLY B C 1
ATOM 10841 O O . GLY B 1 312 ? 31.357 -4.566 26.228 1.00 16.32 312 GLY B O 1
ATOM 10845 N N . TRP B 1 313 ? 29.152 -4.600 25.770 1.00 9.22 313 TRP B N 1
ATOM 10846 C CA . TRP B 1 313 ? 28.730 -4.449 27.154 1.00 8.58 313 TRP B CA 1
ATOM 10847 C C . TRP B 1 313 ? 28.096 -5.738 27.673 1.00 10.59 313 TRP B C 1
ATOM 10848 O O . TRP B 1 313 ? 27.300 -6.357 26.977 1.00 14.22 313 TRP B O 1
ATOM 10869 N N . SER B 1 314 ? 28.415 -6.114 28.903 1.00 9.88 314 SER B N 1
ATOM 10870 C CA . SER B 1 314 ? 27.766 -7.241 29.561 1.00 8.73 314 SER B CA 1
ATOM 10871 C C . SER B 1 314 ? 26.445 -6.849 30.210 1.00 8.85 314 SER B C 1
ATOM 10872 O O . SER B 1 314 ? 26.314 -5.773 30.766 1.00 7.92 314 SER B O 1
ATOM 10880 N N . SER B 1 315 ? 25.485 -7.763 30.174 1.00 9.75 315 SER B N 1
ATOM 10881 C CA . SER B 1 315 ? 24.232 -7.580 30.872 1.00 7.93 315 SER B CA 1
ATOM 10882 C C . SER B 1 315 ? 24.457 -7.413 32.379 1.00 7.27 315 SER B C 1
ATOM 10883 O O . SER B 1 315 ? 23.614 -6.876 33.071 1.00 7.92 315 SER B O 1
ATOM 10891 N N . ARG B 1 316 ? 25.588 -7.903 32.872 1.00 8.38 316 ARG B N 1
ATOM 10892 C CA . ARG B 1 316 ? 25.909 -7.775 34.292 1.00 7.58 316 ARG B CA 1
ATOM 10893 C C . ARG B 1 316 ? 26.181 -6.318 34.707 1.00 7.05 316 ARG B C 1
ATOM 10894 O O . ARG B 1 316 ? 26.278 -6.013 35.892 1.00 8.60 316 ARG B O 1
ATOM 10915 N N . ARG B 1 317 ? 26.266 -5.398 33.741 1.00 7.45 317 ARG B N 1
ATOM 10916 C CA . ARG B 1 317 ? 26.431 -3.975 34.050 1.00 7.86 317 ARG B CA 1
ATOM 10917 C C . ARG B 1 317 ? 25.087 -3.281 34.201 1.00 7.15 317 ARG B C 1
ATOM 10918 O O . ARG B 1 317 ? 25.048 -2.098 34.510 1.00 8.03 317 ARG B O 1
ATOM 10939 N N . VAL B 1 318 ? 23.992 -4.001 33.974 1.00 6.49 318 VAL B N 1
ATOM 10940 C CA . VAL B 1 318 ? 22.644 -3.440 34.018 1.00 6.62 318 VAL B CA 1
ATOM 10941 C C . VAL B 1 318 ? 21.988 -3.677 35.384 1.00 6.27 318 VAL B C 1
ATOM 10942 O O . VAL B 1 318 ? 21.878 -4.824 35.827 1.00 6.42 318 VAL B O 1
ATOM 10955 N N . VAL B 1 319 ? 21.588 -2.601 36.059 1.00 5.47 319 VAL B N 1
ATOM 10956 C CA . VAL B 1 319 ? 20.895 -2.668 37.343 1.00 7.15 319 VAL B CA 1
ATOM 10957 C C . VAL B 1 319 ? 19.699 -1.724 37.239 1.00 6.36 319 VAL B C 1
ATOM 10958 O O . VAL B 1 319 ? 19.835 -0.512 37.409 1.00 6.14 319 VAL B O 1
ATOM 10971 N N . PRO B 1 320 ? 18.511 -2.262 36.948 1.00 6.25 320 PRO B N 1
ATOM 10972 C CA . PRO B 1 320 ? 17.379 -1.382 36.619 1.00 6.27 320 PRO B CA 1
ATOM 10973 C C . PRO B 1 320 ? 16.906 -0.483 37.765 1.00 4.78 320 PRO B C 1
ATOM 10974 O O . PRO B 1 320 ? 16.847 -0.890 38.921 1.00 6.36 320 PRO B O 1
ATOM 10985 N N . HIS B 1 321 ? 16.582 0.751 37.397 1.00 6.15 321 HIS B N 1
ATOM 10986 C CA . HIS B 1 321 ? 15.753 1.630 38.207 1.00 5.62 321 HIS B CA 1
ATOM 10987 C C . HIS B 1 321 ? 14.378 0.980 38.421 1.00 5.28 321 HIS B C 1
ATOM 10988 O O . HIS B 1 321 ? 13.913 0.195 37.596 1.00 6.28 321 HIS B O 1
ATOM 11003 N N . GLY B 1 322 ? 13.737 1.293 39.545 1.00 5.27 322 GLY B N 1
ATOM 11004 C CA . GLY B 1 322 ? 12.304 1.101 39.704 1.00 6.38 322 GLY B CA 1
ATOM 11005 C C . GLY B 1 322 ? 11.822 0.246 40.871 1.00 4.84 322 GLY B C 1
ATOM 11006 O O . GLY B 1 322 ? 10.646 0.322 41.246 1.00 7.29 322 GLY B O 1
ATOM 11010 N N . GLY B 1 323 ? 12.702 -0.610 41.393 1.00 6.09 323 GLY B N 1
ATOM 11011 C CA . GLY B 1 323 ? 12.439 -1.422 42.571 1.00 6.09 323 GLY B CA 1
ATOM 11012 C C . GLY B 1 323 ? 11.413 -2.531 42.416 1.00 7.17 323 GLY B C 1
ATOM 11013 O O . GLY B 1 323 ? 10.982 -3.090 43.421 1.00 6.75 323 GLY B O 1
ATOM 11017 N N . HIS B 1 324 ? 11.068 -2.915 41.190 1.00 5.69 324 HIS B N 1
ATOM 11018 C CA . HIS B 1 324 ? 9.918 -3.801 40.993 1.00 6.68 324 HIS B CA 1
ATOM 11019 C C . HIS B 1 324 ? 10.266 -5.258 40.722 1.00 5.89 324 HIS B C 1
ATOM 11020 O O . HIS B 1 324 ? 11.388 -5.598 40.337 1.00 6.49 324 HIS B O 1
ATOM 11035 N N . GLN B 1 325 ? 9.282 -6.114 40.955 1.00 6.40 325 GLN B N 1
ATOM 11036 C CA . GLN B 1 325 ? 9.458 -7.552 40.770 1.00 6.90 325 GLN B CA 1
ATOM 11037 C C . GLN B 1 325 ? 9.644 -7.930 39.306 1.00 5.78 325 GLN B C 1
ATOM 11038 O O . GLN B 1 325 ? 10.285 -8.939 39.012 1.00 5.91 325 GLN B O 1
ATOM 11052 N N . MET B 1 326 ? 9.078 -7.148 38.398 1.00 5.10 326 MET B N 1
ATOM 11053 C CA . MET B 1 326 ? 9.306 -7.402 36.973 1.00 5.34 326 MET B CA 1
ATOM 11054 C C . MET B 1 326 ? 10.821 -7.404 36.688 1.00 6.29 326 MET B C 1
ATOM 11055 O O . MET B 1 326 ? 11.365 -8.371 36.143 1.00 7.05 326 MET B O 1
ATOM 11069 N N . SER B 1 327 ? 11.512 -6.327 37.073 1.00 5.51 327 SER B N 1
ATOM 11070 C CA . SER B 1 327 ? 12.967 -6.275 36.912 1.00 4.68 327 SER B CA 1
ATOM 11071 C C . SER B 1 327 ? 13.668 -7.403 37.672 1.00 5.40 327 SER B C 1
ATOM 11072 O O . SER B 1 327 ? 14.692 -7.911 37.209 1.00 7.24 327 SER B O 1
ATOM 11080 N N . LEU B 1 328 ? 13.171 -7.731 38.866 1.00 6.60 328 LEU B N 1
ATOM 11081 C CA . LEU B 1 328 ? 13.796 -8.776 39.664 1.00 6.45 328 LEU B CA 1
ATOM 11082 C C . LEU B 1 328 ? 13.805 -10.086 38.882 1.00 7.43 328 LEU B C 1
ATOM 11083 O O . LEU B 1 328 ? 14.825 -10.789 38.849 1.00 7.09 328 LEU B O 1
ATOM 11099 N N . ASN B 1 329 ? 12.681 -10.401 38.240 1.00 6.95 329 ASN B N 1
ATOM 11100 C CA . ASN B 1 329 ? 12.597 -11.607 37.401 1.00 7.12 329 ASN B CA 1
ATOM 11101 C C . ASN B 1 329 ? 13.499 -11.551 36.166 1.00 6.65 329 ASN B C 1
ATOM 11102 O O . ASN B 1 329 ? 14.143 -12.537 35.795 1.00 6.54 329 ASN B O 1
ATOM 11113 N N . ILE B 1 330 ? 13.542 -10.392 35.525 1.00 6.13 330 ILE B N 1
ATOM 11114 C CA . ILE B 1 330 ? 14.444 -10.196 34.405 1.00 7.23 330 ILE B CA 1
ATOM 11115 C C . ILE B 1 330 ? 15.901 -10.353 34.848 1.00 6.13 330 ILE B C 1
ATOM 11116 O O . ILE B 1 330 ? 16.710 -10.944 34.143 1.00 7.67 330 ILE B O 1
ATOM 11132 N N . ALA B 1 331 ? 16.243 -9.803 36.010 1.00 6.76 331 ALA B N 1
ATOM 11133 C CA . ALA B 1 331 ? 17.617 -9.926 36.475 1.00 6.02 331 ALA B CA 1
ATOM 11134 C C . ALA B 1 331 ? 18.058 -11.391 36.596 1.00 7.65 331 ALA B C 1
ATOM 11135 O O . ALA B 1 331 ? 19.117 -11.748 36.117 1.00 6.93 331 ALA B O 1
ATOM 11142 N N . ALA B 1 332 ? 17.252 -12.229 37.241 1.00 6.61 332 ALA B N 1
ATOM 11143 C CA . ALA B 1 332 ? 17.656 -13.606 37.440 1.00 6.27 332 ALA B CA 1
ATOM 11144 C C . ALA B 1 332 ? 17.522 -14.459 36.196 1.00 8.13 332 ALA B C 1
ATOM 11145 O O . ALA B 1 332 ? 18.295 -15.397 36.003 1.00 7.90 332 ALA B O 1
ATOM 11152 N N . GLY B 1 333 ? 16.537 -14.136 35.362 1.00 6.61 333 GLY B N 1
ATOM 11153 C CA . GLY B 1 333 ? 16.239 -14.917 34.183 1.00 7.56 333 GLY B CA 1
ATOM 11154 C C . GLY B 1 333 ? 17.108 -14.587 32.991 1.00 9.44 333 GLY B C 1
ATOM 11155 O O . GLY B 1 333 ? 17.412 -15.480 32.189 1.00 8.63 333 GLY B O 1
ATOM 11159 N N . LEU B 1 334 ? 17.505 -13.320 32.873 1.00 8.22 334 LEU B N 1
ATOM 11160 C CA . LEU B 1 334 ? 18.316 -12.872 31.739 1.00 8.11 334 LEU B CA 1
ATOM 11161 C C . LEU B 1 334 ? 19.746 -12.485 32.103 1.00 10.31 334 LEU B C 1
ATOM 11162 O O . LEU B 1 334 ? 20.549 -12.171 31.220 1.00 12.51 334 LEU B O 1
ATOM 11178 N N . HIS B 1 335 ? 20.053 -12.518 33.404 1.00 7.94 335 HIS B N 1
ATOM 11179 C CA . HIS B 1 335 ? 21.403 -12.330 33.944 1.00 7.60 335 HIS B CA 1
ATOM 11180 C C . HIS B 1 335 ? 21.835 -10.864 33.966 1.00 7.74 335 HIS B C 1
ATOM 11181 O O . HIS B 1 335 ? 22.886 -10.497 33.436 1.00 8.82 335 HIS B O 1
ATOM 11196 N N . LEU B 1 336 ? 21.028 -10.025 34.606 1.00 7.59 336 LEU B N 1
ATOM 11197 C CA . LEU B 1 336 ? 21.436 -8.644 34.832 1.00 7.32 336 LEU B CA 1
ATOM 11198 C C . LEU B 1 336 ? 22.339 -8.554 36.059 1.00 5.34 336 LEU B C 1
ATOM 11199 O O . LEU B 1 336 ? 22.582 -9.548 36.759 1.00 6.55 336 LEU B O 1
ATOM 11215 N N . GLY B 1 337 ? 22.838 -7.355 36.333 1.00 6.06 337 GLY B N 1
ATOM 11216 C CA . GLY B 1 337 ? 23.731 -7.161 37.460 1.00 9.34 337 GLY B CA 1
ATOM 11217 C C . GLY B 1 337 ? 23.048 -7.075 38.804 1.00 6.55 337 GLY B C 1
ATOM 11218 O O . GLY B 1 337 ? 23.690 -7.216 39.834 1.00 10.59 337 GLY B O 1
ATOM 11222 N N . GLY B 1 338 ? 21.745 -6.819 38.825 1.00 7.11 338 GLY B N 1
ATOM 11223 C CA . GLY B 1 338 ? 21.034 -6.663 40.082 1.00 7.29 338 GLY B CA 1
ATOM 11224 C C . GLY B 1 338 ? 19.763 -5.886 39.863 1.00 6.98 338 GLY B C 1
ATOM 11225 O O . GLY B 1 338 ? 19.344 -5.728 38.727 1.00 7.27 338 GLY B O 1
ATOM 11229 N N . ASN B 1 339 ? 19.175 -5.369 40.935 1.00 7.21 339 ASN B N 1
ATOM 11230 C CA . ASN B 1 339 ? 17.976 -4.534 40.851 1.00 7.47 339 ASN B CA 1
ATOM 11231 C C . ASN B 1 339 ? 17.974 -3.526 41.984 1.00 6.80 339 ASN B C 1
ATOM 11232 O O . ASN B 1 339 ? 18.354 -3.848 43.106 1.00 7.38 339 ASN B O 1
ATOM 11243 N N . GLU B 1 340 ? 17.507 -2.318 41.695 1.00 7.62 340 GLU B N 1
ATOM 11244 C CA . GLU B 1 340 ? 17.257 -1.326 42.728 1.00 7.80 340 GLU B CA 1
ATOM 11245 C C . GLU B 1 340 ? 16.118 -1.829 43.606 1.00 10.11 340 GLU B C 1
ATOM 11246 O O . GLU B 1 340 ? 15.250 -2.562 43.113 1.00 9.06 340 GLU B O 1
ATOM 11258 N N . SER B 1 341 ? 16.127 -1.469 44.893 1.00 7.07 341 SER B N 1
ATOM 11259 C CA . SER B 1 341 ? 14.999 -1.744 45.778 1.00 5.91 341 SER B CA 1
ATOM 11260 C C . SER B 1 341 ? 14.649 -0.496 46.590 1.00 6.59 341 SER B C 1
ATOM 11261 O O . SER B 1 341 ? 15.535 0.266 46.979 1.00 7.52 341 SER B O 1
ATOM 11269 N N . TYR B 1 342 ? 13.355 -0.317 46.852 1.00 6.47 342 TYR B N 1
ATOM 11270 C CA . TYR B 1 342 ? 12.876 0.745 47.738 1.00 7.83 342 TYR B CA 1
ATOM 11271 C C . TYR B 1 342 ? 12.237 0.140 48.997 1.00 8.52 342 TYR B C 1
ATOM 11272 O O . TYR B 1 342 ? 11.117 -0.373 48.925 1.00 10.14 342 TYR B O 1
ATOM 11290 N N . PRO B 1 343 ? 12.931 0.193 50.147 1.00 7.64 343 PRO B N 1
ATOM 11291 C CA . PRO B 1 343 ? 12.290 -0.374 51.336 1.00 9.64 343 PRO B CA 1
ATOM 11292 C C . PRO B 1 343 ? 11.242 0.541 51.991 1.00 11.62 343 PRO B C 1
ATOM 11293 O O . PRO B 1 343 ? 10.345 0.051 52.658 1.00 13.63 343 PRO B O 1
ATOM 11304 N N . ASP B 1 344 ? 11.338 1.846 51.776 1.00 9.60 344 ASP B N 1
ATOM 11305 C CA . ASP B 1 344 ? 10.454 2.827 52.424 1.00 12.40 344 ASP B CA 1
ATOM 11306 C C . ASP B 1 344 ? 9.502 3.517 51.424 1.00 15.18 344 ASP B C 1
ATOM 11307 O O . ASP B 1 344 ? 8.295 3.604 51.661 1.00 19.84 344 ASP B O 1
ATOM 11316 N N . VAL B 1 345 ? 10.037 4.007 50.316 1.00 9.75 345 VAL B N 1
ATOM 11317 C CA . VAL B 1 345 ? 9.297 4.970 49.488 1.00 8.42 345 VAL B CA 1
ATOM 11318 C C . VAL B 1 345 ? 8.359 4.289 48.477 1.00 6.92 345 VAL B C 1
ATOM 11319 O O . VAL B 1 345 ? 8.572 3.149 48.072 1.00 8.45 345 VAL B O 1
ATOM 11332 N N . PHE B 1 346 ? 7.302 5.016 48.120 1.00 8.65 346 PHE B N 1
ATOM 11333 C CA . PHE B 1 346 ? 6.317 4.668 47.091 1.00 9.11 346 PHE B CA 1
ATOM 11334 C C . PHE B 1 346 ? 5.424 3.509 47.469 1.00 8.26 346 PHE B C 1
ATOM 11335 O O . PHE B 1 346 ? 4.926 2.808 46.607 1.00 8.47 346 PHE B O 1
ATOM 11352 N N . LYS B 1 347 ? 5.178 3.336 48.760 1.00 9.03 347 LYS B N 1
ATOM 11353 C CA . LYS B 1 347 ? 4.304 2.259 49.215 1.00 9.28 347 LYS B CA 1
ATOM 11354 C C . LYS B 1 347 ? 2.921 2.380 48.615 1.00 10.43 347 LYS B C 1
ATOM 11355 O O . LYS B 1 347 ? 2.383 3.488 48.499 1.00 11.70 347 LYS B O 1
ATOM 11374 N N . PRO B 1 348 ? 2.318 1.245 48.237 1.00 9.71 348 PRO B N 1
ATOM 11375 C CA . PRO B 1 348 ? 2.796 -0.135 48.357 1.00 9.87 348 PRO B CA 1
ATOM 11376 C C . PRO B 1 348 ? 3.574 -0.639 47.133 1.00 9.31 348 PRO B C 1
ATOM 11377 O O . PRO B 1 348 ? 3.857 -1.833 47.049 1.00 9.93 348 PRO B O 1
ATOM 11388 N N . PHE B 1 349 ? 3.896 0.254 46.202 1.00 8.36 349 PHE B N 1
ATOM 11389 C CA . PHE B 1 349 ? 4.548 -0.084 44.940 1.00 7.36 349 PHE B CA 1
ATOM 11390 C C . PHE B 1 349 ? 6.068 -0.169 45.115 1.00 7.42 349 PHE B C 1
ATOM 11391 O O . PHE B 1 349 ? 6.867 0.527 44.458 1.00 7.26 349 PHE B O 1
ATOM 11408 N N . CYS B 1 350 ? 6.462 -1.043 46.028 1.00 7.87 350 CYS B N 1
ATOM 11409 C CA . CYS B 1 350 ? 7.852 -1.191 46.407 1.00 6.83 350 CYS B CA 1
ATOM 11410 C C . CYS B 1 350 ? 8.016 -2.507 47.137 1.00 7.84 350 CYS B C 1
ATOM 11411 O O . CYS B 1 350 ? 7.053 -3.059 47.627 1.00 8.21 350 CYS B O 1
ATOM 11419 N N . GLY B 1 351 ? 9.257 -2.960 47.222 1.00 7.02 351 GLY B N 1
ATOM 11420 C CA . GLY B 1 351 ? 9.575 -4.222 47.857 1.00 8.34 351 GLY B CA 1
ATOM 11421 C C . GLY B 1 351 ? 9.349 -5.411 46.951 1.00 7.38 351 GLY B C 1
ATOM 11422 O O . GLY B 1 351 ? 8.799 -5.304 45.861 1.00 8.34 351 GLY B O 1
ATOM 11426 N N . PHE B 1 352 ? 9.795 -6.570 47.420 1.00 7.12 352 PHE B N 1
ATOM 11427 C CA . PHE B 1 352 ? 9.594 -7.827 46.709 1.00 5.64 352 PHE B CA 1
ATOM 11428 C C . PHE B 1 352 ? 8.656 -8.702 47.565 1.00 9.63 352 PHE B C 1
ATOM 11429 O O . PHE B 1 352 ? 7.922 -8.198 48.416 1.00 8.27 352 PHE B O 1
ATOM 11446 N N . ALA B 1 353 ? 8.656 -10.002 47.322 1.00 7.87 353 ALA B N 1
ATOM 11447 C CA . ALA B 1 353 ? 7.726 -10.915 47.991 1.00 6.56 353 ALA B CA 1
ATOM 11448 C C . ALA B 1 353 ? 7.762 -10.801 49.515 1.00 7.51 353 ALA B C 1
ATOM 11449 O O . ALA B 1 353 ? 8.838 -10.737 50.089 1.00 8.18 353 ALA B O 1
ATOM 11456 N N . ASP B 1 354 ? 6.590 -10.813 50.153 1.00 7.54 354 ASP B N 1
ATOM 11457 C CA . ASP B 1 354 ? 6.503 -10.891 51.603 1.00 8.28 354 ASP B CA 1
ATOM 11458 C C . ASP B 1 354 ? 7.219 -12.147 52.081 1.00 10.33 354 ASP B C 1
ATOM 11459 O O . ASP B 1 354 ? 7.072 -13.223 51.492 1.00 10.05 354 ASP B O 1
ATOM 11468 N N . GLY B 1 355 ? 7.944 -12.034 53.185 1.00 10.98 355 GLY B N 1
ATOM 11469 C CA . GLY B 1 355 ? 8.445 -13.208 53.875 1.00 12.22 355 GLY B CA 1
ATOM 11470 C C . GLY B 1 355 ? 9.710 -13.799 53.296 1.00 14.08 355 GLY B C 1
ATOM 11471 O O . GLY B 1 355 ? 10.152 -14.862 53.722 1.00 16.59 355 GLY B O 1
ATOM 11475 N N . ILE B 1 356 ? 10.294 -13.128 52.318 1.00 9.12 356 ILE B N 1
ATOM 11476 C CA . ILE B 1 356 ? 11.556 -13.574 51.750 1.00 11.07 356 ILE B CA 1
ATOM 11477 C C . ILE B 1 356 ? 12.552 -12.458 51.998 1.00 10.30 356 ILE B C 1
ATOM 11478 O O . ILE B 1 356 ? 12.510 -11.410 51.372 1.00 10.23 356 ILE B O 1
ATOM 11494 N N . ALA B 1 357 ? 13.439 -12.685 52.952 1.00 12.48 357 ALA B N 1
ATOM 11495 C CA . ALA B 1 357 ? 14.326 -11.636 53.433 1.00 14.90 357 ALA B CA 1
ATOM 11496 C C . ALA B 1 357 ? 15.503 -11.404 52.502 1.00 10.08 357 ALA B C 1
ATOM 11497 O O . ALA B 1 357 ? 16.011 -12.330 51.898 1.00 10.55 357 ALA B O 1
ATOM 11504 N N . VAL B 1 358 ? 15.929 -10.147 52.385 1.00 9.39 358 VAL B N 1
ATOM 11505 C CA . VAL B 1 358 ? 17.205 -9.841 51.756 1.00 7.46 358 VAL B CA 1
ATOM 11506 C C . VAL B 1 358 ? 18.307 -10.225 52.739 1.00 9.02 358 VAL B C 1
ATOM 11507 O O . VAL B 1 358 ? 18.199 -9.937 53.927 1.00 9.34 358 VAL B O 1
ATOM 11520 N N . GLU B 1 359 ? 19.350 -10.894 52.261 1.00 8.99 359 GLU B N 1
ATOM 11521 C CA . GLU B 1 359 ? 20.449 -11.339 53.111 1.00 13.52 359 GLU B CA 1
ATOM 11522 C C . GLU B 1 359 ? 21.770 -10.880 52.513 1.00 11.02 359 GLU B C 1
ATOM 11523 O O . GLU B 1 359 ? 22.137 -11.309 51.439 1.00 10.79 359 GLU B O 1
ATOM 11535 N N . ASP B 1 360 ? 22.460 -10.006 53.241 1.00 12.81 360 ASP B N 1
ATOM 11536 C CA . ASP B 1 360 ? 23.680 -9.346 52.778 1.00 14.37 360 ASP B CA 1
ATOM 11537 C C . ASP B 1 360 ? 23.643 -9.013 51.290 1.00 11.75 360 ASP B C 1
ATOM 11538 O O . ASP B 1 360 ? 24.533 -9.388 50.500 1.00 11.19 360 ASP B O 1
ATOM 11547 N N . GLY B 1 361 ? 22.619 -8.255 50.932 1.00 10.63 361 GLY B N 1
ATOM 11548 C CA . GLY B 1 361 ? 22.529 -7.666 49.618 1.00 8.98 361 GLY B CA 1
ATOM 11549 C C . GLY B 1 361 ? 22.038 -8.569 48.519 1.00 7.58 361 GLY B C 1
ATOM 11550 O O . GLY B 1 361 ? 22.122 -8.188 47.355 1.00 8.82 361 GLY B O 1
ATOM 11554 N N . ARG B 1 362 ? 21.551 -9.758 48.852 1.00 9.57 362 ARG B N 1
ATOM 11555 C CA . ARG B 1 362 ? 21.031 -10.672 47.840 1.00 8.24 362 ARG B CA 1
ATOM 11556 C C . ARG B 1 362 ? 19.659 -11.183 48.256 1.00 7.75 362 ARG B C 1
ATOM 11557 O O . ARG B 1 362 ? 19.418 -11.486 49.432 1.00 9.72 362 ARG B O 1
ATOM 11578 N N . VAL B 1 363 ? 18.764 -11.315 47.286 1.00 7.68 363 VAL B N 1
ATOM 11579 C CA . VAL B 1 363 ? 17.417 -11.816 47.553 1.00 8.69 363 VAL B CA 1
ATOM 11580 C C . VAL B 1 363 ? 17.102 -12.925 46.561 1.00 7.47 363 VAL B C 1
ATOM 11581 O O . VAL B 1 363 ? 17.457 -12.850 45.386 1.00 8.86 363 VAL B O 1
ATOM 11594 N N . ARG B 1 364 ? 16.420 -13.960 47.038 1.00 8.43 364 ARG B N 1
ATOM 11595 C CA . ARG B 1 364 ? 15.950 -15.011 46.162 1.00 6.82 364 ARG B CA 1
ATOM 11596 C C . ARG B 1 364 ? 14.539 -14.678 45.671 1.00 7.30 364 ARG B C 1
ATOM 11597 O O . ARG B 1 364 ? 13.889 -13.764 46.202 1.00 8.75 364 ARG B O 1
ATOM 11618 N N . LEU B 1 365 ? 14.098 -15.369 44.622 1.00 6.80 365 LEU B N 1
ATOM 11619 C CA . LEU B 1 365 ? 12.788 -15.167 44.050 1.00 7.35 365 LEU B CA 1
ATOM 11620 C C . LEU B 1 365 ? 11.850 -16.323 44.422 1.00 6.93 365 LEU B C 1
ATOM 11621 O O . LEU B 1 365 ? 12.252 -17.480 44.447 1.00 6.57 365 LEU B O 1
ATOM 11637 N N . PRO B 1 366 ? 10.574 -16.018 44.661 1.00 6.76 366 PRO B N 1
ATOM 11638 C CA . PRO B 1 366 ? 9.639 -17.084 45.039 1.00 7.12 366 PRO B CA 1
ATOM 11639 C C . PRO B 1 366 ? 9.303 -18.016 43.888 1.00 7.32 366 PRO B C 1
ATOM 11640 O O . PRO B 1 366 ? 9.153 -17.589 42.748 1.00 7.73 366 PRO B O 1
ATOM 11651 N N . ASP B 1 367 ? 9.172 -19.294 44.202 1.00 7.16 367 ASP B N 1
ATOM 11652 C CA . ASP B 1 367 ? 8.709 -20.291 43.240 1.00 6.81 367 ASP B CA 1
ATOM 11653 C C . ASP B 1 367 ? 7.182 -20.246 43.223 1.00 7.12 367 ASP B C 1
ATOM 11654 O O . ASP B 1 367 ? 6.486 -21.116 43.745 1.00 8.89 367 ASP B O 1
ATOM 11663 N N . LEU B 1 368 ? 6.685 -19.164 42.617 1.00 6.76 368 LEU B N 1
ATOM 11664 C CA . LEU B 1 368 ? 5.248 -18.903 42.491 1.00 6.96 368 LEU B CA 1
ATOM 11665 C C . LEU B 1 368 ? 5.012 -18.416 41.059 1.00 6.92 368 LEU B C 1
ATOM 11666 O O . LEU B 1 368 ? 5.879 -17.772 40.477 1.00 8.08 368 LEU B O 1
ATOM 11682 N N . PRO B 1 369 ? 3.856 -18.742 40.473 1.00 8.57 369 PRO B N 1
ATOM 11683 C CA . PRO B 1 369 ? 3.663 -18.332 39.077 1.00 8.18 369 PRO B CA 1
ATOM 11684 C C . PRO B 1 369 ? 3.606 -16.817 38.868 1.00 9.82 369 PRO B C 1
ATOM 11685 O O . PRO B 1 369 ? 3.147 -16.063 39.726 1.00 10.83 369 PRO B O 1
ATOM 11696 N N . GLY B 1 370 ? 4.065 -16.390 37.700 1.00 7.44 370 GLY B N 1
ATOM 11697 C CA . GLY B 1 370 ? 3.978 -14.993 37.317 1.00 6.91 370 GLY B CA 1
ATOM 11698 C C . GLY B 1 370 ? 5.107 -14.124 37.843 1.00 8.66 370 GLY B C 1
ATOM 11699 O O . GLY B 1 370 ? 6.178 -14.586 38.238 1.00 7.46 370 GLY B O 1
ATOM 11703 N N . VAL B 1 371 ? 4.858 -12.824 37.830 1.00 7.25 371 VAL B N 1
ATOM 11704 C CA . VAL B 1 371 ? 5.805 -11.861 38.336 1.00 6.55 371 VAL B CA 1
ATOM 11705 C C . VAL B 1 371 ? 5.959 -11.979 39.856 1.00 6.55 371 VAL B C 1
ATOM 11706 O O . VAL B 1 371 ? 7.045 -11.712 40.381 1.00 7.37 371 VAL B O 1
ATOM 11719 N N . GLY B 1 372 ? 4.872 -12.324 40.543 1.00 7.52 372 GLY B N 1
ATOM 11720 C CA . GLY B 1 372 ? 4.898 -12.468 41.993 1.00 8.04 372 GLY B CA 1
ATOM 11721 C C . GLY B 1 372 ? 4.032 -11.479 42.767 1.00 7.34 372 GLY B C 1
ATOM 11722 O O . GLY B 1 372 ? 4.193 -11.363 43.982 1.00 8.41 372 GLY B O 1
ATOM 11726 N N . PHE B 1 373 ? 3.117 -10.780 42.098 1.00 8.50 373 PHE B N 1
ATOM 11727 C CA . PHE B 1 373 ? 2.305 -9.772 42.782 1.00 8.26 373 PHE B CA 1
ATOM 11728 C C . PHE B 1 373 ? 1.519 -10.339 43.956 1.00 9.70 373 PHE B C 1
ATOM 11729 O O . PHE B 1 373 ? 1.378 -9.681 44.993 1.00 9.49 373 PHE B O 1
ATOM 11746 N N . GLU B 1 374 ? 1.011 -11.556 43.784 1.00 9.01 374 GLU B N 1
ATOM 11747 C CA . GLU B 1 374 ? 0.152 -12.166 44.786 1.00 10.80 374 GLU B CA 1
ATOM 11748 C C . GLU B 1 374 ? 0.908 -12.452 46.088 1.00 8.39 374 GLU B C 1
ATOM 11749 O O . GLU B 1 374 ? 0.299 -12.645 47.132 1.00 11.18 374 GLU B O 1
ATOM 11761 N N . ALA B 1 375 ? 2.235 -12.454 46.014 1.00 8.41 375 ALA B N 1
ATOM 11762 C CA . ALA B 1 375 ? 3.088 -12.716 47.164 1.00 8.34 375 ALA B CA 1
ATOM 11763 C C . ALA B 1 375 ? 3.347 -11.443 47.977 1.00 8.59 375 ALA B C 1
ATOM 11764 O O . ALA B 1 375 ? 4.057 -11.478 48.988 1.00 10.40 375 ALA B O 1
ATOM 11771 N N . LYS B 1 376 ? 2.780 -10.319 47.531 1.00 9.03 376 LYS B N 1
ATOM 11772 C CA . LYS B 1 376 ? 2.870 -9.053 48.256 1.00 8.82 376 LYS B CA 1
ATOM 11773 C C . LYS B 1 376 ? 1.443 -8.674 48.641 1.00 9.11 376 LYS B C 1
ATOM 11774 O O . LYS B 1 376 ? 0.698 -8.155 47.830 1.00 9.76 376 LYS B O 1
ATOM 11793 N N A SER B 1 377 ? 1.070 -8.947 49.882 0.51 9.89 377 SER B N 1
ATOM 11794 N N B SER B 1 377 ? 1.057 -8.928 49.886 0.49 9.76 377 SER B N 1
ATOM 11795 C CA A SER B 1 377 ? -0.317 -8.804 50.300 0.51 9.21 377 SER B CA 1
ATOM 11796 C CA B SER B 1 377 ? -0.353 -8.822 50.275 0.49 9.21 377 SER B CA 1
ATOM 11797 C C A SER B 1 377 ? -0.845 -7.399 50.038 0.51 9.53 377 SER B C 1
ATOM 11798 C C B SER B 1 377 ? -0.926 -7.402 50.187 0.49 11.48 377 SER B C 1
ATOM 11799 O O A SER B 1 377 ? -1.883 -7.229 49.404 0.51 10.85 377 SER B O 1
ATOM 11800 O O B SER B 1 377 ? -2.085 -7.225 49.816 0.49 12.72 377 SER B O 1
ATOM 11815 N N . GLU B 1 378 ? -0.133 -6.399 50.541 1.00 12.56 378 GLU B N 1
ATOM 11816 C CA . GLU B 1 378 ? -0.603 -5.009 50.485 1.00 11.48 378 GLU B CA 1
ATOM 11817 C C . GLU B 1 378 ? -0.720 -4.535 49.037 1.00 11.53 378 GLU B C 1
ATOM 11818 O O . GLU B 1 378 ? -1.758 -4.001 48.626 1.00 13.56 378 GLU B O 1
ATOM 11831 N N . LEU B 1 379 ? 0.341 -4.723 48.265 1.00 9.99 379 LEU B N 1
ATOM 11832 C CA . LEU B 1 379 ? 0.338 -4.320 46.865 1.00 9.60 379 LEU B CA 1
ATOM 11833 C C . LEU B 1 379 ? -0.772 -5.021 46.087 1.00 10.95 379 LEU B C 1
ATOM 11834 O O . LEU B 1 379 ? -1.500 -4.389 45.334 1.00 10.46 379 LEU B O 1
ATOM 11850 N N . PHE B 1 380 ? -0.919 -6.326 46.267 1.00 10.97 380 PHE B N 1
ATOM 11851 C CA . PHE B 1 380 ? -1.942 -7.038 45.522 1.00 9.95 380 PHE B CA 1
ATOM 11852 C C . PHE B 1 380 ? -3.351 -6.564 45.890 1.00 11.11 380 PHE B C 1
ATOM 11853 O O . PHE B 1 380 ? -4.212 -6.407 45.018 1.00 11.76 380 PHE B O 1
ATOM 11870 N N . ALA B 1 381 ? -3.589 -6.324 47.173 1.00 10.49 381 ALA B N 1
ATOM 11871 C CA . ALA B 1 381 ? -4.885 -5.819 47.619 1.00 13.34 381 ALA B CA 1
ATOM 11872 C C . ALA B 1 381 ? -5.165 -4.461 46.977 1.00 12.06 381 ALA B C 1
ATOM 11873 O O . ALA B 1 381 ? -6.290 -4.168 46.558 1.00 12.47 381 ALA B O 1
ATOM 11880 N N . THR B 1 382 ? -4.137 -3.629 46.902 1.00 11.43 382 THR B N 1
ATOM 11881 C CA . THR B 1 382 ? -4.303 -2.297 46.338 1.00 11.65 382 THR B CA 1
ATOM 11882 C C . THR B 1 382 ? -4.627 -2.380 44.851 1.00 11.61 382 THR B C 1
ATOM 11883 O O . THR B 1 382 ? -5.566 -1.740 44.377 1.00 12.54 382 THR B O 1
ATOM 11894 N N . MET B 1 383 ? -3.878 -3.200 44.131 1.00 12.03 383 MET B N 1
ATOM 11895 C CA . MET B 1 383 ? -4.069 -3.327 42.693 1.00 13.00 383 MET B CA 1
ATOM 11896 C C . MET B 1 383 ? -5.408 -3.957 42.322 1.00 12.73 383 MET B C 1
ATOM 11897 O O . MET B 1 383 ? -6.119 -3.440 41.471 1.00 13.44 383 MET B O 1
ATOM 11911 N N . SER B 1 384 ? -5.756 -5.068 42.958 1.00 12.22 384 SER B N 1
ATOM 11912 C CA . SER B 1 384 ? -7.006 -5.735 42.645 1.00 14.74 384 SER B CA 1
ATOM 11913 C C . SER B 1 384 ? -8.197 -4.869 43.047 1.00 13.94 384 SER B C 1
ATOM 11914 O O . SER B 1 384 ? -9.224 -4.854 42.367 1.00 15.42 384 SER B O 1
ATOM 11922 N N . GLY B 1 385 ? -8.052 -4.112 44.128 1.00 13.47 385 GLY B N 1
ATOM 11923 C CA . GLY B 1 385 ? -9.079 -3.160 44.511 1.00 14.42 385 GLY B CA 1
ATOM 11924 C C . GLY B 1 385 ? -9.301 -2.081 43.455 1.00 14.64 385 GLY B C 1
ATOM 11925 O O . GLY B 1 385 ? -10.432 -1.795 43.056 1.00 15.71 385 GLY B O 1
ATOM 11929 N N . LEU B 1 386 ? -8.214 -1.468 42.999 1.00 13.64 386 LEU B N 1
ATOM 11930 C CA . LEU B 1 386 ? -8.308 -0.408 42.000 1.00 13.85 386 LEU B CA 1
ATOM 11931 C C . LEU B 1 386 ? -8.855 -0.900 40.667 1.00 13.92 386 LEU B C 1
ATOM 11932 O O . LEU B 1 386 ? -9.588 -0.175 39.997 1.00 15.54 386 LEU B O 1
ATOM 11948 N N . LEU B 1 387 ? -8.506 -2.123 40.287 1.00 13.35 387 LEU B N 1
ATOM 11949 C CA . LEU B 1 387 ? -8.869 -2.655 38.974 1.00 14.75 387 LEU B CA 1
ATOM 11950 C C . LEU B 1 387 ? -10.182 -3.445 38.980 1.00 15.62 387 LEU B C 1
ATOM 11951 O O . LEU B 1 387 ? -10.648 -3.884 37.927 1.00 16.84 387 LEU B O 1
ATOM 11967 N N . GLY B 1 388 ? -10.779 -3.624 40.155 1.00 17.60 388 GLY B N 1
ATOM 11968 C CA . GLY B 1 388 ? -12.057 -4.309 40.265 1.00 17.43 388 GLY B CA 1
ATOM 11969 C C . GLY B 1 388 ? -11.990 -5.804 40.021 1.00 18.42 388 GLY B C 1
ATOM 11970 O O . GLY B 1 388 ? -12.948 -6.397 39.512 1.00 18.76 388 GLY B O 1
ATOM 11974 N N . THR B 1 389 ? -10.881 -6.427 40.406 1.00 18.54 389 THR B N 1
ATOM 11975 C CA . THR B 1 389 ? -10.655 -7.843 40.111 1.00 16.94 389 THR B CA 1
ATOM 11976 C C . THR B 1 389 ? -10.701 -8.736 41.349 1.00 23.00 389 THR B C 1
ATOM 11977 O O . THR B 1 389 ? -10.292 -9.894 41.293 1.00 25.93 389 THR B O 1
ATOM 11988 N N . ARG B 1 390 ? -11.201 -8.207 42.461 1.00 30.42 390 ARG B N 1
ATOM 11989 C CA . ARG B 1 390 ? -11.358 -9.014 43.671 1.00 33.04 390 ARG B CA 1
ATOM 11990 C C . ARG B 1 390 ? -12.413 -10.086 43.452 1.00 36.82 390 ARG B C 1
ATOM 11991 O O . ARG B 1 390 ? -13.267 -9.964 42.571 1.00 39.57 390 ARG B O 1
#

B-factor: mean 13.05, std 7.78, range [3.65, 53.15]

Foldseek 3Di:
DFQPAKFKDKAQQADQFAFQPGGRRGAIKMKMWRWDPDDDPHDTQIFIFMFFTDQHYLVVCLVPQQRVQQVPDDGQQQPDPVSQAGDLLSSLCSRCPPPDDDDQFSNLLSLLGVSQRRLLSRLVSVFWESLQVLQVVPVVRAFAQWFFEAAEDATDGVPDALVNLCVVLLVRVVLAHLAYEHHDNNDDLVRVVVSVVSNCVRNPALLRYEYANPANDDLVVLLVSLVVCVVRLHLEYENSHHQQPLQSQLVSCVRHVAEYEYACPPQALVSLLCNLVRNNHDQVGYAYAHASSGHSHDVRVVVNCVSCVVSVHDQLRYEYPGQFLSVRSCCGNVPHVGYYFYPDGSPPSTDAFPPFTHHNRITGHDGGGGSHQVRRPRSVVVSCVSRVND/DFQPAKFKFKAQQADQFAFQPGGRRGAIKMKMWRWDPDDDPHDTQIFIFMFFTDQHYLVCLLVVAQRVQLVVDDGQQQPDPVSQAGDLLSSLVSRCPPPDDDDQFSNLLSLLGVQQRRLLRRLVSVFWESLQVLQVVPVVRAFAQWFFEAAEDATDGVPDALVNLCVVLLVRVVLAHLAYEHHDNNDPLVRVVVSVVSNCVRRPALLRYEYANPANDDLVVLLVSLVVCVVRLHLEYENSHHQQPLQSQLVSCVRHVAEYEYACPPQALVSLLCNLVRNNHDQVGYAYAHASSGRSHPVRVVVNCVSCVVSPHDQLRYEYPGQFLSVRSCCGNVPHVGYYFYPDGSPPSTDAFPPFTHHNRITGHDGGTGSHQVRRPRSVCVSCVRRVND

Nearest PDB structures (foldseek):
  4kem-assembly1_B  TM=1.003E+00  e=4.010E-93  Azospirillum sp. B510
  2dw6-assembly1_B  TM=9.860E-01  e=2.421E-66  Bradyrhizobium japonicum
  2dw7-assembly2_D  TM=9.849E-01  e=4.000E-66  Bradyrhizobium japonicum
  1tzz-assembly1_A  TM=9.729E-01  e=1.464E-60  Bradyrhizobium japonicum
  1tzz-assembly2_B  TM=9.739E-01  e=3.110E-60  Bradyrhizobium japonicum

InterPro domains:
  IPR013342 Mandelate racemase, C-terminal domain [PF13378] (165-377)
  IPR013342 Mandelate racemase, C-terminal domain [SM00922] (162-259)
  IPR029017 Enolase-like, N-terminal [G3DSA:3.30.390.10] (1-127)
  IPR029017 Enolase-like, N-terminal [SSF54826] (1-139)
  IPR034593 D-galactonate dehydratase DgoD-like [PTHR48080] (23-383)
  IPR034611 D-tartrate dehydratase [SFLDF00118] (1-386)
  IPR034611 D-tartrate dehydratase [cd03326] (2-386)
  IPR036849 Enolase-like, C-terminal domain superfamily [G3DSA:3.20.20.120] (128-389)
  IPR036849 Enolase-like, C-terminal domain superfamily [SSF51604] (123-381)

Sequence (780 aa):
MRIVEIREQTAGIKSDIANAFIDFSQMTCSVVAVVTDVVRDGKPVIGYGFNSNGRYAAGGLLRERFIPRLMSAAPDSLLDETGENLDPFRIWTRLMTTNEKPGGHGERSVAVGTIDMAVWDAVAKIAGVPLYRLLADRFRGGVADDGVWVYAAGGYYYPGKDVKALQDEMRSYRRDRGYRVVKMKIGGAPLAEDLRRIDAVLEVVGSGDNLCVDANGRFDIDTAIAYGEALKPYGLFWYEEAGDPLDYALQAELAKHYDRPMATGENLFSHQDARNLIRHGGMRPDRDWLQFDCALSYGLVEYLRTLDMLKENGWSSRRVVPHGGHQMSLNIAAGLHLGGNESYPDVFKPFCGFADGIAVEDGRVRLPDLPGVGFEAKSELFATMSGLLGTRMRIVEIREQTAGIKSDIANAFIDFSQMTCSVVAVVTDVVRDGKPVIGYGFNSNGRYAAGGLLRERFIPRLMSAAPDSLLDETGENLDPFRIWTRLMTNEKPGGHGERSVAVGTIDMAVWDAVAKIAGVPLYRLLADRFRGGVADDGVWVYAAGGYYYPGKDVKALQDEMRSYRDRGYRVVKMKIGGAPLAEDLRRIDAVLEVVGSGDNLCVDANGRFDIDTAIAYGEALKPYGLFWYEEAGDPLDYALQAELAKHYDRPMATGENLFSHQDARNLIRHGGMRPDRDWLQFDCALSYGLVEYLRTLDMLKENGWSSRRVVPHGGHQMSLNIAAGLHLGGNESYPDVFKPFCGFADGIAVEDGRVRLPDLPGVGFEAKSSELFATMSGLLGTR

Organism: Azospirillum sp. (strain B510) (NCBI:txid137722)

Solvent-accessible surface area: 26251 Å² total; per-residue (Å²): 52,101,9,55,62,14,76,31,78,56,6,51,12,115,47,75,22,24,10,17,54,6,48,1,34,103,0,25,0,0,0,0,0,0,16,3,72,17,92,103,144,68,152,80,6,28,0,6,0,7,1,2,9,1,6,6,5,4,2,2,17,0,113,87,18,0,22,62,10,2,73,82,10,65,63,117,50,9,18,30,178,100,27,119,11,0,23,5,80,129,2,33,86,80,1,31,58,16,6,7,8,0,5,17,1,6,3,0,2,0,0,1,0,0,6,1,0,1,0,0,0,0,0,24,10,51,44,40,7,0,36,69,8,0,0,79,112,69,76,76,29,95,22,35,137,7,5,54,0,1,0,3,2,0,10,35,104,96,83,64,87,32,117,42,4,26,67,23,0,122,38,0,76,127,102,17,16,121,9,0,3,0,14,0,17,42,22,97,62,78,93,0,40,152,22,0,65,6,0,29,130,18,2,49,58,9,91,17,0,0,0,1,0,2,4,116,12,90,53,108,50,0,35,51,13,0,79,26,0,67,115,52,13,2,57,0,1,1,2,2,6,32,6,7,17,2,35,19,16,27,61,0,19,157,66,1,94,103,34,2,2,9,0,6,1,3,3,5,36,24,10,1,38,1,2,21,94,38,0,35,15,39,61,100,88,0,32,0,3,6,0,2,0,1,6,3,0,0,2,8,6,22,82,7,15,89,11,1,170,147,60,58,13,57,25,103,42,0,0,0,10,2,0,4,7,0,1,3,5,1,0,0,0,0,35,5,18,0,0,4,0,6,17,52,16,16,128,23,9,14,19,19,10,82,87,36,73,17,131,90,0,118,4,131,14,16,117,83,55,1,4,3,1,82,19,17,78,112,3,55,38,44,0,3,29,66,8,57,35,216,55,112,9,72,62,14,79,40,77,48,7,51,13,132,46,76,22,24,12,16,56,6,48,2,41,68,0,27,0,0,0,0,0,0,17,3,73,16,95,106,146,70,147,76,6,22,0,7,0,7,2,2,8,1,7,6,11,5,0,6,10,0,93,73,14,0,23,63,29,1,69,80,15,65,48,113,49,8,17,21,156,93,31,119,10,0,19,5,81,130,3,35,85,75,1,31,47,38,6,6,8,0,5,18,1,6,3,0,2,0,0,1,0,0,6,1,0,1,0,0,0,0,0,24,10,49,44,39,7,0,35,68,9,0,0,80,110,68,77,76,30,94,21,36,136,7,5,53,0,1,0,4,1,0,10,34,106,94,83,64,85,34,127,42,3,26,67,23,0,118,38,0,76,119,101,18,16,120,8,0,3,0,14,0,16,42,21,94,63,79,94,0,41,151,24,0,64,7,0,29,142,22,2,49,58,8,90,18,0,0,0,1,0,2,4,118,13,90,53,107,53,0,35,52,12,1,80,24,0,47,111,54,26,4,55,0,1,1,3,2,7,32,5,6,16,2,36,19,16,29,66,0,20,159,68,1,91,86,38,2,2,9,0,4,1,4,2,5,35,24,10,1,39,1,2,24,94,38,0,35,16,39,62,105,85,0,30,0,3,5,0,2,0,0,6,4,0,0,2,8,5,23,86,6,15,83,9,1,170,139,62,59,13,57,28,104,43,0,0,1,10,2,0,4,7,0,1,3,5,1,1,0,0,0,35,4,18,0,0,4,0,6,16,53,19,16,125,23,10,14,19,19,9,84,86,34,72,16,129,90,1,119,3,134,14,16,117,83,61,1,5,3,1,80,19,18,79,111,4,58,43,44,0,1,38,66,8,53,27,214

CATH classification: 3.30.390.10 (+1 more: 3.20.20.120)